Protein AF-0000000078112061 (afdb_homodimer)

Nearest PDB structures (foldseek):
  4d1q-assembly1_A-2  TM=7.341E-01  e=6.262E-17  Musca domestica
  4d1q-assembly1_B  TM=7.446E-01  e=2.184E-16  Musca domestica
  4d1q-assembly1_H-2  TM=7.407E-01  e=1.119E-16  Musca domestica
  3k9j-assembly3_B  TM=3.618E-01  e=2.801E-02  Homo sapiens
  3f2k-assembly1_A  TM=3.617E-01  e=7.148E-02  Homo sapiens

Sequence (1294 aa):
MRRKCTAKYQKDSIIRDTREELRSGLSQQLNSEDEDEGFVGQHDVDPRDYKAAMRASRQSEWEREQGISRGVSGPGGTSRSQPKFDRSKSVRQEHEDQPQASFPQSLYKSNAAKQKSIIDSMSMGSLKEKLGQVCGKFFIYTNVPAYKAESHEYKNMIIGAQECPNVPPPSSFQIMNKYLAMEHKEITEYINSQRKMWKTYGCTIMADGWSGPTRMQVINFMVYCKGKTVFLKSVNASSDIRDHKYIAKLFKDVIDEVGKENVVQICTDNGSAFVKAGKTLSERYNFYWTPCAAHCIDLMFEDIGKKKKVSDVITIARLVTVYIYNHGWVLALMRKICNGDLIRPGPTRFATNYISLQSLFQKKAGLKQLFTCDDWVTSKYSRSKEGRRIEELVLENMFWDNVQAVISIYEPLYGVLRIVDTEVNPTMPMLYDLFKKVRIKLEEVRNTVWVRKIINDRWFKQLCHPLHAAAYYLNPMFQYSEGIGDDPELLDALHSVFAKLDPNSIGIAQFGNEIISFRYSSYGFGRPAAIAARKAMTSYEWWNMYGGDAPTLRKLAMKILSQTTSSSACERNWSTFALIHTKQRNRLAHNKLEQIVYCYYNMKLQLRDAKAAADRVAETSYLDLFNIAADIGAEETADPIYHWIQIMRRKCTAKYQKDSIIRDTREELRSGLSQQLNSEDEDEGFVGQHDVDPRDYKAAMRASRQSEWEREQGISRGVSGPGGTSRSQPKFDRSKSVRQEHEDQPQASFPQSLYKSNAAKQKSIIDSMSMGSLKEKLGQVCGKFFIYTNVPAYKAESHEYKNMIIGAQECPNVPPPSSFQIMNKYLAMEHKEITEYINSQRKMWKTYGCTIMADGWSGPTRMQVINFMVYCKGKTVFLKSVNASSDIRDHKYIAKLFKDVIDEVGKENVVQICTDNGSAFVKAGKTLSERYNFYWTPCAAHCIDLMFEDIGKKKKVSDVITIARLVTVYIYNHGWVLALMRKICNGDLIRPGPTRFATNYISLQSLFQKKAGLKQLFTCDDWVTSKYSRSKEGRRIEELVLENMFWDNVQAVISIYEPLYGVLRIVDTEVNPTMPMLYDLFKKVRIKLEEVRNTVWVRKIINDRWFKQLCHPLHAAAYYLNPMFQYSEGIGDDPELLDALHSVFAKLDPNSIGIAQFGNEIISFRYSSYGFGRPAAIAARKAMTSYEWWNMYGGDAPTLRKLAMKILSQTTSSSACERNWSTFALIHTKQRNRLAHNKLEQIVYCYYNMKLQLRDAKAAADRVAETSYLDLFNIAADIGAEETADPIYHWIQI

Organism: Rosa chinensis (NCBI:txid74649)

Radius of gyration: 36.47 Å; Cα contacts (8 Å, |Δi|>4): 1645; chains: 2; bounding box: 99×115×109 Å

Foldseek 3Di:
DPDPPPDVPPPVPVVVVVVVVVPPVVPPPPDDPCPPPPPVPPPPPDPVCVVVQVVQVVPQPQVVQPPPDPDDDDDDDDDDDDDDPDDDDDDDDDPDDPPDPLPPPPQPDDDPDDRPDQLNSDDDDDPVVSVVVVVVCCCVVVVPHPSCCVDPVNVCVVVVCVVPPPDDDDDPVCVLPVVLVVLLVVLVVVVVVVLVCLLQQAKEKEWDWDQAPLRFIKIWIWIAFQLFIAGDFIDGCSPDDLALVVVLVVVVVVCVVSPLLSHAEYEYAPPPSPVSSRVVVLVVGLHHYFYFPLNLLQVLLVVVCPPPLNVVLLVLLCLLLCVCVVDPVSVVLLCVQQVDHQFFFFPPGSLSSLSNLVSCLVSLVSVLCSCVDPCNVPDPLCVDPSSVVSNVLSPDVVSSVSSVLSNQLSVLSSLLSLLLLHRRHACLLPNVVSVVVNLVSQVPRPPCVVSVVSSVCSCVPHGDALLSLQSPCLQLLRVQDPPSLPPPVSVVSVLVSCCRSPVPDPCPVVQVVLSVCCNVCHDQNVDPVLNVCSQQDQRLVSLVVRVPVPVSSSSSNSNSSGYHSRSSVNVLLNSVLNVQQDSPPDPVSVVSSRSVSSSVSSVVSVVVVVVCVVCVVDDSPPPPSSVVSVVVVPPCSPRSCCSRTSD/DPPPDPPVPPVVPVVPVVVVVVPPVVPDPPDDDDPCPPPVPPPPPDPVCVVQQVVQLVPQPQVVPPDPPPDDPDDDDDDDDDDDPDDDDDDDDDPDDDPDPLPVPPQPDDDPDDRPDQLVSDDDDDPVVSVVVVVVCCCVVVVPPPCCCVDPVNVCVVVVCVVPPPDDDDDPVCVLPVVLVVLLVVLVVVVVVVLVCLLQQAKEKEWDWDQAPLRFIKIWIWIAFQLFIAGDFIDGCSPDDLALVVVLVVVVVVCVVSPLLSHAEYEYAPDPSPVSSRVVVLVVGLHHYFYFPLNLLQVLLVVVCPPPLNVVLLVLLCLLLCVQVVDPVSVVLLCVQQVDHAFFFFPPGSLSSLSNLVSCLVSLVSVLCSCVDPCNVPDPLCVDPSSVVSNVLSPDVVSSVSSVLSNQLSVLSSLLSLLQLHRRHACLLPNVVSVVVNLVSQVPRPPCVVSSVSSVCSCVPHGDALLSLQSPCLQLLRVQDPPNLPPPSSVVSVVVSCCRSPVPDPCPVVQVVLSVCCNVCHDQNVDPVLNVCSQQDQRLVSLVVRVPVRVSSSSSNSNSSGYHSRSSVNVLLNSVLNVQQDSPPDPVSVVSSRSVSSSVSSVVSVVVVVVCVVCVVPDSRPPPSSVVSVVVVPPCSPRSCCSRTSD

Solvent-accessible surface area (backbone atoms only — not comparable to full-atom values): 71246 Å² total; per-residue (Å²): 144,76,76,84,77,64,74,87,65,62,76,65,57,64,68,53,54,66,58,52,64,70,59,57,79,72,60,70,90,64,74,73,92,72,79,65,80,71,71,75,72,74,74,58,45,61,42,76,58,50,64,37,48,66,25,23,69,48,8,63,69,43,53,74,51,74,69,80,74,88,81,81,82,80,81,81,83,78,87,76,86,77,85,78,79,76,82,79,81,86,80,83,79,78,82,76,81,79,79,76,79,80,64,83,67,78,73,81,73,71,83,93,70,84,80,78,54,70,63,70,72,43,76,93,71,54,67,64,54,50,42,29,42,36,47,27,46,28,32,55,69,69,67,42,69,50,52,57,44,66,36,67,43,42,46,48,27,43,54,31,25,27,74,35,63,92,52,78,73,58,44,33,66,45,32,67,43,60,32,41,51,52,49,40,54,54,50,48,53,55,49,53,61,52,52,64,49,27,70,63,28,16,26,28,42,26,47,41,79,44,69,44,27,84,56,45,29,34,37,40,34,32,38,33,37,67,31,41,67,41,60,71,52,67,43,81,45,30,71,44,72,79,40,32,65,50,50,35,50,54,47,52,55,49,39,62,71,72,32,66,88,19,37,53,30,38,27,26,53,84,48,67,37,52,44,52,19,35,52,54,47,30,74,72,42,52,33,42,51,45,48,13,44,42,57,52,52,30,48,44,39,43,58,52,43,65,37,61,80,47,33,51,51,52,50,52,53,47,52,48,52,49,54,34,70,70,32,48,42,55,35,39,51,39,34,68,64,50,67,51,83,71,48,42,54,23,94,87,37,49,56,29,47,51,54,21,50,49,42,47,57,74,36,42,68,33,52,43,44,49,69,66,33,68,70,36,70,73,32,75,55,50,72,34,72,67,38,42,53,47,41,51,52,65,67,35,62,67,54,55,53,51,48,51,52,51,45,63,68,44,46,53,59,49,55,51,42,56,50,41,56,45,61,68,56,46,28,24,39,45,52,51,57,51,55,53,49,37,53,55,56,44,67,73,41,82,92,35,65,70,58,50,50,53,49,48,50,46,37,67,72,59,54,62,46,49,65,34,40,26,20,32,54,65,21,60,65,48,29,78,43,90,69,49,66,75,30,61,70,38,51,51,20,35,51,52,44,45,51,45,62,45,65,80,54,84,48,62,74,52,38,58,55,36,51,51,34,58,62,66,35,40,74,57,47,50,34,68,70,43,56,62,36,30,74,66,47,55,58,28,58,44,36,69,72,44,24,74,86,25,57,68,54,27,52,52,43,23,26,50,29,17,19,63,45,37,38,54,67,51,59,60,47,43,58,51,50,57,69,62,50,36,51,48,80,49,69,72,40,49,58,52,46,44,48,48,50,42,38,40,53,39,47,53,47,50,52,48,53,51,46,46,68,62,43,63,74,71,76,73,82,75,68,60,56,72,54,54,60,59,63,42,64,71,56,72,82,70,30,71,64,49,77,50,38,49,100,134,82,81,68,73,69,72,73,60,67,69,59,57,64,64,51,55,65,56,50,61,69,56,56,80,71,58,71,89,63,73,74,85,72,83,61,77,70,68,75,71,73,72,56,44,59,49,75,57,50,66,37,50,66,26,27,72,56,11,64,68,44,56,71,57,75,67,81,76,84,80,78,77,82,82,82,85,89,86,85,79,84,85,78,84,80,79,79,85,85,81,82,79,74,82,76,80,79,77,76,78,76,64,83,67,79,74,82,68,77,84,91,69,83,79,77,55,70,61,72,72,42,77,93,70,54,68,62,52,48,41,29,41,37,46,27,46,27,32,56,67,66,66,43,68,51,58,58,42,66,36,67,43,42,48,45,27,44,55,31,25,26,73,36,62,94,53,79,72,58,44,32,64,43,32,68,43,60,33,41,51,51,50,40,53,54,50,47,52,54,48,54,60,54,54,63,48,27,70,62,28,15,27,28,40,26,50,42,79,45,68,42,20,82,55,45,28,34,38,38,35,32,38,32,39,68,30,41,67,40,60,72,52,66,41,84,44,29,71,42,74,78,39,32,66,49,50,35,51,55,46,51,54,48,38,61,70,71,33,66,88,21,37,52,30,38,27,27,53,83,46,66,37,54,44,53,19,34,53,54,47,29,72,73,43,53,33,44,52,43,47,13,44,43,58,52,51,32,48,45,39,42,59,54,42,65,37,63,80,47,34,51,53,52,50,51,52,47,52,50,52,48,54,34,72,71,31,49,41,53,34,39,49,39,34,68,64,50,65,52,81,73,49,43,55,23,95,88,35,48,56,28,47,52,54,21,50,50,40,48,57,73,35,41,69,33,51,43,43,49,67,65,34,67,72,36,70,72,32,74,56,49,73,34,72,66,39,42,51,47,41,50,53,64,66,35,63,67,54,54,53,51,50,51,51,51,46,63,66,43,46,54,58,49,55,50,42,55,51,40,59,45,62,67,54,44,30,24,40,45,51,52,57,51,54,53,49,35,54,54,57,44,68,73,41,82,89,35,66,70,56,50,50,54,49,49,51,45,37,67,74,60,56,64,45,48,65,34,40,24,20,32,55,67,21,58,64,48,29,80,43,89,68,50,68,76,29,61,70,37,52,50,20,35,51,51,45,44,52,45,62,44,66,79,52,85,49,61,74,53,40,58,56,35,49,50,34,57,63,67,35,40,72,56,47,50,34,68,69,44,56,62,37,32,72,66,48,56,58,28,57,43,36,71,71,43,24,74,88,25,58,69,55,27,51,51,42,23,26,50,28,17,19,63,45,38,38,55,68,51,60,61,46,44,57,53,50,55,68,63,45,34,46,44,80,50,69,74,40,49,57,51,45,45,48,49,50,42,37,40,52,40,44,52,47,49,51,49,53,52,46,46,66,60,42,62,72,71,72,74,82,77,66,59,57,71,56,53,58,58,63,41,63,70,55,71,80,71,29,70,64,49,77,50,38,47,99

Secondary structure (DSSP, 8-state):
--GGGSGGGTHHHHHHHHHHHHHHTTSSTT-S--------------TTHHHHHHHHHHHHHHHTT---------------------------------------------SSS----HHHHS-S--HHHHHHHHHHHHHHHTT--GGGGGSHHHHHHHHHHHTSTTPPPPPHHHIIIIIHHHHHHHHHHHHHHHHHHHHHH-EEEEEEEEE-TT--EEEEEEEEETTEEEEEEEEE-TTS---HHHHHHHHHHHHHHH-GGGEEEEEE-S-HHHHHHHHHHHHHSSSEEEE-HHHHHHHHHHHHHTSHHHHHHHHHHHHHHHHHHH-HHHHHHHHHHHSSPPPBPPTT-TTHHHHHHHHHHHTHHHHHHHTTSHHHHTSGGGGSHHHHHHHHHHH-HHHHHHHHHHHHHHHHHHHHHHHHT-SSS--HHHHHHHHHHHHHHHHTSTT-HHHHHHHHHHIIIII--HHHHHHHHH-HHHHTSTTTTT-HHHHHHHHHHHHHH-TT-TTHHHHHHHHHHHHTT-GGGGSHHHHHHTTTS-HHHHHHHHGGG-HHHHHHHHHHHT--S--HHHHHHHHHHHHH--S--SHHHHHHHHHHHHHHHHHHHHHHHHHHHHHTTT------HHHHHHHTTSSTTT-GGGGGSB-/---SSSGGGTHHHHHHHHHHHHHHTTSSTT-S--------------TTHHHHHHHHHHHHHHHTT---------------------------------------------SSS----HHHHS-S--HHHHHHHHHHHHHHHTT--GGGGGSHHHHHHHHHHHTSTTPPPPPHHHIIIIIHHHHHHHHHHHHHHHHHHHHHH-EEEEEEEEE-TT--EEEEEEEEETTEEEEEEEEE-TTS---HHHHHHHHHHHHHHH-GGGEEEEEE-S-HHHHHHHHHHHHHSSSEEEE-HHHHHHHHHHHHHTSHHHHHHHHHHHHHHHHHHH-HHHHHHHHHHHSSPPPBPPSS-TTHHHHHHHHHHHTHHHHHHHTTSHHHHTSGGGGSHHHHHHHHHHH-HHHHHHHHHHHHHHHHHHHHHHHHT-SSS--HHHHHHHHHHHHHHHHTSTT-HHHHHHHHHHIIIII--HHHHHHHHH-HHHHTSTTTTT-HHHHHHHHHHHHHH-TT-TTHHHHHHHHHHHHTT-GGGGSHHHHHHTTTS-HHHHHHHHGGG-HHHHHHHHHHHT--S--HHHHHHHHHHHHH--S--SHHHHHHHHHHHHHHHHHHHHHHHHHHHHHTTT------HHHHHHHTTTSTTT-GGGGGSB-

InterPro domains:
  IPR007021 Domain of unknown function DUF659 [PF04937] (170-319)
  IPR008906 HAT, C-terminal dimerisation domain [PF05699] (536-603)
  IPR012337 Ribonuclease H-like superfamily [SSF53098] (195-607)

pLDDT: mean 74.5, std 27.97, range [15.52, 98.0]

Structure (mmCIF, N/CA/C/O backbone):
data_AF-0000000078112061-model_v1
#
loop_
_entity.id
_entity.type
_entity.pdbx_description
1 polymer 'Putative HAT dimerization domain, ribonuclease H-like domain-containing protein'
#
loop_
_atom_site.group_PDB
_atom_site.id
_atom_site.type_symbol
_atom_site.label_atom_id
_atom_site.label_alt_id
_atom_site.label_comp_id
_atom_site.label_asym_id
_atom_site.label_entity_id
_atom_site.label_seq_id
_atom_site.pdbx_PDB_ins_code
_atom_site.Cartn_x
_atom_site.Cartn_y
_atom_site.Cartn_z
_atom_site.occupancy
_atom_site.B_iso_or_equiv
_atom_site.auth_seq_id
_atom_site.auth_comp_id
_atom_site.auth_asym_id
_atom_site.auth_atom_id
_atom_site.pdbx_PDB_model_num
ATOM 1 N N . MET A 1 1 ? 28.547 21.438 -64.75 1 19.3 1 MET A N 1
ATOM 2 C CA . MET A 1 1 ? 27.469 21.203 -63.781 1 19.3 1 MET A CA 1
ATOM 3 C C . MET A 1 1 ? 27.766 20.016 -62.906 1 19.3 1 MET A C 1
ATOM 5 O O . MET A 1 1 ? 26.922 19.594 -62.094 1 19.3 1 MET A O 1
ATOM 9 N N . ARG A 1 2 ? 28.719 19.125 -63.125 1 18.88 2 ARG A N 1
ATOM 10 C CA . ARG A 1 2 ? 29.312 17.859 -62.719 1 18.88 2 ARG A CA 1
ATOM 11 C C . ARG A 1 2 ? 29.781 17.922 -61.281 1 18.88 2 ARG A C 1
ATOM 13 O O . ARG A 1 2 ? 29.578 16.969 -60.531 1 18.88 2 ARG A O 1
ATOM 20 N N . ARG A 1 3 ? 30.844 18.734 -60.938 1 19.19 3 ARG A N 1
ATOM 21 C CA . ARG A 1 3 ? 31.984 18.453 -60.062 1 19.19 3 ARG A CA 1
ATOM 22 C C . ARG A 1 3 ? 31.609 18.656 -58.594 1 19.19 3 ARG A C 1
ATOM 24 O O . ARG A 1 3 ? 32.469 18.578 -57.719 1 19.19 3 ARG A O 1
ATOM 31 N N . LYS A 1 4 ? 30.578 19.422 -58.344 1 21.86 4 LYS A N 1
ATOM 32 C CA . LYS A 1 4 ? 30.469 19.938 -56.969 1 21.86 4 LYS A CA 1
ATOM 33 C C . LYS A 1 4 ? 30.188 18.812 -56 1 21.86 4 LYS A C 1
ATOM 35 O O . LYS A 1 4 ? 29.828 19.047 -54.844 1 21.86 4 LYS A O 1
ATOM 40 N N . CYS A 1 5 ? 29.953 17.5 -56.5 1 20.44 5 CYS A N 1
ATOM 41 C CA . CYS A 1 5 ? 29.438 16.328 -55.812 1 20.44 5 CYS A CA 1
ATOM 42 C C . CYS A 1 5 ? 30.438 15.828 -54.781 1 20.44 5 CYS A C 1
ATOM 44 O O . CYS A 1 5 ? 30.234 14.773 -54.156 1 20.44 5 CYS A O 1
ATOM 46 N N . THR A 1 6 ? 31.75 16.234 -54.812 1 22.03 6 THR A N 1
ATOM 47 C CA . THR A 1 6 ? 32.875 15.5 -54.281 1 22.03 6 THR A CA 1
ATOM 48 C C . THR A 1 6 ? 32.938 15.578 -52.75 1 22.03 6 THR A C 1
ATOM 50 O O . THR A 1 6 ? 33.344 14.633 -52.094 1 22.03 6 THR A O 1
ATOM 53 N N . ALA A 1 7 ? 32.812 16.797 -52.125 1 21.73 7 ALA A N 1
ATOM 54 C CA . ALA A 1 7 ? 33.5 17.172 -50.875 1 21.73 7 ALA A CA 1
ATOM 55 C C . ALA A 1 7 ? 32.781 16.578 -49.688 1 21.73 7 ALA A C 1
ATOM 57 O O . ALA A 1 7 ? 33.25 16.703 -48.531 1 21.73 7 ALA A O 1
ATOM 58 N N . LYS A 1 8 ? 31.438 16.281 -49.688 1 23.22 8 LYS A N 1
ATOM 59 C CA . LYS A 1 8 ? 30.625 15.969 -48.531 1 23.22 8 LYS A CA 1
ATOM 60 C C . LYS A 1 8 ? 31.062 14.641 -47.906 1 23.22 8 LYS A C 1
ATOM 62 O O . LYS A 1 8 ? 30.375 14.117 -47.031 1 23.22 8 LYS A O 1
ATOM 67 N N . TYR A 1 9 ? 32.125 13.859 -48.406 1 22.59 9 TYR A N 1
ATOM 68 C CA . TYR A 1 9 ? 32.688 12.547 -48.094 1 22.59 9 TYR A CA 1
ATOM 69 C C . TYR A 1 9 ? 33.312 12.547 -46.719 1 22.59 9 TYR A C 1
ATOM 71 O O . TYR A 1 9 ? 33.438 11.492 -46.062 1 22.59 9 TYR A O 1
ATOM 79 N N . GLN A 1 10 ? 34.031 13.68 -46.312 1 24.45 10 GLN A N 1
ATOM 80 C CA . GLN A 1 10 ? 35.094 13.602 -45.312 1 24.45 10 GLN A CA 1
ATOM 81 C C . GLN A 1 10 ? 34.5 13.414 -43.906 1 24.45 10 GLN A C 1
ATOM 83 O O . GLN A 1 10 ? 35.188 12.945 -43 1 24.45 10 GLN A O 1
ATOM 88 N N . LYS A 1 11 ? 33.312 14.062 -43.688 1 25.55 11 LYS A N 1
ATOM 89 C CA . LYS A 1 11 ? 32.906 14.219 -42.281 1 25.55 11 LYS A CA 1
ATOM 90 C C . LYS A 1 11 ? 32.469 12.883 -41.688 1 25.55 11 LYS A C 1
ATOM 92 O O . LYS A 1 11 ? 32.125 12.805 -40.5 1 25.55 11 LYS A O 1
ATOM 97 N N . ASP A 1 12 ? 32.188 11.836 -42.562 1 25.25 12 ASP A N 1
ATOM 98 C CA . ASP A 1 12 ? 31.703 10.547 -42.094 1 25.25 12 ASP A CA 1
ATOM 99 C C . ASP A 1 12 ? 32.781 9.797 -41.312 1 25.25 12 ASP A C 1
ATOM 101 O O . ASP A 1 12 ? 32.5 8.805 -40.625 1 25.25 12 ASP A O 1
ATOM 105 N N . SER A 1 13 ? 34.094 10.094 -41.625 1 27.28 13 SER A N 1
ATOM 106 C CA . SER A 1 13 ? 35.219 9.273 -41.156 1 27.28 13 SER A CA 1
ATOM 107 C C . SER A 1 13 ? 35.406 9.406 -39.656 1 27.28 13 SER A C 1
ATOM 109 O O . SER A 1 13 ? 35.812 8.461 -39 1 27.28 13 SER A O 1
ATOM 111 N N . ILE A 1 14 ? 35.312 10.727 -39.188 1 26.75 14 ILE A N 1
ATOM 112 C CA . ILE A 1 14 ? 35.781 11 -37.812 1 26.75 14 ILE A CA 1
ATOM 113 C C . ILE A 1 14 ? 34.875 10.32 -36.812 1 26.75 14 ILE A C 1
ATOM 115 O O . ILE A 1 14 ? 35.312 9.945 -35.719 1 26.75 14 ILE A O 1
ATOM 119 N N . ILE A 1 15 ? 33.531 10.156 -37.188 1 26.62 15 ILE A N 1
ATOM 120 C CA . ILE A 1 15 ? 32.625 9.641 -36.188 1 26.62 15 ILE A CA 1
ATOM 121 C C . ILE A 1 15 ? 32.938 8.164 -35.906 1 26.62 15 ILE A C 1
ATOM 123 O O . ILE A 1 15 ? 32.531 7.613 -34.906 1 26.62 15 ILE A O 1
ATOM 127 N N . ARG A 1 16 ? 33.594 7.449 -36.969 1 28.41 16 ARG A N 1
ATOM 128 C CA . ARG A 1 16 ? 33.875 6.023 -36.844 1 28.41 16 ARG A CA 1
ATOM 129 C C . ARG A 1 16 ? 34.938 5.766 -35.781 1 28.41 16 ARG A C 1
ATOM 131 O O . ARG A 1 16 ? 34.844 4.793 -35.031 1 28.41 16 ARG A O 1
ATOM 138 N N . ASP A 1 17 ? 36.031 6.59 -35.844 1 29.11 17 ASP A N 1
ATOM 139 C CA . ASP A 1 17 ? 37.219 6.262 -35.062 1 29.11 17 ASP A CA 1
ATOM 140 C C . ASP A 1 17 ? 36.938 6.336 -33.562 1 29.11 17 ASP A C 1
ATOM 142 O O . ASP A 1 17 ? 37.469 5.531 -32.812 1 29.11 17 ASP A O 1
ATOM 146 N N . THR A 1 18 ? 36.094 7.414 -33.219 1 27.16 18 THR A N 1
ATOM 147 C CA . THR A 1 18 ? 35.969 7.531 -31.75 1 27.16 18 THR A CA 1
ATOM 148 C C . THR A 1 18 ? 35.25 6.324 -31.188 1 27.16 18 THR A C 1
ATOM 150 O O . THR A 1 18 ? 35.375 6.02 -30 1 27.16 18 THR A O 1
ATOM 153 N N . ARG A 1 19 ? 34.469 5.555 -32.062 1 25.89 19 ARG A N 1
ATOM 154 C CA . ARG A 1 19 ? 33.719 4.398 -31.562 1 25.89 19 ARG A CA 1
ATOM 155 C C . ARG A 1 19 ? 34.656 3.242 -31.25 1 25.89 19 ARG A C 1
ATOM 157 O O . ARG A 1 19 ? 34.375 2.438 -30.359 1 25.89 19 ARG A O 1
ATOM 164 N N . GLU A 1 20 ? 35.75 3.135 -32.094 1 28.53 20 GLU A N 1
ATOM 165 C CA . GLU A 1 20 ? 36.625 1.987 -31.969 1 28.53 20 GLU A CA 1
ATOM 166 C C . GLU A 1 20 ? 37.375 2.004 -30.625 1 28.53 20 GLU A C 1
ATOM 168 O O . GLU A 1 20 ? 37.594 0.954 -30.016 1 28.53 20 GLU A O 1
ATOM 173 N N . GLU A 1 21 ? 37.906 3.242 -30.312 1 28.38 21 GLU A N 1
ATOM 174 C CA . GLU A 1 21 ? 38.812 3.297 -29.172 1 28.38 21 GLU A CA 1
ATOM 175 C C . GLU A 1 21 ? 38.125 2.838 -27.891 1 28.38 21 GLU A C 1
ATOM 177 O O . GLU A 1 21 ? 38.75 2.219 -27.016 1 28.38 21 GLU A O 1
ATOM 182 N N . LEU A 1 22 ? 36.781 3.182 -27.797 1 25.44 22 LEU A N 1
ATOM 183 C CA . LEU A 1 22 ? 36.156 2.822 -26.531 1 25.44 22 LEU A CA 1
ATOM 184 C C . LEU A 1 22 ? 36.031 1.308 -26.391 1 25.44 22 LEU A C 1
ATOM 186 O O . LEU A 1 22 ? 35.906 0.788 -25.281 1 25.44 22 LEU A O 1
ATOM 190 N N . ARG A 1 23 ? 36.062 0.535 -27.562 1 25.36 23 ARG A N 1
ATOM 191 C CA . ARG A 1 23 ? 35.844 -0.908 -27.516 1 25.36 23 ARG A CA 1
ATOM 192 C C . ARG A 1 23 ? 37.062 -1.618 -26.906 1 25.36 23 ARG A C 1
ATOM 194 O O . ARG A 1 23 ? 36.906 -2.682 -26.297 1 25.36 23 ARG A O 1
ATOM 201 N N . SER A 1 24 ? 38.25 -1.133 -27.391 1 26.58 24 SER A N 1
ATOM 202 C CA . SER A 1 24 ? 39.438 -1.977 -27.219 1 26.58 24 SER A CA 1
ATOM 203 C C . SER A 1 24 ? 39.75 -2.193 -25.734 1 26.58 24 SER A C 1
ATOM 205 O O . SER A 1 24 ? 40.281 -3.24 -25.359 1 26.58 24 SER A O 1
ATOM 207 N N . GLY A 1 25 ? 39.875 -1.054 -25.031 1 24.02 25 GLY A N 1
ATOM 208 C CA . GLY A 1 25 ? 40.531 -1.155 -23.75 1 24.02 25 GLY A CA 1
ATOM 209 C C . GLY A 1 25 ? 39.906 -2.186 -22.828 1 24.02 25 GLY A C 1
ATOM 210 O O . GLY A 1 25 ? 40.312 -2.303 -21.656 1 24.02 25 GLY A O 1
ATOM 211 N N . LEU A 1 26 ? 38.688 -2.654 -23.25 1 22.42 26 LEU A N 1
ATOM 212 C CA . LEU A 1 26 ? 38 -3.459 -22.25 1 22.42 26 LEU A CA 1
ATOM 213 C C . LEU A 1 26 ? 38.594 -4.859 -22.156 1 22.42 26 LEU A C 1
ATOM 215 O O . LEU A 1 26 ? 38.094 -5.711 -21.422 1 22.42 26 LEU A O 1
ATOM 219 N N . SER A 1 27 ? 39.594 -5.199 -23.109 1 21.39 27 SER A N 1
ATOM 220 C CA . SER A 1 27 ? 39.875 -6.621 -23.312 1 21.39 27 SER A CA 1
ATOM 221 C C . SER A 1 27 ? 40.531 -7.223 -22.078 1 21.39 27 SER A C 1
ATOM 223 O O . SER A 1 27 ? 40.25 -8.367 -21.703 1 21.39 27 SER A O 1
ATOM 225 N N . GLN A 1 28 ? 41.781 -6.641 -21.797 1 21.38 28 GLN A N 1
ATOM 226 C CA . GLN A 1 28 ? 42.875 -7.508 -21.328 1 21.38 28 GLN A CA 1
ATOM 227 C C . GLN A 1 28 ? 42.5 -8.188 -20.016 1 21.38 28 GLN A C 1
ATOM 229 O O . GLN A 1 28 ? 42.844 -9.352 -19.797 1 21.38 28 GLN A O 1
ATOM 234 N N . GLN A 1 29 ? 42.344 -7.277 -19 1 21.3 29 GLN A N 1
ATOM 235 C CA . GLN A 1 29 ? 42.812 -7.668 -17.688 1 21.3 29 GLN A CA 1
ATOM 236 C C . GLN A 1 29 ? 42 -8.836 -17.125 1 21.3 29 GLN A C 1
ATOM 238 O O . GLN A 1 29 ? 41.188 -8.664 -16.219 1 21.3 29 GLN A O 1
ATOM 243 N N . LEU A 1 30 ? 41.469 -9.703 -17.984 1 21.2 30 LEU A N 1
ATOM 244 C CA . LEU A 1 30 ? 40.438 -10.641 -17.516 1 21.2 30 LEU A CA 1
ATOM 245 C C . LEU A 1 30 ? 41.094 -11.75 -16.688 1 21.2 30 LEU A C 1
ATOM 247 O O . LEU A 1 30 ? 40.406 -12.734 -16.344 1 21.2 30 LEU A O 1
ATOM 251 N N . ASN A 1 31 ? 42.438 -11.906 -16.781 1 20.2 31 ASN A N 1
ATOM 252 C CA . ASN A 1 31 ? 42.875 -13.281 -16.516 1 20.2 31 ASN A CA 1
ATOM 253 C C . ASN A 1 31 ? 42.5 -13.742 -15.117 1 20.2 31 ASN A C 1
ATOM 255 O O . ASN A 1 31 ? 42.281 -14.93 -14.891 1 20.2 31 ASN A O 1
ATOM 259 N N . SER A 1 32 ? 43.125 -13.062 -14.094 1 20.94 32 SER A N 1
ATOM 260 C CA . SER A 1 32 ? 43.656 -13.719 -12.906 1 20.94 32 SER A CA 1
ATOM 261 C C . SER A 1 32 ? 42.531 -14.352 -12.078 1 20.94 32 SER A C 1
ATOM 263 O O . SER A 1 32 ? 41.375 -14 -12.234 1 20.94 32 SER A O 1
ATOM 265 N N . GLU A 1 33 ? 42.875 -15.359 -10.945 1 22.12 33 GLU A N 1
ATOM 266 C CA . GLU A 1 33 ? 42.344 -16.438 -10.109 1 22.12 33 GLU A CA 1
ATOM 267 C C . GLU A 1 33 ? 41.219 -15.922 -9.203 1 22.12 33 GLU A C 1
ATOM 269 O O . GLU A 1 33 ? 41.375 -15.883 -7.984 1 22.12 33 GLU A O 1
ATOM 274 N N . ASP A 1 34 ? 40.375 -15.117 -9.641 1 20.23 34 ASP A N 1
ATOM 275 C CA . ASP A 1 34 ? 39.594 -14.094 -8.93 1 20.23 34 ASP A CA 1
ATOM 276 C C . ASP A 1 34 ? 38.531 -14.734 -8.055 1 20.23 34 ASP A C 1
ATOM 278 O O . ASP A 1 34 ? 37.562 -15.305 -8.562 1 20.23 34 ASP A O 1
ATOM 282 N N . GLU A 1 35 ? 38.875 -15.492 -6.918 1 22.2 35 GLU A N 1
ATOM 283 C CA . GLU A 1 35 ? 38.094 -16.141 -5.879 1 22.2 35 GLU A CA 1
ATOM 284 C C . GLU A 1 35 ? 36.938 -15.266 -5.434 1 22.2 35 GLU A C 1
ATOM 286 O O . GLU A 1 35 ? 36.312 -15.531 -4.402 1 22.2 35 GLU A O 1
ATOM 291 N N . ASP A 1 36 ? 36.625 -14.273 -6.238 1 19.64 36 ASP A N 1
ATOM 292 C CA . ASP A 1 36 ? 35.938 -13.078 -5.797 1 19.64 36 ASP A CA 1
ATOM 293 C C . ASP A 1 36 ? 34.5 -13.414 -5.387 1 19.64 36 ASP A C 1
ATOM 295 O O . ASP A 1 36 ? 33.719 -13.977 -6.176 1 19.64 36 ASP A O 1
ATOM 299 N N . GLU A 1 37 ? 34.25 -13.75 -4.059 1 22.97 37 GLU A N 1
ATOM 300 C CA . GLU A 1 37 ? 32.969 -13.859 -3.35 1 22.97 37 GLU A CA 1
ATOM 301 C C . GLU A 1 37 ? 32 -12.797 -3.822 1 22.97 37 GLU A C 1
ATOM 303 O O . GLU A 1 37 ? 32.219 -11.602 -3.59 1 22.97 37 GLU A O 1
ATOM 308 N N . GLY A 1 38 ? 31.672 -12.875 -5.039 1 20.16 38 GLY A N 1
ATOM 309 C CA . GLY A 1 38 ? 30.938 -11.906 -5.84 1 20.16 38 GLY A CA 1
ATOM 310 C C . GLY A 1 38 ? 29.672 -11.406 -5.16 1 20.16 38 GLY A C 1
ATOM 311 O O . GLY A 1 38 ? 28.766 -12.188 -4.887 1 20.16 38 GLY A O 1
ATOM 312 N N . PHE A 1 39 ? 29.969 -10.516 -4.176 1 21.38 39 PHE A N 1
ATOM 313 C CA . PHE A 1 39 ? 28.891 -9.781 -3.527 1 21.38 39 PHE A CA 1
ATOM 314 C C . PHE A 1 39 ? 27.953 -9.172 -4.562 1 21.38 39 PHE A C 1
ATOM 316 O O . PHE A 1 39 ? 28.359 -8.359 -5.387 1 21.38 39 PHE A O 1
ATOM 323 N N . VAL A 1 40 ? 27.047 -9.992 -5.133 1 21.56 40 VAL A N 1
ATOM 324 C CA . VAL A 1 40 ? 25.953 -9.57 -6.008 1 21.56 40 VAL A CA 1
ATOM 325 C C . VAL A 1 40 ? 25.469 -8.18 -5.598 1 21.56 40 VAL A C 1
ATOM 327 O O . VAL A 1 40 ? 25.109 -7.965 -4.441 1 21.56 40 VAL A O 1
ATOM 330 N N . GLY A 1 41 ? 26.203 -7.207 -6.176 1 21 41 GLY A N 1
ATOM 331 C CA . GLY A 1 41 ? 25.938 -5.777 -6.059 1 21 41 GLY A CA 1
ATOM 332 C C . GLY A 1 41 ? 24.469 -5.43 -6.137 1 21 41 GLY A C 1
ATOM 333 O O . GLY A 1 41 ? 23.766 -5.855 -7.059 1 21 41 GLY A O 1
ATOM 334 N N . GLN A 1 42 ? 23.859 -5.398 -4.996 1 21.67 42 GLN A N 1
ATOM 335 C CA . GLN A 1 42 ? 22.484 -4.98 -4.734 1 21.67 42 GLN A CA 1
ATOM 336 C C . GLN A 1 42 ? 22.172 -3.648 -5.414 1 21.67 42 GLN A C 1
ATOM 338 O O . GLN A 1 42 ? 22.766 -2.623 -5.082 1 21.67 42 GLN A O 1
ATOM 343 N N . HIS A 1 43 ? 22.172 -3.73 -6.836 1 21.5 43 HIS A N 1
ATOM 344 C CA . HIS A 1 43 ? 21.734 -2.566 -7.598 1 21.5 43 HIS A CA 1
ATOM 345 C C . HIS A 1 43 ? 20.625 -1.818 -6.875 1 21.5 43 HIS A C 1
ATOM 347 O O . HIS A 1 43 ? 19.625 -2.424 -6.465 1 21.5 43 HIS A O 1
ATOM 353 N N . ASP A 1 44 ? 21 -0.75 -6.281 1 24.03 44 ASP A N 1
ATOM 354 C CA . ASP A 1 44 ? 20.219 0.227 -5.523 1 24.03 44 ASP A CA 1
ATOM 355 C C . ASP A 1 44 ? 19.094 0.802 -6.367 1 24.03 44 ASP A C 1
ATOM 357 O O . ASP A 1 44 ? 19.344 1.465 -7.379 1 24.03 44 ASP A O 1
ATOM 361 N N . VAL A 1 45 ? 18.094 0.012 -6.762 1 23.58 45 VAL A N 1
ATOM 362 C CA . VAL A 1 45 ? 16.953 0.584 -7.469 1 23.58 45 VAL A CA 1
ATOM 363 C C . VAL A 1 45 ? 16.578 1.92 -6.836 1 23.58 45 VAL A C 1
ATOM 365 O O . VAL A 1 45 ? 16.688 2.094 -5.621 1 23.58 45 VAL A O 1
ATOM 368 N N . ASP A 1 46 ? 16.516 2.92 -7.645 1 23.25 46 ASP A N 1
ATOM 369 C CA . ASP A 1 46 ? 16.219 4.344 -7.496 1 23.25 46 ASP A CA 1
ATOM 370 C C . ASP A 1 46 ? 15.008 4.566 -6.598 1 23.25 46 ASP A C 1
ATOM 372 O O . ASP A 1 46 ? 13.961 3.949 -6.797 1 23.25 46 ASP A O 1
ATOM 376 N N . PRO A 1 47 ? 15.203 5.164 -5.41 1 24.78 47 PRO A N 1
ATOM 377 C CA . PRO A 1 47 ? 14.219 5.441 -4.363 1 24.78 47 PRO A CA 1
ATOM 378 C C . PRO A 1 47 ? 12.992 6.18 -4.887 1 24.78 47 PRO A C 1
ATOM 380 O O . PRO A 1 47 ? 12 6.332 -4.168 1 24.78 47 PRO A O 1
ATOM 383 N N . ARG A 1 48 ? 13.062 7.066 -5.938 1 27.58 48 ARG A N 1
ATOM 384 C CA . ARG A 1 48 ? 11.969 7.883 -6.457 1 27.58 48 ARG A CA 1
ATOM 385 C C . ARG A 1 48 ? 10.773 7.02 -6.836 1 27.58 48 ARG A C 1
ATOM 387 O O . ARG A 1 48 ? 9.672 7.535 -7.051 1 27.58 48 ARG A O 1
ATOM 394 N N . ASP A 1 49 ? 11.102 5.812 -7.359 1 24.83 49 ASP A N 1
ATOM 395 C CA . ASP A 1 49 ? 9.992 5.055 -7.93 1 24.83 49 ASP A CA 1
ATOM 396 C C . ASP A 1 49 ? 9.07 4.523 -6.84 1 24.83 49 ASP A C 1
ATOM 398 O O . ASP A 1 49 ? 8.055 3.885 -7.133 1 24.83 49 ASP A O 1
ATOM 402 N N . TYR A 1 50 ? 9.555 4.605 -5.617 1 24.11 50 TYR A N 1
ATOM 403 C CA . TYR A 1 50 ? 8.734 4.012 -4.566 1 24.11 50 TYR A CA 1
ATOM 404 C C . TYR A 1 50 ? 7.52 4.883 -4.266 1 24.11 50 TYR A C 1
ATOM 406 O O . TYR A 1 50 ? 6.469 4.375 -3.865 1 24.11 50 TYR A O 1
ATOM 414 N N . LYS A 1 51 ? 7.648 6.195 -4.34 1 26.62 51 LYS A N 1
ATOM 415 C CA . LYS A 1 51 ? 6.473 7.039 -4.148 1 26.62 51 LYS A CA 1
ATOM 416 C C . LYS A 1 51 ? 5.34 6.625 -5.078 1 26.62 51 LYS A C 1
ATOM 418 O O . LYS A 1 51 ? 4.168 6.633 -4.688 1 26.62 51 LYS A O 1
ATOM 423 N N . ALA A 1 52 ? 5.719 6.277 -6.285 1 24.27 52 ALA A N 1
ATOM 424 C CA . ALA A 1 52 ? 4.711 5.902 -7.273 1 24.27 52 ALA A CA 1
ATOM 425 C C . ALA A 1 52 ? 4.105 4.539 -6.953 1 24.27 52 ALA A C 1
ATOM 427 O O . ALA A 1 52 ? 2.908 4.32 -7.141 1 24.27 52 ALA A O 1
ATOM 428 N N . ALA A 1 53 ? 4.848 3.594 -6.426 1 25.39 53 ALA A N 1
ATOM 429 C CA . ALA A 1 53 ? 4.348 2.234 -6.234 1 25.39 53 ALA A CA 1
ATOM 430 C C . ALA A 1 53 ? 3.369 2.172 -5.062 1 25.39 53 ALA A C 1
ATOM 432 O O . ALA A 1 53 ? 2.387 1.431 -5.105 1 25.39 53 ALA A O 1
ATOM 433 N N . MET A 1 54 ? 3.578 2.816 -3.961 1 27.66 54 MET A N 1
ATOM 434 C CA . MET A 1 54 ? 2.598 2.855 -2.879 1 27.66 54 MET A CA 1
ATOM 435 C C . MET A 1 54 ? 1.249 3.354 -3.387 1 27.66 54 MET A C 1
ATOM 437 O O . MET A 1 54 ? 0.201 2.912 -2.912 1 27.66 54 MET A O 1
ATOM 441 N N . ARG A 1 55 ? 1.176 4.227 -4.348 1 26.16 55 ARG A N 1
ATOM 442 C CA . ARG A 1 55 ? -0.022 4.738 -5.004 1 26.16 55 ARG A CA 1
ATOM 443 C C . ARG A 1 55 ? -0.672 3.668 -5.875 1 26.16 55 ARG A C 1
ATOM 445 O O . ARG A 1 55 ? -1.899 3.582 -5.949 1 26.16 55 ARG A O 1
ATOM 452 N N . ALA A 1 56 ? 0.04 2.795 -6.457 1 25.94 56 ALA A N 1
ATOM 453 C CA . ALA A 1 56 ? -0.487 1.846 -7.434 1 25.94 56 ALA A CA 1
ATOM 454 C C . ALA A 1 56 ? -1.275 0.732 -6.75 1 25.94 56 ALA A C 1
ATOM 456 O O . ALA A 1 56 ? -2.299 0.279 -7.266 1 25.94 56 ALA A O 1
ATOM 457 N N . SER A 1 57 ? -0.923 0.133 -5.68 1 25.83 57 SER A N 1
ATOM 458 C CA . SER A 1 57 ? -1.656 -1.005 -5.133 1 25.83 57 SER A CA 1
ATOM 459 C C . SER A 1 57 ? -3.078 -0.612 -4.75 1 25.83 57 SER A C 1
ATOM 461 O O . SER A 1 57 ? -4.008 -1.408 -4.895 1 25.83 57 SER A O 1
ATOM 463 N N . ARG A 1 58 ? -3.385 0.488 -4.258 1 27.33 58 ARG A N 1
ATOM 464 C CA . ARG A 1 58 ? -4.75 0.882 -3.92 1 27.33 58 ARG A CA 1
ATOM 465 C C . ARG A 1 58 ? -5.594 1.067 -5.176 1 27.33 58 ARG A C 1
ATOM 467 O O . ARG A 1 58 ? -6.82 1.013 -5.117 1 27.33 58 ARG A O 1
ATOM 474 N N . GLN A 1 59 ? -5.051 1.221 -6.375 1 25.42 59 GLN A N 1
ATOM 475 C CA . GLN A 1 59 ? -5.746 1.553 -7.613 1 25.42 59 GLN A CA 1
ATOM 476 C C . GLN A 1 59 ? -6.426 0.323 -8.211 1 25.42 59 GLN A C 1
ATOM 478 O O . GLN A 1 59 ? -7.504 0.426 -8.797 1 25.42 59 GLN A O 1
ATOM 483 N N . SER A 1 60 ? -6.113 -0.848 -8.031 1 25.55 60 SER A N 1
ATOM 484 C CA . SER A 1 60 ? -6.656 -1.974 -8.781 1 25.55 60 SER A CA 1
ATOM 485 C C . SER A 1 60 ? -8.102 -2.26 -8.383 1 25.55 60 SER A C 1
ATOM 487 O O . SER A 1 60 ? -8.914 -2.67 -9.211 1 25.55 60 SER A O 1
ATOM 489 N N . GLU A 1 61 ? -8.523 -2.029 -7.25 1 23.62 61 GLU A N 1
ATOM 490 C CA . GLU A 1 61 ? -9.859 -2.51 -6.902 1 23.62 61 GLU A CA 1
ATOM 491 C C . GLU A 1 61 ? -10.938 -1.663 -7.566 1 23.62 61 GLU A C 1
ATOM 493 O O . GLU A 1 61 ? -11.977 -2.188 -7.988 1 23.62 61 GLU A O 1
ATOM 498 N N . TRP A 1 62 ? -10.75 -0.397 -7.832 1 24.48 62 TRP A N 1
ATOM 499 C CA . TRP A 1 62 ? -11.828 0.49 -8.258 1 24.48 62 TRP A CA 1
ATOM 500 C C . TRP A 1 62 ? -12.219 0.226 -9.703 1 24.48 62 TRP A C 1
ATOM 502 O O . TRP A 1 62 ? -13.398 0.242 -10.055 1 24.48 62 TRP A O 1
ATOM 512 N N . GLU A 1 63 ? -11.344 -0.23 -10.523 1 25.42 63 GLU A N 1
ATOM 513 C CA . GLU A 1 63 ? -11.648 -0.379 -11.945 1 25.42 63 GLU A CA 1
ATOM 514 C C . GLU A 1 63 ? -12.734 -1.426 -12.164 1 25.42 63 GLU A C 1
ATOM 516 O O . GLU A 1 63 ? -13.477 -1.363 -13.148 1 25.42 63 GLU A O 1
ATOM 521 N N . ARG A 1 64 ? -12.844 -2.27 -11.273 1 25.97 64 ARG A N 1
ATOM 522 C CA . ARG A 1 64 ? -13.82 -3.312 -11.586 1 25.97 64 ARG A CA 1
ATOM 523 C C . ARG A 1 64 ? -15.234 -2.74 -11.656 1 25.97 64 ARG A C 1
ATOM 525 O O . ARG A 1 64 ? -16.125 -3.34 -12.258 1 25.97 64 ARG A O 1
ATOM 532 N N . GLU A 1 65 ? -15.492 -1.563 -10.969 1 22.39 65 GLU A N 1
ATOM 533 C CA . GLU A 1 65 ? -16.906 -1.226 -10.812 1 22.39 65 GLU A CA 1
ATOM 534 C C . GLU A 1 65 ? -17.453 -0.58 -12.078 1 22.39 65 GLU A C 1
ATOM 536 O O . GLU A 1 65 ? -18.672 -0.477 -12.25 1 22.39 65 GLU A O 1
ATOM 541 N N . GLN A 1 66 ? -16.703 0.209 -12.922 1 24.89 66 GLN A N 1
ATOM 542 C CA . GLN A 1 66 ? -17.422 1.01 -13.906 1 24.89 66 GLN A CA 1
ATOM 543 C C . GLN A 1 66 ? -17.984 0.136 -15.023 1 24.89 66 GLN A C 1
ATOM 545 O O . GLN A 1 66 ? -17.234 -0.549 -15.719 1 24.89 66 GLN A O 1
ATOM 550 N N . GLY A 1 67 ? -19.094 -0.513 -14.766 1 20.88 67 GLY A N 1
ATOM 551 C CA . GLY A 1 67 ? -19.984 -1.176 -15.711 1 20.88 67 GLY A CA 1
ATOM 552 C C . GLY A 1 67 ? -20.391 -0.291 -16.875 1 20.88 67 GLY A C 1
ATOM 553 O O . GLY A 1 67 ? -21.094 0.701 -16.703 1 20.88 67 GLY A O 1
ATOM 554 N N . ILE A 1 68 ? -19.609 0.037 -17.797 1 23.2 68 ILE A N 1
ATOM 555 C CA . ILE A 1 68 ? -19.891 0.842 -18.969 1 23.2 68 ILE A CA 1
ATOM 556 C C . ILE A 1 68 ? -21.188 0.371 -19.625 1 23.2 68 ILE A C 1
ATOM 558 O O . ILE A 1 68 ? -21.266 -0.757 -20.109 1 23.2 68 ILE A O 1
ATOM 562 N N . SER A 1 69 ? -22.422 0.789 -19.031 1 19.16 69 SER A N 1
ATOM 563 C CA . SER A 1 69 ? -23.672 0.563 -19.75 1 19.16 69 SER A CA 1
ATOM 564 C C . SER A 1 69 ? -23.672 1.278 -21.094 1 19.16 69 SER A C 1
ATOM 566 O O . SER A 1 69 ? -23.203 2.412 -21.203 1 19.16 69 SER A O 1
ATOM 568 N N . ARG A 1 70 ? -23.828 0.666 -22.188 1 21.22 70 ARG A N 1
ATOM 569 C CA . ARG A 1 70 ? -23.922 0.985 -23.609 1 21.22 70 ARG A CA 1
ATOM 570 C C . ARG A 1 70 ? -25.188 1.806 -23.906 1 21.22 70 ARG A C 1
ATOM 572 O O . ARG A 1 70 ? -26.297 1.282 -23.859 1 21.22 70 ARG A O 1
ATOM 579 N N . GLY A 1 71 ? -25.484 3.148 -23.266 1 17.55 71 GLY A N 1
ATOM 580 C CA . GLY A 1 71 ? -26.641 3.99 -23.5 1 17.55 71 GLY A CA 1
ATOM 581 C C . GLY A 1 71 ? -26.859 4.316 -24.953 1 17.55 71 GLY A C 1
ATOM 582 O O . GLY A 1 71 ? -25.906 4.426 -25.734 1 17.55 71 GLY A O 1
ATOM 583 N N . VAL A 1 72 ? -28.109 4.18 -25.422 1 18.59 72 VAL A N 1
ATOM 584 C CA . VAL A 1 72 ? -28.906 4.34 -26.625 1 18.59 72 VAL A CA 1
ATOM 585 C C . VAL A 1 72 ? -29.047 5.824 -26.969 1 18.59 72 VAL A C 1
ATOM 587 O O . VAL A 1 72 ? -29.141 6.664 -26.062 1 18.59 72 VAL A O 1
ATOM 590 N N . SER A 1 73 ? -29.031 6.34 -28.219 1 17.53 73 SER A N 1
ATOM 591 C CA . SER A 1 73 ? -28.75 7.527 -29.016 1 17.53 73 SER A CA 1
ATOM 592 C C . SER A 1 73 ? -29.938 8.484 -29.016 1 17.53 73 SER A C 1
ATOM 594 O O . SER A 1 73 ? -29.906 9.531 -29.672 1 17.53 73 SER A O 1
ATOM 596 N N . GLY A 1 74 ? -31.078 8.43 -28.156 1 17.11 74 GLY A N 1
ATOM 597 C CA . GLY A 1 74 ? -32.156 9.078 -28.906 1 17.11 74 GLY A CA 1
ATOM 598 C C . GLY A 1 74 ? -32 10.586 -28.953 1 17.11 74 GLY A C 1
ATOM 599 O O . GLY A 1 74 ? -31.281 11.172 -28.156 1 17.11 74 GLY A O 1
ATOM 600 N N . PRO A 1 75 ? -32.656 11.438 -29.844 1 17.56 75 PRO A N 1
ATOM 601 C CA . PRO A 1 75 ? -32.406 12.688 -30.578 1 17.56 75 PRO A CA 1
ATOM 602 C C . PRO A 1 75 ? -32.906 13.914 -29.812 1 17.56 75 PRO A C 1
ATOM 604 O O . PRO A 1 75 ? -32.781 15.039 -30.297 1 17.56 75 PRO A O 1
ATOM 607 N N . GLY A 1 76 ? -33.312 13.836 -28.453 1 16.69 76 GLY A N 1
ATOM 608 C CA . GLY A 1 76 ? -34.406 14.773 -28.203 1 16.69 76 GLY A CA 1
ATOM 609 C C . GLY A 1 76 ? -33.969 16.219 -28.25 1 16.69 76 GLY A C 1
ATOM 610 O O . GLY A 1 76 ? -32.781 16.531 -28.141 1 16.69 76 GLY A O 1
ATOM 611 N N . GLY A 1 77 ? -34.938 17.203 -28.469 1 17.48 77 GLY A N 1
ATOM 612 C CA . GLY A 1 77 ? -35.125 18.547 -29 1 17.48 77 GLY A CA 1
ATOM 613 C C . GLY A 1 77 ? -34.688 19.641 -28.016 1 17.48 77 GLY A C 1
ATOM 614 O O . GLY A 1 77 ? -34.531 19.375 -26.828 1 17.48 77 GLY A O 1
ATOM 615 N N . THR A 1 78 ? -34.5 20.953 -28.391 1 17.28 78 THR A N 1
ATOM 616 C CA . THR A 1 78 ? -33.688 22.156 -28.266 1 17.28 78 THR A CA 1
ATOM 617 C C . THR A 1 78 ? -34.312 23.125 -27.266 1 17.28 78 THR A C 1
ATOM 619 O O . THR A 1 78 ? -33.906 24.281 -27.172 1 17.28 78 THR A O 1
ATOM 622 N N . SER A 1 79 ? -34.719 22.703 -26 1 16.5 79 SER A N 1
ATOM 623 C CA . SER A 1 79 ? -35.594 23.656 -25.328 1 16.5 79 SER A CA 1
ATOM 624 C C . SER A 1 79 ? -34.844 24.922 -24.906 1 16.5 79 SER A C 1
ATOM 626 O O . SER A 1 79 ? -33.844 24.828 -24.203 1 16.5 79 SER A O 1
ATOM 628 N N . ARG A 1 80 ? -35.156 26.047 -25.5 1 16.31 80 ARG A N 1
ATOM 629 C CA . ARG A 1 80 ? -34.344 27.266 -25.469 1 16.31 80 ARG A CA 1
ATOM 630 C C . ARG A 1 80 ? -34.375 27.922 -24.094 1 16.31 80 ARG A C 1
ATOM 632 O O . ARG A 1 80 ? -33.344 28.078 -23.453 1 16.31 80 ARG A O 1
ATOM 639 N N . SER A 1 81 ? -35.312 28.922 -23.797 1 16.25 81 SER A N 1
ATOM 640 C CA . SER A 1 81 ? -34.812 30.297 -23.688 1 16.25 81 SER A CA 1
ATOM 641 C C . SER A 1 81 ? -34.625 30.688 -22.234 1 16.25 81 SER A C 1
ATOM 643 O O . SER A 1 81 ? -35.062 29.984 -21.328 1 16.25 81 SER A O 1
ATOM 645 N N . GLN A 1 82 ? -35.094 32.031 -21.766 1 17.19 82 GLN A N 1
ATOM 646 C CA . GLN A 1 82 ? -34.469 33.281 -21.344 1 17.19 82 GLN A CA 1
ATOM 647 C C . GLN A 1 82 ? -34.812 33.594 -19.891 1 17.19 82 GLN A C 1
ATOM 649 O O . GLN A 1 82 ? -34.531 34.688 -19.422 1 17.19 82 GLN A O 1
ATOM 654 N N . PRO A 1 83 ? -34.812 32.656 -18.875 1 16.98 83 PRO A N 1
ATOM 655 C CA . PRO A 1 83 ? -35.688 33.094 -17.797 1 16.98 83 PRO A CA 1
ATOM 656 C C . PRO A 1 83 ? -35.188 34.312 -17.062 1 16.98 83 PRO A C 1
ATOM 658 O O . PRO A 1 83 ? -33.969 34.469 -16.875 1 16.98 83 PRO A O 1
ATOM 661 N N . LYS A 1 84 ? -35.969 35.406 -16.938 1 18.8 84 LYS A N 1
ATOM 662 C CA . LYS A 1 84 ? -35.812 36.781 -16.469 1 18.8 84 LYS A CA 1
ATOM 663 C C . LYS A 1 84 ? -35.656 36.844 -14.953 1 18.8 84 LYS A C 1
ATOM 665 O O . LYS A 1 84 ? -36.531 36.344 -14.227 1 18.8 84 LYS A O 1
ATOM 670 N N . PHE A 1 85 ? -34.531 36.844 -14.391 1 17.02 85 PHE A N 1
ATOM 671 C CA . PHE A 1 85 ? -34.125 36.75 -12.992 1 17.02 85 PHE A CA 1
ATOM 672 C C . PHE A 1 85 ? -34.625 37.938 -12.188 1 17.02 85 PHE A C 1
ATOM 674 O O . PHE A 1 85 ? -34.062 39.031 -12.273 1 17.02 85 PHE A O 1
ATOM 681 N N . ASP A 1 86 ? -35.906 38.062 -12.18 1 17.08 86 ASP A N 1
ATOM 682 C CA . ASP A 1 86 ? -36.25 39.344 -11.57 1 17.08 86 ASP A CA 1
ATOM 683 C C . ASP A 1 86 ? -35.781 39.406 -10.125 1 17.08 86 ASP A C 1
ATOM 685 O O . ASP A 1 86 ? -35.719 38.375 -9.438 1 17.08 86 ASP A O 1
ATOM 689 N N . ARG A 1 87 ? -35.406 40.594 -9.695 1 16.95 87 ARG A N 1
ATOM 690 C CA . ARG A 1 87 ? -34.594 41.25 -8.648 1 16.95 87 ARG A CA 1
ATOM 691 C C . ARG A 1 87 ? -35.25 41.062 -7.285 1 16.95 87 ARG A C 1
ATOM 693 O O . ARG A 1 87 ? -36.438 40.781 -7.195 1 16.95 87 ARG A O 1
ATOM 700 N N . SER A 1 88 ? -34.781 41.844 -6.293 1 15.55 88 SER A N 1
ATOM 701 C CA . SER A 1 88 ? -34.062 41.844 -5.016 1 15.55 88 SER A CA 1
ATOM 702 C C . SER A 1 88 ? -35 42.219 -3.871 1 15.55 88 SER A C 1
ATOM 704 O O . SER A 1 88 ? -34.531 42.438 -2.746 1 15.55 88 SER A O 1
ATOM 706 N N . LYS A 1 89 ? -36.344 41.969 -3.893 1 16.73 89 LYS A N 1
ATOM 707 C CA . LYS A 1 89 ? -36.969 42.906 -2.959 1 16.73 89 LYS A CA 1
ATOM 708 C C . LYS A 1 89 ? -36.438 42.719 -1.541 1 16.73 89 LYS A C 1
ATOM 710 O O . LYS A 1 89 ? -35.844 41.656 -1.235 1 16.73 89 LYS A O 1
ATOM 715 N N . SER A 1 90 ? -37.25 43.188 -0.515 1 18.56 90 SER A N 1
ATOM 716 C CA . SER A 1 90 ? -37.188 43.969 0.718 1 18.56 90 SER A CA 1
ATOM 717 C C . SER A 1 90 ? -36.969 43.094 1.929 1 18.56 90 SER A C 1
ATOM 719 O O . SER A 1 90 ? -37.375 41.906 1.924 1 18.56 90 SER A O 1
ATOM 721 N N . VAL A 1 91 ? -36.219 43.469 3.047 1 17.73 91 VAL A N 1
ATOM 722 C CA . VAL A 1 91 ? -35.344 43.219 4.176 1 17.73 91 VAL A CA 1
ATOM 723 C C . VAL A 1 91 ? -36.188 42.75 5.379 1 17.73 91 VAL A C 1
ATOM 725 O O . VAL A 1 91 ? -35.625 42.375 6.41 1 17.73 91 VAL A O 1
ATOM 728 N N . ARG A 1 92 ? -37.5 42.594 5.488 1 19.64 92 ARG A N 1
ATOM 729 C CA . ARG A 1 92 ? -37.906 42.781 6.867 1 19.64 92 ARG A CA 1
ATOM 730 C C . ARG A 1 92 ? -37.406 41.688 7.777 1 19.64 92 ARG A C 1
ATOM 732 O O . ARG A 1 92 ? -37.156 40.562 7.32 1 19.64 92 ARG A O 1
ATOM 739 N N . GLN A 1 93 ? -37.25 41.875 9.148 1 18.72 93 GLN A N 1
ATOM 740 C CA . GLN A 1 93 ? -36.469 41.594 10.352 1 18.72 93 GLN A CA 1
ATOM 741 C C . GLN A 1 93 ? -36.906 40.281 11.016 1 18.72 93 GLN A C 1
ATOM 743 O O . GLN A 1 93 ? -36.25 39.812 11.945 1 18.72 93 GLN A O 1
ATOM 748 N N . GLU A 1 94 ? -37.875 39.531 10.5 1 18.88 94 GLU A N 1
ATOM 749 C CA . GLU A 1 94 ? -38.562 38.844 11.586 1 18.88 94 GLU A CA 1
ATOM 750 C C . GLU A 1 94 ? -37.656 37.781 12.219 1 18.88 94 GLU A C 1
ATOM 752 O O . GLU A 1 94 ? -36.781 37.219 11.547 1 18.88 94 GLU A O 1
ATOM 757 N N . HIS A 1 95 ? -37.719 37.469 13.5 1 20.88 95 HIS A N 1
ATOM 758 C CA . HIS A 1 95 ? -37.062 36.812 14.617 1 20.88 95 HIS A CA 1
ATOM 759 C C . HIS A 1 95 ? -37.062 35.281 14.445 1 20.88 95 HIS A C 1
ATOM 761 O O . HIS A 1 95 ? -36.688 34.562 15.359 1 20.88 95 HIS A O 1
ATOM 767 N N . GLU A 1 96 ? -37 34.719 13.188 1 19.33 96 GLU A N 1
ATOM 768 C CA . GLU A 1 96 ? -37.531 33.375 13.188 1 19.33 96 GLU A CA 1
ATOM 769 C C . GLU A 1 96 ? -36.625 32.438 14.008 1 19.33 96 GLU A C 1
ATOM 771 O O . GLU A 1 96 ? -35.406 32.625 14.062 1 19.33 96 GLU A O 1
ATOM 776 N N . ASP A 1 97 ? -37.188 31.422 14.703 1 21.59 97 ASP A N 1
ATOM 777 C CA . ASP A 1 97 ? -36.938 30.328 15.633 1 21.59 97 ASP A CA 1
ATOM 778 C C . ASP A 1 97 ? -36 29.297 15.031 1 21.59 97 ASP A C 1
ATOM 780 O O . ASP A 1 97 ? -36.188 28.828 13.906 1 21.59 97 ASP A O 1
ATOM 784 N N . GLN A 1 98 ? -34.719 29.281 15.383 1 22.48 98 GLN A N 1
ATOM 785 C CA . GLN A 1 98 ? -33.594 28.5 14.883 1 22.48 98 GLN A CA 1
ATOM 786 C C . GLN A 1 98 ? -33.906 27 14.945 1 22.48 98 GLN A C 1
ATOM 788 O O . GLN A 1 98 ? -34.219 26.469 16.016 1 22.48 98 GLN A O 1
ATOM 793 N N . PRO A 1 99 ? -34.344 26.344 13.844 1 24.3 99 PRO A N 1
ATOM 794 C CA . PRO A 1 99 ? -34.656 24.922 13.914 1 24.3 99 PRO A CA 1
ATOM 795 C C . PRO A 1 99 ? -33.438 24.094 14.383 1 24.3 99 PRO A C 1
ATOM 797 O O . PRO A 1 99 ? -32.312 24.406 14.031 1 24.3 99 PRO A O 1
ATOM 800 N N . GLN A 1 100 ? -33.469 23.344 15.508 1 24.22 100 GLN A N 1
ATOM 801 C CA . GLN A 1 100 ? -32.594 22.438 16.219 1 24.22 100 GLN A CA 1
ATOM 802 C C . GLN A 1 100 ? -32.062 21.344 15.281 1 24.22 100 GLN A C 1
ATOM 804 O O . GLN A 1 100 ? -32.844 20.641 14.633 1 24.22 100 GLN A O 1
ATOM 809 N N . ALA A 1 101 ? -30.938 21.562 14.703 1 27.53 101 ALA A N 1
ATOM 810 C CA . ALA A 1 101 ? -30.234 20.594 13.867 1 27.53 101 ALA A CA 1
ATOM 811 C C . ALA A 1 101 ? -30.203 19.219 14.539 1 27.53 101 ALA A C 1
ATOM 813 O O . ALA A 1 101 ? -29.812 19.109 15.703 1 27.53 101 ALA A O 1
ATOM 814 N N . SER A 1 102 ? -31.109 18.25 14.211 1 26.19 102 SER A N 1
ATOM 815 C CA . SER A 1 102 ? -31.297 16.875 14.672 1 26.19 102 SER A CA 1
ATOM 816 C C . SER A 1 102 ? -30 16.078 14.57 1 26.19 102 SER A C 1
ATOM 818 O O . SER A 1 102 ? -29.516 15.812 13.477 1 26.19 102 SER A O 1
ATOM 820 N N . PHE A 1 103 ? -29.078 16.375 15.398 1 26.78 103 PHE A N 1
ATOM 821 C CA . PHE A 1 103 ? -27.906 15.5 15.469 1 26.78 103 PHE A CA 1
ATOM 822 C C . PHE A 1 103 ? -28.312 14.039 15.562 1 26.78 103 PHE A C 1
ATOM 824 O O . PHE A 1 103 ? -29.219 13.688 16.328 1 26.78 103 PHE A O 1
ATOM 831 N N . PRO A 1 104 ? -28.141 13.258 14.617 1 28.97 104 PRO A N 1
ATOM 832 C CA . PRO A 1 104 ? -28.484 11.867 14.914 1 28.97 104 PRO A CA 1
ATOM 833 C C . PRO A 1 104 ? -27.844 11.359 16.203 1 28.97 104 PRO A C 1
ATOM 835 O O . PRO A 1 104 ? -26.641 11.547 16.406 1 28.97 104 PRO A O 1
ATOM 838 N N . GLN A 1 105 ? -28.5 11.43 17.359 1 28.95 105 GLN A N 1
ATOM 839 C CA . GLN A 1 105 ? -28.234 10.906 18.703 1 28.95 105 GLN A CA 1
ATOM 840 C C . GLN A 1 105 ? -27.516 9.562 18.641 1 28.95 105 GLN A C 1
ATOM 842 O O . GLN A 1 105 ? -27.891 8.688 17.844 1 28.95 105 GLN A O 1
ATOM 847 N N . SER A 1 106 ? -26.281 9.57 18.812 1 30.42 106 SER A N 1
ATOM 848 C CA . SER A 1 106 ? -25.719 8.266 19.156 1 30.42 106 SER A CA 1
ATOM 849 C C . SER A 1 106 ? -26.672 7.473 20.047 1 30.42 106 SER A C 1
ATOM 851 O O . SER A 1 106 ? -27.125 7.973 21.078 1 30.42 106 SER A O 1
ATOM 853 N N . LEU A 1 107 ? -27.422 6.449 19.531 1 32.38 107 LEU A N 1
ATOM 854 C CA . LEU A 1 107 ? -28.453 5.633 20.156 1 32.38 107 LEU A CA 1
ATOM 855 C C . LEU A 1 107 ? -27.953 4.973 21.422 1 32.38 107 LEU A C 1
ATOM 857 O O . LEU A 1 107 ? -28.547 4 21.906 1 32.38 107 LEU A O 1
ATOM 861 N N . TYR A 1 108 ? -26.75 5.047 21.812 1 28.97 108 TYR A N 1
ATOM 862 C CA . TYR A 1 108 ? -26.609 4.082 22.891 1 28.97 108 TYR A CA 1
ATOM 863 C C . TYR A 1 108 ? -27.469 4.473 24.078 1 28.97 108 TYR A C 1
ATOM 865 O O . TYR A 1 108 ? -27.453 5.625 24.516 1 28.97 108 TYR A O 1
ATOM 873 N N . LYS A 1 109 ? -28.547 3.518 24.516 1 30.59 109 LYS A N 1
ATOM 874 C CA . LYS A 1 109 ? -29.594 3.404 25.531 1 30.59 109 LYS A CA 1
ATOM 875 C C . LYS A 1 109 ? -29.031 3.609 26.938 1 30.59 109 LYS A C 1
ATOM 877 O O . LYS A 1 109 ? -28.172 2.846 27.375 1 30.59 109 LYS A O 1
ATOM 882 N N . SER A 1 110 ? -28.969 4.629 27.422 1 28.41 110 SER A N 1
ATOM 883 C CA . SER A 1 110 ? -29.25 4.363 28.844 1 28.41 110 SER A CA 1
ATOM 884 C C . SER A 1 110 ? -30.484 3.486 29 1 28.41 110 SER A C 1
ATOM 886 O O . SER A 1 110 ? -31.203 3.234 28.031 1 28.41 110 SER A O 1
ATOM 888 N N . ASN A 1 111 ? -31.547 3.686 30.156 1 30.36 111 ASN A N 1
ATOM 889 C CA . ASN A 1 111 ? -32.688 2.947 30.688 1 30.36 111 ASN A CA 1
ATOM 890 C C . ASN A 1 111 ? -33.75 2.703 29.609 1 30.36 111 ASN A C 1
ATOM 892 O O . ASN A 1 111 ? -33.656 3.26 28.516 1 30.36 111 ASN A O 1
ATOM 896 N N . ALA A 1 112 ? -35.438 2.658 30.047 1 30.84 112 ALA A N 1
ATOM 897 C CA . ALA A 1 112 ? -36.75 2.27 29.578 1 30.84 112 ALA A CA 1
ATOM 898 C C . ALA A 1 112 ? -37.188 3.115 28.375 1 30.84 112 ALA A C 1
ATOM 900 O O . ALA A 1 112 ? -38.344 3.057 27.953 1 30.84 112 ALA A O 1
ATOM 901 N N . ALA A 1 113 ? -36.656 4.184 28 1 34.41 113 ALA A N 1
ATOM 902 C CA . ALA A 1 113 ? -37.344 5.008 27 1 34.41 113 ALA A CA 1
ATOM 903 C C . ALA A 1 113 ? -37.156 4.453 25.594 1 34.41 113 ALA A C 1
ATOM 905 O O . ALA A 1 113 ? -36.062 3.967 25.266 1 34.41 113 ALA A O 1
ATOM 906 N N . LYS A 1 114 ? -38.125 4.199 24.625 1 37.94 114 LYS A N 1
ATOM 907 C CA . LYS A 1 114 ? -38.344 3.678 23.281 1 37.94 114 LYS A CA 1
ATOM 908 C C . LYS A 1 114 ? -37.312 4.246 22.312 1 37.94 114 LYS A C 1
ATOM 910 O O . LYS A 1 114 ? -37.219 5.465 22.125 1 37.94 114 LYS A O 1
ATOM 915 N N . GLN A 1 115 ? -36.156 3.729 22.062 1 45.97 115 GLN A N 1
ATOM 916 C CA . GLN A 1 115 ? -35.125 4.039 21.094 1 45.97 115 GLN A CA 1
ATOM 917 C C . GLN A 1 115 ? -35.719 4.457 19.75 1 45.97 115 GLN A C 1
ATOM 919 O O . GLN A 1 115 ? -36.5 3.715 19.156 1 45.97 115 GLN A O 1
ATOM 924 N N . LYS A 1 116 ? -35.906 5.707 19.406 1 50.94 116 LYS A N 1
ATOM 925 C CA . LYS A 1 116 ? -36.406 6.246 18.141 1 50.94 116 LYS A CA 1
ATOM 926 C C . LYS A 1 116 ? -35.719 5.57 16.953 1 50.94 116 LYS A C 1
ATOM 928 O O . LYS A 1 116 ? -34.531 5.273 17 1 50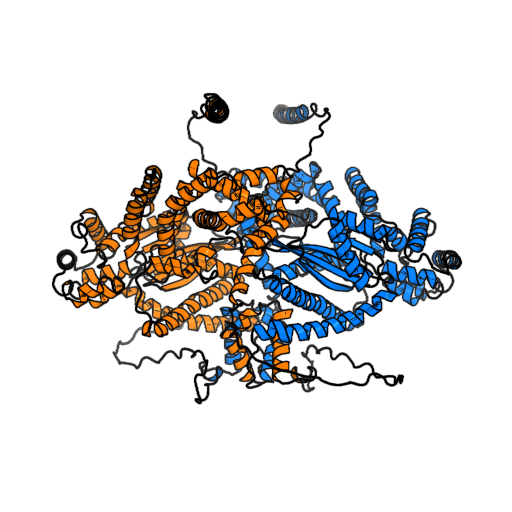.94 116 LYS A O 1
ATOM 933 N N . SER A 1 117 ? -36.469 5.008 15.945 1 64.69 117 SER A N 1
ATOM 934 C CA . SER A 1 117 ? -36.094 4.379 14.688 1 64.69 117 SER A CA 1
ATOM 935 C C . SER A 1 117 ? -35.094 5.234 13.914 1 64.69 117 SER A C 1
ATOM 937 O O . SER A 1 117 ? -35.188 6.461 13.891 1 64.69 117 SER A O 1
ATOM 939 N N . ILE A 1 118 ? -33.812 4.723 13.602 1 68.44 118 ILE A N 1
ATOM 940 C CA . ILE A 1 118 ? -32.812 5.398 12.797 1 68.44 118 ILE A CA 1
ATOM 941 C C . ILE A 1 118 ? -33.469 5.984 11.547 1 68.44 118 ILE A C 1
ATOM 943 O O . ILE A 1 118 ? -33.156 7.109 11.148 1 68.44 118 ILE A O 1
ATOM 947 N N . ILE A 1 119 ? -34.438 5.312 11.039 1 73.75 119 ILE A N 1
ATOM 948 C CA . ILE A 1 119 ? -35.094 5.703 9.781 1 73.75 119 ILE A CA 1
ATOM 949 C C . ILE A 1 119 ? -36 6.887 10.023 1 73.75 119 ILE A C 1
ATOM 951 O O . ILE A 1 119 ? -36.094 7.793 9.188 1 73.75 119 ILE A O 1
ATOM 955 N N . ASP A 1 120 ? -36.531 6.82 11.258 1 66.12 120 ASP A N 1
ATOM 956 C CA . ASP A 1 120 ? -37.469 7.898 11.57 1 66.12 120 ASP A CA 1
ATOM 957 C C . ASP A 1 120 ? -36.75 9.203 11.867 1 66.12 120 ASP A C 1
ATOM 959 O O . ASP A 1 120 ? -37.281 10.289 11.688 1 66.12 120 ASP A O 1
ATOM 963 N N . SER A 1 121 ? -35.469 9.07 12.359 1 64.44 121 SER A N 1
ATOM 964 C CA . SER A 1 121 ? -34.688 10.25 12.688 1 64.44 121 SER A CA 1
ATOM 965 C C . SER A 1 121 ? -34.156 10.93 11.422 1 64.44 121 SER A C 1
ATOM 967 O O . SER A 1 121 ? -33.719 12.078 11.469 1 64.44 121 SER A O 1
ATOM 969 N N . MET A 1 122 ? -34.219 10.156 10.375 1 66.5 122 MET A N 1
ATOM 970 C CA . MET A 1 122 ? -33.688 10.703 9.125 1 66.5 122 MET A CA 1
ATOM 971 C C . MET A 1 122 ? -34.75 11.555 8.414 1 66.5 122 MET A C 1
ATOM 973 O O . MET A 1 122 ? -35.938 11.383 8.633 1 66.5 122 MET A O 1
ATOM 977 N N . SER A 1 123 ? -34.344 12.648 7.934 1 60.47 123 SER A N 1
ATOM 978 C CA . SER A 1 123 ? -35.219 13.609 7.27 1 60.47 123 SER A CA 1
ATOM 979 C C . SER A 1 123 ? -36.25 12.906 6.418 1 60.47 123 SER A C 1
ATOM 981 O O . SER A 1 123 ? -36.188 11.695 6.191 1 60.47 123 SER A O 1
ATOM 983 N N . MET A 1 124 ? -37.094 13.656 5.68 1 63.88 124 MET A N 1
ATOM 984 C CA . MET A 1 124 ? -38.25 13.359 4.812 1 63.88 124 MET A CA 1
ATOM 985 C C . MET A 1 124 ? -37.781 12.617 3.561 1 63.88 124 MET A C 1
ATOM 987 O O . MET A 1 124 ? -36.719 12.891 3.023 1 63.88 124 MET A O 1
ATOM 991 N N . GLY A 1 125 ? -38.156 11.391 3.238 1 72.12 125 GLY A N 1
ATOM 992 C CA . GLY A 1 125 ? -37.938 10.648 2.004 1 72.12 125 GLY A CA 1
ATOM 993 C C . GLY A 1 125 ? -38.531 9.258 2.025 1 72.12 125 GLY A C 1
ATOM 994 O O . GLY A 1 125 ? -39.062 8.82 3.043 1 72.12 125 GLY A O 1
ATOM 995 N N . SER A 1 126 ? -38.531 8.586 0.838 1 83.44 126 SER A N 1
ATOM 996 C CA . SER A 1 126 ? -39 7.219 0.669 1 83.44 126 SER A CA 1
ATOM 997 C C . SER A 1 126 ? -38.125 6.227 1.431 1 83.44 126 SER A C 1
ATOM 999 O O . SER A 1 126 ? -37 6.547 1.819 1 83.44 126 SER A O 1
ATOM 1001 N N . LEU A 1 127 ? -38.688 5.129 1.855 1 88.25 127 LEU A N 1
ATOM 1002 C CA . LEU A 1 127 ? -37.938 4.07 2.539 1 88.25 127 LEU A CA 1
ATOM 1003 C C . LEU A 1 127 ? -36.688 3.686 1.754 1 88.25 127 LEU A C 1
ATOM 1005 O O . LEU A 1 127 ? -35.656 3.402 2.342 1 88.25 127 LEU A O 1
ATOM 1009 N N . LYS A 1 128 ? -36.844 3.756 0.469 1 90.75 128 LYS A N 1
ATOM 1010 C CA . LYS A 1 128 ? -35.719 3.436 -0.406 1 90.75 128 LYS A CA 1
ATOM 1011 C C . LYS A 1 128 ? -34.594 4.449 -0.242 1 90.75 128 LYS A C 1
ATOM 1013 O O . LYS A 1 128 ? -33.406 4.074 -0.196 1 90.75 128 LYS A O 1
ATOM 1018 N N . GLU A 1 129 ? -34.969 5.637 -0.152 1 91.19 129 GLU A N 1
ATOM 1019 C CA . GLU A 1 129 ? -34 6.703 -0.01 1 91.19 129 GLU A CA 1
ATOM 1020 C C . GLU A 1 129 ? -33.344 6.672 1.371 1 91.19 129 GLU A C 1
ATOM 1022 O O . GLU A 1 129 ? -32.125 6.91 1.502 1 91.19 129 GLU A O 1
ATOM 1027 N N . LYS A 1 130 ? -34.156 6.332 2.336 1 90.75 130 LYS A N 1
ATOM 1028 C CA . LYS A 1 130 ? -33.625 6.27 3.697 1 90.75 130 LYS A CA 1
ATOM 1029 C C . LYS A 1 130 ? -32.625 5.125 3.854 1 90.75 130 LYS A C 1
ATOM 1031 O O . LYS A 1 130 ? -31.562 5.293 4.453 1 90.75 130 LYS A O 1
ATOM 1036 N N . LEU A 1 131 ? -33.031 3.977 3.305 1 93.44 131 LEU A N 1
ATOM 1037 C CA . LEU A 1 131 ? -32.094 2.844 3.332 1 93.44 131 LEU A CA 1
ATOM 1038 C C . LEU A 1 131 ? -30.828 3.158 2.555 1 93.44 131 LEU A C 1
ATOM 1040 O O . LEU A 1 131 ? -29.719 2.83 3 1 93.44 131 LEU A O 1
ATOM 1044 N N . GLY A 1 132 ? -30.984 3.818 1.425 1 94.19 132 GLY A N 1
ATOM 1045 C CA . GLY A 1 132 ? -29.844 4.207 0.608 1 94.19 132 GLY A CA 1
ATOM 1046 C C . GLY A 1 132 ? -28.891 5.148 1.319 1 94.19 132 GLY A C 1
ATOM 1047 O O . GLY A 1 132 ? -27.672 5.02 1.197 1 94.19 132 GLY A O 1
ATOM 1048 N N . GLN A 1 133 ? -29.422 6.016 2.062 1 92.5 133 GLN A N 1
ATOM 1049 C CA . GLN A 1 133 ? -28.609 6.988 2.783 1 92.5 133 GLN A CA 1
ATOM 1050 C C . GLN A 1 133 ? -27.812 6.324 3.898 1 92.5 133 GLN A C 1
ATOM 1052 O O . GLN A 1 133 ? -26.625 6.609 4.074 1 92.5 133 GLN A O 1
ATOM 1057 N N . VAL A 1 134 ? -28.484 5.449 4.59 1 92.94 134 VAL A N 1
ATOM 1058 C CA . VAL A 1 134 ? -27.812 4.785 5.703 1 92.94 134 VAL A CA 1
ATOM 1059 C C . VAL A 1 134 ? -26.703 3.875 5.172 1 92.94 134 VAL A C 1
ATOM 1061 O O . VAL A 1 134 ? -25.609 3.82 5.738 1 92.94 134 VAL A O 1
ATOM 1064 N N . CYS A 1 135 ? -26.984 3.195 4.113 1 95.06 135 CYS A N 1
ATOM 1065 C CA . CYS A 1 135 ? -25.969 2.35 3.488 1 95.06 135 CYS A CA 1
ATOM 1066 C C . CYS A 1 135 ? -24.828 3.191 2.91 1 95.06 135 CYS A C 1
ATOM 1068 O O . CYS A 1 135 ? -23.656 2.848 3.061 1 95.06 135 CYS A O 1
ATOM 1070 N N . GLY A 1 136 ? -25.188 4.293 2.281 1 93.62 136 GLY A N 1
ATOM 1071 C CA . GLY A 1 136 ? -24.203 5.191 1.719 1 93.62 136 GLY A CA 1
ATOM 1072 C C . GLY A 1 136 ? -23.234 5.746 2.756 1 93.62 136 GLY A C 1
ATOM 1073 O O . GLY A 1 136 ? -22.031 5.824 2.514 1 93.62 136 GLY A O 1
ATOM 1074 N N . LYS A 1 137 ? -23.719 6.02 3.916 1 92.88 137 LYS A N 1
ATOM 1075 C CA . LYS A 1 137 ? -22.906 6.562 4.996 1 92.88 137 LYS A CA 1
ATOM 1076 C C . LYS A 1 137 ? -21.859 5.547 5.465 1 92.88 137 LYS A C 1
ATOM 1078 O O . LYS A 1 137 ? -20.75 5.91 5.82 1 92.88 137 LYS A O 1
ATOM 1083 N N . PHE A 1 138 ? -22.25 4.277 5.445 1 92.94 138 PHE A N 1
ATOM 1084 C CA . PHE A 1 138 ? -21.297 3.232 5.816 1 92.94 138 PHE A CA 1
ATOM 1085 C C . PHE A 1 138 ? -20.125 3.195 4.844 1 92.94 138 PHE A C 1
ATOM 1087 O O . PHE A 1 138 ? -18.969 3.17 5.262 1 92.94 138 PHE A O 1
ATOM 1094 N N . PHE A 1 139 ? -20.406 3.256 3.561 1 90.19 139 PHE A N 1
ATOM 1095 C CA . PHE A 1 139 ? -19.375 3.15 2.541 1 90.19 139 PHE A CA 1
ATOM 1096 C C . PHE A 1 139 ? -18.5 4.402 2.516 1 90.19 139 PHE A C 1
ATOM 1098 O O . PHE A 1 139 ? -17.281 4.316 2.4 1 90.19 139 PHE A O 1
ATOM 1105 N N . ILE A 1 140 ? -19.094 5.531 2.719 1 86.25 140 ILE A N 1
ATOM 1106 C CA . ILE A 1 140 ? -18.391 6.805 2.59 1 86.25 140 ILE A CA 1
ATOM 1107 C C . ILE A 1 140 ? -17.531 7.047 3.826 1 86.25 140 ILE A C 1
ATOM 1109 O O . ILE A 1 140 ? -16.328 7.332 3.715 1 86.25 140 ILE A O 1
ATOM 1113 N N . TYR A 1 141 ? -18.047 6.824 5.008 1 86.75 141 TYR A N 1
ATOM 1114 C CA . TYR A 1 141 ? -17.391 7.293 6.223 1 86.75 141 TYR A CA 1
ATOM 1115 C C . TYR A 1 141 ? -16.484 6.215 6.809 1 86.75 141 TYR A C 1
ATOM 1117 O O . TYR A 1 141 ? -15.617 6.504 7.633 1 86.75 141 TYR A O 1
ATOM 1125 N N . THR A 1 142 ? -16.703 4.906 6.457 1 84.62 142 THR A N 1
ATOM 1126 C CA . THR A 1 142 ? -15.797 3.859 6.914 1 84.62 142 THR A CA 1
ATOM 1127 C C . THR A 1 142 ? -14.781 3.518 5.828 1 84.62 142 THR A C 1
ATOM 1129 O O . THR A 1 142 ? -13.945 2.629 6.012 1 84.62 142 THR A O 1
ATOM 1132 N N . ASN A 1 143 ? -14.852 4.25 4.754 1 79.44 143 ASN A N 1
ATOM 1133 C CA . ASN A 1 143 ? -13.906 4.113 3.652 1 79.44 143 ASN A CA 1
ATOM 1134 C C . ASN A 1 143 ? -13.922 2.705 3.068 1 79.44 143 ASN A C 1
ATOM 1136 O O . ASN A 1 143 ? -12.875 2.084 2.898 1 79.44 143 ASN A O 1
ATOM 1140 N N . VAL A 1 144 ? -15.039 2.123 2.945 1 84.25 144 VAL A N 1
ATOM 1141 C CA . VAL A 1 144 ? -15.211 0.878 2.203 1 84.25 144 VAL A CA 1
ATOM 1142 C C . VAL A 1 144 ? -15.477 1.188 0.732 1 84.25 144 VAL A C 1
ATOM 1144 O O . VAL A 1 144 ? -16.344 2.008 0.411 1 84.25 144 VAL A O 1
ATOM 1147 N N . PRO A 1 145 ? -14.727 0.614 -0.169 1 80.19 145 PRO A N 1
ATOM 1148 C CA . PRO A 1 145 ? -14.961 0.886 -1.588 1 80.19 145 PRO A CA 1
ATOM 1149 C C . PRO A 1 145 ? -16.391 0.556 -2.02 1 80.19 145 PRO A C 1
ATOM 1151 O O . PRO A 1 145 ? -16.906 -0.509 -1.679 1 80.19 145 PRO A O 1
ATOM 1154 N N . ALA A 1 146 ? -16.984 1.417 -2.826 1 85.44 146 ALA A N 1
ATOM 1155 C CA . ALA A 1 146 ? -18.406 1.321 -3.188 1 85.44 146 ALA A CA 1
ATOM 1156 C C . ALA A 1 146 ? -18.656 0.091 -4.051 1 85.44 146 ALA A C 1
ATOM 1158 O O . ALA A 1 146 ? -19.766 -0.457 -4.043 1 85.44 146 ALA A O 1
ATOM 1159 N N . TYR A 1 147 ? -17.703 -0.382 -4.766 1 83.31 147 TYR A N 1
ATOM 1160 C CA . TYR A 1 147 ? -17.922 -1.503 -5.672 1 83.31 147 TYR A CA 1
ATOM 1161 C C . TYR A 1 147 ? -18.234 -2.777 -4.895 1 83.31 147 TYR A C 1
ATOM 1163 O O . TYR A 1 147 ? -18.797 -3.727 -5.449 1 83.31 147 TYR A O 1
ATOM 1171 N N . LYS A 1 148 ? -17.797 -2.846 -3.656 1 87.06 148 LYS A N 1
ATOM 1172 C CA . LYS A 1 148 ? -18.094 -4 -2.816 1 87.06 148 LYS A CA 1
ATOM 1173 C C . LYS A 1 148 ? -19.594 -4.133 -2.592 1 87.06 148 LYS A C 1
ATOM 1175 O O . LYS A 1 148 ? -20.078 -5.188 -2.164 1 87.06 148 LYS A O 1
ATOM 1180 N N . ALA A 1 149 ? -20.359 -3.035 -2.904 1 92.56 149 ALA A N 1
ATOM 1181 C CA . ALA A 1 149 ? -21.828 -3.086 -2.807 1 92.56 149 ALA A CA 1
ATOM 1182 C C . ALA A 1 149 ? -22.422 -3.945 -3.918 1 92.56 1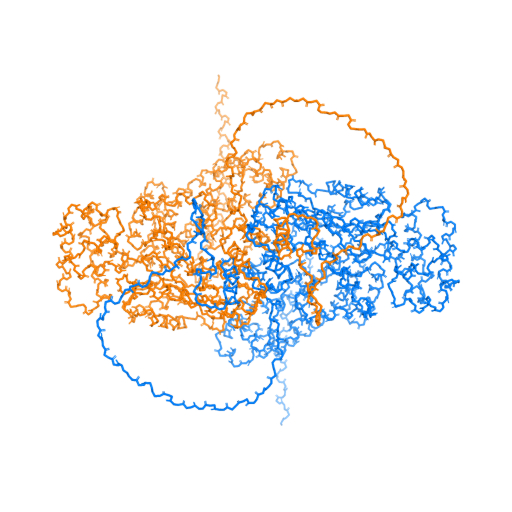49 ALA A C 1
ATOM 1184 O O . ALA A 1 149 ? -23.594 -4.328 -3.857 1 92.56 149 ALA A O 1
ATOM 1185 N N . GLU A 1 150 ? -21.625 -4.324 -4.883 1 89.69 150 GLU A N 1
ATOM 1186 C CA . GLU A 1 150 ? -22.094 -5.172 -5.977 1 89.69 150 GLU A CA 1
ATOM 1187 C C . GLU A 1 150 ? -21.953 -6.652 -5.629 1 89.69 150 GLU A C 1
ATOM 1189 O O . GLU A 1 150 ? -22.531 -7.508 -6.297 1 89.69 150 GLU A O 1
ATOM 1194 N N . SER A 1 151 ? -21.234 -6.941 -4.594 1 87 151 SER A N 1
ATOM 1195 C CA . SER A 1 151 ? -21 -8.328 -4.207 1 87 151 SER A CA 1
ATOM 1196 C C . SER A 1 151 ? -22.297 -8.992 -3.736 1 87 151 SER A C 1
ATOM 1198 O O . SER A 1 151 ? -23.188 -8.336 -3.195 1 87 151 SER A O 1
ATOM 1200 N N . HIS A 1 152 ? -22.406 -10.25 -3.936 1 87.06 152 HIS A N 1
ATOM 1201 C CA . HIS A 1 152 ? -23.547 -11.023 -3.459 1 87.06 152 HIS A CA 1
ATOM 1202 C C . HIS A 1 152 ? -23.594 -11.055 -1.935 1 87.06 152 HIS A C 1
ATOM 1204 O O . HIS A 1 152 ? -24.672 -11.062 -1.345 1 87.06 152 HIS A O 1
ATOM 1210 N N . GLU A 1 153 ? -22.406 -11.031 -1.335 1 91 153 GLU A N 1
ATOM 1211 C CA . GLU A 1 153 ? -22.328 -11.062 0.122 1 91 153 GLU A CA 1
ATOM 1212 C C . GLU A 1 153 ? -22.969 -9.82 0.74 1 91 153 GLU A C 1
ATOM 1214 O O . GLU A 1 153 ? -23.641 -9.914 1.769 1 91 153 GLU A O 1
ATOM 1219 N N . TYR A 1 154 ? -22.766 -8.617 0.108 1 93.44 154 TYR A N 1
ATOM 1220 C CA . TYR A 1 154 ? -23.359 -7.379 0.592 1 93.44 154 TYR A CA 1
ATOM 1221 C C . TYR A 1 154 ? -24.875 -7.418 0.469 1 93.44 154 TYR A C 1
ATOM 1223 O O . TYR A 1 154 ? -25.594 -7.062 1.408 1 93.44 154 TYR A O 1
ATOM 1231 N N . LYS A 1 155 ? -25.344 -7.832 -0.681 1 92.19 155 LYS A N 1
ATOM 1232 C CA . LYS A 1 155 ? -26.781 -7.914 -0.917 1 92.19 155 LYS A CA 1
ATOM 1233 C C . LYS A 1 155 ? -27.453 -8.883 0.061 1 92.19 155 LYS A C 1
ATOM 1235 O O . LYS A 1 155 ? -28.484 -8.562 0.65 1 92.19 155 LYS A O 1
ATOM 1240 N N . ASN A 1 156 ? -26.781 -10.055 0.294 1 91.81 156 ASN A N 1
ATOM 1241 C CA . ASN A 1 156 ? -27.297 -11.039 1.236 1 91.81 156 ASN A CA 1
ATOM 1242 C C . ASN A 1 156 ? -27.312 -10.5 2.664 1 91.81 156 ASN A C 1
ATOM 1244 O O . ASN A 1 156 ? -28.188 -10.844 3.455 1 91.81 156 ASN A O 1
ATOM 1248 N N . MET A 1 157 ? -26.312 -9.688 2.996 1 94.69 157 MET A N 1
ATOM 1249 C CA . MET A 1 157 ? -26.234 -9.094 4.328 1 94.69 157 MET A CA 1
ATOM 1250 C C . MET A 1 157 ? -27.422 -8.172 4.582 1 94.69 157 MET A C 1
ATOM 1252 O O . MET A 1 157 ? -28.078 -8.266 5.625 1 94.69 157 MET A O 1
ATOM 1256 N N . ILE A 1 158 ? -27.781 -7.273 3.557 1 94.94 158 ILE A N 1
ATOM 1257 C CA . ILE A 1 158 ? -28.859 -6.316 3.715 1 94.94 158 ILE A CA 1
ATOM 1258 C C . ILE A 1 158 ? -30.203 -7.055 3.75 1 94.94 158 ILE A C 1
ATOM 1260 O O . ILE A 1 158 ? -31.031 -6.812 4.629 1 94.94 158 ILE A O 1
ATOM 1264 N N . ILE A 1 159 ? -30.375 -8.016 2.838 1 91.69 159 ILE A N 1
ATOM 1265 C CA . ILE A 1 159 ? -31.609 -8.789 2.781 1 91.69 159 ILE A CA 1
ATOM 1266 C C . ILE A 1 159 ? -31.75 -9.625 4.055 1 91.69 159 ILE A C 1
ATOM 1268 O O . ILE A 1 159 ? -32.844 -9.711 4.625 1 91.69 159 ILE A O 1
ATOM 1272 N N . GLY A 1 160 ? -30.625 -10.258 4.492 1 92.12 160 GLY A N 1
ATOM 1273 C CA . GLY A 1 160 ? -30.625 -11.008 5.734 1 92.12 160 GLY A CA 1
ATOM 1274 C C . GLY A 1 160 ? -31 -10.172 6.941 1 92.12 160 GLY A C 1
ATOM 1275 O O . GLY A 1 160 ? -31.719 -10.633 7.828 1 92.12 160 GLY A O 1
ATOM 1276 N N . ALA A 1 161 ? -30.5 -8.961 6.988 1 93.5 161 ALA A N 1
ATOM 1277 C CA . ALA A 1 161 ? -30.844 -8.047 8.086 1 93.5 161 ALA A CA 1
ATOM 1278 C C . ALA A 1 161 ? -32.312 -7.695 8.062 1 93.5 161 ALA A C 1
ATOM 1280 O O . ALA A 1 161 ? -32.969 -7.594 9.117 1 93.5 161 ALA A O 1
ATOM 1281 N N . GLN A 1 162 ? -32.875 -7.512 6.875 1 92.31 162 GLN A N 1
ATOM 1282 C CA . GLN A 1 162 ? -34.312 -7.191 6.723 1 92.31 162 GLN A CA 1
ATOM 1283 C C . GLN A 1 162 ? -35.188 -8.32 7.266 1 92.31 162 GLN A C 1
ATOM 1285 O O . GLN A 1 162 ? -36.281 -8.07 7.742 1 92.31 162 GLN A O 1
ATOM 1290 N N . GLU A 1 163 ? -34.656 -9.531 7.211 1 91 163 GLU A N 1
ATOM 1291 C CA . GLU A 1 163 ? -35.406 -10.711 7.629 1 91 163 GLU A CA 1
ATOM 1292 C C . GLU A 1 163 ? -35.219 -10.992 9.117 1 91 163 GLU A C 1
ATOM 1294 O O . GLU A 1 163 ? -35.844 -11.883 9.672 1 91 163 GLU A O 1
ATOM 1299 N N . CYS A 1 164 ? -34.344 -10.195 9.758 1 91.06 164 CYS A N 1
ATOM 1300 C CA . CYS A 1 164 ? -34.094 -10.367 11.188 1 91.06 164 CYS A CA 1
ATOM 1301 C C . CYS A 1 164 ? -34.312 -9.07 11.945 1 91.06 164 CYS A C 1
ATOM 1303 O O . CYS A 1 164 ? -33.375 -8.477 12.484 1 91.06 164 CYS A O 1
ATOM 1305 N N . PRO A 1 165 ? -35.594 -8.711 12.133 1 89.75 165 PRO A N 1
ATOM 1306 C CA . PRO A 1 165 ? -35.875 -7.441 12.82 1 89.75 165 PRO A CA 1
ATOM 1307 C C . PRO A 1 165 ? -35.5 -7.477 14.297 1 89.75 165 PRO A C 1
ATOM 1309 O O . PRO A 1 165 ? -35.656 -8.508 14.953 1 89.75 165 PRO A O 1
ATOM 1312 N N . ASN A 1 166 ? -34.906 -6.473 14.836 1 88.62 166 ASN A N 1
ATOM 1313 C CA . ASN A 1 166 ? -34.594 -6.227 16.25 1 88.62 166 ASN A CA 1
ATOM 1314 C C . ASN A 1 166 ? -33.469 -7.113 16.75 1 88.62 166 ASN A C 1
ATOM 1316 O O . ASN A 1 166 ? -33.375 -7.391 17.938 1 88.62 166 ASN A O 1
ATOM 1320 N N . VAL A 1 167 ? -32.75 -7.746 15.836 1 92.75 167 VAL A N 1
ATOM 1321 C CA . VAL A 1 167 ? -31.562 -8.492 16.219 1 92.75 167 VAL A CA 1
ATOM 1322 C C . VAL A 1 167 ? -30.344 -7.582 16.156 1 92.75 167 VAL A C 1
ATOM 1324 O O . VAL A 1 167 ? -30.094 -6.934 15.133 1 92.75 167 VAL A O 1
ATOM 1327 N N . PRO A 1 168 ? -29.672 -7.496 17.203 1 92.56 168 PRO A N 1
ATOM 1328 C CA . PRO A 1 168 ? -28.484 -6.629 17.172 1 92.56 168 PRO A CA 1
ATOM 1329 C C . PRO A 1 168 ? -27.438 -7.109 16.188 1 92.56 168 PRO A C 1
ATOM 1331 O O . PRO A 1 168 ? -27.234 -8.32 16.031 1 92.56 168 PRO A O 1
ATOM 1334 N N . PRO A 1 169 ? -26.797 -6.176 15.523 1 93.75 169 PRO A N 1
ATOM 1335 C CA . PRO A 1 169 ? -25.719 -6.566 14.609 1 93.75 169 PRO A CA 1
ATOM 1336 C C . PRO A 1 169 ? -24.547 -7.234 15.32 1 93.75 169 PRO A C 1
ATOM 1338 O O . PRO A 1 169 ? -24.281 -6.941 16.484 1 93.75 169 PRO A O 1
ATOM 1341 N N . PRO A 1 170 ? -23.906 -8.156 14.648 1 94.75 170 PRO A N 1
ATOM 1342 C CA . PRO A 1 170 ? -22.75 -8.812 15.273 1 94.75 170 PRO A CA 1
ATOM 1343 C C . PRO A 1 170 ? -21.594 -7.855 15.5 1 94.75 170 PRO A C 1
ATOM 1345 O O . PRO A 1 170 ? -21.359 -6.957 14.688 1 94.75 170 PRO A O 1
ATOM 1348 N N . SER A 1 171 ? -20.875 -8.047 16.547 1 92.81 171 SER A N 1
ATOM 1349 C CA . SER A 1 171 ? -19.672 -7.277 16.859 1 92.81 171 SER A CA 1
ATOM 1350 C C . SER A 1 171 ? -18.469 -7.793 16.094 1 92.81 171 SER A C 1
ATOM 1352 O O . SER A 1 171 ? -18.516 -8.875 15.5 1 92.81 171 SER A O 1
ATOM 1354 N N . SER A 1 172 ? -17.438 -6.918 16.094 1 90.44 172 SER A N 1
ATOM 1355 C CA . SER A 1 172 ? -16.188 -7.328 15.461 1 90.44 172 SER A CA 1
ATOM 1356 C C . SER A 1 172 ? -15.648 -8.609 16.094 1 90.44 172 SER A C 1
ATOM 1358 O O . SER A 1 172 ? -15.148 -9.492 15.383 1 90.44 172 SER A O 1
ATOM 1360 N N . PHE A 1 173 ? -15.859 -8.734 17.344 1 90.19 173 PHE A N 1
ATOM 1361 C CA . PHE A 1 173 ? -15.391 -9.898 18.094 1 90.19 173 PHE A CA 1
ATOM 1362 C C . PHE A 1 173 ? -16.156 -11.148 17.656 1 90.19 173 PHE A C 1
ATOM 1364 O O . PHE A 1 173 ? -15.555 -12.203 17.438 1 90.19 173 PHE A O 1
ATOM 1371 N N . GLN A 1 174 ? -17.422 -11.047 17.547 1 93.81 174 GLN A N 1
ATOM 1372 C CA . GLN A 1 174 ? -18.234 -12.18 17.141 1 93.81 174 GLN A CA 1
ATOM 1373 C C . GLN A 1 174 ? -17.906 -12.617 15.719 1 93.81 174 GLN A C 1
ATOM 1375 O O . GLN A 1 174 ? -17.844 -13.82 15.438 1 93.81 174 GLN A O 1
ATOM 1380 N N . ILE A 1 175 ? -17.719 -11.672 14.844 1 92.31 175 ILE A N 1
ATOM 1381 C CA . ILE A 1 175 ? -17.406 -11.953 13.445 1 92.31 175 ILE A CA 1
ATOM 1382 C C . ILE A 1 175 ? -16.094 -12.711 13.344 1 92.31 175 ILE A C 1
ATOM 1384 O O . ILE A 1 175 ? -15.984 -13.719 12.641 1 92.31 175 ILE A O 1
ATOM 1388 N N . MET A 1 176 ? -15.062 -12.328 14.156 1 89.12 176 MET A N 1
ATOM 1389 C CA . MET A 1 176 ? -13.703 -12.844 14.047 1 89.12 176 MET A CA 1
ATOM 1390 C C . MET A 1 176 ? -13.555 -14.156 14.82 1 89.12 176 MET A C 1
ATOM 1392 O O . MET A 1 176 ? -12.578 -14.883 14.633 1 89.12 176 MET A O 1
ATOM 1396 N N . ASN A 1 177 ? -14.477 -14.445 15.633 1 91.38 177 ASN A N 1
ATOM 1397 C CA . ASN A 1 177 ? -14.359 -15.656 16.438 1 91.38 177 ASN A CA 1
ATOM 1398 C C . ASN A 1 177 ? -15.461 -16.656 16.094 1 91.38 177 ASN A C 1
ATOM 1400 O O . ASN A 1 177 ? -15.258 -17.562 15.281 1 91.38 177 ASN A O 1
ATOM 1404 N N . LYS A 1 178 ? -16.656 -16.344 16.484 1 93.56 178 LYS A N 1
ATOM 1405 C CA . LYS A 1 178 ? -17.75 -17.297 16.344 1 93.56 178 LYS A CA 1
ATOM 1406 C C . LYS A 1 178 ? -18.094 -17.531 14.867 1 93.56 178 LYS A C 1
ATOM 1408 O O . LYS A 1 178 ? -18.094 -18.672 14.398 1 93.56 178 LYS A O 1
ATOM 1413 N N . TYR A 1 179 ? -18.359 -16.547 14.195 1 93.88 179 TYR A N 1
ATOM 1414 C CA . TYR A 1 179 ? -18.875 -16.688 12.828 1 93.88 179 TYR A CA 1
ATOM 1415 C C . TYR A 1 179 ? -17.75 -17.078 11.867 1 93.88 179 TYR A C 1
ATOM 1417 O O . TYR A 1 179 ? -17.984 -17.766 10.883 1 93.88 179 TYR A O 1
ATOM 1425 N N . LEU A 1 180 ? -16.5 -16.625 12.086 1 92.75 180 LEU A N 1
ATOM 1426 C CA . LEU A 1 180 ? -15.359 -17.078 11.305 1 92.75 180 LEU A CA 1
ATOM 1427 C C . LEU A 1 180 ? -15.148 -18.578 11.492 1 92.75 180 LEU A C 1
ATOM 1429 O O . LEU A 1 180 ? -14.891 -19.297 10.523 1 92.75 180 LEU A O 1
ATOM 1433 N N . ALA A 1 181 ? -15.234 -19 12.766 1 94.12 181 ALA A N 1
ATOM 1434 C CA . ALA A 1 181 ? -15.094 -20.422 13.062 1 94.12 181 ALA A CA 1
ATOM 1435 C C . ALA A 1 181 ? -16.172 -21.25 12.359 1 94.12 181 ALA A C 1
ATOM 1437 O O . ALA A 1 181 ? -15.891 -22.344 11.867 1 94.12 181 ALA A O 1
ATOM 1438 N N . MET A 1 182 ? -17.375 -20.719 12.312 1 93 182 MET A N 1
ATOM 1439 C CA . MET A 1 182 ? -18.469 -21.406 11.633 1 93 182 MET A CA 1
ATOM 1440 C C . MET A 1 182 ? -18.188 -21.516 10.133 1 93 182 MET A C 1
ATOM 1442 O O . MET A 1 182 ? -18.406 -22.578 9.539 1 93 182 MET A O 1
ATOM 1446 N N . GLU A 1 183 ? -17.75 -20.422 9.555 1 92.44 183 GLU A N 1
ATOM 1447 C CA . GLU A 1 183 ? -17.406 -20.438 8.133 1 92.44 183 GLU A CA 1
ATOM 1448 C C . GLU A 1 183 ? -16.25 -21.406 7.855 1 92.44 183 GLU A C 1
ATOM 1450 O O . GLU A 1 183 ? -16.25 -22.109 6.844 1 92.44 183 GLU A O 1
ATOM 1455 N N . HIS A 1 184 ? -15.242 -21.438 8.719 1 94.75 184 HIS A N 1
ATOM 1456 C CA . HIS A 1 184 ? -14.102 -22.328 8.594 1 94.75 184 HIS A CA 1
ATOM 1457 C C . HIS A 1 184 ? -14.547 -23.781 8.578 1 94.75 184 HIS A C 1
ATOM 1459 O O . HIS A 1 184 ? -14.047 -24.578 7.781 1 94.75 184 HIS A O 1
ATOM 1465 N N . LYS A 1 185 ? -15.445 -24.078 9.422 1 94.56 185 LYS A N 1
ATOM 1466 C CA . LYS A 1 185 ? -15.961 -25.453 9.492 1 94.56 185 LYS A CA 1
ATOM 1467 C C . LYS A 1 185 ? -16.688 -25.828 8.203 1 94.56 185 LYS A C 1
ATOM 1469 O O . LYS A 1 185 ? -16.516 -26.922 7.688 1 94.56 185 LYS A O 1
ATOM 1474 N N . GLU A 1 186 ? -17.469 -24.906 7.699 1 91.81 186 GLU A N 1
ATOM 1475 C CA . GLU A 1 186 ? -18.219 -25.156 6.461 1 91.81 186 GLU A CA 1
ATOM 1476 C C . GLU A 1 186 ? -17.266 -25.375 5.289 1 91.81 186 GLU A C 1
ATOM 1478 O O . GLU A 1 186 ? -17.453 -26.297 4.5 1 91.81 186 GLU A O 1
ATOM 1483 N N . ILE A 1 187 ? -16.312 -24.562 5.172 1 93.88 187 ILE A N 1
ATOM 1484 C CA . ILE A 1 187 ? -15.367 -24.672 4.066 1 93.88 187 ILE A CA 1
ATOM 1485 C C . ILE A 1 187 ? -14.547 -25.953 4.207 1 93.88 187 ILE A C 1
ATOM 1487 O O . ILE A 1 187 ? -14.211 -26.594 3.209 1 93.88 187 ILE A O 1
ATOM 1491 N N . THR A 1 188 ? -14.234 -26.328 5.465 1 95.75 188 THR A N 1
ATOM 1492 C CA . THR A 1 188 ? -13.469 -27.547 5.711 1 95.75 188 THR A CA 1
ATOM 1493 C C . THR A 1 188 ? -14.234 -28.781 5.219 1 95.75 188 THR A C 1
ATOM 1495 O O . THR A 1 188 ? -13.633 -29.734 4.715 1 95.75 188 THR A O 1
ATOM 1498 N N . GLU A 1 189 ? -15.508 -28.734 5.32 1 93.56 189 GLU A N 1
ATOM 1499 C CA . GLU A 1 189 ? -16.328 -29.828 4.801 1 93.56 189 GLU A CA 1
ATOM 1500 C C . GLU A 1 189 ? -16.203 -29.938 3.285 1 93.56 189 GLU A C 1
ATOM 1502 O O . GLU A 1 189 ? -16.109 -31.031 2.74 1 93.56 189 GLU A O 1
ATOM 1507 N N . TYR A 1 190 ? -16.234 -28.844 2.713 1 92.38 190 TYR A N 1
ATOM 1508 C CA . TYR A 1 190 ? -16.031 -28.812 1.269 1 92.38 190 TYR A CA 1
ATOM 1509 C C . TYR A 1 190 ? -14.656 -29.359 0.897 1 92.38 190 TYR A C 1
ATOM 1511 O O . TYR A 1 190 ? -14.531 -30.172 -0.022 1 92.38 190 TYR A O 1
ATOM 1519 N N . ILE A 1 191 ? -13.617 -29 1.609 1 94.75 191 ILE A N 1
ATOM 1520 C CA . ILE A 1 191 ? -12.25 -29.422 1.313 1 94.75 191 ILE A CA 1
ATOM 1521 C C . ILE A 1 191 ? -12.125 -30.922 1.538 1 94.75 191 ILE A C 1
ATOM 1523 O O . ILE A 1 191 ? -11.422 -31.609 0.794 1 94.75 191 ILE A O 1
ATOM 1527 N N . ASN A 1 192 ? -12.828 -31.406 2.52 1 94.06 192 ASN A N 1
ATOM 1528 C CA . ASN A 1 192 ? -12.805 -32.844 2.783 1 94.06 192 ASN A CA 1
ATOM 1529 C C . ASN A 1 192 ? -13.383 -33.625 1.616 1 94.06 192 ASN A C 1
ATOM 1531 O O . ASN A 1 192 ? -12.914 -34.75 1.321 1 94.06 192 ASN A O 1
ATOM 1535 N N . SER A 1 193 ? -14.312 -33.031 0.992 1 91.44 193 SER A N 1
ATOM 1536 C CA . SER A 1 193 ? -14.867 -33.688 -0.192 1 91.44 193 SER A CA 1
ATOM 1537 C C . SER A 1 193 ? -13.852 -33.719 -1.334 1 91.44 193 SER A C 1
ATOM 1539 O O . SER A 1 193 ? -13.828 -34.656 -2.125 1 91.44 193 SER A O 1
ATOM 1541 N N . GLN A 1 194 ? -13.07 -32.719 -1.425 1 91.56 194 GLN A N 1
ATOM 1542 C CA . GLN A 1 194 ? -12.031 -32.656 -2.451 1 91.56 194 GLN A CA 1
ATOM 1543 C C . GLN A 1 194 ? -10.906 -33.625 -2.152 1 91.56 194 GLN A C 1
ATOM 1545 O O . GLN A 1 194 ? -10.305 -34.188 -3.07 1 91.56 194 GLN A O 1
ATOM 1550 N N . ARG A 1 195 ? -10.641 -33.875 -0.932 1 94.12 195 ARG A N 1
ATOM 1551 C CA . ARG A 1 195 ? -9.547 -34.75 -0.497 1 94.12 195 ARG A CA 1
ATOM 1552 C C . ARG A 1 195 ? -9.758 -36.156 -0.985 1 94.12 195 ARG A C 1
ATOM 1554 O O . ARG A 1 195 ? -8.797 -36.906 -1.206 1 94.12 195 ARG A O 1
ATOM 1561 N N . LYS A 1 196 ? -10.953 -36.5 -1.183 1 93.12 196 LYS A N 1
ATOM 1562 C CA . LYS A 1 196 ? -11.266 -37.844 -1.647 1 93.12 196 LYS A CA 1
ATOM 1563 C C . LYS A 1 196 ? -10.688 -38.094 -3.037 1 93.12 196 LYS A C 1
ATOM 1565 O O . LYS A 1 196 ? -10.336 -39.25 -3.377 1 93.12 196 LYS A O 1
ATOM 1570 N N . MET A 1 197 ? -10.523 -37.125 -3.775 1 94.44 197 MET A N 1
ATOM 1571 C CA . MET A 1 197 ? -10.039 -37.219 -5.148 1 94.44 197 MET A CA 1
ATOM 1572 C C . MET A 1 197 ? -8.523 -37.375 -5.184 1 94.44 197 MET A C 1
ATOM 1574 O O . MET A 1 197 ? -7.961 -37.812 -6.188 1 94.44 197 MET A O 1
ATOM 1578 N N . TRP A 1 198 ? -7.867 -37.062 -4.039 1 96.38 198 TRP A N 1
ATOM 1579 C CA . TRP A 1 198 ? -6.406 -37.062 -4.016 1 96.38 198 TRP A CA 1
ATOM 1580 C C . TRP A 1 198 ? -5.867 -38.5 -4.156 1 96.38 198 TRP A C 1
ATOM 1582 O O . TRP A 1 198 ? -4.77 -38.688 -4.688 1 96.38 198 TRP A O 1
ATOM 1592 N N . LYS A 1 199 ? -6.66 -39.438 -3.732 1 94.06 199 LYS A N 1
ATOM 1593 C CA . LYS A 1 199 ? -6.234 -40.812 -3.811 1 94.06 199 LYS A CA 1
ATOM 1594 C C . LYS A 1 199 ? -6.211 -41.312 -5.258 1 94.06 199 LYS A C 1
ATOM 1596 O O . LYS A 1 199 ? -5.289 -42 -5.664 1 94.06 199 LYS A O 1
ATOM 1601 N N . THR A 1 200 ? -7.16 -40.844 -5.996 1 94.94 200 THR A N 1
ATOM 1602 C CA . THR A 1 200 ? -7.324 -41.312 -7.371 1 94.94 200 THR A CA 1
ATOM 1603 C C . THR A 1 200 ? -6.406 -40.531 -8.312 1 94.94 200 THR A C 1
ATOM 1605 O O . THR A 1 200 ? -5.738 -41.125 -9.164 1 94.94 200 THR A O 1
ATOM 1608 N N . TYR A 1 201 ? -6.328 -39.281 -8.188 1 97 201 TYR A N 1
ATOM 1609 C CA . TYR A 1 201 ? -5.68 -38.438 -9.18 1 97 201 TYR A CA 1
ATOM 1610 C C . TYR A 1 201 ? -4.316 -37.969 -8.688 1 97 201 TYR A C 1
ATOM 1612 O O . TYR A 1 201 ? -3.547 -37.344 -9.445 1 97 201 TYR A O 1
ATOM 1620 N N . GLY A 1 202 ? -3.963 -38.25 -7.43 1 96.69 202 GLY A N 1
ATOM 1621 C CA . GLY A 1 202 ? -2.721 -37.75 -6.871 1 96.69 202 GLY A CA 1
ATOM 1622 C C . GLY A 1 202 ? -2.746 -36.25 -6.629 1 96.69 202 GLY A C 1
ATOM 1623 O O . GLY A 1 202 ? -3.703 -35.562 -7.004 1 96.69 202 GLY A O 1
ATOM 1624 N N . CYS A 1 203 ? -1.735 -35.75 -5.941 1 97.12 203 CYS A N 1
ATOM 1625 C CA . CYS A 1 203 ? -1.723 -34.312 -5.684 1 97.12 203 CYS A CA 1
ATOM 1626 C C . CYS A 1 203 ? -0.296 -33.781 -5.656 1 97.12 203 CYS A C 1
ATOM 1628 O O . CYS A 1 203 ? 0.658 -34.562 -5.527 1 97.12 203 CYS A O 1
ATOM 1630 N N . THR A 1 204 ? -0.145 -32.5 -5.941 1 97.62 204 THR A N 1
ATOM 1631 C CA . THR A 1 204 ? 1.099 -31.75 -5.824 1 97.62 204 THR A CA 1
ATOM 1632 C C . THR A 1 204 ? 1.067 -30.844 -4.598 1 97.62 204 THR A C 1
ATOM 1634 O O . THR A 1 204 ? 0.134 -30.047 -4.426 1 97.62 204 THR A O 1
ATOM 1637 N N . ILE A 1 205 ? 2.041 -31 -3.73 1 97.38 205 ILE A N 1
ATOM 1638 C CA . ILE A 1 205 ? 2.182 -30.094 -2.602 1 97.38 205 ILE A CA 1
ATOM 1639 C C . ILE A 1 205 ? 3.062 -28.906 -3.002 1 97.38 205 ILE A C 1
ATOM 1641 O O . ILE A 1 205 ? 4.141 -29.094 -3.57 1 97.38 205 ILE A O 1
ATOM 1645 N N . MET A 1 206 ? 2.574 -27.766 -2.744 1 95.31 206 MET A N 1
ATOM 1646 C CA . MET A 1 206 ? 3.309 -26.547 -3.057 1 95.31 206 MET A CA 1
ATOM 1647 C C . MET A 1 206 ? 3.523 -25.703 -1.802 1 95.31 206 MET A C 1
ATOM 1649 O O . MET A 1 206 ? 2.723 -25.766 -0.867 1 95.31 206 MET A O 1
ATOM 1653 N N . ALA A 1 207 ? 4.602 -25.016 -1.789 1 91.38 207 ALA A N 1
ATOM 1654 C CA . ALA A 1 207 ? 4.898 -24.125 -0.673 1 91.38 207 ALA A CA 1
ATOM 1655 C C . ALA A 1 207 ? 5.621 -22.859 -1.151 1 91.38 207 ALA A C 1
ATOM 1657 O O . ALA A 1 207 ? 6.355 -22.906 -2.141 1 91.38 207 ALA A O 1
ATOM 1658 N N . ASP A 1 208 ? 5.309 -21.781 -0.538 1 82.5 208 ASP A N 1
ATOM 1659 C CA . ASP A 1 208 ? 6.004 -20.531 -0.809 1 82.5 208 ASP A CA 1
ATOM 1660 C C . ASP A 1 208 ? 6.09 -19.656 0.448 1 82.5 208 ASP A C 1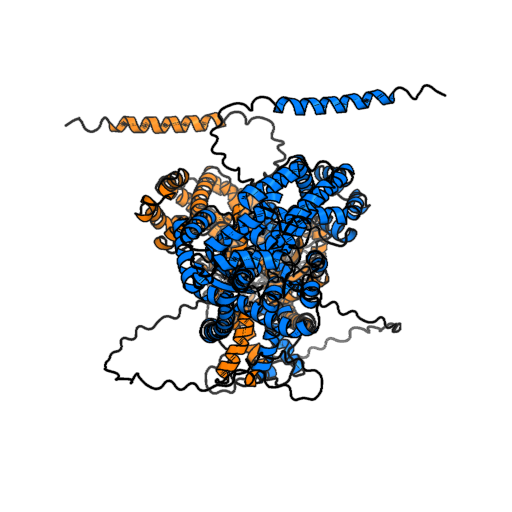
ATOM 1662 O O . ASP A 1 208 ? 5.242 -19.766 1.339 1 82.5 208 ASP A O 1
ATOM 1666 N N . GLY A 1 209 ? 7.172 -18.969 0.531 1 78.31 209 GLY A N 1
ATOM 1667 C CA . GLY A 1 209 ? 7.348 -18.047 1.648 1 78.31 209 GLY A CA 1
ATOM 1668 C C . GLY A 1 209 ? 6.875 -16.641 1.347 1 78.31 209 GLY A C 1
ATOM 1669 O O . GLY A 1 209 ? 7.039 -16.156 0.228 1 78.31 209 GLY A O 1
ATOM 1670 N N . TRP A 1 210 ? 6.227 -16.031 2.354 1 71.94 210 TRP A N 1
ATOM 1671 C CA . TRP A 1 210 ? 5.766 -14.656 2.232 1 71.94 210 TRP A CA 1
ATOM 1672 C C . TRP A 1 210 ? 6.215 -13.82 3.43 1 71.94 210 TRP A C 1
ATOM 1674 O O . TRP A 1 210 ? 6.188 -14.297 4.566 1 71.94 210 TRP A O 1
ATOM 1684 N N . SER A 1 211 ? 6.711 -12.695 3.105 1 70.62 211 SER A N 1
ATOM 1685 C CA . SER A 1 211 ? 7.023 -11.734 4.156 1 70.62 211 SER A CA 1
ATOM 1686 C C . SER A 1 211 ? 6.113 -10.516 4.082 1 70.62 211 SER A C 1
ATOM 1688 O O . SER A 1 211 ? 5.984 -9.898 3.023 1 70.62 211 SER A O 1
ATOM 1690 N N . GLY A 1 212 ? 5.402 -10.242 5.098 1 63.28 212 GLY A N 1
ATOM 1691 C CA . GLY A 1 212 ? 4.484 -9.117 5.156 1 63.28 212 GLY A CA 1
ATOM 1692 C C . GLY A 1 212 ? 5.164 -7.812 5.516 1 63.28 212 GLY A C 1
ATOM 1693 O O . GLY A 1 212 ? 6.371 -7.781 5.758 1 63.28 212 GLY A O 1
ATOM 1694 N N . PRO A 1 213 ? 4.355 -6.738 5.492 1 59.47 213 PRO A N 1
ATOM 1695 C CA . PRO A 1 213 ? 4.879 -5.422 5.863 1 59.47 213 PRO A CA 1
ATOM 1696 C C . PRO A 1 213 ? 5.41 -5.379 7.297 1 59.47 213 PRO A C 1
ATOM 1698 O O . PRO A 1 213 ? 6.324 -4.609 7.598 1 59.47 213 PRO A O 1
ATOM 1701 N N . THR A 1 214 ? 4.84 -6.23 8.164 1 62.31 214 THR A N 1
ATOM 1702 C CA . THR A 1 214 ? 5.293 -6.309 9.547 1 62.31 214 THR A CA 1
ATOM 1703 C C . THR A 1 214 ? 6.504 -7.227 9.672 1 62.31 214 THR A C 1
ATOM 1705 O O . THR A 1 214 ? 6.98 -7.496 10.781 1 62.31 214 THR A O 1
ATOM 1708 N N . ARG A 1 215 ? 6.973 -7.742 8.531 1 70.5 215 ARG A N 1
ATOM 1709 C CA . ARG A 1 215 ? 8.125 -8.633 8.438 1 70.5 215 ARG A CA 1
ATOM 1710 C C . ARG A 1 215 ? 7.809 -10.008 9.008 1 70.5 215 ARG A C 1
ATOM 1712 O O . ARG A 1 215 ? 8.711 -10.727 9.438 1 70.5 215 ARG A O 1
ATOM 1719 N N . MET A 1 216 ? 6.523 -10.148 9.188 1 75.88 216 MET A N 1
ATOM 1720 C CA . MET A 1 216 ? 6.109 -11.516 9.492 1 75.88 216 MET A CA 1
ATOM 1721 C C . MET A 1 216 ? 6.434 -12.453 8.328 1 75.88 216 MET A C 1
ATOM 1723 O O . MET A 1 216 ? 6.211 -12.109 7.168 1 75.88 216 MET A O 1
ATOM 1727 N N . GLN A 1 217 ? 7.105 -13.508 8.719 1 80.94 217 GLN A N 1
ATOM 1728 C CA . GLN A 1 217 ? 7.445 -14.492 7.691 1 80.94 217 GLN A CA 1
ATOM 1729 C C . GLN A 1 217 ? 6.52 -15.703 7.758 1 80.94 217 GLN A C 1
ATOM 1731 O O . GLN A 1 217 ? 6.496 -16.406 8.766 1 80.94 217 GLN A O 1
ATOM 1736 N N . VAL A 1 218 ? 5.77 -15.852 6.711 1 83.69 218 VAL A N 1
ATOM 1737 C CA . VAL A 1 218 ? 4.801 -16.938 6.68 1 83.69 218 VAL A CA 1
ATOM 1738 C C . VAL A 1 218 ? 5.121 -17.891 5.527 1 83.69 218 VAL A C 1
ATOM 1740 O O . VAL A 1 218 ? 5.574 -17.453 4.465 1 83.69 218 VAL A O 1
ATOM 1743 N N . ILE A 1 219 ? 4.996 -19.172 5.777 1 88.38 219 ILE A N 1
ATOM 1744 C CA . ILE A 1 219 ? 5.113 -20.188 4.734 1 88.38 219 ILE A CA 1
ATOM 1745 C C . ILE A 1 219 ? 3.744 -20.812 4.461 1 88.38 219 ILE A C 1
ATOM 1747 O O . ILE A 1 219 ? 3.107 -21.359 5.371 1 88.38 219 ILE A O 1
ATOM 1751 N N . ASN A 1 220 ? 3.309 -20.656 3.254 1 88.25 220 ASN A N 1
ATOM 1752 C CA . ASN A 1 220 ? 2.018 -21.203 2.846 1 88.25 220 ASN A CA 1
ATOM 1753 C C . ASN A 1 220 ? 2.168 -22.578 2.207 1 88.25 220 ASN A C 1
ATOM 1755 O O . ASN A 1 220 ? 3.127 -22.828 1.472 1 88.25 220 ASN A O 1
ATOM 1759 N N . PHE A 1 221 ? 1.259 -23.422 2.533 1 93.56 221 PHE A N 1
ATOM 1760 C CA . PHE A 1 221 ? 1.2 -24.75 1.923 1 93.56 221 PHE A CA 1
ATOM 1761 C C . PHE A 1 221 ? -0.107 -24.938 1.163 1 93.56 221 PHE A C 1
ATOM 1763 O O . PHE A 1 221 ? -1.188 -24.688 1.706 1 93.56 221 PHE A O 1
ATOM 1770 N N . MET A 1 222 ? 0.015 -25.328 -0.046 1 94.12 222 MET A N 1
ATOM 1771 C CA . MET A 1 222 ? -1.134 -25.578 -0.914 1 94.12 222 MET A CA 1
ATOM 1772 C C . MET A 1 222 ? -1.053 -26.953 -1.551 1 94.12 222 MET A C 1
ATOM 1774 O O . MET A 1 222 ? 0.029 -27.531 -1.646 1 94.12 222 MET A O 1
ATOM 1778 N N . VAL A 1 223 ? -2.182 -27.438 -1.918 1 96.06 223 VAL A N 1
ATOM 1779 C CA . VAL A 1 223 ? -2.258 -28.75 -2.572 1 96.06 223 VAL A CA 1
ATOM 1780 C C . VAL A 1 223 ? -3.02 -28.625 -3.889 1 96.06 223 VAL A C 1
ATOM 1782 O O . VAL A 1 223 ? -4.125 -28.078 -3.924 1 96.06 223 VAL A O 1
ATOM 1785 N N . TYR A 1 224 ? -2.414 -29.062 -4.957 1 95.94 224 TYR A N 1
ATOM 1786 C CA . TYR A 1 224 ? -3.025 -29.016 -6.281 1 95.94 224 TYR A CA 1
ATOM 1787 C C . TYR A 1 224 ? -3.451 -30.406 -6.734 1 95.94 224 TYR A C 1
ATOM 1789 O O . TYR A 1 224 ? -2.707 -31.375 -6.566 1 95.94 224 TYR A O 1
ATOM 1797 N N . CYS A 1 225 ? -4.668 -30.516 -7.254 1 95.94 225 CYS A N 1
ATOM 1798 C CA . CYS A 1 225 ? -5.188 -31.75 -7.809 1 95.94 225 CYS A CA 1
ATOM 1799 C C . CYS A 1 225 ? -6.199 -31.484 -8.914 1 95.94 225 CYS A C 1
ATOM 1801 O O . CYS A 1 225 ? -7.27 -30.922 -8.656 1 95.94 225 CYS A O 1
ATOM 1803 N N . LYS A 1 226 ? -5.918 -31.906 -10.125 1 93 226 LYS A N 1
ATOM 1804 C CA . LYS A 1 226 ? -6.828 -31.906 -11.266 1 93 226 LYS A CA 1
ATOM 1805 C C . LYS A 1 226 ? -7.457 -30.531 -11.477 1 93 226 LYS A C 1
ATOM 1807 O O . LYS A 1 226 ? -8.68 -30.406 -11.539 1 93 226 LYS A O 1
ATOM 1812 N N . GLY A 1 227 ? -6.664 -29.516 -11.422 1 89.5 227 GLY A N 1
ATOM 1813 C CA . GLY A 1 227 ? -7.121 -28.188 -11.758 1 89.5 227 GLY A CA 1
ATOM 1814 C C . GLY A 1 227 ? -7.645 -27.422 -10.555 1 89.5 227 GLY A C 1
ATOM 1815 O O . GLY A 1 227 ? -8.172 -26.312 -10.695 1 89.5 227 GLY A O 1
ATOM 1816 N N . LYS A 1 228 ? -7.516 -27.969 -9.383 1 91.62 228 LYS A N 1
ATOM 1817 C CA . LYS A 1 228 ? -7.992 -27.328 -8.156 1 91.62 228 LYS A CA 1
ATOM 1818 C C . LYS A 1 228 ? -6.859 -27.172 -7.148 1 91.62 228 LYS A C 1
ATOM 1820 O O . LYS A 1 228 ? -6.152 -28.125 -6.844 1 91.62 228 LYS A O 1
ATOM 1825 N N . THR A 1 229 ? -6.684 -25.953 -6.734 1 92.31 229 THR A N 1
ATOM 1826 C CA . THR A 1 229 ? -5.684 -25.672 -5.711 1 92.31 229 THR A CA 1
ATOM 1827 C C . THR A 1 229 ? -6.344 -25.359 -4.371 1 92.31 229 THR A C 1
ATOM 1829 O O . THR A 1 229 ? -7.168 -24.453 -4.273 1 92.31 229 THR A O 1
ATOM 1832 N N . VAL A 1 230 ? -6.023 -26.109 -3.383 1 93.44 230 VAL A N 1
ATOM 1833 C CA . VAL A 1 230 ? -6.559 -25.953 -2.035 1 93.44 230 VAL A CA 1
ATOM 1834 C C . VAL A 1 230 ? -5.512 -25.297 -1.14 1 93.44 230 VAL A C 1
ATOM 1836 O O . VAL A 1 230 ? -4.348 -25.703 -1.125 1 93.44 230 VAL A O 1
ATOM 1839 N N . PHE A 1 231 ? -5.914 -24.234 -0.561 1 92.62 231 PHE A N 1
ATOM 1840 C CA . PHE A 1 231 ? -5.086 -23.703 0.518 1 92.62 231 PHE A CA 1
ATOM 1841 C C . PHE A 1 231 ? -5.188 -24.594 1.758 1 92.62 231 PHE A C 1
ATOM 1843 O O . PHE A 1 231 ? -6.258 -24.703 2.357 1 92.62 231 PHE A O 1
ATOM 1850 N N . LEU A 1 232 ? -4.121 -25.172 2.129 1 94.12 232 LEU A N 1
ATOM 1851 C CA . LEU A 1 232 ? -4.141 -26.141 3.227 1 94.12 232 LEU A CA 1
ATOM 1852 C C . LEU A 1 232 ? -3.898 -25.438 4.562 1 94.12 232 LEU A C 1
ATOM 1854 O O . LEU A 1 232 ? -4.746 -25.5 5.457 1 94.12 232 LEU A O 1
ATOM 1858 N N . LYS A 1 233 ? -2.797 -24.781 4.695 1 92.19 233 LYS A N 1
ATOM 1859 C CA . LYS A 1 233 ? -2.471 -24.062 5.93 1 92.19 233 LYS A CA 1
ATOM 1860 C C . LYS A 1 233 ? -1.258 -23.156 5.738 1 92.19 233 LYS A C 1
ATOM 1862 O O . LYS A 1 233 ? -0.601 -23.203 4.695 1 92.19 233 LYS A O 1
ATOM 1867 N N . SER A 1 234 ? -1.053 -22.281 6.672 1 89.56 234 SER A N 1
ATOM 1868 C CA . SER A 1 234 ? 0.131 -21.438 6.723 1 89.56 234 SER A CA 1
ATOM 1869 C C . SER A 1 234 ? 0.839 -21.547 8.07 1 89.56 234 SER A C 1
ATOM 1871 O O . SER A 1 234 ? 0.206 -21.844 9.086 1 89.56 234 SER A O 1
ATOM 1873 N N . VAL A 1 235 ? 2.133 -21.422 8.031 1 90.19 235 VAL A N 1
ATOM 1874 C CA . VAL A 1 235 ? 2.932 -21.516 9.25 1 90.19 235 VAL A CA 1
ATOM 1875 C C . VAL A 1 235 ? 3.691 -20.203 9.469 1 90.19 235 VAL A C 1
ATOM 1877 O O . VAL A 1 235 ? 4.281 -19.656 8.531 1 90.19 235 VAL A O 1
ATOM 1880 N N . ASN A 1 236 ? 3.561 -19.688 10.664 1 86.38 236 ASN A N 1
ATOM 1881 C CA . ASN A 1 236 ? 4.355 -18.516 11.039 1 86.38 236 ASN A CA 1
ATOM 1882 C C . ASN A 1 236 ? 5.805 -18.906 11.328 1 86.38 236 ASN A C 1
ATOM 1884 O O . ASN A 1 236 ? 6.098 -19.531 12.344 1 86.38 236 ASN A O 1
ATOM 1888 N N . ALA A 1 237 ? 6.656 -18.562 10.422 1 86.69 237 ALA A N 1
ATOM 1889 C CA . ALA A 1 237 ? 8.062 -18.938 10.539 1 86.69 237 ALA A CA 1
ATOM 1890 C C . ALA A 1 237 ? 8.906 -17.734 10.961 1 86.69 237 ALA A C 1
ATOM 1892 O O . ALA A 1 237 ? 10.117 -17.703 10.703 1 86.69 237 ALA A O 1
ATOM 1893 N N . SER A 1 238 ? 8.336 -16.75 11.555 1 80.69 238 SER A N 1
ATOM 1894 C CA . SER A 1 238 ? 9.031 -15.5 11.883 1 80.69 238 SER A CA 1
ATOM 1895 C C . SER A 1 238 ? 10.148 -15.742 12.891 1 80.69 238 SER A C 1
ATOM 1897 O O . SER A 1 238 ? 11.18 -15.078 12.852 1 80.69 238 SER A O 1
ATOM 1899 N N . SER A 1 239 ? 10 -16.672 13.781 1 81.25 239 SER A N 1
ATOM 1900 C CA . SER A 1 239 ? 10.953 -16.875 14.875 1 81.25 239 SER A CA 1
ATOM 1901 C C . SER A 1 239 ? 11.938 -18 14.547 1 81.25 239 SER A C 1
ATOM 1903 O O . SER A 1 239 ? 12.836 -18.297 15.336 1 81.25 239 SER A O 1
ATOM 1905 N N . ASP A 1 240 ? 11.773 -18.547 13.398 1 81.44 240 ASP A N 1
ATOM 1906 C CA . ASP A 1 240 ? 12.594 -19.719 13.094 1 81.44 240 ASP A CA 1
ATOM 1907 C C . ASP A 1 240 ? 13.617 -19.422 12 1 81.44 240 ASP A C 1
ATOM 1909 O O . ASP A 1 240 ? 13.406 -18.516 11.188 1 81.44 240 ASP A O 1
ATOM 1913 N N . ILE A 1 241 ? 14.727 -20.156 12.195 1 77.12 241 ILE A N 1
ATOM 1914 C CA . ILE A 1 241 ? 15.695 -20.109 11.102 1 77.12 241 ILE A CA 1
ATOM 1915 C C . ILE A 1 241 ? 15.219 -21 9.953 1 77.12 241 ILE A C 1
ATOM 1917 O O . ILE A 1 241 ? 15.086 -22.203 10.117 1 77.12 241 ILE A O 1
ATOM 1921 N N . ARG A 1 242 ? 15.031 -20.5 8.859 1 80.81 242 ARG A N 1
ATOM 1922 C CA . ARG A 1 242 ? 14.414 -21.172 7.723 1 80.81 242 ARG A CA 1
ATOM 1923 C C . ARG A 1 242 ? 15.453 -21.906 6.887 1 80.81 242 ARG A C 1
ATOM 1925 O O . ARG A 1 242 ? 15.562 -21.672 5.68 1 80.81 242 ARG A O 1
ATOM 1932 N N . ASP A 1 243 ? 16.078 -22.797 7.562 1 86.19 243 ASP A N 1
ATOM 1933 C CA . ASP A 1 243 ? 17.031 -23.609 6.828 1 86.19 243 ASP A CA 1
ATOM 1934 C C . ASP A 1 243 ? 16.359 -24.844 6.23 1 86.19 243 ASP A C 1
ATOM 1936 O O . ASP A 1 243 ? 15.148 -25.031 6.383 1 86.19 243 ASP A O 1
ATOM 1940 N N . HIS A 1 244 ? 17.172 -25.609 5.48 1 91.62 244 HIS A N 1
ATOM 1941 C CA . HIS A 1 244 ? 16.609 -26.734 4.758 1 91.62 244 HIS A CA 1
ATOM 1942 C C . HIS A 1 244 ? 16.031 -27.781 5.719 1 91.62 244 HIS A C 1
ATOM 1944 O O . HIS A 1 244 ? 15.039 -28.438 5.398 1 91.62 244 HIS A O 1
ATOM 1950 N N . LYS A 1 245 ? 16.547 -27.859 6.895 1 92.44 245 LYS A N 1
ATOM 1951 C CA . LYS A 1 245 ? 16.047 -28.828 7.867 1 92.44 245 LYS A CA 1
ATOM 1952 C C . LYS A 1 245 ? 14.68 -28.422 8.398 1 92.44 245 LYS A C 1
ATOM 1954 O O . LYS A 1 245 ? 13.781 -29.25 8.531 1 92.44 245 LYS A O 1
ATOM 1959 N N . TYR A 1 246 ? 14.617 -27.188 8.641 1 92.25 246 TYR A N 1
ATOM 1960 C CA . TYR A 1 246 ? 13.344 -26.656 9.133 1 92.25 246 TYR A CA 1
ATOM 1961 C C . TYR A 1 246 ? 12.25 -26.812 8.078 1 92.25 246 TYR A C 1
ATOM 1963 O O . TYR A 1 246 ? 11.148 -27.266 8.391 1 92.25 246 TYR A O 1
ATOM 1971 N N . ILE A 1 247 ? 12.547 -26.5 6.898 1 93.81 247 ILE A N 1
ATOM 1972 C CA . ILE A 1 247 ? 11.586 -26.578 5.809 1 93.81 247 ILE A CA 1
ATOM 1973 C C . ILE A 1 247 ? 11.195 -28.047 5.578 1 93.81 247 ILE A C 1
ATOM 1975 O O . ILE A 1 247 ? 10.023 -28.359 5.355 1 93.81 247 ILE A O 1
ATOM 1979 N N . ALA A 1 248 ? 12.195 -28.938 5.629 1 96 248 ALA A N 1
ATOM 1980 C CA . ALA A 1 248 ? 11.93 -30.359 5.457 1 96 248 ALA A CA 1
ATOM 1981 C C . ALA A 1 248 ? 10.984 -30.875 6.535 1 96 248 ALA A C 1
ATOM 1983 O O . ALA A 1 248 ? 10.094 -31.688 6.258 1 96 248 ALA A O 1
ATOM 1984 N N . LYS A 1 249 ? 11.164 -30.344 7.734 1 95.81 249 LYS A N 1
ATOM 1985 C CA . LYS A 1 249 ? 10.281 -30.734 8.828 1 95.81 249 LYS A CA 1
ATOM 1986 C C . LYS A 1 249 ? 8.844 -30.297 8.57 1 95.81 249 LYS A C 1
ATOM 1988 O O . LYS A 1 249 ? 7.906 -31.062 8.805 1 95.81 249 LYS A O 1
ATOM 1993 N N . LEU A 1 250 ? 8.695 -29.109 8.133 1 95.38 250 LEU A N 1
ATOM 1994 C CA . LEU A 1 250 ? 7.367 -28.609 7.836 1 95.38 250 LEU A CA 1
ATOM 1995 C C . LEU A 1 250 ? 6.703 -29.422 6.734 1 95.38 250 LEU A C 1
ATOM 1997 O O . LEU A 1 250 ? 5.52 -29.766 6.828 1 95.38 250 LEU A O 1
ATOM 2001 N N . PHE A 1 251 ? 7.492 -29.812 5.707 1 96.62 251 PHE A N 1
ATOM 2002 C CA . PHE A 1 251 ? 6.961 -30.609 4.609 1 96.62 251 PHE A CA 1
ATOM 2003 C C . PHE A 1 251 ? 6.543 -31.984 5.109 1 96.62 251 PHE A C 1
ATOM 2005 O O . PHE A 1 251 ? 5.527 -32.531 4.664 1 96.62 251 PHE A O 1
ATOM 2012 N N . LYS A 1 252 ? 7.332 -32.531 5.977 1 97.06 252 LYS A N 1
ATOM 2013 C CA . LYS A 1 252 ? 7 -33.844 6.512 1 97.06 252 LYS A CA 1
ATOM 2014 C C . LYS A 1 252 ? 5.633 -33.844 7.184 1 97.06 252 LYS A C 1
ATOM 2016 O O . LYS A 1 252 ? 4.832 -34.75 6.988 1 97.06 252 LYS A O 1
ATOM 2021 N N . ASP A 1 253 ? 5.41 -32.75 7.91 1 96.5 253 ASP A N 1
ATOM 2022 C CA . ASP A 1 253 ? 4.113 -32.625 8.57 1 96.5 253 ASP A CA 1
ATOM 2023 C C . ASP A 1 253 ? 2.984 -32.531 7.543 1 96.5 253 ASP A C 1
ATOM 2025 O O . ASP A 1 253 ? 1.933 -33.156 7.719 1 96.5 253 ASP A O 1
ATOM 2029 N N . VAL A 1 254 ? 3.178 -31.828 6.508 1 97.19 254 VAL A N 1
ATOM 2030 C CA . VAL A 1 254 ? 2.164 -31.625 5.477 1 97.19 254 VAL A CA 1
ATOM 2031 C C . VAL A 1 254 ? 1.951 -32.938 4.699 1 97.19 254 VAL A C 1
ATOM 2033 O O . VAL A 1 254 ? 0.818 -33.281 4.363 1 97.19 254 VAL A O 1
ATOM 2036 N N . ILE A 1 255 ? 3.037 -33.656 4.379 1 97.62 255 ILE A N 1
ATOM 2037 C CA . ILE A 1 255 ? 2.967 -34.938 3.672 1 97.62 255 ILE A CA 1
ATOM 2038 C C . ILE A 1 255 ? 2.125 -35.938 4.473 1 97.62 255 ILE A C 1
ATOM 2040 O O . ILE A 1 255 ? 1.299 -36.656 3.906 1 97.62 255 ILE A O 1
ATOM 2044 N N . ASP A 1 256 ? 2.307 -35.875 5.758 1 96.75 256 ASP A N 1
ATOM 2045 C CA . ASP A 1 256 ? 1.535 -36.75 6.633 1 96.75 256 ASP A CA 1
ATOM 2046 C C . ASP A 1 256 ? 0.058 -36.375 6.633 1 96.75 256 ASP A C 1
ATOM 2048 O O . ASP A 1 256 ? -0.816 -37.25 6.656 1 96.75 256 ASP A O 1
ATOM 2052 N N . GLU A 1 257 ? -0.151 -35.125 6.609 1 95.56 257 GLU A N 1
ATOM 2053 C CA . GLU A 1 257 ? -1.523 -34.625 6.605 1 95.56 257 GLU A CA 1
ATOM 2054 C C . GLU A 1 257 ? -2.232 -34.969 5.301 1 95.56 257 GLU A C 1
ATOM 2056 O O . GLU A 1 257 ? -3.406 -35.344 5.309 1 95.56 257 GLU A O 1
ATOM 2061 N N . VAL A 1 258 ? -1.61 -34.875 4.168 1 96.94 258 VAL A N 1
ATOM 2062 C CA . VAL A 1 258 ? -2.174 -35.094 2.844 1 96.94 258 VAL A CA 1
ATOM 2063 C C . VAL A 1 258 ? -2.24 -36.594 2.574 1 96.94 258 VAL A C 1
ATOM 2065 O O . VAL A 1 258 ? -3.166 -37.094 1.914 1 96.94 258 VAL A O 1
ATOM 2068 N N . GLY A 1 259 ? -1.394 -37.375 3.129 1 96 259 GLY A N 1
ATOM 2069 C CA . GLY A 1 259 ? -1.195 -38.781 2.824 1 96 259 GLY A CA 1
ATOM 2070 C C . GLY A 1 259 ? -0.04 -39.031 1.872 1 96 259 GLY A C 1
ATOM 2071 O O . GLY A 1 259 ? -0.097 -38.625 0.704 1 96 259 GLY A O 1
ATOM 2072 N N . LYS A 1 260 ? 0.957 -39.688 2.311 1 94.75 260 LYS A N 1
ATOM 2073 C CA . LYS A 1 260 ? 2.182 -39.906 1.546 1 94.75 260 LYS A CA 1
ATOM 2074 C C . LYS A 1 260 ? 1.885 -40.625 0.225 1 94.75 260 LYS A C 1
ATOM 2076 O O . LYS A 1 260 ? 2.566 -40.375 -0.775 1 94.75 260 LYS A O 1
ATOM 2081 N N . GLU A 1 261 ? 0.864 -41.438 0.227 1 93 261 GLU A N 1
ATOM 2082 C CA . GLU A 1 261 ? 0.535 -42.219 -0.958 1 93 261 GLU A CA 1
ATOM 2083 C C . GLU A 1 261 ? -0.134 -41.344 -2.025 1 93 261 GLU A C 1
ATOM 2085 O O . GLU A 1 261 ? -0.167 -41.719 -3.199 1 93 261 GLU A O 1
ATOM 2090 N N . ASN A 1 262 ? -0.643 -40.219 -1.597 1 96.44 262 ASN A N 1
ATOM 2091 C CA . ASN A 1 262 ? -1.368 -39.375 -2.52 1 96.44 262 ASN A CA 1
ATOM 2092 C C . ASN A 1 262 ? -0.432 -38.375 -3.221 1 96.44 262 ASN A C 1
ATOM 2094 O O . ASN A 1 262 ? -0.812 -37.75 -4.215 1 96.44 262 ASN A O 1
ATOM 2098 N N . VAL A 1 263 ? 0.792 -38.25 -2.734 1 97.75 263 VAL A N 1
ATOM 2099 C CA . VAL A 1 263 ? 1.684 -37.188 -3.203 1 97.75 263 VAL A CA 1
ATOM 2100 C C . VAL A 1 263 ? 2.459 -37.656 -4.426 1 97.75 263 VAL A C 1
ATOM 2102 O O . VAL A 1 263 ? 3.131 -38.688 -4.375 1 97.75 263 VAL A O 1
ATOM 2105 N N . VAL A 1 264 ? 2.318 -36.938 -5.508 1 97.75 264 VAL A N 1
ATOM 2106 C CA . VAL A 1 264 ? 3.047 -37.25 -6.738 1 97.75 264 VAL A CA 1
ATOM 2107 C C . VAL A 1 264 ? 4.332 -36.406 -6.789 1 97.75 264 VAL A C 1
ATOM 2109 O O . VAL A 1 264 ? 5.379 -36.906 -7.207 1 97.75 264 VAL A O 1
ATOM 2112 N N . GLN A 1 265 ? 4.164 -35.188 -6.336 1 97.5 265 GLN A N 1
ATOM 2113 C CA . GLN A 1 265 ? 5.34 -34.312 -6.359 1 97.5 265 GLN A CA 1
ATOM 2114 C C . GLN A 1 265 ? 5.207 -33.188 -5.355 1 97.5 265 GLN A C 1
ATOM 2116 O O . GLN A 1 265 ? 4.098 -32.844 -4.93 1 97.5 265 GLN A O 1
ATOM 2121 N N . ILE A 1 266 ? 6.34 -32.656 -4.988 1 97.06 266 ILE A N 1
ATOM 2122 C CA . ILE A 1 266 ? 6.473 -31.359 -4.301 1 97.06 266 ILE A CA 1
ATOM 2123 C C . ILE A 1 266 ? 7.059 -30.328 -5.254 1 97.06 266 ILE A C 1
ATOM 2125 O O . ILE A 1 266 ? 8.07 -30.578 -5.914 1 97.06 266 ILE A O 1
ATOM 2129 N N . CYS A 1 267 ? 6.312 -29.25 -5.391 1 95.69 267 CYS A N 1
ATOM 2130 C CA . CYS A 1 267 ? 6.742 -28.203 -6.309 1 95.69 267 CYS A CA 1
ATOM 2131 C C . CYS A 1 267 ? 7.012 -26.906 -5.559 1 95.69 267 CYS A C 1
ATOM 2133 O O . CYS A 1 267 ? 6.125 -26.375 -4.887 1 95.69 267 CYS A O 1
ATOM 2135 N N . THR A 1 268 ? 8.211 -26.391 -5.578 1 92.5 268 THR A N 1
ATOM 2136 C CA . THR A 1 268 ? 8.562 -25.156 -4.883 1 92.5 268 THR A CA 1
ATOM 2137 C C . THR A 1 268 ? 9.391 -24.25 -5.789 1 92.5 268 THR A C 1
ATOM 2139 O O . THR A 1 268 ? 9.766 -24.641 -6.898 1 92.5 268 THR A O 1
ATOM 2142 N N . ASP A 1 269 ? 9.594 -23.062 -5.324 1 86.12 269 ASP A N 1
ATOM 2143 C CA . ASP A 1 269 ? 10.492 -22.156 -6.051 1 86.12 269 ASP A CA 1
ATOM 2144 C C . ASP A 1 269 ? 11.945 -22.609 -5.918 1 86.12 269 ASP A C 1
ATOM 2146 O O . ASP A 1 269 ? 12.227 -23.656 -5.332 1 86.12 269 ASP A O 1
ATOM 2150 N N . ASN A 1 270 ? 12.867 -21.906 -6.516 1 83.06 270 ASN A N 1
ATOM 2151 C CA . ASN A 1 270 ? 14.266 -22.312 -6.598 1 83.06 270 ASN A CA 1
ATOM 2152 C C . ASN A 1 270 ? 15.078 -21.766 -5.434 1 83.06 270 ASN A C 1
ATOM 2154 O O . ASN A 1 270 ? 16.297 -21.641 -5.535 1 83.06 270 ASN A O 1
ATOM 2158 N N . GLY A 1 271 ? 14.367 -21.422 -4.363 1 85.06 271 GLY A N 1
ATOM 2159 C CA . GLY A 1 271 ? 15.148 -21.062 -3.191 1 85.06 271 GLY A CA 1
ATOM 2160 C C . GLY A 1 271 ? 16.016 -22.203 -2.672 1 85.06 271 GLY A C 1
ATOM 2161 O O . GLY A 1 271 ? 15.578 -23.344 -2.65 1 85.06 271 GLY A O 1
ATOM 2162 N N . SER A 1 272 ? 17.188 -21.891 -2.26 1 87.44 272 SER A N 1
ATOM 2163 C CA . SER A 1 272 ? 18.188 -22.906 -1.896 1 87.44 272 SER A CA 1
ATOM 2164 C C . SER A 1 272 ? 17.656 -23.812 -0.799 1 87.44 272 SER A C 1
ATOM 2166 O O . SER A 1 272 ? 17.797 -25.047 -0.879 1 87.44 272 SER A O 1
ATOM 2168 N N . ALA A 1 273 ? 17 -23.219 0.209 1 89 273 ALA A N 1
ATOM 2169 C CA . ALA A 1 273 ? 16.469 -24.016 1.316 1 89 273 ALA A CA 1
ATOM 2170 C C . ALA A 1 273 ? 15.352 -24.953 0.849 1 89 273 ALA A C 1
ATOM 2172 O O . ALA A 1 273 ? 15.281 -26.109 1.262 1 89 273 ALA A O 1
ATOM 2173 N N . PHE A 1 274 ? 14.516 -24.5 -0.027 1 90.81 274 PHE A N 1
ATOM 2174 C CA . PHE A 1 274 ? 13.406 -25.297 -0.54 1 90.81 274 PHE A CA 1
ATOM 2175 C C . PHE A 1 274 ? 13.906 -26.406 -1.457 1 90.81 274 PHE A C 1
ATOM 2177 O O . PHE A 1 274 ? 13.414 -27.531 -1.404 1 90.81 274 PHE A O 1
ATOM 2184 N N . VAL A 1 275 ? 14.93 -26.062 -2.268 1 91.94 275 VAL A N 1
ATOM 2185 C CA . VAL A 1 275 ? 15.5 -27.031 -3.195 1 91.94 275 VAL A CA 1
ATOM 2186 C C . VAL A 1 275 ? 16.156 -28.172 -2.414 1 91.94 275 VAL A C 1
ATOM 2188 O O . VAL A 1 275 ? 15.875 -29.344 -2.68 1 91.94 275 VAL A O 1
ATOM 2191 N N . LYS A 1 276 ? 16.938 -27.812 -1.45 1 94.69 276 LYS A N 1
ATOM 2192 C CA . LYS A 1 276 ? 17.625 -28.828 -0.663 1 94.69 276 LYS A CA 1
ATOM 2193 C C . LYS A 1 276 ? 16.625 -29.672 0.121 1 94.69 276 LYS A C 1
ATOM 2195 O O . LYS A 1 276 ? 16.781 -30.906 0.205 1 94.69 276 LYS A O 1
ATOM 2200 N N . ALA A 1 277 ? 15.648 -29.047 0.676 1 95.31 277 ALA A N 1
ATOM 2201 C CA . ALA A 1 277 ? 14.609 -29.766 1.396 1 95.31 277 ALA A CA 1
ATOM 2202 C C . ALA A 1 277 ? 13.844 -30.703 0.461 1 95.31 277 ALA A C 1
ATOM 2204 O O . ALA A 1 277 ? 13.594 -31.859 0.797 1 95.31 277 ALA A O 1
ATOM 2205 N N . GLY A 1 278 ? 13.484 -30.219 -0.697 1 94.06 278 GLY A N 1
ATOM 2206 C CA . GLY A 1 278 ? 12.766 -31.016 -1.679 1 94.06 278 GLY A CA 1
ATOM 2207 C C . GLY A 1 278 ? 13.539 -32.25 -2.145 1 94.06 278 GLY A C 1
ATOM 2208 O O . GLY A 1 278 ? 12.992 -33.344 -2.223 1 94.06 278 GLY A O 1
ATOM 2209 N N . LYS A 1 279 ? 14.773 -32.062 -2.418 1 93.94 279 LYS A N 1
ATOM 2210 C CA . LYS A 1 279 ? 15.625 -33.156 -2.873 1 93.94 279 LYS A CA 1
ATOM 2211 C C . LYS A 1 279 ? 15.781 -34.219 -1.786 1 93.94 279 LYS A C 1
ATOM 2213 O O . LYS A 1 279 ? 15.695 -35.406 -2.064 1 93.94 279 LYS A O 1
ATOM 2218 N N . THR A 1 280 ? 15.953 -33.75 -0.576 1 95.75 280 THR A N 1
ATOM 2219 C CA . THR A 1 280 ? 16.094 -34.656 0.55 1 95.75 280 THR A CA 1
ATOM 2220 C C . THR A 1 280 ? 14.828 -35.5 0.732 1 95.75 280 THR A C 1
ATOM 2222 O O . THR A 1 280 ? 14.898 -36.688 0.951 1 95.75 280 THR A O 1
ATOM 2225 N N . LEU A 1 281 ? 13.75 -34.875 0.627 1 96.44 281 LEU A N 1
ATOM 2226 C CA . LEU A 1 281 ? 12.477 -35.562 0.818 1 96.44 281 LEU A CA 1
ATOM 2227 C C . LEU A 1 281 ? 12.188 -36.5 -0.345 1 96.44 281 LEU A C 1
ATOM 2229 O O . LEU A 1 281 ? 11.617 -37.594 -0.15 1 96.44 281 LEU A O 1
ATOM 2233 N N . SER A 1 282 ? 12.555 -36.094 -1.534 1 95.19 282 SER A N 1
ATOM 2234 C CA . SER A 1 282 ? 12.344 -36.938 -2.715 1 95.19 282 SER A CA 1
ATOM 2235 C C . SER A 1 282 ? 13.164 -38.219 -2.631 1 95.19 282 SER A C 1
ATOM 2237 O O . SER A 1 282 ? 12.781 -39.25 -3.213 1 95.19 282 SER A O 1
ATOM 2239 N N . GLU A 1 283 ? 14.266 -38.156 -1.969 1 94.06 283 GLU A N 1
ATOM 2240 C CA . GLU A 1 283 ? 15.094 -39.344 -1.786 1 94.06 283 GLU A CA 1
ATOM 2241 C C . GLU A 1 283 ? 14.492 -40.281 -0.742 1 94.06 283 GLU A C 1
ATOM 2243 O O . GLU A 1 283 ? 14.672 -41.5 -0.814 1 94.06 283 GLU A O 1
ATOM 2248 N N . ARG A 1 284 ? 13.773 -39.719 0.093 1 93.69 284 ARG A N 1
ATOM 2249 C CA . ARG A 1 284 ? 13.25 -40.469 1.219 1 93.69 284 ARG A CA 1
ATOM 2250 C C . ARG A 1 284 ? 11.867 -41.031 0.908 1 93.69 284 ARG A C 1
ATOM 2252 O O . ARG A 1 284 ? 11.477 -42.094 1.431 1 93.69 284 ARG A O 1
ATOM 2259 N N . TYR A 1 285 ? 11.117 -40.312 0.142 1 95.19 285 TYR A N 1
ATOM 2260 C CA . TYR A 1 285 ? 9.734 -40.719 -0.146 1 95.19 285 TYR A CA 1
ATOM 2261 C C . TYR A 1 285 ? 9.562 -41.062 -1.616 1 95.19 285 TYR A C 1
ATOM 2263 O O . TYR A 1 285 ? 10.469 -40.844 -2.426 1 95.19 285 TYR A O 1
ATOM 2271 N N . ASN A 1 286 ? 8.375 -41.625 -1.934 1 94.25 286 ASN A N 1
ATOM 2272 C CA . ASN A 1 286 ? 8.109 -42.094 -3.291 1 94.25 286 ASN A CA 1
ATOM 2273 C C . ASN A 1 286 ? 7.418 -41.031 -4.125 1 94.25 286 ASN A C 1
ATOM 2275 O O . ASN A 1 286 ? 6.363 -41.25 -4.711 1 94.25 286 ASN A O 1
ATOM 2279 N N . PHE A 1 287 ? 7.926 -39.906 -4.09 1 96.38 287 PHE A N 1
ATOM 2280 C CA . PHE A 1 287 ? 7.445 -38.812 -4.941 1 96.38 287 PHE A CA 1
ATOM 2281 C C . PHE A 1 287 ? 8.609 -38 -5.477 1 96.38 287 PHE A C 1
ATOM 2283 O O . PHE A 1 287 ? 9.766 -38.219 -5.121 1 96.38 287 PHE A O 1
ATOM 2290 N N . TYR A 1 288 ? 8.352 -37.094 -6.371 1 96.69 288 TYR A N 1
ATOM 2291 C CA . TYR A 1 288 ? 9.383 -36.25 -6.977 1 96.69 288 TYR A CA 1
ATOM 2292 C C . TYR A 1 288 ? 9.352 -34.844 -6.406 1 96.69 288 TYR A C 1
ATOM 2294 O O . TYR A 1 288 ? 8.305 -34.375 -5.941 1 96.69 288 TYR A O 1
ATOM 2302 N N . TRP A 1 289 ? 10.453 -34.25 -6.305 1 96.5 289 TRP A N 1
ATOM 2303 C CA . TRP A 1 289 ? 10.516 -32.812 -6.195 1 96.5 289 TRP A CA 1
ATOM 2304 C C . TRP A 1 289 ? 10.797 -32.156 -7.551 1 96.5 289 TRP A C 1
ATOM 2306 O O . TRP A 1 289 ? 11.688 -32.625 -8.281 1 96.5 289 TRP A O 1
ATOM 2316 N N . THR A 1 290 ? 10.047 -31.219 -7.965 1 95.69 290 THR A N 1
ATOM 2317 C CA . THR A 1 290 ? 10.289 -30.484 -9.195 1 95.69 290 THR A CA 1
ATOM 2318 C C . THR A 1 290 ? 10.281 -28.984 -8.93 1 95.69 290 THR A C 1
ATOM 2320 O O . THR A 1 290 ? 9.539 -28.5 -8.062 1 95.69 290 THR A O 1
ATOM 2323 N N . PRO A 1 291 ? 11.148 -28.234 -9.602 1 94.62 291 PRO A N 1
ATOM 2324 C CA . PRO A 1 291 ? 11.117 -26.781 -9.469 1 94.62 291 PRO A CA 1
ATOM 2325 C C . PRO A 1 291 ? 9.914 -26.156 -10.18 1 94.62 291 PRO A C 1
ATOM 2327 O O . PRO A 1 291 ? 9.43 -26.703 -11.172 1 94.62 291 PRO A O 1
ATOM 2330 N N . CYS A 1 292 ? 9.422 -25.047 -9.641 1 93.62 292 CYS A N 1
ATOM 2331 C CA . CYS A 1 292 ? 8.32 -24.312 -10.258 1 93.62 292 CYS A CA 1
ATOM 2332 C C . CYS A 1 292 ? 8.688 -23.875 -11.672 1 93.62 292 CYS A C 1
ATOM 2334 O O . CYS A 1 292 ? 9.672 -23.156 -11.867 1 93.62 292 CYS A O 1
ATOM 2336 N N . ALA A 1 293 ? 7.883 -24.281 -12.602 1 94.81 293 ALA A N 1
ATOM 2337 C CA . ALA A 1 293 ? 8.148 -23.953 -14.008 1 94.81 293 ALA A CA 1
ATOM 2338 C C . ALA A 1 293 ? 8.086 -22.453 -14.242 1 94.81 293 ALA A C 1
ATOM 2340 O O . ALA A 1 293 ? 8.914 -21.906 -14.969 1 94.81 293 ALA A O 1
ATOM 2341 N N . ALA A 1 294 ? 7.113 -21.812 -13.664 1 91.06 294 ALA A N 1
ATOM 2342 C CA . ALA A 1 294 ? 6.973 -20.375 -13.844 1 91.06 294 ALA A CA 1
ATOM 2343 C C . ALA A 1 294 ? 8.227 -19.641 -13.375 1 91.06 294 ALA A C 1
ATOM 2345 O O . ALA A 1 294 ? 8.703 -18.734 -14.055 1 91.06 294 ALA A O 1
ATOM 2346 N N . HIS A 1 295 ? 8.797 -20.016 -12.266 1 89.81 295 HIS A N 1
ATOM 2347 C CA . HIS A 1 295 ? 10.008 -19.391 -11.734 1 89.81 295 HIS A CA 1
ATOM 2348 C C . HIS A 1 295 ? 11.211 -19.688 -12.617 1 89.81 295 HIS A C 1
ATOM 2350 O O . HIS A 1 295 ? 12.055 -18.812 -12.844 1 89.81 295 HIS A O 1
ATOM 2356 N N . CYS A 1 296 ? 11.305 -20.906 -13.062 1 93.62 296 CYS A N 1
ATOM 2357 C CA . CYS A 1 296 ? 12.406 -21.266 -13.938 1 93.62 296 CYS A CA 1
ATOM 2358 C C . CYS A 1 296 ? 12.383 -20.453 -15.227 1 93.62 296 CYS A C 1
ATOM 2360 O O . CYS A 1 296 ? 13.422 -19.969 -15.688 1 93.62 296 CYS A O 1
ATOM 2362 N N . ILE A 1 297 ? 11.203 -20.312 -15.781 1 93.56 297 ILE A N 1
ATOM 2363 C CA . ILE A 1 297 ? 11.062 -19.547 -17.016 1 93.56 297 ILE A CA 1
ATOM 2364 C C . ILE A 1 297 ? 11.414 -18.078 -16.75 1 93.56 297 ILE A C 1
ATOM 2366 O O . ILE A 1 297 ? 12.039 -17.422 -17.578 1 93.56 297 ILE A O 1
ATOM 2370 N N . ASP A 1 298 ? 11.008 -17.594 -15.641 1 90.69 298 ASP A N 1
ATOM 2371 C CA . ASP A 1 298 ? 11.383 -16.234 -15.273 1 90.69 298 ASP A CA 1
ATOM 2372 C C . ASP A 1 298 ? 12.898 -16.078 -15.195 1 90.69 298 ASP A C 1
ATOM 2374 O O . ASP A 1 298 ? 13.445 -15.039 -15.57 1 90.69 298 ASP A O 1
ATOM 2378 N N . LEU A 1 299 ? 13.562 -17.062 -14.688 1 92 299 LEU A N 1
ATOM 2379 C CA . LEU A 1 299 ? 15.016 -17.047 -14.625 1 92 299 LEU A CA 1
ATOM 2380 C C . LEU A 1 299 ? 15.625 -17.078 -16.016 1 92 299 LEU A C 1
ATOM 2382 O O . LEU A 1 299 ? 16.688 -16.484 -16.266 1 92 299 LEU A O 1
ATOM 2386 N N . MET A 1 300 ? 14.969 -17.766 -16.938 1 94.56 300 MET A N 1
ATOM 2387 C CA . MET A 1 300 ? 15.414 -17.719 -18.328 1 94.56 300 MET A CA 1
ATOM 2388 C C . MET A 1 300 ? 15.375 -16.297 -18.875 1 94.56 300 MET A C 1
ATOM 2390 O O . MET A 1 300 ? 16.312 -15.859 -19.531 1 94.56 300 MET A O 1
ATOM 2394 N N . PHE A 1 301 ? 14.273 -15.656 -18.547 1 93.75 301 PHE A N 1
ATOM 2395 C CA . PHE A 1 301 ? 14.156 -14.258 -18.953 1 93.75 301 PHE A CA 1
ATOM 2396 C C . PHE A 1 301 ? 15.281 -13.422 -18.359 1 93.75 301 PHE A C 1
ATOM 2398 O O . PHE A 1 301 ? 15.828 -12.547 -19.031 1 93.75 301 PHE A O 1
ATOM 2405 N N . GLU A 1 302 ? 15.578 -13.648 -17.109 1 92.81 302 GLU A N 1
ATOM 2406 C CA . GLU A 1 302 ? 16.656 -12.922 -16.438 1 92.81 302 GLU A CA 1
ATOM 2407 C C . GLU A 1 302 ? 17.984 -13.133 -17.156 1 92.81 302 GLU A C 1
ATOM 2409 O O . GLU A 1 302 ? 18.734 -12.172 -17.391 1 92.81 302 GLU A O 1
ATOM 2414 N N . ASP A 1 303 ? 18.297 -14.383 -17.5 1 94.56 303 ASP A N 1
ATOM 2415 C CA . ASP A 1 303 ? 19.547 -14.711 -18.172 1 94.56 303 ASP A CA 1
ATOM 2416 C C . ASP A 1 303 ? 19.609 -14.047 -19.562 1 94.56 303 ASP A C 1
ATOM 2418 O O . ASP A 1 303 ? 20.656 -13.539 -19.953 1 94.56 303 ASP A O 1
ATOM 2422 N N . ILE A 1 304 ? 18.547 -14.055 -20.234 1 94.25 304 ILE A N 1
ATOM 2423 C CA . ILE A 1 304 ? 18.484 -13.406 -21.547 1 94.25 304 ILE A CA 1
ATOM 2424 C C . ILE A 1 304 ? 18.656 -11.898 -21.375 1 94.25 304 ILE A C 1
ATOM 2426 O O . ILE A 1 304 ? 19.375 -11.266 -22.156 1 94.25 304 ILE A O 1
ATOM 2430 N N . GLY A 1 305 ? 18.016 -11.375 -20.391 1 92.12 305 GLY A N 1
ATOM 2431 C CA . GLY A 1 305 ? 18.062 -9.945 -20.125 1 92.12 305 GLY A CA 1
ATOM 2432 C C . GLY A 1 305 ? 19.438 -9.453 -19.734 1 92.12 305 GLY A C 1
ATOM 2433 O O . GLY A 1 305 ? 19.75 -8.266 -19.859 1 92.12 305 GLY A O 1
ATOM 2434 N N . LYS A 1 306 ? 20.297 -10.312 -19.281 1 92.62 306 LYS A N 1
ATOM 2435 C CA . LYS A 1 306 ? 21.641 -9.953 -18.844 1 92.62 306 LYS A CA 1
ATOM 2436 C C . LYS A 1 306 ? 22.578 -9.781 -20.047 1 92.62 306 LYS A C 1
ATOM 2438 O O . LYS A 1 306 ? 23.641 -9.172 -19.922 1 92.62 306 LYS A O 1
ATOM 2443 N N . LYS A 1 307 ? 22.156 -10.32 -21.141 1 92.38 307 LYS A N 1
ATOM 2444 C CA . LYS A 1 307 ? 22.953 -10.109 -22.344 1 92.38 307 LYS A CA 1
ATOM 2445 C C . LYS A 1 307 ? 22.953 -8.641 -22.766 1 92.38 307 LYS A C 1
ATOM 2447 O O . LYS A 1 307 ? 21.891 -8 -22.766 1 92.38 307 LYS A O 1
ATOM 2452 N N . LYS A 1 308 ? 24.047 -8.117 -23.094 1 90.56 308 LYS A N 1
ATOM 2453 C CA . LYS A 1 308 ? 24.234 -6.688 -23.312 1 90.56 308 LYS A CA 1
ATOM 2454 C C . LYS A 1 308 ? 23.25 -6.156 -24.359 1 90.56 308 LYS A C 1
ATOM 2456 O O . LYS A 1 308 ? 22.641 -5.113 -24.156 1 90.56 308 LYS A O 1
ATOM 2461 N N . LYS A 1 309 ? 23.109 -6.875 -25.453 1 88.94 309 LYS A N 1
ATOM 2462 C CA . LYS A 1 309 ? 22.234 -6.426 -26.531 1 88.94 309 LYS A CA 1
ATOM 2463 C C . LYS A 1 309 ? 20.797 -6.238 -26.031 1 88.94 309 LYS A C 1
ATOM 2465 O O . LYS A 1 309 ? 20.094 -5.336 -26.484 1 88.94 309 LYS A O 1
ATOM 2470 N N . VAL A 1 310 ? 20.406 -7.117 -25.188 1 93.81 310 VAL A N 1
ATOM 2471 C CA . VAL A 1 310 ? 19.047 -7.062 -24.688 1 93.81 310 VAL A CA 1
ATOM 2472 C C . VAL A 1 310 ? 18.969 -6.07 -23.516 1 93.81 310 VAL A C 1
ATOM 2474 O O . VAL A 1 310 ? 18.047 -5.258 -23.453 1 93.81 310 VAL A O 1
ATOM 2477 N N . SER A 1 311 ? 19.953 -6.082 -22.641 1 93.5 311 SER A N 1
ATOM 2478 C CA . SER A 1 311 ? 20 -5.211 -21.469 1 93.5 311 SER A CA 1
ATOM 2479 C C . SER A 1 311 ? 20 -3.742 -21.875 1 93.5 311 SER A C 1
ATOM 2481 O O . SER A 1 311 ? 19.375 -2.908 -21.219 1 93.5 311 SER A O 1
ATOM 2483 N N . ASP A 1 312 ? 20.641 -3.418 -22.922 1 93.12 312 ASP A N 1
ATOM 2484 C CA . ASP A 1 312 ? 20.703 -2.043 -23.422 1 93.12 312 ASP A CA 1
ATOM 2485 C C . ASP A 1 312 ? 19.328 -1.555 -23.859 1 93.12 312 ASP A C 1
ATOM 2487 O O . ASP A 1 312 ? 18.938 -0.428 -23.547 1 93.12 312 ASP A O 1
ATOM 2491 N N . VAL A 1 313 ? 18.688 -2.395 -24.578 1 94.56 313 VAL A N 1
ATOM 2492 C CA . VAL A 1 313 ? 17.344 -2.043 -25.047 1 94.56 313 VAL A CA 1
ATOM 2493 C C . VAL A 1 313 ? 16.422 -1.812 -23.875 1 94.56 313 VAL A C 1
ATOM 2495 O O . VAL A 1 313 ? 15.656 -0.838 -23.844 1 94.56 313 VAL A O 1
ATOM 2498 N N . ILE A 1 314 ? 16.5 -2.695 -22.875 1 92.62 314 ILE A N 1
ATOM 2499 C CA . ILE A 1 314 ? 15.648 -2.602 -21.703 1 92.62 314 ILE A CA 1
ATOM 2500 C C . ILE A 1 314 ? 15.977 -1.33 -20.922 1 92.62 314 ILE A C 1
ATOM 2502 O O . ILE A 1 314 ? 15.078 -0.635 -20.453 1 92.62 314 ILE A O 1
ATOM 2506 N N . THR A 1 315 ? 17.188 -1.027 -20.812 1 93.19 315 THR A N 1
ATOM 2507 C CA . THR A 1 315 ? 17.625 0.156 -20.078 1 93.19 315 THR A CA 1
ATOM 2508 C C . THR A 1 315 ? 17.109 1.428 -20.75 1 93.19 315 THR A C 1
ATOM 2510 O O . THR A 1 315 ? 16.625 2.336 -20.078 1 93.19 315 THR A O 1
ATOM 2513 N N . ILE A 1 316 ? 17.234 1.498 -22.047 1 94 316 ILE A N 1
ATOM 2514 C CA . ILE A 1 316 ? 16.766 2.666 -22.781 1 94 316 ILE A CA 1
ATOM 2515 C C . ILE A 1 316 ? 15.25 2.781 -22.656 1 94 316 ILE A C 1
ATOM 2517 O O . ILE A 1 316 ? 14.719 3.877 -22.438 1 94 316 ILE A O 1
ATOM 2521 N N . ALA A 1 317 ? 14.57 1.648 -22.828 1 94.69 317 ALA A N 1
ATOM 2522 C CA . ALA A 1 317 ? 13.117 1.646 -22.672 1 94.69 317 ALA A CA 1
ATOM 2523 C C . ALA A 1 317 ? 12.703 2.158 -21.297 1 94.69 317 ALA A C 1
ATOM 2525 O O . ALA A 1 317 ? 11.75 2.93 -21.172 1 94.69 317 ALA A O 1
ATOM 2526 N N . ARG A 1 318 ? 13.414 1.708 -20.328 1 92.06 318 ARG A N 1
ATOM 2527 C CA . ARG A 1 318 ? 13.148 2.146 -18.953 1 92.06 318 ARG A CA 1
ATOM 2528 C C . ARG A 1 318 ? 13.398 3.643 -18.797 1 92.06 318 ARG A C 1
ATOM 2530 O O . ARG A 1 318 ? 12.656 4.336 -18.109 1 92.06 318 ARG A O 1
ATOM 2537 N N . LEU A 1 319 ? 14.461 4.152 -19.406 1 93.62 319 LEU A N 1
ATOM 2538 C CA . LEU A 1 319 ? 14.781 5.574 -19.359 1 93.62 319 LEU A CA 1
ATOM 2539 C C . LEU A 1 319 ? 13.648 6.414 -19.922 1 93.62 319 LEU A C 1
ATOM 2541 O O . LEU A 1 319 ? 13.281 7.441 -19.344 1 93.62 319 LEU A O 1
ATOM 2545 N N . VAL A 1 320 ? 13.094 5.961 -20.969 1 94.88 320 VAL A N 1
ATOM 2546 C CA . VAL A 1 320 ? 12 6.672 -21.625 1 94.88 320 VAL A CA 1
ATOM 2547 C C . VAL A 1 320 ? 10.766 6.664 -20.734 1 94.88 320 VAL A C 1
ATOM 2549 O O . VAL A 1 320 ? 10.164 7.711 -20.484 1 94.88 320 VAL A O 1
ATOM 2552 N N . THR A 1 321 ? 10.438 5.508 -20.234 1 92.38 321 THR A N 1
ATOM 2553 C CA . THR A 1 321 ? 9.242 5.355 -19.422 1 92.38 321 THR A CA 1
ATOM 2554 C C . THR A 1 321 ? 9.375 6.148 -18.125 1 92.38 321 THR A C 1
ATOM 2556 O O . THR A 1 321 ? 8.438 6.828 -17.703 1 92.38 321 THR A O 1
ATOM 2559 N N . VAL A 1 322 ? 10.523 6.051 -17.531 1 90.88 322 VAL A N 1
ATOM 2560 C CA . VAL A 1 322 ? 10.766 6.738 -16.266 1 90.88 322 VAL A CA 1
ATOM 2561 C C . VAL A 1 322 ? 10.672 8.25 -16.469 1 90.88 322 VAL A C 1
ATOM 2563 O O . VAL A 1 322 ? 10.086 8.961 -15.648 1 90.88 322 VAL A O 1
ATOM 2566 N N . TYR A 1 323 ? 11.258 8.789 -17.547 1 93.69 323 TYR A N 1
ATOM 2567 C CA . TYR A 1 323 ? 11.195 10.219 -17.828 1 93.69 323 TYR A CA 1
ATOM 2568 C C . TYR A 1 323 ? 9.75 10.688 -17.953 1 93.69 323 TYR A C 1
ATOM 2570 O O . TYR A 1 323 ? 9.375 11.711 -17.375 1 93.69 323 TYR A O 1
ATOM 2578 N N . ILE A 1 324 ? 8.984 9.945 -18.672 1 93 324 ILE A N 1
ATOM 2579 C CA . ILE A 1 324 ? 7.598 10.32 -18.922 1 93 324 ILE A CA 1
ATOM 2580 C C . ILE A 1 324 ? 6.812 10.305 -17.625 1 93 324 ILE A C 1
ATOM 2582 O O . ILE A 1 324 ? 6.074 11.25 -17.328 1 93 324 ILE A O 1
ATOM 2586 N N . TYR A 1 325 ? 7.039 9.305 -16.844 1 88.06 325 TYR A N 1
ATOM 2587 C CA . TYR A 1 325 ? 6.227 9.133 -15.641 1 88.06 325 TYR A CA 1
ATOM 2588 C C . TYR A 1 325 ? 6.73 10.023 -14.508 1 88.06 325 TYR A C 1
ATOM 2590 O O . TYR A 1 325 ? 6.023 10.234 -13.516 1 88.06 325 TYR A O 1
ATOM 2598 N N . ASN A 1 326 ? 7.902 10.555 -14.656 1 87.25 326 ASN A N 1
ATOM 2599 C CA . ASN A 1 326 ? 8.438 11.461 -13.648 1 87.25 326 ASN A CA 1
ATOM 2600 C C . ASN A 1 326 ? 8 12.898 -13.891 1 87.25 326 ASN A C 1
ATOM 2602 O O . ASN A 1 326 ? 8.172 13.758 -13.023 1 87.25 326 ASN A O 1
ATOM 2606 N N . HIS A 1 327 ? 7.551 13.133 -15.039 1 88.56 327 HIS A N 1
ATOM 2607 C CA . HIS A 1 327 ? 7.078 14.469 -15.383 1 88.56 327 HIS A CA 1
ATOM 2608 C C . HIS A 1 327 ? 5.578 14.477 -15.641 1 88.56 327 HIS A C 1
ATOM 2610 O O . HIS A 1 327 ? 5.121 14.023 -16.688 1 88.56 327 HIS A O 1
ATOM 2616 N N . GLY A 1 328 ? 4.852 15.031 -14.727 1 84.19 328 GLY A N 1
ATOM 2617 C CA . GLY A 1 328 ? 3.398 14.977 -14.727 1 84.19 328 GLY A CA 1
ATOM 2618 C C . GLY A 1 328 ? 2.787 15.516 -16 1 84.19 328 GLY A C 1
ATOM 2619 O O . GLY A 1 328 ? 1.87 14.914 -16.562 1 84.19 328 GLY A O 1
ATOM 2620 N N . TRP A 1 329 ? 3.293 16.656 -16.469 1 87.94 329 TRP A N 1
ATOM 2621 C CA . TRP A 1 329 ? 2.758 17.266 -17.672 1 87.94 329 TRP A CA 1
ATOM 2622 C C . TRP A 1 329 ? 3.008 16.375 -18.891 1 87.94 329 TRP A C 1
ATOM 2624 O O . TRP A 1 329 ? 2.127 16.219 -19.734 1 87.94 329 TRP A O 1
ATOM 2634 N N . VAL A 1 330 ? 4.199 15.812 -18.953 1 92.88 330 VAL A N 1
ATOM 2635 C CA . VAL A 1 330 ? 4.539 14.93 -20.062 1 92.88 330 VAL A CA 1
ATOM 2636 C C . VAL A 1 330 ? 3.637 13.695 -20.047 1 92.88 330 VAL A C 1
ATOM 2638 O O . VAL A 1 330 ? 3.162 13.242 -21.094 1 92.88 330 VAL A O 1
ATOM 2641 N N . LEU A 1 331 ? 3.439 13.18 -18.859 1 90.56 331 LEU A N 1
ATOM 2642 C CA . LEU A 1 331 ? 2.58 12.008 -18.688 1 90.56 331 LEU A CA 1
ATOM 2643 C C . LEU A 1 331 ? 1.159 12.312 -19.156 1 90.56 331 LEU A C 1
ATOM 2645 O O . LEU A 1 331 ? 0.532 11.492 -19.828 1 90.56 331 LEU A O 1
ATOM 2649 N N . ALA A 1 332 ? 0.663 13.445 -18.766 1 88.25 332 ALA A N 1
ATOM 2650 C CA . ALA A 1 332 ? -0.678 13.836 -19.188 1 88.25 332 ALA A CA 1
ATOM 2651 C C . ALA A 1 332 ? -0.765 13.945 -20.719 1 88.25 332 ALA A C 1
ATOM 2653 O O . ALA A 1 332 ? -1.767 13.547 -21.312 1 88.25 332 ALA A O 1
ATOM 2654 N N . LEU A 1 333 ? 0.254 14.531 -21.297 1 92.56 333 LEU A N 1
ATOM 2655 C CA . LEU A 1 333 ? 0.309 14.641 -22.75 1 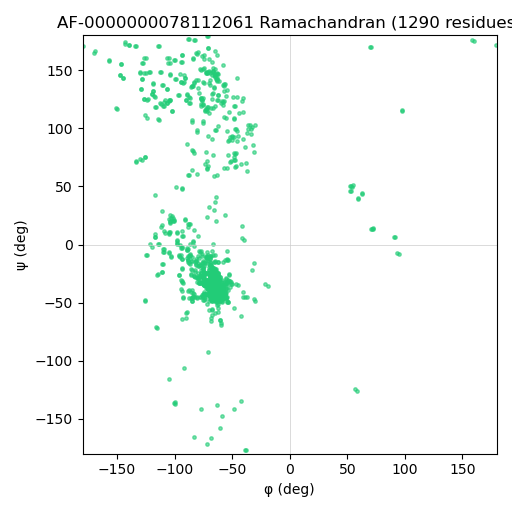92.56 333 LEU A CA 1
ATOM 2656 C C . LEU A 1 333 ? 0.329 13.266 -23.391 1 92.56 333 LEU A C 1
ATOM 2658 O O . LEU A 1 333 ? -0.344 13.039 -24.406 1 92.56 333 LEU A O 1
ATOM 2662 N N . MET A 1 334 ? 1.114 12.383 -22.828 1 94.12 334 MET A N 1
ATOM 2663 C CA . MET A 1 334 ? 1.174 11.023 -23.359 1 94.12 334 MET A CA 1
ATOM 2664 C C . MET A 1 334 ? -0.195 10.352 -23.297 1 94.12 334 MET A C 1
ATOM 2666 O O . MET A 1 334 ? -0.618 9.703 -24.25 1 94.12 334 MET A O 1
ATOM 2670 N N . ARG A 1 335 ? -0.887 10.461 -22.188 1 89.25 335 ARG A N 1
ATOM 2671 C CA . ARG A 1 335 ? -2.205 9.859 -22 1 89.25 335 ARG A CA 1
ATOM 2672 C C . ARG A 1 335 ? -3.201 10.406 -23.016 1 89.25 335 ARG A C 1
ATOM 2674 O O . ARG A 1 335 ? -4.078 9.688 -23.484 1 89.25 335 ARG A O 1
ATOM 2681 N N . LYS A 1 336 ? -3.078 11.641 -23.297 1 89.69 336 LYS A N 1
ATOM 2682 C CA . LYS A 1 336 ? -3.947 12.289 -24.281 1 89.69 336 LYS A CA 1
ATOM 2683 C C . LYS A 1 336 ? -3.691 11.742 -25.688 1 89.69 336 LYS A C 1
ATOM 2685 O O . LYS A 1 336 ? -4.633 11.445 -26.422 1 89.69 336 LYS A O 1
ATOM 2690 N N . ILE A 1 337 ? -2.441 11.562 -26 1 94.12 337 ILE A N 1
ATOM 2691 C CA . ILE A 1 337 ? -2.064 11.203 -27.359 1 94.12 337 ILE A CA 1
ATOM 2692 C C . ILE A 1 337 ? -2.162 9.688 -27.531 1 94.12 337 ILE A C 1
ATOM 2694 O O . ILE A 1 337 ? -2.697 9.211 -28.547 1 94.12 337 ILE A O 1
ATOM 2698 N N . CYS A 1 338 ? -1.584 8.93 -26.594 1 92.81 338 CYS A N 1
ATOM 2699 C CA . CYS A 1 338 ? -1.506 7.477 -26.734 1 92.81 338 CYS A CA 1
ATOM 2700 C C . CYS A 1 338 ? -2.766 6.812 -26.188 1 92.81 338 CYS A C 1
ATOM 2702 O O . CYS A 1 338 ? -2.977 5.613 -26.391 1 92.81 338 CYS A O 1
ATOM 2704 N N . ASN A 1 339 ? -3.635 7.543 -25.547 1 84.5 339 ASN A N 1
ATOM 2705 C CA . ASN A 1 339 ? -4.875 7.027 -24.969 1 84.5 339 ASN A CA 1
ATOM 2706 C C . ASN A 1 339 ? -4.617 5.852 -24.031 1 84.5 339 ASN A C 1
ATOM 2708 O O . ASN A 1 339 ? -5.23 4.793 -24.188 1 84.5 339 ASN A O 1
ATOM 2712 N N . GLY A 1 340 ? -3.762 6.008 -23.188 1 81.62 340 GLY A N 1
ATOM 2713 C CA . GLY A 1 340 ? -3.492 4.945 -22.234 1 81.62 340 GLY A CA 1
ATOM 2714 C C . GLY A 1 340 ? -2.135 5.07 -21.578 1 81.62 340 GLY A C 1
ATOM 2715 O O . GLY A 1 340 ? -1.353 5.961 -21.906 1 81.62 340 GLY A O 1
ATOM 2716 N N . ASP A 1 341 ? -1.913 4.176 -20.641 1 84.62 341 ASP A N 1
ATOM 2717 C CA . ASP A 1 341 ? -0.666 4.195 -19.891 1 84.62 341 ASP A CA 1
ATOM 2718 C C . ASP A 1 341 ? 0.318 3.156 -20.422 1 84.62 341 ASP A C 1
ATOM 2720 O O . ASP A 1 341 ? -0.066 2.262 -21.172 1 84.62 341 ASP A O 1
ATOM 2724 N N . LEU A 1 342 ? 1.522 3.33 -20.156 1 87.38 342 LEU A N 1
ATOM 2725 C CA . LEU A 1 342 ? 2.551 2.328 -20.406 1 87.38 342 LEU A CA 1
ATOM 2726 C C . LEU A 1 342 ? 2.645 1.335 -19.25 1 87.38 342 LEU A C 1
ATOM 2728 O O . LEU A 1 342 ? 2.514 1.717 -18.094 1 87.38 342 LEU A O 1
ATOM 2732 N N . ILE A 1 343 ? 2.762 0.093 -19.609 1 81.44 343 ILE A N 1
ATOM 2733 C CA . ILE A 1 343 ? 2.928 -0.919 -18.578 1 81.44 343 ILE A CA 1
ATOM 2734 C C . ILE A 1 343 ? 4.363 -0.895 -18.062 1 81.44 343 ILE A C 1
ATOM 2736 O O . ILE A 1 343 ? 5.316 -0.936 -18.844 1 81.44 343 ILE A O 1
ATOM 2740 N N . ARG A 1 344 ? 4.531 -0.762 -16.781 1 80.25 344 ARG A N 1
ATOM 2741 C CA . ARG A 1 344 ? 5.855 -0.731 -16.172 1 80.25 344 ARG A CA 1
ATOM 2742 C C . ARG A 1 344 ? 6.227 -2.094 -15.602 1 80.25 344 ARG A C 1
ATOM 2744 O O . ARG A 1 344 ? 5.375 -2.795 -15.047 1 80.25 344 ARG A O 1
ATOM 2751 N N . PRO A 1 345 ? 7.488 -2.422 -15.742 1 75.44 345 PRO A N 1
ATOM 2752 C CA . PRO A 1 345 ? 7.914 -3.738 -15.258 1 75.44 345 PRO A CA 1
ATOM 2753 C C . PRO A 1 345 ? 7.938 -3.83 -13.734 1 75.44 345 PRO A C 1
ATOM 2755 O O . PRO A 1 345 ? 8.164 -2.824 -13.055 1 75.44 345 PRO A O 1
ATOM 2758 N N . GLY A 1 346 ? 7.648 -5.051 -13.258 1 69.44 346 GLY A N 1
ATOM 2759 C CA . GLY A 1 346 ? 7.785 -5.324 -11.836 1 69.44 346 GLY A CA 1
ATOM 2760 C C . GLY A 1 346 ? 9.227 -5.535 -11.406 1 69.44 346 GLY A C 1
ATOM 2761 O O . GLY A 1 346 ? 10.055 -6 -12.195 1 69.44 346 GLY A O 1
ATOM 2762 N N . PRO A 1 347 ? 9.609 -5.23 -10.203 1 59.06 347 PRO A N 1
ATOM 2763 C CA . PRO A 1 347 ? 11.008 -5.262 -9.766 1 59.06 347 PRO A CA 1
ATOM 2764 C C . PRO A 1 347 ? 11.57 -6.68 -9.688 1 59.06 347 PRO A C 1
ATOM 2766 O O . PRO A 1 347 ? 12.773 -6.883 -9.875 1 59.06 347 PRO A O 1
ATOM 2769 N N . THR A 1 348 ? 10.781 -7.75 -9.445 1 59.56 348 THR A N 1
ATOM 2770 C CA . THR A 1 348 ? 11.352 -9.062 -9.188 1 59.56 348 THR A CA 1
ATOM 2771 C C . THR A 1 348 ? 10.93 -10.062 -10.266 1 59.56 348 THR A C 1
ATOM 2773 O O . THR A 1 348 ? 11.234 -11.25 -10.172 1 59.56 348 THR A O 1
ATOM 2776 N N . ARG A 1 349 ? 10.305 -9.562 -11.211 1 71.44 349 ARG A N 1
ATOM 2777 C CA . ARG A 1 349 ? 9.836 -10.445 -12.273 1 71.44 349 ARG A CA 1
ATOM 2778 C C . ARG A 1 349 ? 10.328 -9.969 -13.633 1 71.44 349 ARG A C 1
ATOM 2780 O O . ARG A 1 349 ? 9.758 -9.039 -14.211 1 71.44 349 ARG A O 1
ATOM 2787 N N . PHE A 1 350 ? 11.211 -10.758 -14.195 1 75.88 350 PHE A N 1
ATOM 2788 C CA . PHE A 1 350 ? 11.93 -10.352 -15.406 1 75.88 350 PHE A CA 1
ATOM 2789 C C . PHE A 1 350 ? 11.039 -10.492 -16.641 1 75.88 350 PHE A C 1
ATOM 2791 O O . PHE A 1 350 ? 11.25 -9.805 -17.641 1 75.88 350 PHE A O 1
ATOM 2798 N N . ALA A 1 351 ? 10.047 -11.32 -16.484 1 83.69 351 ALA A N 1
ATOM 2799 C CA . ALA A 1 351 ? 9.125 -11.516 -17.594 1 83.69 351 ALA A CA 1
ATOM 2800 C C . ALA A 1 351 ? 8.312 -10.258 -17.875 1 83.69 351 ALA A C 1
ATOM 2802 O O . ALA A 1 351 ? 7.812 -10.062 -18.984 1 83.69 351 ALA A O 1
ATOM 2803 N N . THR A 1 352 ? 8.289 -9.438 -16.891 1 82.94 352 THR A N 1
ATOM 2804 C CA . THR A 1 352 ? 7.469 -8.242 -17.047 1 82.94 352 THR A CA 1
ATOM 2805 C C . THR A 1 352 ? 8.133 -7.25 -17.984 1 82.94 352 THR A C 1
ATOM 2807 O O . THR A 1 352 ? 7.477 -6.344 -18.516 1 82.94 352 THR A O 1
ATOM 2810 N N . ASN A 1 353 ? 9.406 -7.453 -18.25 1 86.06 353 ASN A N 1
ATOM 2811 C CA . ASN A 1 353 ? 10.078 -6.625 -19.234 1 86.06 353 ASN A CA 1
ATOM 2812 C C . ASN A 1 353 ? 9.477 -6.816 -20.625 1 86.06 353 ASN A C 1
ATOM 2814 O O . ASN A 1 353 ? 9.391 -5.867 -21.406 1 86.06 353 ASN A O 1
ATOM 2818 N N . TYR A 1 354 ? 9.117 -8.023 -20.906 1 87.62 354 TYR A N 1
ATOM 2819 C CA . TYR A 1 354 ? 8.484 -8.312 -22.188 1 87.62 354 TYR A CA 1
ATOM 2820 C C . TYR A 1 354 ? 7.211 -7.492 -22.359 1 87.62 354 TYR A C 1
ATOM 2822 O O . TYR A 1 354 ? 7.023 -6.836 -23.391 1 87.62 354 TYR A O 1
ATOM 2830 N N . ILE A 1 355 ? 6.359 -7.523 -21.328 1 85.88 355 ILE A N 1
ATOM 2831 C CA . ILE A 1 355 ? 5.074 -6.836 -21.391 1 85.88 355 ILE A CA 1
ATOM 2832 C C . ILE A 1 355 ? 5.305 -5.328 -21.484 1 85.88 355 ILE A C 1
ATOM 2834 O O . ILE A 1 355 ? 4.578 -4.625 -22.188 1 85.88 355 ILE A O 1
ATOM 2838 N N . SER A 1 356 ? 6.246 -4.875 -20.719 1 89.19 356 SER A N 1
ATOM 2839 C CA . SER A 1 356 ? 6.582 -3.453 -20.75 1 89.19 356 SER A CA 1
ATOM 2840 C C . SER A 1 356 ? 7.062 -3.029 -22.141 1 89.19 356 SER A C 1
ATOM 2842 O O . SER A 1 356 ? 6.637 -1.996 -22.656 1 89.19 356 SER A O 1
ATOM 2844 N N . LEU A 1 357 ? 7.93 -3.848 -22.766 1 93 357 LEU A N 1
ATOM 2845 C CA . LEU A 1 357 ? 8.445 -3.539 -24.094 1 93 357 LEU A CA 1
ATOM 2846 C C . LEU A 1 357 ? 7.34 -3.611 -25.141 1 93 357 LEU A C 1
ATOM 2848 O O . LEU A 1 357 ? 7.285 -2.783 -26.047 1 93 357 LEU A O 1
ATOM 2852 N N . GLN A 1 358 ? 6.531 -4.59 -24.969 1 91.25 358 GLN A N 1
ATOM 2853 C CA . GLN A 1 358 ? 5.406 -4.73 -25.891 1 91.25 358 GLN A CA 1
ATOM 2854 C C . GLN A 1 358 ? 4.473 -3.529 -25.797 1 91.25 358 GLN A C 1
ATOM 2856 O O . GLN A 1 358 ? 4.02 -3.016 -26.828 1 91.25 358 GLN A O 1
ATOM 2861 N N . SER A 1 359 ? 4.172 -3.135 -24.578 1 90.69 359 SER A N 1
ATOM 2862 C CA . SER A 1 359 ? 3.32 -1.966 -24.375 1 90.69 359 SER A CA 1
ATOM 2863 C C . SER A 1 359 ? 3.939 -0.714 -24.984 1 90.69 359 SER A C 1
ATOM 2865 O O . SER A 1 359 ? 3.246 0.079 -25.625 1 90.69 359 SER A O 1
ATOM 2867 N N . LEU A 1 360 ? 5.207 -0.56 -24.812 1 94.25 360 LEU A N 1
ATOM 2868 C CA . LEU A 1 360 ? 5.945 0.57 -25.359 1 94.25 360 LEU A CA 1
ATOM 2869 C C . LEU A 1 360 ? 5.906 0.551 -26.891 1 94.25 360 LEU A C 1
ATOM 2871 O O . LEU A 1 360 ? 5.664 1.582 -27.516 1 94.25 360 LEU A O 1
ATOM 2875 N N . PHE A 1 361 ? 6.117 -0.586 -27.453 1 95.5 361 PHE A N 1
ATOM 2876 C CA . PHE A 1 361 ? 6.164 -0.737 -28.891 1 95.5 361 PHE A CA 1
ATOM 2877 C C . PHE A 1 361 ? 4.797 -0.474 -29.516 1 95.5 361 PHE A C 1
ATOM 2879 O O . PHE A 1 361 ? 4.699 0.106 -30.594 1 95.5 361 PHE A O 1
ATOM 2886 N N . GLN A 1 362 ? 3.758 -0.932 -28.844 1 94.06 362 GLN A N 1
ATOM 2887 C CA . GLN A 1 362 ? 2.4 -0.722 -29.328 1 94.06 362 GLN A CA 1
ATOM 2888 C C . GLN A 1 362 ? 2.061 0.765 -29.391 1 94.06 362 GLN A C 1
ATOM 2890 O O . GLN A 1 362 ? 1.25 1.19 -30.219 1 94.06 362 GLN A O 1
ATOM 2895 N N . LYS A 1 363 ? 2.691 1.519 -28.594 1 95.44 363 LYS A N 1
ATOM 2896 C CA . LYS A 1 363 ? 2.41 2.949 -28.531 1 95.44 363 LYS A CA 1
ATOM 2897 C C . LYS A 1 363 ? 3.5 3.752 -29.234 1 95.44 363 LYS A C 1
ATOM 2899 O O . LYS A 1 363 ? 3.658 4.949 -28.984 1 95.44 363 LYS A O 1
ATOM 2904 N N . LYS A 1 364 ? 4.266 3.094 -30.078 1 96.44 364 LYS A N 1
ATOM 2905 C CA . LYS A 1 364 ? 5.387 3.701 -30.797 1 96.44 364 LYS A CA 1
ATOM 2906 C C . LYS A 1 364 ? 4.938 4.945 -31.547 1 96.44 364 LYS A C 1
ATOM 2908 O O . LYS A 1 364 ? 5.551 6.008 -31.438 1 96.44 364 LYS A O 1
ATOM 2913 N N . ALA A 1 365 ? 3.889 4.828 -32.281 1 95.56 365 ALA A N 1
ATOM 2914 C CA . ALA A 1 365 ? 3.4 5.934 -33.094 1 95.56 365 ALA A CA 1
ATOM 2915 C C . ALA A 1 365 ? 2.982 7.117 -32.219 1 95.56 365 ALA A C 1
ATOM 2917 O O . ALA A 1 365 ? 3.303 8.266 -32.531 1 95.56 365 ALA A O 1
ATOM 2918 N N . GLY A 1 366 ? 2.246 6.777 -31.188 1 96.31 366 GLY A N 1
ATOM 2919 C CA . GLY A 1 366 ? 1.821 7.824 -30.266 1 96.31 366 GLY A CA 1
ATOM 2920 C C . GLY A 1 366 ? 2.979 8.508 -29.578 1 96.31 366 GLY A C 1
ATOM 2921 O O . GLY A 1 366 ? 2.963 9.727 -29.375 1 96.31 366 GLY A O 1
ATOM 2922 N N . LEU A 1 367 ? 3.998 7.797 -29.234 1 97 367 LEU A N 1
ATOM 2923 C CA . LEU A 1 367 ? 5.164 8.352 -28.547 1 97 367 LEU A CA 1
ATOM 2924 C C . LEU A 1 367 ? 5.969 9.242 -29.484 1 97 367 LEU A C 1
ATOM 2926 O O . LEU A 1 367 ? 6.465 10.297 -29.078 1 97 367 LEU A O 1
ATOM 2930 N N . LYS A 1 368 ? 6.125 8.789 -30.703 1 96.31 368 LYS A N 1
ATOM 2931 C CA . LYS A 1 368 ? 6.797 9.641 -31.688 1 96.31 368 LYS A CA 1
ATOM 2932 C C . LYS A 1 368 ? 6.035 10.945 -31.891 1 96.31 368 LYS A C 1
ATOM 2934 O O . LYS A 1 368 ? 6.645 12.016 -32 1 96.31 368 LYS A O 1
ATOM 2939 N N . GLN A 1 369 ? 4.711 10.852 -31.875 1 96.5 369 GLN A N 1
ATOM 2940 C CA . GLN A 1 369 ? 3.875 12.039 -32 1 96.5 369 GLN A CA 1
ATOM 2941 C C . GLN A 1 369 ? 4.02 12.953 -30.797 1 96.5 369 GLN A C 1
ATOM 2943 O O . GLN A 1 369 ? 4.043 14.18 -30.922 1 96.5 369 GLN A O 1
ATOM 2948 N N . LEU A 1 370 ? 4.098 12.375 -29.641 1 96.5 370 LEU A N 1
ATOM 2949 C CA . LEU A 1 370 ? 4.234 13.117 -28.406 1 96.5 370 LEU A CA 1
ATOM 2950 C C . LEU A 1 370 ? 5.449 14.039 -28.453 1 96.5 370 LEU A C 1
ATOM 2952 O O . LEU A 1 370 ? 5.355 15.211 -28.078 1 96.5 370 LEU A O 1
ATOM 2956 N N . PHE A 1 371 ? 6.562 13.555 -28.984 1 96.31 371 PHE A N 1
ATOM 2957 C CA . PHE A 1 371 ? 7.812 14.305 -28.922 1 96.31 371 PHE A CA 1
ATOM 2958 C C . PHE A 1 371 ? 8 15.156 -30.172 1 96.31 371 PHE A C 1
ATOM 2960 O O . PHE A 1 371 ? 9.062 15.734 -30.375 1 96.31 371 PHE A O 1
ATOM 2967 N N . THR A 1 372 ? 6.941 15.195 -31.031 1 95.06 372 THR A N 1
ATOM 2968 C CA . THR A 1 372 ? 7.012 16.031 -32.219 1 95.06 372 THR A CA 1
ATOM 2969 C C . THR A 1 372 ? 5.836 17.016 -32.25 1 95.06 372 THR A C 1
ATOM 2971 O O . THR A 1 372 ? 5.801 17.906 -33.094 1 95.06 372 THR A O 1
ATOM 2974 N N . CYS A 1 373 ? 4.898 16.875 -31.391 1 95.12 373 CYS A N 1
ATOM 2975 C CA . CYS A 1 373 ? 3.701 17.703 -31.406 1 95.12 373 CYS A CA 1
ATOM 2976 C C . CYS A 1 373 ? 4.02 19.125 -30.969 1 95.12 373 CYS A C 1
ATOM 2978 O O . CYS A 1 373 ? 5.078 19.375 -30.391 1 95.12 373 CYS A O 1
ATOM 2980 N N . ASP A 1 374 ? 3.117 20.016 -31.141 1 94.44 374 ASP A N 1
ATOM 2981 C CA . ASP A 1 374 ? 3.312 21.438 -30.859 1 94.44 374 ASP A CA 1
ATOM 2982 C C . ASP A 1 374 ? 3.439 21.688 -29.359 1 94.44 374 ASP A C 1
ATOM 2984 O O . ASP A 1 374 ? 4.266 22.5 -28.938 1 94.44 374 ASP A O 1
ATOM 2988 N N . ASP A 1 375 ? 2.672 21.031 -28.625 1 92.19 375 ASP A N 1
ATOM 2989 C CA . ASP A 1 375 ? 2.701 21.219 -27.188 1 92.19 375 ASP A CA 1
ATOM 2990 C C . ASP A 1 375 ? 4.086 20.906 -26.625 1 92.19 375 ASP A C 1
ATOM 2992 O O . ASP A 1 375 ? 4.586 21.625 -25.75 1 92.19 375 ASP A O 1
ATOM 2996 N N . TRP A 1 376 ? 4.676 19.828 -27.156 1 94.19 376 TRP A N 1
ATOM 2997 C CA . TRP A 1 376 ? 6.004 19.438 -26.703 1 94.19 376 TRP A CA 1
ATOM 2998 C C . TRP A 1 376 ? 7.059 20.453 -27.125 1 94.19 376 TRP A C 1
ATOM 3000 O O . TRP A 1 376 ? 7.855 20.906 -26.312 1 94.19 376 TRP A O 1
ATOM 3010 N N . VAL A 1 377 ? 6.992 20.906 -28.344 1 93.44 377 VAL A N 1
ATOM 3011 C CA . VAL A 1 377 ? 8.008 21.781 -28.906 1 93.44 377 VAL A CA 1
ATOM 3012 C C . VAL A 1 377 ? 8.023 23.125 -28.172 1 93.44 377 VAL A C 1
ATOM 3014 O O . VAL A 1 377 ? 9.086 23.703 -27.953 1 93.44 377 VAL A O 1
ATOM 3017 N N . THR A 1 378 ? 6.859 23.5 -27.703 1 91.81 378 THR A N 1
ATOM 3018 C CA . THR A 1 378 ? 6.746 24.797 -27.047 1 91.81 378 THR A CA 1
ATOM 3019 C C . THR A 1 378 ? 6.926 24.656 -25.531 1 91.81 378 THR A C 1
ATOM 3021 O O . THR A 1 378 ? 6.992 25.656 -24.812 1 91.81 378 THR A O 1
ATOM 3024 N N . SER A 1 379 ? 7.074 23.484 -25.109 1 88.75 379 SER A N 1
ATOM 3025 C CA . SER A 1 379 ? 7.145 23.25 -23.672 1 88.75 379 SER A CA 1
ATOM 3026 C C . SER A 1 379 ? 8.562 23.469 -23.156 1 88.75 379 SER A C 1
ATOM 3028 O O . SER A 1 379 ? 9.531 23.375 -23.906 1 88.75 379 SER A O 1
ATOM 3030 N N . LYS A 1 380 ? 8.68 23.688 -21.844 1 87.56 380 LYS A N 1
ATOM 3031 C CA . LYS A 1 380 ? 9.977 23.844 -21.188 1 87.56 380 LYS A CA 1
ATOM 3032 C C . LYS A 1 380 ? 10.742 22.516 -21.156 1 87.56 380 LYS A C 1
ATOM 3034 O O . LYS A 1 380 ? 11.969 22.516 -21.062 1 87.56 380 LYS A O 1
ATOM 3039 N N . TYR A 1 381 ? 10.062 21.453 -21.266 1 91.12 381 TYR A N 1
ATOM 3040 C CA . TYR A 1 381 ? 10.672 20.125 -21.172 1 91.12 381 TYR A CA 1
ATOM 3041 C C . TYR A 1 381 ? 11.492 19.812 -22.406 1 91.12 381 TYR A C 1
ATOM 3043 O O . TYR A 1 381 ? 12.516 19.125 -22.328 1 91.12 381 TYR A O 1
ATOM 3051 N N . SER A 1 382 ? 11.039 20.344 -23.578 1 92.44 382 SER A N 1
ATOM 3052 C CA . SER A 1 382 ? 11.742 20.094 -24.828 1 92.44 382 SER A CA 1
ATOM 3053 C C . SER A 1 382 ? 13.094 20.781 -24.859 1 92.44 382 SER A C 1
ATOM 3055 O O . SER A 1 382 ? 13.992 20.391 -25.594 1 92.44 382 SER A O 1
ATOM 3057 N N . ARG A 1 383 ? 13.266 21.781 -24.016 1 91.31 383 ARG A N 1
ATOM 3058 C CA . ARG A 1 383 ? 14.492 22.578 -24.016 1 91.31 383 ARG A CA 1
ATOM 3059 C C . ARG A 1 383 ? 15.5 22.031 -23.016 1 91.31 383 ARG A C 1
ATOM 3061 O O . ARG A 1 383 ? 16.688 22.359 -23.078 1 91.31 383 ARG A O 1
ATOM 3068 N N . SER A 1 384 ? 15.055 21.172 -22.188 1 92.88 384 SER A N 1
ATOM 3069 C CA . SER A 1 384 ? 15.938 20.578 -21.188 1 92.88 384 SER A CA 1
ATOM 3070 C C . SER A 1 384 ? 16.859 19.547 -21.812 1 92.88 384 SER A C 1
ATOM 3072 O O . SER A 1 384 ? 16.531 18.938 -22.828 1 92.88 384 SER A O 1
ATOM 3074 N N . LYS A 1 385 ? 18.031 19.375 -21.219 1 93.81 385 LYS A N 1
ATOM 3075 C CA . LYS A 1 385 ? 18.984 18.391 -21.703 1 93.81 385 LYS A CA 1
ATOM 3076 C C . LYS A 1 385 ? 18.391 16.984 -21.688 1 93.81 385 LYS A C 1
ATOM 3078 O O . LYS A 1 385 ? 18.531 16.25 -22.672 1 93.81 385 LYS A O 1
ATOM 3083 N N . GLU A 1 386 ? 17.734 16.688 -20.641 1 93.94 386 GLU A N 1
ATOM 3084 C CA . GLU A 1 386 ? 17.125 15.359 -20.516 1 93.94 386 GLU A CA 1
ATOM 3085 C C . GLU A 1 386 ? 16 15.18 -21.531 1 93.94 386 GLU A C 1
ATOM 3087 O O . GLU A 1 386 ? 15.867 14.117 -22.125 1 93.94 386 GLU A O 1
ATOM 3092 N N . GLY A 1 387 ? 15.211 16.172 -21.688 1 95 387 GLY A N 1
ATOM 3093 C CA . GLY A 1 387 ? 14.117 16.109 -22.641 1 95 387 GLY A CA 1
ATOM 3094 C C . GLY A 1 387 ? 14.578 15.906 -24.078 1 95 387 GLY A C 1
ATOM 3095 O O . GLY A 1 387 ? 13.992 15.109 -24.812 1 95 387 GLY A O 1
ATOM 3096 N N . ARG A 1 388 ? 15.656 16.531 -24.453 1 94.38 388 ARG A N 1
ATOM 3097 C CA . ARG A 1 388 ? 16.219 16.391 -25.781 1 94.38 388 ARG A CA 1
ATOM 3098 C C . ARG A 1 388 ? 16.766 14.992 -26 1 94.38 388 ARG A C 1
ATOM 3100 O O . ARG A 1 388 ? 16.625 14.422 -27.094 1 94.38 388 ARG A O 1
ATOM 3107 N N . ARG A 1 389 ? 17.422 14.562 -24.953 1 95.31 389 ARG A N 1
ATOM 3108 C CA . ARG A 1 389 ? 17.969 13.211 -25.031 1 95.31 389 ARG A CA 1
ATOM 3109 C C . ARG A 1 389 ? 16.875 12.188 -25.266 1 95.31 389 ARG A C 1
ATOM 3111 O O . ARG A 1 389 ? 17 11.305 -26.125 1 95.31 389 ARG A O 1
ATOM 3118 N N . ILE A 1 390 ? 15.789 12.273 -24.547 1 96.62 390 ILE A N 1
ATOM 3119 C CA . ILE A 1 390 ? 14.68 11.336 -24.656 1 96.62 390 ILE A CA 1
ATOM 3120 C C . ILE A 1 390 ? 14.016 11.484 -26.031 1 96.62 390 ILE A C 1
ATOM 3122 O O . ILE A 1 390 ? 13.633 10.492 -26.641 1 96.62 390 ILE A O 1
ATOM 3126 N N . GLU A 1 391 ? 13.898 12.727 -26.469 1 96.44 391 GLU A N 1
ATOM 3127 C CA . GLU A 1 391 ? 13.352 13 -27.797 1 96.44 391 GLU A CA 1
ATOM 3128 C C . GLU A 1 391 ? 14.164 12.305 -28.891 1 96.44 391 GLU A C 1
ATOM 3130 O O . GLU A 1 391 ? 13.602 11.664 -29.766 1 96.44 391 GLU A O 1
ATOM 3135 N N . GLU A 1 392 ? 15.406 12.336 -28.75 1 95.75 392 GLU A N 1
ATOM 3136 C CA . GLU A 1 392 ? 16.297 11.703 -29.734 1 95.75 392 GLU A CA 1
ATOM 3137 C C . GLU A 1 392 ? 16.141 10.188 -29.719 1 95.75 392 GLU A C 1
ATOM 3139 O O . GLU A 1 392 ? 16.109 9.547 -30.766 1 95.75 392 GLU A O 1
ATOM 3144 N N . LEU A 1 393 ? 16.062 9.648 -28.609 1 95.94 393 LEU A N 1
ATOM 3145 C CA . LEU A 1 393 ? 15.961 8.203 -28.453 1 95.94 393 LEU A CA 1
ATOM 3146 C C . LEU A 1 393 ? 14.656 7.688 -29.047 1 95.94 393 LEU A C 1
ATOM 3148 O O . LEU A 1 393 ? 14.648 6.684 -29.766 1 95.94 393 LEU A O 1
ATOM 3152 N N . VAL A 1 394 ? 13.555 8.367 -28.812 1 96.94 394 VAL A N 1
ATOM 3153 C CA . VAL A 1 394 ? 12.227 7.934 -29.234 1 96.94 394 VAL A CA 1
ATOM 3154 C C . VAL A 1 394 ? 12.094 8.078 -30.75 1 96.94 394 VAL A C 1
ATOM 3156 O O . VAL A 1 394 ? 11.406 7.289 -31.406 1 96.94 394 VAL A O 1
ATOM 3159 N N . LEU A 1 395 ? 12.805 9.055 -31.297 1 96.12 395 LEU A N 1
ATOM 3160 C CA . LEU A 1 395 ? 12.664 9.32 -32.719 1 96.12 395 LEU A CA 1
ATOM 3161 C C . LEU A 1 395 ? 13.633 8.461 -33.531 1 96.12 395 LEU A C 1
ATOM 3163 O O . LEU A 1 395 ? 13.492 8.336 -34.75 1 96.12 395 LEU A O 1
ATOM 3167 N N . GLU A 1 396 ? 14.523 7.812 -32.844 1 94.81 396 GLU A N 1
ATOM 3168 C CA . GLU A 1 396 ? 15.477 6.93 -33.5 1 94.81 396 GLU A CA 1
ATOM 3169 C C . GLU A 1 396 ? 14.82 5.609 -33.906 1 94.81 396 GLU A C 1
ATOM 3171 O O . GLU A 1 396 ? 14.352 4.859 -33.062 1 94.81 396 GLU A O 1
ATOM 3176 N N . ASN A 1 397 ? 14.875 5.242 -35.125 1 93.94 397 ASN A N 1
ATOM 3177 C CA . ASN A 1 397 ? 14.234 4.031 -35.625 1 93.94 397 ASN A CA 1
ATOM 3178 C C . ASN A 1 397 ? 14.969 2.777 -35.156 1 93.94 397 ASN A C 1
ATOM 3180 O O . ASN A 1 397 ? 14.352 1.729 -34.969 1 93.94 397 ASN A O 1
ATOM 3184 N N . MET A 1 398 ? 16.219 2.916 -35 1 92.81 398 MET A N 1
ATOM 3185 C CA . MET A 1 398 ? 17.016 1.769 -34.594 1 92.81 398 MET A CA 1
ATOM 3186 C C . MET A 1 398 ? 16.578 1.274 -33.219 1 92.81 398 MET A C 1
ATOM 3188 O O . MET A 1 398 ? 16.594 0.072 -32.938 1 92.81 398 MET A O 1
ATOM 3192 N N . PHE A 1 399 ? 16.219 2.182 -32.438 1 95 399 PHE A N 1
ATOM 3193 C CA . PHE A 1 399 ? 15.727 1.818 -31.094 1 95 399 PHE A CA 1
ATOM 3194 C C . PHE A 1 399 ? 14.492 0.928 -31.203 1 95 399 PHE A C 1
ATOM 3196 O O . PHE A 1 399 ? 14.414 -0.11 -30.547 1 95 399 PHE A O 1
ATOM 3203 N N . TRP A 1 400 ? 13.609 1.216 -32.062 1 96.88 400 TRP A N 1
ATOM 3204 C CA . TRP A 1 400 ? 12.352 0.479 -32.188 1 96.88 400 TRP A CA 1
ATOM 3205 C C . TRP A 1 400 ? 12.586 -0.866 -32.875 1 96.88 400 TRP A C 1
ATOM 3207 O O . TRP A 1 400 ? 11.922 -1.854 -32.531 1 96.88 400 TRP A O 1
ATOM 3217 N N . ASP A 1 401 ? 13.516 -0.927 -33.75 1 94 401 ASP A N 1
ATOM 3218 C CA . ASP A 1 401 ? 13.875 -2.197 -34.375 1 94 401 ASP A CA 1
ATOM 3219 C C . ASP A 1 401 ? 14.453 -3.168 -33.344 1 94 401 ASP A C 1
ATOM 3221 O O . ASP A 1 401 ? 14.148 -4.363 -33.375 1 94 401 ASP A O 1
ATOM 3225 N N . ASN A 1 402 ? 15.258 -2.574 -32.531 1 94.44 402 ASN A N 1
ATOM 3226 C CA . ASN A 1 402 ? 15.828 -3.391 -31.453 1 94.44 402 ASN A CA 1
ATOM 3227 C C . ASN A 1 402 ? 14.758 -3.867 -30.484 1 94.44 402 ASN A C 1
ATOM 3229 O O . ASN A 1 402 ? 14.812 -5.004 -30 1 94.44 402 ASN A O 1
ATOM 3233 N N . VAL A 1 403 ? 13.805 -2.998 -30.188 1 96.06 403 VAL A N 1
ATOM 3234 C CA . VAL A 1 403 ? 12.703 -3.367 -29.297 1 96.06 403 VAL A CA 1
ATOM 3235 C C . VAL A 1 403 ? 11.906 -4.512 -29.922 1 96.06 403 VAL A C 1
ATOM 3237 O O . VAL A 1 403 ? 11.594 -5.496 -29.234 1 96.06 403 VAL A O 1
ATOM 3240 N N . GLN A 1 404 ? 11.672 -4.406 -31.141 1 93.75 404 GLN A N 1
ATOM 3241 C CA . GLN A 1 404 ? 10.922 -5.441 -31.844 1 93.75 404 GLN A CA 1
ATOM 3242 C C . GLN A 1 404 ? 11.688 -6.762 -31.859 1 93.75 404 GLN A C 1
ATOM 3244 O O . GLN A 1 404 ? 11.094 -7.832 -31.719 1 93.75 404 GLN A O 1
ATOM 3249 N N . ALA A 1 405 ? 12.953 -6.688 -32 1 92.38 405 ALA A N 1
ATOM 3250 C CA . ALA A 1 405 ? 13.789 -7.883 -32.031 1 92.38 405 ALA A CA 1
ATOM 3251 C C . ALA A 1 405 ? 13.734 -8.594 -30.672 1 92.38 405 ALA A C 1
ATOM 3253 O O . ALA A 1 405 ? 13.617 -9.82 -30.609 1 92.38 405 ALA A O 1
ATOM 3254 N N . VAL A 1 406 ? 13.805 -7.82 -29.641 1 93.62 406 VAL A N 1
ATOM 3255 C CA . VAL A 1 406 ? 13.773 -8.398 -28.297 1 93.62 406 VAL A CA 1
ATOM 3256 C C . VAL A 1 406 ? 12.406 -9.016 -28.031 1 93.62 406 VAL A C 1
ATOM 3258 O O . VAL A 1 406 ? 12.305 -10.094 -27.438 1 93.62 406 VAL A O 1
ATOM 3261 N N . ILE A 1 407 ? 11.359 -8.367 -28.5 1 93.5 407 ILE A N 1
ATOM 3262 C CA . ILE A 1 407 ? 10.008 -8.875 -28.328 1 93.5 407 ILE A CA 1
ATOM 3263 C C . ILE A 1 407 ? 9.867 -10.219 -29.031 1 93.5 407 ILE A C 1
ATOM 3265 O O . ILE A 1 407 ? 9.266 -11.148 -28.5 1 93.5 407 ILE A O 1
ATOM 3269 N N . SER A 1 408 ? 10.477 -10.336 -30.156 1 91.06 408 SER A N 1
ATOM 3270 C CA . SER A 1 408 ? 10.375 -11.57 -30.938 1 91.06 408 SER A CA 1
ATOM 3271 C C . SER A 1 408 ? 11.086 -12.727 -30.234 1 91.06 408 SER A C 1
ATOM 3273 O O . SER A 1 408 ? 10.656 -13.875 -30.344 1 91.06 408 SER A O 1
ATOM 3275 N N . ILE A 1 409 ? 12.102 -12.391 -29.562 1 91.5 409 ILE A N 1
ATOM 3276 C CA . ILE A 1 409 ? 12.875 -13.398 -28.844 1 91.5 409 ILE A CA 1
ATOM 3277 C C . ILE A 1 409 ? 12.117 -13.82 -27.578 1 91.5 409 ILE A C 1
ATOM 3279 O O . ILE A 1 409 ? 12.133 -14.992 -27.203 1 91.5 409 ILE A O 1
ATOM 3283 N N . TYR A 1 410 ? 11.414 -12.898 -26.969 1 91.44 410 TYR A N 1
ATOM 3284 C CA . TYR A 1 410 ? 10.75 -13.133 -25.688 1 91.44 410 TYR A CA 1
ATOM 3285 C C . TYR A 1 410 ? 9.398 -13.812 -25.891 1 91.44 410 TYR A C 1
ATOM 3287 O O . TYR A 1 410 ? 8.938 -14.562 -25.031 1 91.44 410 TYR A O 1
ATOM 3295 N N . GLU A 1 411 ? 8.781 -13.641 -26.938 1 91.62 411 GLU A N 1
ATOM 3296 C CA . GLU A 1 411 ? 7.371 -13.953 -27.156 1 91.62 411 GLU A CA 1
ATOM 3297 C C . GLU A 1 411 ? 7.098 -15.438 -26.984 1 91.62 411 GLU A C 1
ATOM 3299 O O . GLU A 1 411 ? 6.16 -15.82 -26.281 1 91.62 411 GLU A O 1
ATOM 3304 N N . PRO A 1 412 ? 7.918 -16.312 -27.562 1 92.38 412 PRO A N 1
ATOM 3305 C CA . PRO A 1 412 ? 7.625 -17.734 -27.391 1 92.38 412 PRO A CA 1
ATOM 3306 C C . PRO A 1 412 ? 7.688 -18.172 -25.938 1 92.38 412 PRO A C 1
ATOM 3308 O O . PRO A 1 412 ? 6.84 -18.953 -25.484 1 92.38 412 PRO A O 1
ATOM 3311 N N . LEU A 1 413 ? 8.641 -17.703 -25.25 1 92.56 413 LEU A N 1
ATOM 3312 C CA . LEU A 1 413 ? 8.797 -18.047 -23.844 1 92.56 413 LEU A CA 1
ATOM 3313 C C . LEU A 1 413 ? 7.664 -17.469 -23 1 92.56 413 LEU A C 1
ATOM 3315 O O . LEU A 1 413 ? 7.191 -18.109 -22.062 1 92.56 413 LEU A O 1
ATOM 3319 N N . TYR A 1 414 ? 7.289 -16.281 -23.359 1 90.88 414 TYR A N 1
ATOM 3320 C CA . TYR A 1 414 ? 6.195 -15.641 -22.641 1 90.88 414 TYR A CA 1
ATOM 3321 C C . TYR A 1 414 ? 4.898 -16.422 -22.812 1 90.88 414 TYR A C 1
ATOM 3323 O O . TYR A 1 414 ? 4.094 -16.516 -21.891 1 90.88 414 TYR A O 1
ATOM 3331 N N . GLY A 1 415 ? 4.723 -16.922 -23.984 1 89.62 415 GLY A N 1
ATOM 3332 C CA . GLY A 1 415 ? 3.557 -17.75 -24.219 1 89.62 415 GLY A CA 1
ATOM 3333 C C . GLY A 1 415 ? 3.49 -18.953 -23.297 1 89.62 415 GLY A C 1
ATOM 3334 O O . GLY A 1 415 ? 2.424 -19.281 -22.781 1 89.62 415 GLY A O 1
ATOM 3335 N N . VAL A 1 416 ? 4.578 -19.578 -23.078 1 92.62 416 VAL A N 1
ATOM 3336 C CA . VAL A 1 416 ? 4.641 -20.75 -22.203 1 92.62 416 VAL A CA 1
ATOM 3337 C C . VAL A 1 416 ? 4.398 -20.312 -20.75 1 92.62 416 VAL A C 1
ATOM 3339 O O . VAL A 1 416 ? 3.678 -20.984 -20.016 1 92.62 416 VAL A O 1
ATOM 3342 N N . LEU A 1 417 ? 5.008 -19.203 -20.375 1 90.62 417 LEU A N 1
ATOM 3343 C CA . LEU A 1 417 ? 4.84 -18.688 -19.016 1 90.62 417 LEU A CA 1
ATOM 3344 C C . LEU A 1 417 ? 3.369 -18.453 -18.703 1 90.62 417 LEU A C 1
ATOM 3346 O O . LEU A 1 417 ? 2.904 -18.766 -17.609 1 90.62 417 LEU A O 1
ATOM 3350 N N . ARG A 1 418 ? 2.645 -17.953 -19.609 1 86.38 418 ARG A N 1
ATOM 3351 C CA . ARG A 1 418 ? 1.222 -17.688 -19.422 1 86.38 418 ARG A CA 1
ATOM 3352 C C . ARG A 1 418 ? 0.447 -18.969 -19.188 1 86.38 418 ARG A C 1
ATOM 3354 O O . ARG A 1 418 ? -0.509 -19 -18.406 1 86.38 418 ARG A O 1
ATOM 3361 N N . ILE A 1 419 ? 0.882 -19.984 -19.812 1 87.62 419 ILE A N 1
ATOM 3362 C CA . ILE A 1 419 ? 0.19 -21.266 -19.719 1 87.62 419 ILE A CA 1
ATOM 3363 C C . ILE A 1 419 ? 0.486 -21.906 -18.359 1 87.62 419 ILE A C 1
ATOM 3365 O O . ILE A 1 419 ? -0.427 -22.375 -17.688 1 87.62 419 ILE A O 1
ATOM 3369 N N . VAL A 1 420 ? 1.707 -21.859 -18.016 1 90.62 420 VAL A N 1
ATOM 3370 C CA . VAL A 1 420 ? 2.104 -22.594 -16.812 1 90.62 420 VAL A CA 1
ATOM 3371 C C . VAL A 1 420 ? 1.689 -21.812 -15.57 1 90.62 420 VAL A C 1
ATOM 3373 O O . VAL A 1 420 ? 1.659 -22.359 -14.461 1 90.62 420 VAL A O 1
ATOM 3376 N N . ASP A 1 421 ? 1.405 -20.516 -15.75 1 83 421 ASP A N 1
ATOM 3377 C CA . ASP A 1 421 ? 1.004 -19.688 -14.617 1 83 421 ASP A CA 1
ATOM 3378 C C . ASP A 1 421 ? -0.503 -19.766 -14.391 1 83 421 ASP A C 1
ATOM 3380 O O . ASP A 1 421 ? -1.063 -18.969 -13.633 1 83 421 ASP A O 1
ATOM 3384 N N . THR A 1 422 ? -1.138 -20.719 -14.906 1 79.19 422 THR A N 1
ATOM 3385 C CA . THR A 1 422 ? -2.57 -20.906 -14.711 1 79.19 422 THR A CA 1
ATOM 3386 C C . THR A 1 422 ? -2.832 -22.062 -13.742 1 79.19 422 THR A C 1
ATOM 3388 O O . THR A 1 422 ? -1.988 -22.953 -13.57 1 79.19 422 THR A O 1
ATOM 3391 N N . GLU A 1 423 ? -4.02 -22.047 -13.078 1 77.06 423 GLU A N 1
ATOM 3392 C CA . GLU A 1 423 ? -4.359 -23.062 -12.094 1 77.06 423 GLU A CA 1
ATOM 3393 C C . GLU A 1 423 ? -5.473 -23.984 -12.609 1 77.06 423 GLU A C 1
ATOM 3395 O O . GLU A 1 423 ? -5.641 -25.094 -12.117 1 77.06 423 GLU A O 1
ATOM 3400 N N . VAL A 1 424 ? -6.137 -23.609 -13.562 1 80.69 424 VAL A N 1
ATOM 3401 C CA . VAL A 1 424 ? -7.383 -24.281 -13.945 1 80.69 424 VAL A CA 1
ATOM 3402 C C . VAL A 1 424 ? -7.07 -25.562 -14.688 1 80.69 424 VAL A C 1
ATOM 3404 O O . VAL A 1 424 ? -7.766 -26.578 -14.516 1 80.69 424 VAL A O 1
ATOM 3407 N N . ASN A 1 425 ? -5.969 -25.562 -15.438 1 85.12 425 ASN A N 1
ATOM 3408 C CA . ASN A 1 425 ? -5.613 -26.75 -16.203 1 85.12 425 ASN A CA 1
ATOM 3409 C C . ASN A 1 425 ? -4.262 -27.312 -15.766 1 85.12 425 ASN A C 1
ATOM 3411 O O . ASN A 1 425 ? -3.297 -26.562 -15.609 1 85.12 425 ASN A O 1
ATOM 3415 N N . PRO A 1 426 ? -4.328 -28.656 -15.562 1 94 426 PRO A N 1
ATOM 3416 C CA . PRO A 1 426 ? -3.02 -29.25 -15.281 1 94 426 PRO A CA 1
ATOM 3417 C C . PRO A 1 426 ? -2.004 -28.984 -16.391 1 94 426 PRO A C 1
ATOM 3419 O O . PRO A 1 426 ? -2.33 -29.125 -17.578 1 94 426 PRO A O 1
ATOM 3422 N N . THR A 1 427 ? -0.848 -28.656 -16.016 1 95.12 427 THR A N 1
ATOM 3423 C CA . THR A 1 427 ? 0.138 -28.266 -17.016 1 95.12 427 THR A CA 1
ATOM 3424 C C . THR A 1 427 ? 1.225 -29.328 -17.156 1 95.12 427 THR A C 1
ATOM 3426 O O . THR A 1 427 ? 2.02 -29.297 -18.094 1 95.12 427 THR A O 1
ATOM 3429 N N . MET A 1 428 ? 1.232 -30.328 -16.344 1 96.56 428 MET A N 1
ATOM 3430 C CA . MET A 1 428 ? 2.227 -31.391 -16.391 1 96.56 428 MET A CA 1
ATOM 3431 C C . MET A 1 428 ? 2.215 -32.094 -17.75 1 96.56 428 MET A C 1
ATOM 3433 O O . MET A 1 428 ? 3.268 -32.312 -18.359 1 96.56 428 MET A O 1
ATOM 3437 N N . PRO A 1 429 ? 1.061 -32.344 -18.297 1 96 429 PRO A N 1
ATOM 3438 C CA . PRO A 1 429 ? 1.048 -33.062 -19.578 1 96 429 PRO A CA 1
ATOM 3439 C C . PRO A 1 429 ? 1.519 -32.188 -20.75 1 96 429 PRO A C 1
ATOM 3441 O O . PRO A 1 429 ? 1.82 -32.719 -21.828 1 96 429 PRO A O 1
ATOM 3444 N N . MET A 1 430 ? 1.673 -30.922 -20.531 1 94.75 430 MET A N 1
ATOM 3445 C CA . MET A 1 430 ? 1.863 -30.016 -21.656 1 94.75 430 MET A CA 1
ATOM 3446 C C . MET A 1 430 ? 3.283 -29.469 -21.672 1 94.75 430 MET A C 1
ATOM 3448 O O . MET A 1 430 ? 3.781 -29.062 -22.734 1 94.75 430 MET A O 1
ATOM 3452 N N . LEU A 1 431 ? 3.943 -29.438 -20.594 1 96.12 431 LEU A N 1
ATOM 3453 C CA . LEU A 1 431 ? 5.168 -28.656 -20.422 1 96.12 431 LEU A CA 1
ATOM 3454 C C . LEU A 1 431 ? 6.234 -29.109 -21.406 1 96.12 431 LEU A C 1
ATOM 3456 O O . LEU A 1 431 ? 6.863 -28.266 -22.062 1 96.12 431 LEU A O 1
ATOM 3460 N N . TYR A 1 432 ? 6.422 -30.391 -21.547 1 95.75 432 TYR A N 1
ATOM 3461 C CA . TYR A 1 432 ? 7.461 -30.938 -22.406 1 95.75 432 TYR A CA 1
ATOM 3462 C C . TYR A 1 432 ? 7.238 -30.516 -23.859 1 95.75 432 TYR A C 1
ATOM 3464 O O . TYR A 1 432 ? 8.18 -30.078 -24.531 1 95.75 432 TYR A O 1
ATOM 3472 N N . ASP A 1 433 ? 6.082 -30.578 -24.328 1 94 433 ASP A N 1
ATOM 3473 C CA . ASP A 1 433 ? 5.75 -30.203 -25.703 1 94 433 ASP A CA 1
ATOM 3474 C C . ASP A 1 433 ? 5.902 -28.703 -25.906 1 94 433 ASP A C 1
ATOM 3476 O O . ASP A 1 433 ? 6.324 -28.266 -26.984 1 94 433 ASP A O 1
ATOM 3480 N N . LEU A 1 434 ? 5.469 -27.984 -24.953 1 94.69 434 LEU A N 1
ATOM 3481 C CA . LEU A 1 434 ? 5.559 -26.531 -25.047 1 94.69 434 LEU A CA 1
ATOM 3482 C C . LEU A 1 434 ? 7 -26.094 -25.281 1 94.69 434 LEU A C 1
ATOM 3484 O O . LEU A 1 434 ? 7.258 -25.203 -26.109 1 94.69 434 LEU A O 1
ATOM 3488 N N . PHE A 1 435 ? 7.938 -26.688 -24.609 1 95.06 435 PHE A N 1
ATOM 3489 C CA . PHE A 1 435 ? 9.328 -26.281 -24.766 1 95.06 435 PHE A CA 1
ATOM 3490 C C . PHE A 1 435 ? 9.898 -26.781 -26.094 1 95.06 435 PHE A C 1
ATOM 3492 O O . PHE A 1 435 ? 10.789 -26.156 -26.656 1 95.06 435 PHE A O 1
ATOM 3499 N N . LYS A 1 436 ? 9.398 -27.844 -26.625 1 92 436 LYS A N 1
ATOM 3500 C CA . LYS A 1 436 ? 9.742 -28.266 -27.969 1 92 436 LYS A CA 1
ATOM 3501 C C . LYS A 1 436 ? 9.297 -27.219 -29 1 92 436 LYS A C 1
ATOM 3503 O O . LYS A 1 436 ? 10.055 -26.859 -29.906 1 92 436 LYS A O 1
ATOM 3508 N N . LYS A 1 437 ? 8.148 -26.75 -28.797 1 92.88 437 LYS A N 1
ATOM 3509 C CA . LYS A 1 437 ? 7.598 -25.734 -29.703 1 92.88 437 LYS A CA 1
ATOM 3510 C C . LYS A 1 437 ? 8.367 -24.422 -29.594 1 92.88 437 LYS A C 1
ATOM 3512 O O . LYS A 1 437 ? 8.562 -23.734 -30.594 1 92.88 437 LYS A O 1
ATOM 3517 N N . VAL A 1 438 ? 8.727 -24.094 -28.344 1 94.69 438 VAL A N 1
ATOM 3518 C CA . VAL A 1 438 ? 9.516 -22.891 -28.141 1 94.69 438 VAL A CA 1
ATOM 3519 C C . VAL A 1 438 ? 10.812 -22.984 -28.938 1 94.69 438 VAL A C 1
ATOM 3521 O O . VAL A 1 438 ? 11.211 -22.016 -29.594 1 94.69 438 VAL A O 1
ATOM 3524 N N . ARG A 1 439 ? 11.453 -24.094 -28.922 1 90.81 439 ARG A N 1
ATOM 3525 C CA . ARG A 1 439 ? 12.703 -24.297 -29.656 1 90.81 439 ARG A CA 1
ATOM 3526 C C . ARG A 1 439 ? 12.5 -24.156 -31.156 1 90.81 439 ARG A C 1
ATOM 3528 O O . ARG A 1 439 ? 13.289 -23.5 -31.828 1 90.81 439 ARG A O 1
ATOM 3535 N N . ILE A 1 440 ? 11.422 -24.641 -31.641 1 91.38 440 ILE A N 1
ATOM 3536 C CA . ILE A 1 440 ? 11.117 -24.578 -33.062 1 91.38 440 ILE A CA 1
ATOM 3537 C C . ILE A 1 440 ? 10.867 -23.125 -33.469 1 91.38 440 ILE A C 1
ATOM 3539 O O . ILE A 1 440 ? 11.391 -22.656 -34.469 1 91.38 440 ILE A O 1
ATOM 3543 N N . LYS A 1 441 ? 10.117 -22.453 -32.688 1 92.38 441 LYS A N 1
ATOM 3544 C CA . LYS A 1 441 ? 9.789 -21.062 -32.969 1 92.38 441 LYS A CA 1
ATOM 3545 C C . LYS A 1 441 ? 11.031 -20.188 -32.969 1 92.38 441 LYS A C 1
ATOM 3547 O O . LYS A 1 441 ? 11.164 -19.266 -33.781 1 92.38 441 LYS A O 1
ATOM 3552 N N . LEU A 1 442 ? 11.922 -20.484 -32.062 1 92.44 442 LEU A N 1
ATOM 3553 C CA . LEU A 1 442 ? 13.133 -19.672 -31.938 1 92.44 442 LEU A CA 1
ATOM 3554 C C . LEU A 1 442 ? 14.102 -19.969 -33.062 1 92.44 442 LEU A C 1
ATOM 3556 O O . LEU A 1 442 ? 14.938 -19.141 -33.406 1 92.44 442 LEU A O 1
ATOM 3560 N N . GLU A 1 443 ? 14.031 -21.094 -33.656 1 90.44 443 GLU A N 1
ATOM 3561 C CA . GLU A 1 443 ? 14.859 -21.422 -34.812 1 90.44 443 GLU A CA 1
ATOM 3562 C C . GLU A 1 443 ? 14.469 -20.594 -36.031 1 90.44 443 GLU A C 1
ATOM 3564 O O . GLU A 1 443 ? 15.289 -20.344 -36.938 1 90.44 443 GLU A O 1
ATOM 3569 N N . GLU A 1 444 ? 13.234 -20.141 -36 1 89.56 444 GLU A N 1
ATOM 3570 C CA . GLU A 1 444 ? 12.742 -19.312 -37.125 1 89.56 444 GLU A CA 1
ATOM 3571 C C . GLU A 1 444 ? 13.203 -17.859 -36.969 1 89.56 444 GLU A C 1
ATOM 3573 O O . GLU A 1 444 ? 13.172 -17.109 -37.938 1 89.56 444 GLU A O 1
ATOM 3578 N N . VAL A 1 445 ? 13.594 -17.547 -35.844 1 86 445 VAL A N 1
ATOM 3579 C CA . VAL A 1 445 ? 14.047 -16.188 -35.594 1 86 445 VAL A CA 1
ATOM 3580 C C . VAL A 1 445 ? 15.547 -16.094 -35.844 1 86 445 VAL A C 1
ATOM 3582 O O . VAL A 1 445 ? 16.297 -17.016 -35.5 1 86 445 VAL A O 1
ATOM 3585 N N . ARG A 1 446 ? 15.961 -15 -36.375 1 81.12 446 ARG A N 1
ATOM 3586 C CA . ARG A 1 446 ? 17.359 -14.812 -36.75 1 81.12 446 ARG A CA 1
ATOM 3587 C C . ARG A 1 446 ? 18.234 -14.578 -35.531 1 81.12 446 ARG A C 1
ATOM 3589 O O . ARG A 1 446 ? 17.812 -13.898 -34.594 1 81.12 446 ARG A O 1
ATOM 3596 N N . ASN A 1 447 ? 19.438 -15.172 -35.469 1 82.75 447 ASN A N 1
ATOM 3597 C CA . ASN A 1 447 ? 20.469 -14.906 -34.5 1 82.75 447 ASN A CA 1
ATOM 3598 C C . ASN A 1 447 ? 20.016 -15.258 -33.094 1 82.75 447 ASN A C 1
ATOM 3600 O O . ASN A 1 447 ? 20.156 -14.453 -32.156 1 82.75 447 ASN A O 1
ATOM 3604 N N . THR A 1 448 ? 19.359 -16.422 -32.969 1 89.38 448 THR A N 1
ATOM 3605 C CA . THR A 1 448 ? 18.828 -16.797 -31.641 1 89.38 448 THR A CA 1
ATOM 3606 C C . THR A 1 448 ? 19.594 -17.984 -31.062 1 89.38 448 THR A C 1
ATOM 3608 O O . THR A 1 448 ? 19.094 -18.656 -30.156 1 89.38 448 THR A O 1
ATOM 3611 N N . VAL A 1 449 ? 20.797 -18.312 -31.578 1 90.75 449 VAL A N 1
ATOM 3612 C CA . VAL A 1 449 ? 21.578 -19.453 -31.109 1 90.75 449 VAL A CA 1
ATOM 3613 C C . VAL A 1 449 ? 21.906 -19.281 -29.641 1 90.75 449 VAL A C 1
ATOM 3615 O O . VAL A 1 449 ? 21.797 -20.219 -28.844 1 90.75 449 VAL A O 1
ATOM 3618 N N . TRP A 1 450 ? 22.281 -18.078 -29.344 1 92 450 TRP A N 1
ATOM 3619 C CA . TRP A 1 450 ? 22.656 -17.812 -27.953 1 92 450 TRP A CA 1
ATOM 3620 C C . TRP A 1 450 ? 21.453 -17.906 -27.031 1 92 450 TRP A C 1
ATOM 3622 O O . TRP A 1 450 ? 21.562 -18.359 -25.891 1 92 450 TRP A O 1
ATOM 3632 N N . VAL A 1 451 ? 20.297 -17.562 -27.469 1 94.5 451 VAL A N 1
ATOM 3633 C CA . VAL A 1 451 ? 19.062 -17.641 -26.688 1 94.5 451 VAL A CA 1
ATOM 3634 C C . VAL A 1 451 ? 18.703 -19.109 -26.453 1 94.5 451 VAL A C 1
ATOM 3636 O O . VAL A 1 451 ? 18.328 -19.484 -25.344 1 94.5 451 VAL A O 1
ATOM 3639 N N . ARG A 1 452 ? 18.844 -19.891 -27.469 1 93.94 452 ARG A N 1
ATOM 3640 C CA . ARG A 1 452 ? 18.531 -21.312 -27.375 1 93.94 452 ARG A CA 1
ATOM 3641 C C . ARG A 1 452 ? 19.469 -22.016 -26.406 1 93.94 452 ARG A C 1
ATOM 3643 O O . ARG A 1 452 ? 19.047 -22.922 -25.688 1 93.94 452 ARG A O 1
ATOM 3650 N N . LYS A 1 453 ? 20.609 -21.594 -26.359 1 94.38 453 LYS A N 1
ATOM 3651 C CA . LYS A 1 453 ? 21.562 -22.172 -25.422 1 94.38 453 LYS A CA 1
ATOM 3652 C C . LYS A 1 453 ? 21.156 -21.906 -23.984 1 94.38 453 LYS A C 1
ATOM 3654 O O . LYS A 1 453 ? 21.219 -22.797 -23.125 1 94.38 453 LYS A O 1
ATOM 3659 N N . ILE A 1 454 ? 20.75 -20.703 -23.719 1 94.88 454 ILE A N 1
ATOM 3660 C CA . ILE A 1 454 ? 20.297 -20.328 -22.375 1 94.88 454 ILE A CA 1
ATOM 3661 C C . ILE A 1 454 ? 19.094 -21.172 -21.984 1 94.88 454 ILE A C 1
ATOM 3663 O O . ILE A 1 454 ? 19.062 -21.734 -20.875 1 94.88 454 ILE A O 1
ATOM 3667 N N . ILE A 1 455 ? 18.172 -21.312 -22.859 1 95.38 455 ILE A N 1
ATOM 3668 C CA . ILE A 1 455 ? 16.938 -22.047 -22.594 1 95.38 455 ILE A CA 1
ATOM 3669 C C . ILE A 1 455 ? 17.25 -23.516 -22.375 1 95.38 455 ILE A C 1
ATOM 3671 O O . ILE A 1 455 ? 16.734 -24.141 -21.438 1 95.38 455 ILE A O 1
ATOM 3675 N N . ASN A 1 456 ? 18.141 -24.031 -23.188 1 94.12 456 ASN A N 1
ATOM 3676 C CA . ASN A 1 456 ? 18.516 -25.438 -23.078 1 94.12 456 ASN A CA 1
ATOM 3677 C C . ASN A 1 456 ? 19.25 -25.719 -21.766 1 94.12 456 ASN A C 1
ATOM 3679 O O . ASN A 1 456 ? 19.031 -26.75 -21.141 1 94.12 456 ASN A O 1
ATOM 3683 N N . ASP A 1 457 ? 20.031 -24.828 -21.438 1 94.62 457 ASP A N 1
ATOM 3684 C CA . ASP A 1 457 ? 20.781 -25 -20.188 1 94.62 457 ASP A CA 1
ATOM 3685 C C . ASP A 1 457 ? 19.828 -25.047 -18.984 1 94.62 457 ASP A C 1
ATOM 3687 O O . ASP A 1 457 ? 19.953 -25.906 -18.125 1 94.62 457 ASP A O 1
ATOM 3691 N N . ARG A 1 458 ? 18.922 -24.203 -18.953 1 94.69 458 ARG A N 1
ATOM 3692 C CA . ARG A 1 458 ? 17.969 -24.172 -17.844 1 94.69 458 ARG A CA 1
ATOM 3693 C C . ARG A 1 458 ? 17.016 -25.359 -17.906 1 94.69 458 ARG A C 1
ATOM 3695 O O . ARG A 1 458 ? 16.609 -25.906 -16.875 1 94.69 458 ARG A O 1
ATOM 3702 N N . TRP A 1 459 ? 16.641 -25.75 -19.094 1 94.94 459 TRP A N 1
ATOM 3703 C CA . TRP A 1 459 ? 15.727 -26.859 -19.281 1 94.94 459 TRP A CA 1
ATOM 3704 C C . TRP A 1 459 ? 16.344 -28.156 -18.781 1 94.94 459 TRP A C 1
ATOM 3706 O O . TRP A 1 459 ? 15.727 -28.891 -17.984 1 94.94 459 TRP A O 1
ATOM 3716 N N . PHE A 1 460 ? 17.547 -28.422 -19.141 1 92.56 460 PHE A N 1
ATOM 3717 C CA . PHE A 1 460 ? 18.156 -29.719 -18.875 1 92.56 460 PHE A CA 1
ATOM 3718 C C . PHE A 1 460 ? 18.781 -29.75 -17.484 1 92.56 460 PHE A C 1
ATOM 3720 O O . PHE A 1 460 ? 18.797 -30.797 -16.828 1 92.56 460 PHE A O 1
ATOM 3727 N N . LYS A 1 461 ? 19.156 -28.641 -16.969 1 91.19 461 LYS A N 1
ATOM 3728 C CA . LYS A 1 461 ? 19.875 -28.641 -15.711 1 91.19 461 LYS A CA 1
ATOM 3729 C C . LYS A 1 461 ? 18.938 -28.391 -14.539 1 91.19 461 LYS A C 1
ATOM 3731 O O . LYS A 1 461 ? 19.203 -28.828 -13.414 1 91.19 461 LYS A O 1
ATOM 3736 N N . GLN A 1 462 ? 17.906 -27.734 -14.859 1 91.44 462 GLN A N 1
ATOM 3737 C CA . GLN A 1 462 ? 17.109 -27.281 -13.727 1 91.44 462 GLN A CA 1
ATOM 3738 C C . GLN A 1 462 ? 15.656 -27.734 -13.852 1 91.44 462 GLN A C 1
ATOM 3740 O O . GLN A 1 462 ? 15.109 -28.359 -12.938 1 91.44 462 GLN A O 1
ATOM 3745 N N . LEU A 1 463 ? 14.977 -27.578 -14.969 1 93.75 463 LEU A N 1
ATOM 3746 C CA . LEU A 1 463 ? 13.516 -27.656 -15.062 1 93.75 463 LEU A CA 1
ATOM 3747 C C . LEU A 1 463 ? 13.062 -29.062 -15.414 1 93.75 463 LEU A C 1
ATOM 3749 O O . LEU A 1 463 ? 12.195 -29.625 -14.75 1 93.75 463 LEU A O 1
ATOM 3753 N N . CYS A 1 464 ? 13.68 -29.688 -16.375 1 92.56 464 CYS A N 1
ATOM 3754 C CA . CYS A 1 464 ? 13.18 -30.953 -16.906 1 92.56 464 CYS A CA 1
ATOM 3755 C C . CYS A 1 464 ? 13.461 -32.094 -15.953 1 92.56 464 CYS A C 1
ATOM 3757 O O . CYS A 1 464 ? 14.602 -32.281 -15.516 1 92.56 464 CYS A O 1
ATOM 3759 N N . HIS A 1 465 ? 12.477 -32.812 -15.602 1 93.5 465 HIS A N 1
ATOM 3760 C CA . HIS A 1 465 ? 12.523 -34.031 -14.766 1 93.5 465 HIS A CA 1
ATOM 3761 C C . HIS A 1 465 ? 11.828 -35.188 -15.445 1 93.5 465 HIS A C 1
ATOM 3763 O O . HIS A 1 465 ? 11.016 -35 -16.359 1 93.5 465 HIS A O 1
ATOM 3769 N N . PRO A 1 466 ? 12.164 -36.406 -14.984 1 96 466 PRO A N 1
ATOM 3770 C CA . PRO A 1 466 ? 11.531 -37.562 -15.586 1 96 466 PRO A CA 1
ATOM 3771 C C . PRO A 1 466 ? 10 -37.5 -15.539 1 96 466 PRO A C 1
ATOM 3773 O O . PRO A 1 466 ? 9.328 -38.031 -16.438 1 96 466 PRO A O 1
ATOM 3776 N N . LEU A 1 467 ? 9.539 -36.875 -14.594 1 96.88 467 LEU A N 1
ATOM 3777 C CA . LEU A 1 467 ? 8.086 -36.75 -14.453 1 96.88 467 LEU A CA 1
ATOM 3778 C C . LEU A 1 467 ? 7.492 -36.031 -15.648 1 96.88 467 LEU A C 1
ATOM 3780 O O . LEU A 1 467 ? 6.422 -36.406 -16.141 1 96.88 467 LEU A O 1
ATOM 3784 N N . HIS A 1 468 ? 8.125 -35 -16.172 1 97.25 468 HIS A N 1
ATOM 3785 C CA . HIS A 1 468 ? 7.66 -34.219 -17.328 1 97.25 468 HIS A CA 1
ATOM 3786 C C . HIS A 1 468 ? 7.684 -35.062 -18.594 1 97.25 468 HIS A C 1
ATOM 3788 O O . HIS A 1 468 ? 6.738 -35.031 -19.391 1 97.25 468 HIS A O 1
ATOM 3794 N N . ALA A 1 469 ? 8.734 -35.812 -18.75 1 96.75 469 ALA A N 1
ATOM 3795 C CA . ALA A 1 469 ? 8.883 -36.688 -19.922 1 96.75 469 ALA A CA 1
ATOM 3796 C C . ALA A 1 469 ? 7.836 -37.781 -19.922 1 96.75 469 ALA A C 1
ATOM 3798 O O . ALA A 1 469 ? 7.246 -38.094 -20.953 1 96.75 469 ALA A O 1
ATOM 3799 N N . ALA A 1 470 ? 7.652 -38.344 -18.75 1 97.62 470 ALA A N 1
ATOM 3800 C CA . ALA A 1 470 ? 6.656 -39.406 -18.609 1 97.62 470 ALA A CA 1
ATOM 3801 C C . ALA A 1 470 ? 5.258 -38.875 -18.922 1 97.62 470 ALA A C 1
ATOM 3803 O O . ALA A 1 470 ? 4.465 -39.562 -19.578 1 97.62 470 ALA A O 1
ATOM 3804 N N . ALA A 1 471 ? 4.961 -37.688 -18.469 1 98 471 ALA A N 1
ATOM 3805 C CA . ALA A 1 471 ? 3.662 -37.062 -18.734 1 98 471 ALA A CA 1
ATOM 3806 C C . ALA A 1 471 ? 3.457 -36.844 -20.234 1 98 471 ALA A C 1
ATOM 3808 O O . ALA A 1 471 ? 2.363 -37.062 -20.766 1 98 471 ALA A O 1
ATOM 3809 N N . TYR A 1 472 ? 4.504 -36.406 -20.844 1 97.19 472 TYR A N 1
ATOM 3810 C CA . TYR A 1 472 ? 4.465 -36.188 -22.297 1 97.19 472 TYR A CA 1
ATOM 3811 C C . TYR A 1 472 ? 4.184 -37.5 -23.031 1 97.19 472 TYR A C 1
ATOM 3813 O O . TYR A 1 472 ? 3.354 -37.531 -23.938 1 97.19 472 TYR A O 1
ATOM 3821 N N . TYR A 1 473 ? 4.781 -38.562 -22.625 1 97.38 473 TYR A N 1
ATOM 3822 C CA . TYR A 1 473 ? 4.621 -39.875 -23.234 1 97.38 473 TYR A CA 1
ATOM 3823 C C . TYR A 1 473 ? 3.201 -40.406 -23.047 1 97.38 473 TYR A C 1
ATOM 3825 O O . TYR A 1 473 ? 2.627 -41 -23.953 1 97.38 473 TYR A O 1
ATOM 3833 N N . LEU A 1 474 ? 2.658 -40.156 -21.906 1 97.38 474 LEU A N 1
ATOM 3834 C CA . LEU A 1 474 ? 1.366 -40.719 -21.531 1 97.38 474 LEU A CA 1
ATOM 3835 C C . LEU A 1 474 ? 0.223 -39.875 -22.062 1 97.38 474 LEU A C 1
ATOM 3837 O O . LEU A 1 474 ? -0.945 -40.25 -21.953 1 97.38 474 LEU A O 1
ATOM 3841 N N . ASN A 1 475 ? 0.532 -38.656 -22.578 1 96.81 475 ASN A N 1
ATOM 3842 C CA . ASN A 1 475 ? -0.499 -37.781 -23.125 1 96.81 475 ASN A CA 1
ATOM 3843 C C . ASN A 1 475 ? -1.006 -38.25 -24.469 1 96.81 475 ASN A C 1
ATOM 3845 O O . ASN A 1 475 ? -0.271 -38.25 -25.469 1 96.81 475 ASN A O 1
ATOM 3849 N N . PRO A 1 476 ? -2.26 -38.625 -24.562 1 95.69 476 PRO A N 1
ATOM 3850 C CA . PRO A 1 476 ? -2.779 -39.188 -25.812 1 95.69 476 PRO A CA 1
ATOM 3851 C C . PRO A 1 476 ? -2.773 -38.156 -26.953 1 95.69 476 PRO A C 1
ATOM 3853 O O . PRO A 1 476 ? -2.777 -38.531 -28.125 1 95.69 476 PRO A O 1
ATOM 3856 N N . MET A 1 477 ? -2.746 -36.969 -26.625 1 93.94 477 MET A N 1
ATOM 3857 C CA . MET A 1 477 ? -2.719 -35.938 -27.641 1 93.94 477 MET A CA 1
ATOM 3858 C C . MET A 1 477 ? -1.422 -35.969 -28.438 1 93.94 477 MET A C 1
ATOM 3860 O O . MET A 1 477 ? -1.409 -35.656 -29.625 1 93.94 477 MET A O 1
ATOM 3864 N N . PHE A 1 478 ? -0.352 -36.469 -27.781 1 94.5 478 PHE A N 1
ATOM 3865 C CA . PHE A 1 478 ? 0.962 -36.375 -28.406 1 94.5 478 PHE A CA 1
ATOM 3866 C C . PHE A 1 478 ? 1.501 -37.75 -28.734 1 94.5 478 PHE A C 1
ATOM 3868 O O . PHE A 1 478 ? 2.324 -37.938 -29.641 1 94.5 478 PHE A O 1
ATOM 3875 N N . GLN A 1 479 ? 1.089 -38.75 -28.047 1 93.62 479 GLN A N 1
ATOM 3876 C CA . GLN A 1 479 ? 1.669 -40.094 -28.062 1 93.62 479 GLN A CA 1
ATOM 3877 C C . GLN A 1 479 ? 1.736 -40.625 -29.5 1 93.62 479 GLN A C 1
ATOM 3879 O O . GLN A 1 479 ? 2.674 -41.344 -29.844 1 93.62 479 GLN A O 1
ATOM 3884 N N . TYR A 1 480 ? 0.901 -40.281 -30.328 1 91.38 480 TYR A N 1
ATOM 3885 C CA . TYR A 1 480 ? 0.773 -40.969 -31.625 1 91.38 480 TYR A CA 1
ATOM 3886 C C . TYR A 1 480 ? 1.367 -40.125 -32.75 1 91.38 480 TYR A C 1
ATOM 3888 O O . TYR A 1 480 ? 1.207 -40.469 -33.906 1 91.38 480 TYR A O 1
ATOM 3896 N N . SER A 1 481 ? 2.016 -39.125 -32.312 1 89.12 481 SER A N 1
ATOM 3897 C CA . SER A 1 481 ? 2.848 -38.406 -33.281 1 89.12 481 SER A CA 1
ATOM 3898 C C . SER A 1 481 ? 4.133 -39.156 -33.594 1 89.12 481 SER A C 1
ATOM 3900 O O . SER A 1 481 ? 4.555 -40 -32.812 1 89.12 481 SER A O 1
ATOM 3902 N N . GLU A 1 482 ? 4.723 -38.781 -34.688 1 86.5 482 GLU A N 1
ATOM 3903 C CA . GLU A 1 482 ? 5.895 -39.5 -35.156 1 86.5 482 GLU A CA 1
ATOM 3904 C C . GLU A 1 482 ? 7.059 -39.406 -34.188 1 86.5 482 GLU A C 1
ATOM 3906 O O . GLU A 1 482 ? 7.398 -38.312 -33.719 1 86.5 482 GLU A O 1
ATOM 3911 N N . GLY A 1 483 ? 7.562 -40.562 -33.781 1 86.12 483 GLY A N 1
ATOM 3912 C CA . GLY A 1 483 ? 8.812 -40.625 -33.031 1 86.12 483 GLY A CA 1
ATOM 3913 C C . GLY A 1 483 ? 8.617 -40.625 -31.531 1 86.12 483 GLY A C 1
ATOM 3914 O O . GLY A 1 483 ? 9.57 -40.844 -30.781 1 86.12 483 GLY A O 1
ATOM 3915 N N . ILE A 1 484 ? 7.477 -40.438 -30.922 1 89.69 484 ILE A N 1
ATOM 3916 C CA . ILE A 1 484 ? 7.262 -40.312 -29.484 1 89.69 484 ILE A CA 1
ATOM 3917 C C . ILE A 1 484 ? 7.152 -41.688 -28.844 1 89.69 484 ILE A C 1
ATOM 3919 O O . ILE A 1 484 ? 7.816 -41.969 -27.844 1 89.69 484 ILE A O 1
ATOM 3923 N N . GLY A 1 485 ? 6.398 -42.594 -29.438 1 88.62 485 GLY A N 1
ATOM 3924 C CA . GLY A 1 485 ? 6.152 -43.938 -28.875 1 88.62 485 GLY A CA 1
ATOM 3925 C C . GLY A 1 485 ? 7.414 -44.75 -28.734 1 88.62 485 GLY A C 1
ATOM 3926 O O . GLY A 1 485 ? 7.52 -45.562 -27.812 1 88.62 485 GLY A O 1
ATOM 3927 N N . ASP A 1 486 ? 8.367 -44.5 -29.609 1 89.81 486 ASP A N 1
ATOM 3928 C CA . ASP A 1 486 ? 9.57 -45.344 -29.609 1 89.81 486 ASP A CA 1
ATOM 3929 C C . ASP A 1 486 ? 10.781 -44.562 -29.094 1 89.81 486 ASP A C 1
ATOM 3931 O O . ASP A 1 486 ? 11.914 -45.062 -29.172 1 89.81 486 ASP A O 1
ATOM 3935 N N . ASP A 1 487 ? 10.578 -43.5 -28.578 1 93.88 487 ASP A N 1
ATOM 3936 C CA . ASP A 1 487 ? 11.68 -42.688 -28.062 1 93.88 487 ASP A CA 1
ATOM 3937 C C . ASP A 1 487 ? 12.258 -43.312 -26.797 1 93.88 487 ASP A C 1
ATOM 3939 O O . ASP A 1 487 ? 11.57 -43.406 -25.766 1 93.88 487 ASP A O 1
ATOM 3943 N N . PRO A 1 488 ? 13.461 -43.688 -26.797 1 94.56 488 PRO A N 1
ATOM 3944 C CA . PRO A 1 488 ? 14.039 -44.375 -25.656 1 94.56 488 PRO A CA 1
ATOM 3945 C C . PRO A 1 488 ? 14.133 -43.531 -24.406 1 94.56 488 PRO A C 1
ATOM 3947 O O . PRO A 1 488 ? 13.977 -44.031 -23.281 1 94.56 488 PRO A O 1
ATOM 3950 N N . GLU A 1 489 ? 14.438 -42.281 -24.625 1 94.06 489 GLU A N 1
ATOM 3951 C CA . GLU A 1 489 ? 14.547 -41.406 -23.469 1 94.06 489 GLU A CA 1
ATOM 3952 C C . GLU A 1 489 ? 13.211 -41.25 -22.75 1 94.06 489 GLU A C 1
ATOM 3954 O O . GLU A 1 489 ? 13.156 -41.25 -21.516 1 94.06 489 GLU A O 1
ATOM 3959 N N . LEU A 1 490 ? 12.148 -41.156 -23.484 1 95.88 490 LEU A N 1
ATOM 3960 C CA . LEU A 1 490 ? 10.812 -41.031 -22.906 1 95.88 490 LEU A CA 1
ATOM 3961 C C . LEU A 1 490 ? 10.391 -42.312 -22.219 1 95.88 490 LEU A C 1
ATOM 3963 O O . LEU A 1 490 ? 9.789 -42.281 -21.141 1 95.88 490 LEU A O 1
ATOM 3967 N N . LEU A 1 491 ? 10.688 -43.406 -22.828 1 95 491 LEU A N 1
ATOM 3968 C CA . LEU A 1 491 ? 10.352 -44.719 -22.234 1 95 491 LEU A CA 1
ATOM 3969 C C . LEU A 1 491 ? 11.125 -44.938 -20.938 1 95 491 LEU A C 1
ATOM 3971 O O . LEU A 1 491 ? 10.578 -45.469 -19.984 1 95 491 LEU A O 1
ATOM 3975 N N . ASP A 1 492 ? 12.375 -44.562 -21.016 1 95.88 492 ASP A N 1
ATOM 3976 C CA . ASP A 1 492 ? 13.195 -44.688 -19.812 1 95.88 492 ASP A CA 1
ATOM 3977 C C . ASP A 1 492 ? 12.625 -43.844 -18.672 1 95.88 492 ASP A C 1
ATOM 3979 O O . ASP A 1 492 ? 12.602 -44.281 -17.516 1 95.88 492 ASP A O 1
ATOM 3983 N N . ALA A 1 493 ? 12.25 -42.656 -18.984 1 96.56 493 ALA A N 1
ATOM 3984 C CA . ALA A 1 493 ? 11.641 -41.781 -18 1 96.56 493 ALA A CA 1
ATOM 3985 C C . ALA A 1 493 ? 10.367 -42.375 -17.422 1 96.56 493 ALA A C 1
ATOM 3987 O O . ALA A 1 493 ? 10.133 -42.312 -16.219 1 96.56 493 ALA A O 1
ATOM 3988 N N . LEU A 1 494 ? 9.531 -42.969 -18.234 1 95.94 494 LEU A N 1
ATOM 3989 C CA . LEU A 1 494 ? 8.281 -43.594 -17.812 1 95.94 494 LEU A CA 1
ATOM 3990 C C . LEU A 1 494 ? 8.555 -44.75 -16.844 1 95.94 494 LEU A C 1
ATOM 3992 O O . LEU A 1 494 ? 7.906 -44.875 -15.805 1 95.94 494 LEU A O 1
ATOM 3996 N N . HIS A 1 495 ? 9.477 -45.562 -17.188 1 93.62 495 HIS A N 1
ATOM 3997 C CA . HIS A 1 495 ? 9.844 -46.688 -16.328 1 93.62 495 HIS A CA 1
ATOM 3998 C C . HIS A 1 495 ? 10.375 -46.188 -14.992 1 93.62 495 HIS A C 1
ATOM 4000 O O . HIS A 1 495 ? 10.047 -46.75 -13.945 1 93.62 495 HIS A O 1
ATOM 4006 N N . SER A 1 496 ? 11.188 -45.188 -15.078 1 94.44 496 SER A N 1
ATOM 4007 C CA . SER A 1 496 ? 11.758 -44.625 -13.859 1 94.44 496 SER A CA 1
ATOM 4008 C C . SER A 1 496 ? 10.672 -44.062 -12.945 1 94.44 496 SER A C 1
ATOM 4010 O O . SER A 1 496 ? 10.734 -44.219 -11.727 1 94.44 496 SER A O 1
ATOM 4012 N N . VAL A 1 497 ? 9.719 -43.375 -13.531 1 96.44 497 VAL A N 1
ATOM 4013 C CA . VAL A 1 497 ? 8.633 -42.781 -12.766 1 96.44 497 VAL A CA 1
ATOM 4014 C C . VAL A 1 497 ? 7.77 -43.875 -12.141 1 96.44 497 VAL A C 1
ATOM 4016 O O . VAL A 1 497 ? 7.359 -43.75 -10.977 1 96.44 497 VAL A O 1
ATOM 4019 N N . PHE A 1 498 ? 7.512 -44.875 -12.891 1 94.38 498 PHE A N 1
ATOM 4020 C CA . PHE A 1 498 ? 6.723 -46 -12.367 1 94.38 498 PHE A CA 1
ATOM 4021 C C . PHE A 1 498 ? 7.43 -46.656 -11.188 1 94.38 498 PHE A C 1
ATOM 4023 O O . PHE A 1 498 ? 6.805 -46.938 -10.164 1 94.38 498 PHE A O 1
ATOM 4030 N N . ALA A 1 499 ? 8.672 -46.906 -11.352 1 92.19 499 ALA A N 1
ATOM 4031 C CA . ALA A 1 499 ? 9.461 -47.531 -10.297 1 92.19 499 ALA A CA 1
ATOM 4032 C C . ALA A 1 499 ? 9.484 -46.688 -9.031 1 92.19 499 ALA A C 1
ATOM 4034 O O . ALA A 1 499 ? 9.508 -47.219 -7.922 1 92.19 499 ALA A O 1
ATOM 4035 N N . LYS A 1 500 ? 9.406 -45.438 -9.211 1 93.75 500 LYS A N 1
ATOM 4036 C CA . LYS A 1 500 ? 9.508 -44.531 -8.078 1 93.75 500 LYS A CA 1
ATOM 4037 C C . LYS A 1 500 ? 8.148 -44.344 -7.406 1 93.75 500 LYS A C 1
ATOM 4039 O O . LYS A 1 500 ? 8.039 -44.406 -6.18 1 93.75 500 LYS A O 1
ATOM 4044 N N . LEU A 1 501 ? 7.094 -44.125 -8.125 1 93.62 501 LEU A N 1
ATOM 4045 C CA . LEU A 1 501 ? 5.785 -43.781 -7.578 1 93.62 501 LEU A CA 1
ATOM 4046 C C . LEU A 1 501 ? 5.074 -45.031 -7.059 1 93.62 501 LEU A C 1
ATOM 4048 O O . LEU A 1 501 ? 4.266 -44.938 -6.133 1 93.62 501 LEU A O 1
ATOM 4052 N N . ASP A 1 502 ? 5.316 -46.094 -7.703 1 87.06 502 ASP A N 1
ATOM 4053 C CA . ASP A 1 502 ? 4.668 -47.344 -7.293 1 87.06 502 ASP A CA 1
ATOM 4054 C C . ASP A 1 502 ? 5.672 -48.469 -7.238 1 87.06 502 ASP A C 1
ATOM 4056 O O . ASP A 1 502 ? 5.547 -49.469 -7.984 1 87.06 502 ASP A O 1
ATOM 4060 N N . PRO A 1 503 ? 6.508 -48.469 -6.305 1 81.69 503 PRO A N 1
ATOM 4061 C CA . PRO A 1 503 ? 7.562 -49.5 -6.25 1 81.69 503 PRO A CA 1
ATOM 4062 C C . PRO A 1 503 ? 7.023 -50.875 -5.973 1 81.69 503 PRO A C 1
ATOM 4064 O O . PRO A 1 503 ? 7.621 -51.875 -6.395 1 81.69 503 PRO A O 1
ATOM 4067 N N . ASN A 1 504 ? 5.996 -50.969 -5.316 1 76 504 ASN A N 1
ATOM 4068 C CA . ASN A 1 504 ? 5.508 -52.25 -4.895 1 76 504 ASN A CA 1
ATOM 4069 C C . ASN A 1 504 ? 4.375 -52.75 -5.793 1 76 504 ASN A C 1
ATOM 4071 O O . ASN A 1 504 ? 3.615 -53.656 -5.41 1 76 504 ASN A O 1
ATOM 4075 N N . SER A 1 505 ? 4.438 -52.156 -6.91 1 73.69 505 SER A N 1
ATOM 4076 C CA . SER A 1 505 ? 3.324 -52.562 -7.766 1 73.69 505 SER A CA 1
ATOM 4077 C C . SER A 1 505 ? 3.439 -54.031 -8.18 1 73.69 505 SER A C 1
ATOM 4079 O O . SER A 1 505 ? 4.527 -54.5 -8.516 1 73.69 505 SER A O 1
ATOM 4081 N N . ILE A 1 506 ? 2.447 -54.812 -8.039 1 67.69 506 ILE A N 1
ATOM 4082 C CA . ILE A 1 506 ? 2.354 -56.219 -8.453 1 67.69 506 ILE A CA 1
ATOM 4083 C C . ILE A 1 506 ? 2.33 -56.312 -9.977 1 67.69 506 ILE A C 1
ATOM 4085 O O . ILE A 1 506 ? 2.758 -57.312 -10.555 1 67.69 506 ILE A O 1
ATOM 4089 N N . GLY A 1 507 ? 2.117 -55.344 -10.578 1 65.75 507 GLY A N 1
ATOM 4090 C CA . GLY A 1 507 ? 1.809 -55.344 -12 1 65.75 507 GLY A CA 1
ATOM 4091 C C . GLY A 1 507 ? 2.988 -54.938 -12.867 1 65.75 507 GLY A C 1
ATOM 4092 O O . GLY A 1 507 ? 2.807 -54.406 -13.961 1 65.75 507 GLY A O 1
ATOM 4093 N N . ILE A 1 508 ? 4.203 -55.094 -12.422 1 71.38 508 ILE A N 1
ATOM 4094 C CA . ILE A 1 508 ? 5.379 -54.688 -13.195 1 71.38 508 ILE A CA 1
ATOM 4095 C C . ILE A 1 508 ? 5.391 -55.438 -14.531 1 71.38 508 ILE A C 1
ATOM 4097 O O . ILE A 1 508 ? 5.711 -54.844 -15.57 1 71.38 508 ILE A O 1
ATOM 4101 N N . ALA A 1 509 ? 5.043 -56.656 -14.453 1 76.19 509 ALA A N 1
ATOM 4102 C CA . ALA A 1 509 ? 5.035 -57.438 -15.695 1 76.19 509 ALA A CA 1
ATOM 4103 C C . ALA A 1 509 ? 3.959 -56.938 -16.641 1 76.19 509 ALA A C 1
ATOM 4105 O O . ALA A 1 509 ? 4.188 -56.844 -17.859 1 76.19 509 ALA A O 1
ATOM 4106 N N . GLN A 1 510 ? 2.887 -56.594 -15.992 1 86.75 510 GLN A N 1
ATOM 4107 C CA . GLN A 1 510 ? 1.767 -56.156 -16.812 1 86.75 510 GLN A CA 1
ATOM 4108 C C . GLN A 1 510 ? 2.023 -54.75 -17.359 1 86.75 510 GLN A C 1
ATOM 4110 O O . GLN A 1 510 ? 1.48 -54.375 -18.406 1 86.75 510 GLN A O 1
ATOM 4115 N N . PHE A 1 511 ? 2.828 -54.031 -16.672 1 90.62 511 PHE A N 1
ATOM 4116 C CA . PHE A 1 511 ? 3.121 -52.656 -17.031 1 90.62 511 PHE A CA 1
ATOM 4117 C C . PHE A 1 511 ? 3.707 -52.594 -18.438 1 90.62 511 PHE A C 1
ATOM 4119 O O . PHE A 1 511 ? 3.252 -51.781 -19.25 1 90.62 511 PHE A O 1
ATOM 4126 N N . GLY A 1 512 ? 4.582 -53.406 -18.781 1 88.88 512 GLY A N 1
ATOM 4127 C CA . GLY A 1 512 ? 5.203 -53.406 -20.094 1 88.88 512 GLY A CA 1
ATOM 4128 C C . GLY A 1 512 ? 4.219 -53.688 -21.219 1 88.88 512 GLY A C 1
ATOM 4129 O O . GLY A 1 512 ? 4.246 -53.031 -22.25 1 88.88 512 GLY A O 1
ATOM 4130 N N . ASN A 1 513 ? 3.373 -54.688 -20.984 1 91.44 513 ASN A N 1
ATOM 4131 C CA . ASN A 1 513 ? 2.369 -55.031 -21.984 1 91.44 513 ASN A CA 1
ATOM 4132 C C . ASN A 1 513 ? 1.37 -53.906 -22.188 1 91.44 513 ASN A C 1
ATOM 4134 O O . ASN A 1 513 ? 0.928 -53.656 -23.312 1 91.44 513 ASN A O 1
ATOM 4138 N N . GLU A 1 514 ? 1.09 -53.312 -21.109 1 94 514 GLU A N 1
ATOM 4139 C CA . GLU A 1 514 ? 0.123 -52.219 -21.188 1 94 514 GLU A CA 1
ATOM 4140 C C . GLU A 1 514 ? 0.692 -51.031 -21.953 1 94 514 GLU A C 1
ATOM 4142 O O . GLU A 1 514 ? -0.029 -50.344 -22.703 1 94 514 GLU A O 1
ATOM 4147 N N . ILE A 1 515 ? 1.995 -50.781 -21.812 1 94.56 515 ILE A N 1
ATOM 4148 C CA . ILE A 1 515 ? 2.658 -49.719 -22.547 1 94.56 515 ILE A CA 1
ATOM 4149 C C . ILE A 1 515 ? 2.572 -50 -24.047 1 94.56 515 ILE A C 1
ATOM 4151 O O . ILE A 1 515 ? 2.287 -49.094 -24.844 1 94.56 515 ILE A O 1
ATOM 4155 N N . ILE A 1 516 ? 2.773 -51.219 -24.375 1 92.5 516 ILE A N 1
ATOM 4156 C CA . ILE A 1 516 ? 2.752 -51.625 -25.766 1 92.5 516 ILE A CA 1
ATOM 4157 C C . ILE A 1 516 ? 1.352 -51.438 -26.344 1 92.5 516 ILE A C 1
ATOM 4159 O O . ILE A 1 516 ? 1.198 -50.906 -27.453 1 92.5 516 ILE A O 1
ATOM 4163 N N . SER A 1 517 ? 0.361 -51.844 -25.562 1 93.94 517 SER A N 1
ATOM 4164 C CA . SER A 1 517 ? -1.02 -51.656 -26 1 93.94 517 SER A CA 1
ATOM 4165 C C . SER A 1 517 ? -1.345 -50.188 -26.219 1 93.94 517 SER A C 1
ATOM 4167 O O . SER A 1 517 ? -2.037 -49.844 -27.172 1 93.94 517 SER A O 1
ATOM 4169 N N . PHE A 1 518 ? -0.862 -49.406 -25.344 1 95.94 518 PHE A N 1
ATOM 4170 C CA . PHE A 1 518 ? -1.095 -47.969 -25.453 1 95.94 518 PHE A CA 1
ATOM 4171 C C . PHE A 1 518 ? -0.362 -47.375 -26.656 1 95.94 518 PHE A C 1
ATOM 4173 O O . PHE A 1 518 ? -0.941 -46.625 -27.438 1 95.94 518 PHE A O 1
ATOM 4180 N N . ARG A 1 519 ? 0.839 -47.781 -26.859 1 94 519 ARG A N 1
ATOM 4181 C CA . ARG A 1 519 ? 1.707 -47.281 -27.922 1 94 519 ARG A CA 1
ATOM 4182 C C . ARG A 1 519 ? 1.108 -47.594 -29.297 1 94 519 ARG A C 1
ATOM 4184 O O . ARG A 1 519 ? 1.188 -46.75 -30.203 1 94 519 ARG A O 1
ATOM 4191 N N . TYR A 1 520 ? 0.459 -48.719 -29.406 1 92.62 520 TYR A N 1
ATOM 4192 C CA . TYR A 1 520 ? -0.011 -49.156 -30.719 1 92.62 520 TYR A CA 1
ATOM 4193 C C . TYR A 1 520 ? -1.515 -48.938 -30.859 1 92.62 520 TYR A C 1
ATOM 4195 O O . TYR A 1 520 ? -2.125 -49.406 -31.828 1 92.62 520 TYR A O 1
ATOM 4203 N N . SER A 1 521 ? -2.055 -48.219 -29.906 1 93.62 521 SER A N 1
ATOM 4204 C CA . SER A 1 521 ? -3.486 -47.938 -29.938 1 93.62 521 SER A CA 1
ATOM 4205 C C . SER A 1 521 ? -4.305 -49.219 -30.094 1 93.62 521 SER A C 1
ATOM 4207 O O . SER A 1 521 ? -5.164 -49.281 -30.984 1 93.62 521 SER A O 1
ATOM 4209 N N . SER A 1 522 ? -3.986 -50.125 -29.266 1 92.06 522 SER A N 1
ATOM 4210 C CA . SER A 1 522 ? -4.672 -51.438 -29.359 1 92.06 522 SER A CA 1
ATOM 4211 C C . SER A 1 522 ? -5.871 -51.469 -28.406 1 92.06 522 SER A C 1
ATOM 4213 O O . SER A 1 522 ? -5.926 -50.75 -27.422 1 92.06 522 SER A O 1
ATOM 4215 N N . TYR A 1 523 ? -6.812 -52.344 -28.734 1 91.06 523 TYR A N 1
ATOM 4216 C CA . TYR A 1 523 ? -7.984 -52.594 -27.891 1 91.06 523 TYR A CA 1
ATOM 4217 C C . TYR A 1 523 ? -8.781 -51.312 -27.672 1 91.06 523 TYR A C 1
ATOM 4219 O O . TYR A 1 523 ? -9.148 -50.625 -28.641 1 91.06 523 TYR A O 1
ATOM 4227 N N . GLY A 1 524 ? -9 -51 -26.5 1 90.56 524 GLY A N 1
ATOM 4228 C CA . GLY A 1 524 ? -9.812 -49.844 -26.172 1 90.56 524 GLY A CA 1
ATOM 4229 C C . GLY A 1 524 ? -9.211 -48.531 -26.641 1 90.56 524 GLY A C 1
ATOM 4230 O O . GLY A 1 524 ? -9.93 -47.594 -26.922 1 90.56 524 GLY A O 1
ATOM 4231 N N . PHE A 1 525 ? -7.941 -48.406 -26.828 1 94.88 525 PHE A N 1
ATOM 4232 C CA . PHE A 1 525 ? -7.242 -47.188 -27.234 1 94.88 525 PHE A CA 1
ATOM 4233 C C . PHE A 1 525 ? -7.465 -46.938 -28.719 1 94.88 525 PHE A C 1
ATOM 4235 O O . PHE A 1 525 ? -7.27 -45.812 -29.172 1 94.88 525 PHE A O 1
ATOM 4242 N N . GLY A 1 526 ? -7.828 -48.031 -29.422 1 93.19 526 GLY A N 1
ATOM 4243 C CA . GLY A 1 526 ? -8 -47.906 -30.859 1 93.19 526 GLY A CA 1
ATOM 4244 C C . GLY A 1 526 ? -9.438 -47.656 -31.266 1 93.19 526 GLY A C 1
ATOM 4245 O O . GLY A 1 526 ? -9.734 -47.5 -32.438 1 93.19 526 GLY A O 1
ATOM 4246 N N . ARG A 1 527 ? -10.328 -47.594 -30.328 1 94.75 527 ARG A N 1
ATOM 4247 C CA . ARG A 1 527 ? -11.727 -47.312 -30.641 1 94.75 527 ARG A CA 1
ATOM 4248 C C . ARG A 1 527 ? -11.875 -45.906 -31.219 1 94.75 527 ARG A C 1
ATOM 4250 O O . ARG A 1 527 ? -11.188 -44.969 -30.781 1 94.75 527 ARG A O 1
ATOM 4257 N N . PRO A 1 528 ? -12.75 -45.781 -32.125 1 94.31 528 PRO A N 1
ATOM 4258 C CA . PRO A 1 528 ? -12.93 -44.469 -32.75 1 94.31 528 PRO A CA 1
ATOM 4259 C C . PRO A 1 528 ? -13.227 -43.344 -31.734 1 94.31 528 PRO A C 1
ATOM 4261 O O . PRO A 1 528 ? -12.719 -42.25 -31.859 1 94.31 528 PRO A O 1
ATOM 4264 N N . ALA A 1 529 ? -13.977 -43.75 -30.781 1 94 529 ALA A N 1
ATOM 4265 C CA . ALA A 1 529 ? -14.312 -42.75 -29.75 1 94 529 ALA A CA 1
ATOM 4266 C C . ALA A 1 529 ? -13.062 -42.312 -28.984 1 94 529 ALA A C 1
ATOM 4268 O O . ALA A 1 529 ? -12.914 -41.125 -28.656 1 94 529 ALA A O 1
ATOM 4269 N N . ALA A 1 530 ? -12.25 -43.125 -28.703 1 95.56 530 ALA A N 1
ATOM 4270 C CA . ALA A 1 530 ? -11.008 -42.844 -27.984 1 95.56 530 ALA A CA 1
ATOM 4271 C C . ALA A 1 530 ? -10.078 -42 -28.828 1 95.56 530 ALA A C 1
ATOM 4273 O O . ALA A 1 530 ? -9.438 -41.062 -28.328 1 95.56 530 ALA A O 1
ATOM 4274 N N . ILE A 1 531 ? -10.047 -42.281 -30.078 1 95.12 531 ILE A N 1
ATOM 4275 C CA . ILE A 1 531 ? -9.18 -41.531 -31 1 95.12 531 ILE A CA 1
ATOM 4276 C C . ILE A 1 531 ? -9.68 -40.094 -31.156 1 95.12 531 ILE A C 1
ATOM 4278 O O . ILE A 1 531 ? -8.891 -39.156 -31.109 1 95.12 531 ILE A O 1
ATOM 4282 N N . ALA A 1 532 ? -10.898 -39.969 -31.234 1 93.69 532 ALA A N 1
ATOM 4283 C CA . ALA A 1 532 ? -11.492 -38.656 -31.406 1 93.69 532 ALA A CA 1
ATOM 4284 C C . ALA A 1 532 ? -11.32 -37.812 -30.141 1 93.69 532 ALA A C 1
ATOM 4286 O O . ALA A 1 532 ? -11.18 -36.594 -30.219 1 93.69 532 ALA A O 1
ATOM 4287 N N . ALA A 1 533 ? -11.203 -38.469 -29 1 93.88 533 ALA A N 1
ATOM 4288 C CA . ALA A 1 533 ? -11.195 -37.781 -27.703 1 93.88 533 ALA A CA 1
ATOM 4289 C C . ALA A 1 533 ? -9.773 -37.375 -27.312 1 93.88 533 ALA A C 1
ATOM 4291 O O . ALA A 1 533 ? -9.578 -36.656 -26.328 1 93.88 533 ALA A O 1
ATOM 4292 N N . ARG A 1 534 ? -8.789 -37.75 -28.094 1 93.69 534 ARG A N 1
ATOM 4293 C CA . ARG A 1 534 ? -7.398 -37.5 -27.734 1 93.69 534 ARG A CA 1
ATOM 4294 C C . ARG A 1 534 ? -7.113 -36.031 -27.609 1 93.69 534 ARG A C 1
ATOM 4296 O O . ARG A 1 534 ? -6.336 -35.594 -26.766 1 93.69 534 ARG A O 1
ATOM 4303 N N . LYS A 1 535 ? -7.836 -35.25 -28.406 1 89.38 535 LYS A N 1
ATOM 4304 C CA . LYS A 1 535 ? -7.594 -33.812 -28.422 1 89.38 535 LYS A CA 1
ATOM 4305 C C . LYS A 1 535 ? -8.805 -33.031 -27.875 1 89.38 535 LYS A C 1
ATOM 4307 O O . LYS A 1 535 ? -8.758 -31.812 -27.734 1 89.38 535 LYS A O 1
ATOM 4312 N N . ALA A 1 536 ? -9.805 -33.75 -27.5 1 87.81 536 ALA A N 1
ATOM 4313 C CA . ALA A 1 536 ? -11.078 -33.125 -27.188 1 87.81 536 ALA A CA 1
ATOM 4314 C C . ALA A 1 536 ? -11.289 -33.031 -25.688 1 87.81 536 ALA A C 1
ATOM 4316 O O . ALA A 1 536 ? -12.195 -32.312 -25.219 1 87.81 536 ALA A O 1
ATOM 4317 N N . MET A 1 537 ? -10.484 -33.656 -24.969 1 88.12 537 MET A N 1
ATOM 4318 C CA . MET A 1 537 ? -10.648 -33.625 -23.516 1 88.12 537 MET A CA 1
ATOM 4319 C C . MET A 1 537 ? -9.289 -33.594 -22.812 1 88.12 537 MET A C 1
ATOM 4321 O O . MET A 1 537 ? -8.258 -33.75 -23.469 1 88.12 537 MET A O 1
ATOM 4325 N N . THR A 1 538 ? -9.398 -33.438 -21.516 1 90.38 538 THR A N 1
ATOM 4326 C CA . THR A 1 538 ? -8.148 -33.438 -20.766 1 90.38 538 THR A CA 1
ATOM 4327 C C . THR A 1 538 ? -7.551 -34.844 -20.719 1 90.38 538 THR A C 1
ATOM 4329 O O . THR A 1 538 ? -8.281 -35.812 -20.766 1 90.38 538 THR A O 1
ATOM 4332 N N . SER A 1 539 ? -6.223 -34.875 -20.672 1 94.62 539 SER A N 1
ATOM 4333 C CA . SER A 1 539 ? -5.52 -36.156 -20.766 1 94.62 539 SER A CA 1
ATOM 4334 C C . SER A 1 539 ? -5.887 -37.094 -19.594 1 94.62 539 SER A C 1
ATOM 4336 O O . SER A 1 539 ? -6.027 -38.281 -19.781 1 94.62 539 SER A O 1
ATOM 4338 N N . TYR A 1 540 ? -6.027 -36.531 -18.359 1 94.94 540 TYR A N 1
ATOM 4339 C CA . TYR A 1 540 ? -6.363 -37.375 -17.234 1 94.94 540 TYR A CA 1
ATOM 4340 C C . TYR A 1 540 ? -7.785 -37.906 -17.359 1 94.94 540 TYR A C 1
ATOM 4342 O O . TYR A 1 540 ? -8.062 -39.062 -16.984 1 94.94 540 TYR A O 1
ATOM 4350 N N . GLU A 1 541 ? -8.727 -37.125 -17.906 1 93.5 541 GLU A N 1
ATOM 4351 C CA . GLU A 1 541 ? -10.094 -37.594 -18.125 1 93.5 541 GLU A CA 1
ATOM 4352 C C . GLU A 1 541 ? -10.141 -38.656 -19.219 1 93.5 541 GLU A C 1
ATOM 4354 O O . GLU A 1 541 ? -10.93 -39.594 -19.141 1 93.5 541 GLU A O 1
ATOM 4359 N N . TRP A 1 542 ? -9.344 -38.438 -20.281 1 95.94 542 TRP A N 1
ATOM 4360 C CA . TRP A 1 542 ? -9.242 -39.406 -21.344 1 95.94 542 TRP A CA 1
ATOM 4361 C C . TRP A 1 542 ? -8.859 -40.781 -20.797 1 95.94 542 TRP A C 1
ATOM 4363 O O . TRP A 1 542 ? -9.5 -41.781 -21.109 1 95.94 542 TRP A O 1
ATOM 4373 N N . TRP A 1 543 ? -7.848 -40.844 -19.984 1 96.94 543 TRP A N 1
ATOM 4374 C CA . TRP A 1 543 ? -7.387 -42.094 -19.375 1 96.94 543 TRP A CA 1
ATOM 4375 C C . TRP A 1 543 ? -8.461 -42.688 -18.469 1 96.94 543 TRP A C 1
ATOM 4377 O O . TRP A 1 543 ? -8.602 -43.906 -18.391 1 96.94 543 TRP A O 1
ATOM 4387 N N . ASN A 1 544 ? -9.133 -41.844 -17.75 1 94.62 544 ASN A N 1
ATOM 4388 C CA . ASN A 1 544 ? -10.219 -42.312 -16.906 1 94.62 544 ASN A CA 1
ATOM 4389 C C . ASN A 1 544 ? -11.312 -43 -17.703 1 94.62 544 ASN A C 1
ATOM 4391 O O . ASN A 1 544 ? -11.867 -44 -17.266 1 94.62 544 ASN A O 1
ATOM 4395 N N . MET A 1 545 ? -11.547 -42.562 -18.875 1 95.06 545 MET A N 1
ATOM 4396 C CA . MET A 1 545 ? -12.648 -43.062 -19.703 1 95.06 545 MET A CA 1
ATOM 4397 C C . MET A 1 545 ? -12.203 -44.281 -20.531 1 95.06 545 MET A C 1
ATOM 4399 O O . MET A 1 545 ? -12.953 -45.219 -20.703 1 95.06 545 MET A O 1
ATOM 4403 N N . TYR A 1 546 ? -11 -44.25 -21.047 1 95.19 546 TYR A N 1
ATOM 4404 C CA . TYR A 1 546 ? -10.641 -45.188 -22.078 1 95.19 546 TYR A CA 1
ATOM 4405 C C . TYR A 1 546 ? -9.461 -46.062 -21.656 1 95.19 546 TYR A C 1
ATOM 4407 O O . TYR A 1 546 ? -9.031 -46.938 -22.391 1 95.19 546 TYR A O 1
ATOM 4415 N N . GLY A 1 547 ? -8.93 -45.812 -20.453 1 94.56 547 GLY A N 1
ATOM 4416 C CA . GLY A 1 547 ? -7.754 -46.562 -20.016 1 94.56 547 GLY A CA 1
ATOM 4417 C C . GLY A 1 547 ? -8.086 -47.844 -19.312 1 94.56 547 GLY A C 1
ATOM 4418 O O . GLY A 1 547 ? -7.238 -48.438 -18.656 1 94.56 547 GLY A O 1
ATOM 4419 N N . GLY A 1 548 ? -9.242 -48.344 -19.438 1 93.31 548 GLY A N 1
ATOM 4420 C CA . GLY A 1 548 ? -9.719 -49.5 -18.703 1 93.31 548 GLY A CA 1
ATOM 4421 C C . GLY A 1 548 ? -8.93 -50.781 -19.016 1 93.31 548 GLY A C 1
ATOM 4422 O O . GLY A 1 548 ? -8.805 -51.656 -18.172 1 93.31 548 GLY A O 1
ATOM 4423 N N . ASP A 1 549 ? -8.383 -50.938 -20.234 1 92.25 549 ASP A N 1
ATOM 4424 C CA . ASP A 1 549 ? -7.656 -52.125 -20.672 1 92.25 549 ASP A CA 1
ATOM 4425 C C . ASP A 1 549 ? -6.227 -52.125 -20.125 1 92.25 549 ASP A C 1
ATOM 4427 O O . ASP A 1 549 ? -5.512 -53.125 -20.25 1 92.25 549 ASP A O 1
ATOM 4431 N N . ALA A 1 550 ? -5.828 -51.062 -19.609 1 94.12 550 ALA A N 1
ATOM 4432 C CA . ALA A 1 550 ? -4.5 -50.906 -19.016 1 94.12 550 ALA A CA 1
ATOM 4433 C C . ALA A 1 550 ? -4.574 -50.344 -17.609 1 94.12 550 ALA A C 1
ATOM 4435 O O . ALA A 1 550 ? -4.102 -49.219 -17.359 1 94.12 550 ALA A O 1
ATOM 4436 N N . PRO A 1 551 ? -5.016 -51.125 -16.625 1 92.56 551 PRO A N 1
ATOM 4437 C CA . PRO A 1 551 ? -5.324 -50.594 -15.289 1 92.56 551 PRO A CA 1
ATOM 4438 C C . PRO A 1 551 ? -4.098 -50.031 -14.578 1 92.56 551 PRO A C 1
ATOM 4440 O O . PRO A 1 551 ? -4.199 -49 -13.883 1 92.56 551 PRO A O 1
ATOM 4443 N N . THR A 1 552 ? -2.977 -50.688 -14.711 1 92.88 552 THR A N 1
ATOM 4444 C CA . THR A 1 552 ? -1.768 -50.219 -14.047 1 92.88 552 THR A CA 1
ATOM 4445 C C . THR A 1 552 ? -1.296 -48.906 -14.648 1 92.88 552 THR A C 1
ATOM 4447 O O . THR A 1 552 ? -0.982 -47.969 -13.922 1 92.88 552 THR A O 1
ATOM 4450 N N . LEU A 1 553 ? -1.272 -48.906 -15.945 1 94.5 553 LEU A N 1
ATOM 4451 C CA . LEU A 1 553 ? -0.853 -47.719 -16.656 1 94.5 553 LEU A CA 1
ATOM 4452 C C . LEU A 1 553 ? -1.86 -46.562 -16.453 1 94.5 553 LEU A C 1
ATOM 4454 O O . LEU A 1 553 ? -1.479 -45.406 -16.359 1 94.5 553 LEU A O 1
ATOM 4458 N N . ARG A 1 554 ? -3.107 -46.938 -16.391 1 95.19 554 ARG A N 1
ATOM 4459 C CA . ARG A 1 554 ? -4.184 -45.969 -16.172 1 95.19 554 ARG A CA 1
ATOM 4460 C C . ARG A 1 554 ? -4.02 -45.25 -14.836 1 95.19 554 ARG A C 1
ATOM 4462 O O . ARG A 1 554 ? -4.121 -44.031 -14.766 1 95.19 554 ARG A O 1
ATOM 4469 N N . LYS A 1 555 ? -3.801 -46 -13.812 1 93.94 555 LYS A N 1
ATOM 4470 C CA . LYS A 1 555 ? -3.613 -45.438 -12.477 1 93.94 555 LYS A CA 1
ATOM 4471 C C . LYS A 1 555 ? -2.445 -44.469 -12.453 1 93.94 555 LYS A C 1
ATOM 4473 O O . LYS A 1 555 ? -2.559 -43.375 -11.898 1 93.94 555 LYS A O 1
ATOM 4478 N N . LEU A 1 556 ? -1.374 -44.875 -13.07 1 95.19 556 LEU A N 1
ATOM 4479 C CA . LEU A 1 556 ? -0.187 -44.031 -13.125 1 95.19 556 LEU A CA 1
ATOM 4480 C C . LEU A 1 556 ? -0.454 -42.75 -13.93 1 95.19 556 LEU A C 1
ATOM 4482 O O . LEU A 1 556 ? -0.098 -41.656 -13.508 1 95.19 556 LEU A O 1
ATOM 4486 N N . ALA A 1 557 ? -1.069 -42.906 -15.109 1 97.31 557 ALA A N 1
ATOM 4487 C CA . ALA A 1 557 ? -1.343 -41.812 -16.016 1 97.31 557 ALA A CA 1
ATOM 4488 C C . ALA A 1 557 ? -2.254 -40.781 -15.359 1 97.31 557 ALA A C 1
ATOM 4490 O O . ALA A 1 557 ? -2.002 -39.562 -15.445 1 97.31 557 ALA A O 1
ATOM 4491 N N . MET A 1 558 ? -3.252 -41.219 -14.672 1 97.31 558 MET A N 1
ATOM 4492 C CA . MET A 1 558 ? -4.199 -40.312 -14.031 1 97.31 558 MET A CA 1
ATOM 4493 C C . MET A 1 558 ? -3.51 -39.5 -12.938 1 97.31 558 MET A C 1
ATOM 4495 O O . MET A 1 558 ? -3.754 -38.281 -12.812 1 97.31 558 MET A O 1
ATOM 4499 N N . LYS A 1 559 ? -2.648 -40.062 -12.219 1 97.19 559 LYS A N 1
ATOM 4500 C CA . LYS A 1 559 ? -1.933 -39.375 -11.156 1 97.19 559 LYS A CA 1
ATOM 4501 C C . LYS A 1 559 ? -0.988 -38.312 -11.734 1 97.19 559 LYS A C 1
ATOM 4503 O O . LYS A 1 559 ? -0.985 -37.156 -11.289 1 97.19 559 LYS A O 1
ATOM 4508 N N . ILE A 1 560 ? -0.273 -38.688 -12.742 1 97.62 560 ILE A N 1
ATOM 4509 C CA . ILE A 1 560 ? 0.77 -37.812 -13.289 1 97.62 560 ILE A CA 1
ATOM 4510 C C . ILE A 1 560 ? 0.136 -36.688 -14.086 1 97.62 560 ILE A C 1
ATOM 4512 O O . ILE A 1 560 ? 0.511 -35.531 -13.93 1 97.62 560 ILE A O 1
ATOM 4516 N N . LEU A 1 561 ? -0.879 -37 -14.898 1 97.88 561 LEU A N 1
ATOM 4517 C CA . LEU A 1 561 ? -1.434 -36.062 -15.867 1 97.88 561 LEU A CA 1
ATOM 4518 C C . LEU A 1 561 ? -2.361 -35.062 -15.195 1 97.88 561 LEU A C 1
ATOM 4520 O O . LEU A 1 561 ? -2.746 -34.062 -15.797 1 97.88 561 LEU A O 1
ATOM 4524 N N . SER A 1 562 ? -2.641 -35.219 -13.914 1 97.25 562 SER A N 1
ATOM 4525 C CA . SER A 1 562 ? -3.543 -34.344 -13.172 1 97.25 562 SER A CA 1
ATOM 4526 C C . SER A 1 562 ? -2.77 -33.281 -12.391 1 97.25 562 SER A C 1
ATOM 4528 O O . SER A 1 562 ? -3.352 -32.562 -11.602 1 97.25 562 SER A O 1
ATOM 4530 N N . GLN A 1 563 ? -1.467 -33.156 -12.625 1 97.38 563 GLN A N 1
ATOM 4531 C CA . GLN A 1 563 ? -0.636 -32.312 -11.773 1 97.38 563 GLN A CA 1
ATOM 4532 C C . GLN A 1 563 ? -0.273 -31 -12.484 1 97.38 563 GLN A C 1
ATOM 4534 O O . GLN A 1 563 ? -0.406 -30.891 -13.703 1 97.38 563 GLN A O 1
ATOM 4539 N N . THR A 1 564 ? 0.11 -30.016 -11.695 1 95.69 564 THR A N 1
ATOM 4540 C CA . THR A 1 564 ? 0.618 -28.734 -12.18 1 95.69 564 THR A CA 1
ATOM 4541 C C . THR A 1 564 ? 2.141 -28.75 -12.273 1 95.69 564 THR A C 1
ATOM 4543 O O . THR A 1 564 ? 2.783 -29.688 -11.781 1 95.69 564 THR A O 1
ATOM 4546 N N . THR A 1 565 ? 2.666 -27.844 -12.984 1 96 565 THR A N 1
ATOM 4547 C CA . THR A 1 565 ? 4.117 -27.734 -13.086 1 96 565 THR A CA 1
ATOM 4548 C C . THR A 1 565 ? 4.609 -26.484 -12.352 1 96 565 THR A C 1
ATOM 4550 O O . THR A 1 565 ? 5.816 -26.234 -12.289 1 96 565 THR A O 1
ATOM 4553 N N . SER A 1 566 ? 3.688 -25.703 -11.844 1 92.5 566 SER A N 1
ATOM 4554 C CA . SER A 1 566 ? 4.07 -24.438 -11.25 1 92.5 566 SER A CA 1
ATOM 4555 C C . SER A 1 566 ? 3.459 -24.266 -9.867 1 92.5 566 SER A C 1
ATOM 4557 O O . SER A 1 566 ? 2.365 -24.766 -9.602 1 92.5 566 SER A O 1
ATOM 4559 N N . SER A 1 567 ? 4.188 -23.562 -9 1 88.38 567 SER A N 1
ATOM 4560 C CA . SER A 1 567 ? 3.701 -23.203 -7.676 1 88.38 567 SER A CA 1
ATOM 4561 C C . SER A 1 567 ? 3.225 -21.766 -7.637 1 88.38 567 SER A C 1
ATOM 4563 O O . SER A 1 567 ? 3.201 -21.141 -6.574 1 88.38 567 SER A O 1
ATOM 4565 N N . SER A 1 568 ? 2.9 -21.125 -8.75 1 78.25 568 SER A N 1
ATOM 4566 C CA . SER A 1 568 ? 2.547 -19.719 -8.859 1 78.25 568 SER A CA 1
ATOM 4567 C C . SER A 1 568 ? 1.282 -19.406 -8.07 1 78.25 568 SER A C 1
ATOM 4569 O O . SER A 1 568 ? 1.055 -18.25 -7.688 1 78.25 568 SER A O 1
ATOM 4571 N N . ALA A 1 569 ? 0.44 -20.406 -7.852 1 73.81 569 ALA A N 1
ATOM 4572 C CA . ALA A 1 569 ? -0.762 -20.219 -7.047 1 73.81 569 ALA A CA 1
ATOM 4573 C C . ALA A 1 569 ? -0.411 -19.688 -5.656 1 73.81 569 ALA A C 1
ATOM 4575 O O . ALA A 1 569 ? -1.163 -18.906 -5.074 1 73.81 569 ALA A O 1
ATOM 4576 N N . CYS A 1 570 ? 0.725 -20.094 -5.207 1 73.94 570 CYS A N 1
ATOM 4577 C CA . CYS A 1 570 ? 1.163 -19.641 -3.895 1 73.94 570 CYS A CA 1
ATOM 4578 C C . CYS A 1 570 ? 1.407 -18.141 -3.898 1 73.94 570 CYS A C 1
ATOM 4580 O O . CYS A 1 570 ? 1.079 -17.453 -2.93 1 73.94 570 CYS A O 1
ATOM 4582 N N . GLU A 1 571 ? 1.95 -17.609 -4.98 1 67.75 571 GLU A N 1
ATOM 4583 C CA . GLU A 1 571 ? 2.26 -16.188 -5.074 1 67.75 571 GLU A CA 1
ATOM 4584 C C . GLU A 1 571 ? 0.985 -15.344 -5.129 1 67.75 571 GLU A C 1
ATOM 4586 O O . GLU A 1 571 ? 0.936 -14.242 -4.578 1 67.75 571 GLU A O 1
ATOM 4591 N N . ARG A 1 572 ? -0.014 -15.836 -5.816 1 61.16 572 ARG A N 1
ATOM 4592 C CA . ARG A 1 572 ? -1.286 -15.133 -5.902 1 61.16 572 ARG A CA 1
ATOM 4593 C C . ARG A 1 572 ? -1.957 -15.039 -4.539 1 61.16 572 ARG A C 1
ATOM 4595 O O . ARG A 1 572 ? -2.688 -14.086 -4.262 1 61.16 572 ARG A O 1
ATOM 4602 N N . ASN A 1 573 ? -1.692 -16 -3.723 1 56.41 573 ASN A N 1
ATOM 4603 C CA . ASN A 1 573 ? -2.225 -16.016 -2.363 1 56.41 573 ASN A CA 1
ATOM 4604 C C . ASN A 1 573 ? -1.652 -14.883 -1.52 1 56.41 573 ASN A C 1
ATOM 4606 O O . ASN A 1 573 ? -2.314 -14.391 -0.605 1 56.41 573 ASN A O 1
ATOM 4610 N N . TRP A 1 574 ? -0.548 -14.445 -1.934 1 58.38 574 TRP A N 1
ATOM 4611 C CA . TRP A 1 574 ? 0.118 -13.398 -1.164 1 58.38 574 TRP A CA 1
ATOM 4612 C C . TRP A 1 574 ? -0.672 -12.094 -1.22 1 58.38 574 TRP A C 1
ATOM 4614 O O . TRP A 1 574 ? -0.773 -11.383 -0.22 1 58.38 574 TRP A O 1
ATOM 4624 N N . SER A 1 575 ? -1.215 -11.945 -2.346 1 55.5 575 SER A N 1
ATOM 4625 C CA . SER A 1 575 ? -2.021 -10.734 -2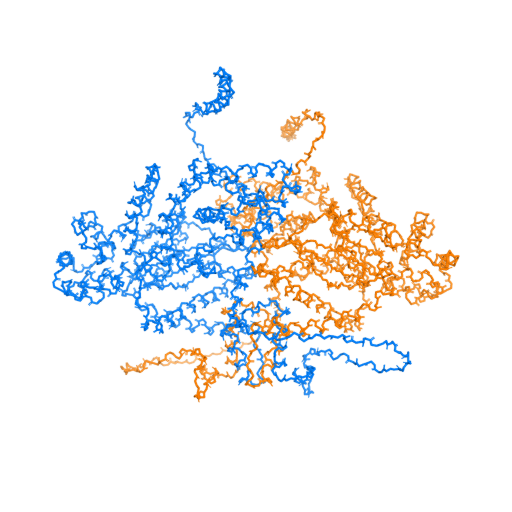.471 1 55.5 575 SER A CA 1
ATOM 4626 C C . SER A 1 575 ? -3.18 -10.742 -1.479 1 55.5 575 SER A C 1
ATOM 4628 O O . SER A 1 575 ? -3.492 -9.711 -0.878 1 55.5 575 SER A O 1
ATOM 4630 N N . THR A 1 576 ? -3.58 -11.969 -1.21 1 55.34 576 THR A N 1
ATOM 4631 C CA . THR A 1 576 ? -4.691 -12.109 -0.275 1 55.34 576 THR A CA 1
ATOM 4632 C C . THR A 1 576 ? -4.23 -11.844 1.155 1 55.34 576 THR A C 1
ATOM 4634 O O . THR A 1 576 ? -4.895 -11.125 1.906 1 55.34 576 THR A O 1
ATOM 4637 N N . PHE A 1 577 ? -3.074 -12.492 1.519 1 58.84 577 PHE A N 1
ATOM 4638 C CA . PHE A 1 577 ? -2.521 -12.289 2.852 1 58.84 577 PHE A CA 1
ATOM 4639 C C . PHE A 1 577 ? -2.244 -10.805 3.1 1 58.84 577 PHE A C 1
ATOM 4641 O O . PHE A 1 577 ? -2.541 -10.289 4.176 1 58.84 577 PHE A O 1
ATOM 4648 N N . ALA A 1 578 ? -1.749 -10.266 2.062 1 58.91 578 ALA A N 1
ATOM 4649 C CA . ALA A 1 578 ? -1.395 -8.852 2.17 1 58.91 578 ALA A CA 1
ATOM 4650 C C . ALA A 1 578 ? -2.637 -7.988 2.377 1 58.91 578 ALA A C 1
ATOM 4652 O O . ALA A 1 578 ? -2.6 -7.004 3.121 1 58.91 578 ALA A O 1
ATOM 4653 N N . LEU A 1 579 ? -3.604 -8.43 1.729 1 53.88 579 LEU A N 1
ATOM 4654 C CA . LEU A 1 579 ? -4.855 -7.684 1.79 1 53.88 579 LEU A CA 1
ATOM 4655 C C . LEU A 1 579 ? -5.461 -7.75 3.188 1 53.88 579 LEU A C 1
ATOM 4657 O O . LEU A 1 579 ? -6.047 -6.777 3.664 1 53.88 579 LEU A O 1
ATOM 4661 N N . ILE A 1 580 ? -5.191 -8.961 3.748 1 57.03 580 ILE A N 1
ATOM 4662 C CA . ILE A 1 580 ? -5.895 -9.219 5 1 57.03 580 ILE A CA 1
ATOM 4663 C C . ILE A 1 580 ? -5.02 -8.812 6.18 1 57.03 580 ILE A C 1
ATOM 4665 O O . ILE A 1 580 ? -5.527 -8.398 7.227 1 57.03 580 ILE A O 1
ATOM 4669 N N . HIS A 1 581 ? -3.705 -8.953 5.957 1 50.56 581 HIS A N 1
ATOM 4670 C CA . HIS A 1 581 ? -2.77 -8.742 7.055 1 50.56 581 HIS A CA 1
ATOM 4671 C C . HIS A 1 581 ? -2.805 -7.293 7.539 1 50.56 581 HIS A C 1
ATOM 4673 O O . HIS A 1 581 ? -2.502 -6.371 6.777 1 50.56 581 HIS A O 1
ATOM 4679 N N . THR A 1 582 ? -3.609 -7.195 8.656 1 48.69 582 THR A N 1
ATOM 4680 C CA . THR A 1 582 ? -3.648 -5.93 9.383 1 48.69 582 THR A CA 1
ATOM 4681 C C . THR A 1 582 ? -2.438 -5.797 10.297 1 48.69 582 THR A C 1
ATOM 4683 O O . THR A 1 582 ? -1.818 -6.797 10.672 1 48.69 582 THR A O 1
ATOM 4686 N N . LYS A 1 583 ? -1.77 -4.73 10.523 1 43.69 583 LYS A N 1
ATOM 4687 C CA . LYS A 1 583 ? -0.605 -4.383 11.328 1 43.69 583 LYS A CA 1
ATOM 4688 C C . LYS A 1 583 ? -0.657 -5.07 12.695 1 43.69 583 LYS A C 1
ATOM 4690 O O . LYS A 1 583 ? 0.202 -4.836 13.547 1 43.69 583 LYS A O 1
ATOM 4695 N N . GLN A 1 584 ? -1.632 -5.992 13.055 1 42.09 584 GLN A N 1
ATOM 4696 C CA . GLN A 1 584 ? -1.582 -6.547 14.406 1 42.09 584 GLN A CA 1
ATOM 4697 C C . GLN A 1 584 ? -0.627 -7.738 14.469 1 42.09 584 GLN A C 1
ATOM 4699 O O . GLN A 1 584 ? -0.749 -8.68 13.688 1 42.09 584 GLN A 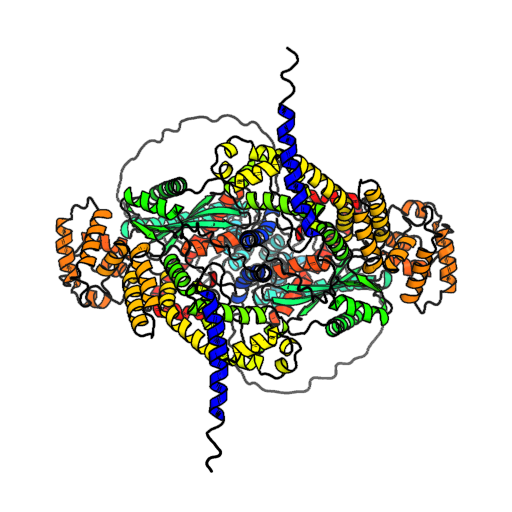O 1
ATOM 4704 N N . ARG A 1 585 ? 0.538 -7.637 15.055 1 43.75 585 ARG A N 1
ATOM 4705 C CA . ARG A 1 585 ? 1.702 -8.508 15.156 1 43.75 585 ARG A CA 1
ATOM 4706 C C . ARG A 1 585 ? 1.408 -9.711 16.047 1 43.75 585 ARG A C 1
ATOM 4708 O O . ARG A 1 585 ? 2.244 -10.609 16.172 1 43.75 585 ARG A O 1
ATOM 4715 N N . ASN A 1 586 ? 0.377 -9.867 16.766 1 45.69 586 ASN A N 1
ATOM 4716 C CA . ASN A 1 586 ? 0.369 -10.938 17.766 1 45.69 586 ASN A CA 1
ATOM 4717 C C . ASN A 1 586 ? -0.018 -12.273 17.141 1 45.69 586 ASN A C 1
ATOM 4719 O O . ASN A 1 586 ? -0.691 -12.312 16.109 1 45.69 586 ASN A O 1
ATOM 4723 N N . ARG A 1 587 ? 0.683 -13.312 17.594 1 46.19 587 ARG A N 1
ATOM 4724 C CA . ARG A 1 587 ? 0.424 -14.703 17.25 1 46.19 587 ARG A CA 1
ATOM 4725 C C . ARG A 1 587 ? -1.061 -14.938 16.984 1 46.19 587 ARG A C 1
ATOM 4727 O O . ARG A 1 587 ? -1.428 -15.68 16.078 1 46.19 587 ARG A O 1
ATOM 4734 N N . LEU A 1 588 ? -1.837 -14.406 17.891 1 49.97 588 LEU A N 1
ATOM 4735 C CA . LEU A 1 588 ? -3.287 -14.477 17.75 1 49.97 588 LEU A CA 1
ATOM 4736 C C . LEU A 1 588 ? -3.73 -13.836 16.438 1 49.97 588 LEU A C 1
ATOM 4738 O O . LEU A 1 588 ? -4.664 -14.32 15.789 1 49.97 588 LEU A O 1
ATOM 4742 N N . ALA A 1 589 ? -2.705 -13.117 15.992 1 67.5 589 ALA A N 1
ATOM 4743 C CA . ALA A 1 589 ? -2.996 -12.367 14.773 1 67.5 589 ALA A CA 1
ATOM 4744 C C . ALA A 1 589 ? -2.779 -13.234 13.531 1 67.5 589 ALA A C 1
ATOM 4746 O O . ALA A 1 589 ? -3.596 -13.219 12.609 1 67.5 589 ALA A O 1
ATOM 4747 N N . HIS A 1 590 ? -1.852 -14.375 13.859 1 77.44 590 HIS A N 1
ATOM 4748 C CA . HIS A 1 590 ? -1.609 -15.203 12.68 1 77.44 590 HIS A CA 1
ATOM 4749 C C . HIS A 1 590 ? -2.705 -16.25 12.508 1 77.44 590 HIS A C 1
ATOM 4751 O O . HIS A 1 590 ? -3.127 -16.531 11.383 1 77.44 590 HIS A O 1
ATOM 4757 N N . ASN A 1 591 ? -3.133 -16.797 13.609 1 82.56 591 ASN A N 1
ATOM 4758 C CA . ASN A 1 591 ? -4.16 -17.828 13.539 1 82.56 591 ASN A CA 1
ATOM 4759 C C . ASN A 1 591 ? -5.441 -17.312 12.898 1 82.56 591 ASN A C 1
ATOM 4761 O O . ASN A 1 591 ? -6.039 -17.984 12.055 1 82.56 591 ASN A O 1
ATOM 4765 N N . LYS A 1 592 ? -5.816 -16.203 13.336 1 83.56 592 LYS A N 1
ATOM 4766 C CA . LYS A 1 592 ? -7.016 -15.594 12.758 1 83.56 592 LYS A CA 1
ATOM 4767 C C . LYS A 1 592 ? -6.805 -15.258 11.289 1 83.56 592 LYS A C 1
ATOM 4769 O O . LYS A 1 592 ? -7.699 -15.453 10.461 1 83.56 592 LYS A O 1
ATOM 4774 N N . LEU A 1 593 ? -5.637 -14.828 11.055 1 81.19 593 LEU A N 1
ATOM 4775 C CA . LEU A 1 593 ? -5.297 -14.5 9.672 1 81.19 593 LEU A CA 1
ATOM 4776 C C . LEU A 1 593 ? -5.328 -15.742 8.797 1 81.19 593 LEU A C 1
ATOM 4778 O O . LEU A 1 593 ? -5.848 -15.703 7.676 1 81.19 593 LEU A O 1
ATOM 4782 N N . GLU A 1 594 ? -4.746 -16.766 9.312 1 86.88 594 GLU A N 1
ATOM 4783 C CA . GLU A 1 594 ? -4.734 -18.016 8.57 1 86.88 594 GLU A CA 1
ATOM 4784 C C . GLU A 1 594 ? -6.156 -18.5 8.289 1 86.88 594 GLU A C 1
ATOM 4786 O O . GLU A 1 594 ? -6.449 -18.984 7.191 1 86.88 594 GLU A O 1
ATOM 4791 N N . GLN A 1 595 ? -7.02 -18.406 9.273 1 88.88 595 GLN A N 1
ATOM 4792 C CA . GLN A 1 595 ? -8.406 -18.844 9.102 1 88.88 595 GLN A CA 1
ATOM 4793 C C . GLN A 1 595 ? -9.117 -18.016 8.039 1 88.88 595 GLN A C 1
ATOM 4795 O O . GLN A 1 595 ? -9.883 -18.547 7.238 1 88.88 595 GLN A O 1
ATOM 4800 N N . ILE A 1 596 ? -8.922 -16.766 8.047 1 87.06 596 ILE A N 1
ATOM 4801 C CA . ILE A 1 596 ? -9.547 -15.883 7.078 1 87.06 596 ILE A CA 1
ATOM 4802 C C . ILE A 1 596 ? -9.062 -16.234 5.672 1 87.06 596 ILE A C 1
ATOM 4804 O O . ILE A 1 596 ? -9.867 -16.359 4.742 1 87.06 596 ILE A O 1
ATOM 4808 N N . VAL A 1 597 ? -7.73 -16.438 5.539 1 84.62 597 VAL A N 1
ATOM 4809 C CA . VAL A 1 597 ? -7.152 -16.75 4.238 1 84.62 597 VAL A CA 1
ATOM 4810 C C . VAL A 1 597 ? -7.66 -18.109 3.768 1 84.62 597 VAL A C 1
ATOM 4812 O O . VAL A 1 597 ? -7.98 -18.297 2.592 1 84.62 597 VAL A O 1
ATOM 4815 N N . TYR A 1 598 ? -7.703 -19.078 4.746 1 90.88 598 TYR A N 1
ATOM 4816 C CA . TYR A 1 598 ? -8.227 -20.406 4.457 1 90.88 598 TYR A CA 1
ATOM 4817 C C . TYR A 1 598 ? -9.641 -20.328 3.9 1 90.88 598 TYR A C 1
ATOM 4819 O O . TYR A 1 598 ? -9.953 -20.938 2.877 1 90.88 598 TYR A O 1
ATOM 4827 N N . CYS A 1 599 ? -10.477 -19.516 4.547 1 89.81 599 CYS A N 1
ATOM 4828 C CA . CYS A 1 599 ? -11.859 -19.375 4.117 1 89.81 599 CYS A CA 1
ATOM 4829 C C . CYS A 1 599 ? -11.945 -18.641 2.779 1 89.81 599 CYS A C 1
ATOM 4831 O O . CYS A 1 599 ? -12.633 -19.109 1.863 1 89.81 599 CYS A O 1
ATOM 4833 N N . TYR A 1 600 ? -11.242 -17.625 2.654 1 85.44 600 TYR A N 1
ATOM 4834 C CA . TYR A 1 600 ? -11.297 -16.781 1.467 1 85.44 600 TYR A CA 1
ATOM 4835 C C . TYR A 1 600 ? -10.828 -17.547 0.234 1 85.44 600 TYR A C 1
ATOM 4837 O O . TYR A 1 600 ? -11.523 -17.594 -0.783 1 85.44 600 TYR A O 1
ATOM 4845 N N . TYR A 1 601 ? -9.734 -18.172 0.307 1 85.06 601 TYR A N 1
ATOM 4846 C CA . TYR A 1 601 ? -9.133 -18.859 -0.836 1 85.06 601 TYR A CA 1
ATOM 4847 C C . TYR A 1 601 ? -9.961 -20.062 -1.246 1 85.06 601 TYR A C 1
ATOM 4849 O O . TYR A 1 601 ? -10.227 -20.281 -2.434 1 85.06 601 TYR A O 1
ATOM 4857 N N . ASN A 1 602 ? -10.312 -20.797 -0.284 1 90.56 602 ASN A N 1
ATOM 4858 C CA . ASN A 1 602 ? -11.008 -22.047 -0.588 1 90.56 602 ASN A CA 1
ATOM 4859 C C . ASN A 1 602 ? -12.469 -21.797 -0.961 1 90.56 602 ASN A C 1
ATOM 4861 O O . ASN A 1 602 ? -13.086 -22.609 -1.659 1 90.56 602 ASN A O 1
ATOM 4865 N N . MET A 1 603 ? -13.023 -20.688 -0.491 1 87.69 603 MET A N 1
ATOM 4866 C CA . MET A 1 603 ? -14.359 -20.312 -0.944 1 87.69 603 MET A CA 1
ATOM 4867 C C . MET A 1 603 ? -14.359 -19.969 -2.428 1 87.69 603 MET A C 1
ATOM 4869 O O . MET A 1 603 ? -15.281 -20.312 -3.156 1 87.69 603 MET A O 1
ATOM 4873 N N . LYS A 1 604 ? -13.383 -19.266 -2.865 1 81.75 604 LYS A N 1
ATOM 4874 C CA . LYS A 1 604 ? -13.258 -18.938 -4.281 1 81.75 604 LYS A CA 1
ATOM 4875 C C . LYS A 1 604 ? -13.18 -20.203 -5.133 1 81.75 604 LYS A C 1
ATOM 4877 O O . LYS A 1 604 ? -13.742 -20.25 -6.227 1 81.75 604 LYS A O 1
ATOM 4882 N N . LEU A 1 605 ? -12.469 -21.109 -4.602 1 84.44 605 LEU A N 1
ATOM 4883 C CA . LEU A 1 605 ? -12.398 -22.406 -5.273 1 84.44 605 LEU A CA 1
ATOM 4884 C C . LEU A 1 605 ? -13.773 -23.062 -5.344 1 84.44 605 LEU A C 1
ATOM 4886 O O . LEU A 1 605 ? -14.164 -23.578 -6.391 1 84.44 605 LEU A O 1
ATOM 4890 N N . GLN A 1 606 ? -14.469 -22.938 -4.266 1 86.5 606 GLN A N 1
ATOM 4891 C CA . GLN A 1 606 ? -15.812 -23.516 -4.207 1 86.5 606 GLN A CA 1
ATOM 4892 C C . GLN A 1 606 ? -16.734 -22.844 -5.215 1 86.5 606 GLN A C 1
ATOM 4894 O O . GLN A 1 606 ? -17.516 -23.516 -5.902 1 86.5 606 GLN A O 1
ATOM 4899 N N . LEU A 1 607 ? -16.625 -21.578 -5.277 1 80.5 607 LEU A N 1
ATOM 4900 C CA . LEU A 1 607 ? -17.469 -20.828 -6.195 1 80.5 607 LEU A CA 1
ATOM 4901 C C . LEU A 1 607 ? -17.125 -21.156 -7.645 1 80.5 607 LEU A C 1
ATOM 4903 O O . LEU A 1 607 ? -18.016 -21.281 -8.484 1 80.5 607 LEU A O 1
ATOM 4907 N N . ARG A 1 608 ? -15.93 -21.297 -7.91 1 78.25 608 ARG A N 1
ATOM 4908 C CA . ARG A 1 608 ? -15.484 -21.656 -9.25 1 78.25 608 ARG A CA 1
ATOM 4909 C C . ARG A 1 608 ? -16 -23.047 -9.641 1 78.25 608 ARG A C 1
ATOM 4911 O O . ARG A 1 608 ? -16.422 -23.25 -10.773 1 78.25 608 ARG A O 1
ATOM 4918 N N . ASP A 1 609 ? -15.883 -23.906 -8.719 1 79.44 609 ASP A N 1
ATOM 4919 C CA . ASP A 1 609 ? -16.359 -25.266 -8.953 1 79.44 609 ASP A CA 1
ATOM 4920 C C . ASP A 1 609 ? -17.859 -25.281 -9.219 1 79.44 609 ASP A C 1
ATOM 4922 O O . ASP A 1 609 ? -18.344 -25.984 -10.109 1 79.44 609 ASP A O 1
ATOM 4926 N N . ALA A 1 610 ? -18.5 -24.406 -8.492 1 74.81 610 ALA A N 1
ATOM 4927 C CA . ALA A 1 610 ? -19.953 -24.297 -8.656 1 74.81 610 ALA A CA 1
ATOM 4928 C C . ALA A 1 610 ? -20.297 -23.703 -10.016 1 74.81 610 ALA A C 1
ATOM 4930 O O . ALA A 1 610 ? -21.234 -24.156 -10.672 1 74.81 610 ALA A O 1
ATOM 4931 N N . LYS A 1 611 ? -19.562 -22.766 -10.414 1 70.25 611 LYS A N 1
ATOM 4932 C CA . LYS A 1 611 ? -19.797 -22.141 -11.711 1 70.25 611 LYS A CA 1
ATOM 4933 C C . LYS A 1 611 ? -19.484 -23.094 -12.859 1 70.25 611 LYS A C 1
ATOM 4935 O O . LYS A 1 611 ? -20.203 -23.141 -13.852 1 70.25 611 LYS A O 1
ATOM 4940 N N . ALA A 1 612 ? -18.359 -23.812 -12.758 1 70.31 612 ALA A N 1
ATOM 4941 C CA . ALA A 1 612 ? -17.969 -24.797 -13.766 1 70.31 612 ALA A CA 1
ATOM 4942 C C . ALA A 1 612 ? -19.031 -25.875 -13.906 1 70.31 612 ALA A C 1
ATOM 4944 O O . ALA A 1 612 ? -19.312 -26.344 -15.016 1 70.31 612 ALA A O 1
ATOM 4945 N N . ALA A 1 613 ? -19.531 -26.234 -12.789 1 65.31 613 ALA A N 1
ATOM 4946 C CA . ALA A 1 613 ? -20.594 -27.234 -12.812 1 65.31 613 ALA A CA 1
ATOM 4947 C C . ALA A 1 613 ? -21.859 -26.688 -13.492 1 65.31 613 ALA A C 1
ATOM 4949 O O . ALA A 1 613 ? -22.547 -27.422 -14.211 1 65.31 613 ALA A O 1
ATOM 4950 N N . ALA A 1 614 ? -21.906 -25.281 -13.312 1 58.25 614 ALA A N 1
ATOM 4951 C CA . ALA A 1 614 ? -23.062 -24.641 -13.922 1 58.25 614 ALA A CA 1
ATOM 4952 C C . ALA A 1 614 ? -22.859 -24.422 -15.414 1 58.25 614 ALA A C 1
ATOM 4954 O O . ALA A 1 614 ? -23.797 -24.578 -16.203 1 58.25 614 ALA A O 1
ATOM 4955 N N . ASP A 1 615 ? -21.531 -23.875 -15.828 1 51.88 615 ASP A N 1
ATOM 4956 C CA . ASP A 1 615 ? -21.203 -23.609 -17.219 1 51.88 615 ASP A CA 1
ATOM 4957 C C . ASP A 1 615 ? -21 -24.906 -18 1 51.88 615 ASP A C 1
ATOM 4959 O O . ASP A 1 615 ? -21.203 -24.938 -19.219 1 51.88 615 ASP A O 1
ATOM 4963 N N . ARG A 1 616 ? -20.172 -25.906 -17.594 1 48.16 616 ARG A N 1
ATOM 4964 C CA . ARG A 1 616 ? -20 -27.141 -18.344 1 48.16 616 ARG A CA 1
ATOM 4965 C C . ARG A 1 616 ? -21.281 -27.516 -19.094 1 48.16 616 ARG A C 1
ATOM 4967 O O . ARG A 1 616 ? -21.297 -28.484 -19.859 1 48.16 616 ARG A O 1
ATOM 4974 N N . VAL A 1 617 ? -22.375 -27.016 -18.828 1 36.12 617 VAL A N 1
ATOM 4975 C CA . VAL A 1 617 ? -23.281 -27.297 -19.938 1 36.12 617 VAL A CA 1
ATOM 4976 C C . VAL A 1 617 ? -22.734 -26.656 -21.219 1 36.12 617 VAL A C 1
ATOM 4978 O O . VAL A 1 617 ? -22.875 -27.219 -22.312 1 36.12 617 VAL A O 1
ATOM 4981 N N . ALA A 1 618 ? -22.219 -25.359 -21.328 1 33.75 618 ALA A N 1
ATOM 4982 C CA . ALA A 1 618 ? -21.969 -24.781 -22.656 1 33.75 618 ALA A CA 1
ATOM 4983 C C . ALA A 1 618 ? -20.547 -25.078 -23.125 1 33.75 618 ALA A C 1
ATOM 4985 O O . ALA A 1 618 ? -20.328 -25.25 -24.328 1 33.75 618 ALA A O 1
ATOM 4986 N N . GLU A 1 619 ? -19.344 -24.625 -22.484 1 35.34 619 GLU A N 1
ATOM 4987 C CA . GLU A 1 619 ? -18.094 -24.297 -23.156 1 35.34 619 GLU A CA 1
ATOM 4988 C C . GLU A 1 619 ? -17.25 -25.562 -23.375 1 35.34 619 GLU A C 1
ATOM 4990 O O . GLU A 1 619 ? -16.734 -26.141 -22.422 1 35.34 619 GLU A O 1
ATOM 4995 N N . THR A 1 620 ? -17.484 -26.312 -24.328 1 30.52 620 THR A N 1
ATOM 4996 C CA . THR A 1 620 ? -16.672 -27.328 -24.984 1 30.52 620 THR A CA 1
ATOM 4997 C C . THR A 1 620 ? -15.227 -26.859 -25.125 1 30.52 620 THR A C 1
ATOM 4999 O O . THR A 1 620 ? -14.367 -27.609 -25.594 1 30.52 620 THR A O 1
ATOM 5002 N N . SER A 1 621 ? -14.828 -25.609 -25.547 1 31.3 621 SER A N 1
ATOM 5003 C CA . SER A 1 621 ? -13.578 -25.375 -26.25 1 31.3 621 SER A CA 1
ATOM 5004 C C . SER A 1 621 ? -12.398 -25.297 -25.281 1 31.3 621 SER A C 1
ATOM 5006 O O . SER A 1 621 ? -12.211 -24.281 -24.609 1 31.3 621 SER A O 1
ATOM 5008 N N . TYR A 1 622 ? -12.039 -26.188 -24.547 1 30.42 622 TYR A N 1
ATOM 5009 C CA . TYR A 1 622 ? -10.961 -26.359 -23.594 1 30.42 622 TYR A CA 1
ATOM 5010 C C . TYR A 1 622 ? -9.648 -25.797 -24.141 1 30.42 622 TYR A C 1
ATOM 5012 O O . TYR A 1 622 ? -8.82 -25.281 -23.391 1 30.42 622 TYR A O 1
ATOM 5020 N N . LEU A 1 623 ? -9.117 -26.375 -25.344 1 33.16 623 LEU A N 1
ATOM 5021 C CA . LEU A 1 623 ? -7.727 -26.641 -25.688 1 33.16 623 LEU A CA 1
ATOM 5022 C C . LEU A 1 623 ? -7.012 -25.359 -26.094 1 33.16 623 LEU A C 1
ATOM 5024 O O . LEU A 1 623 ? -5.812 -25.375 -26.391 1 33.16 623 LEU A O 1
ATOM 5028 N N . ASP A 1 624 ? -7.668 -24.406 -26.656 1 30.31 624 ASP A N 1
ATOM 5029 C CA . ASP A 1 624 ? -6.688 -23.516 -27.25 1 30.31 624 ASP A CA 1
ATOM 5030 C C . ASP A 1 624 ? -5.941 -22.719 -26.172 1 30.31 624 ASP A C 1
ATOM 5032 O O . ASP A 1 624 ? -6.41 -21.672 -25.734 1 30.31 624 ASP A O 1
ATOM 5036 N N . LEU A 1 625 ? -5.203 -23.375 -25.359 1 32.25 625 LEU A N 1
ATOM 5037 C CA . LEU A 1 625 ? -4.367 -22.891 -24.266 1 32.25 625 LEU A CA 1
ATOM 5038 C C . LEU A 1 625 ? -3.697 -21.578 -24.625 1 32.25 625 LEU A C 1
ATOM 5040 O O . LEU A 1 625 ? -3.516 -20.703 -23.766 1 32.25 625 LEU A O 1
ATOM 5044 N N . PHE A 1 626 ? -3.158 -21.578 -25.906 1 29.95 626 PHE A N 1
ATOM 5045 C CA . PHE A 1 626 ? -2.424 -20.375 -26.297 1 29.95 626 PHE A CA 1
ATOM 5046 C C . PHE A 1 626 ? -3.365 -19.188 -26.453 1 29.95 626 PHE A C 1
ATOM 5048 O O . PHE A 1 626 ? -2.973 -18.047 -26.203 1 29.95 626 PHE A O 1
ATOM 5055 N N . ASN A 1 627 ? -4.598 -19.516 -26.906 1 31.22 627 ASN A N 1
ATOM 5056 C CA . ASN A 1 627 ? -5.543 -18.422 -27.078 1 31.22 627 ASN A CA 1
ATOM 5057 C C . ASN A 1 627 ? -6.074 -17.938 -25.719 1 31.22 627 ASN A C 1
ATOM 5059 O O . ASN A 1 627 ? -6.77 -16.922 -25.656 1 31.22 627 ASN A O 1
ATOM 5063 N N . ILE A 1 628 ? -6.012 -18.75 -24.844 1 31.55 628 ILE A N 1
ATOM 5064 C CA . ILE A 1 628 ? -6.438 -18.328 -23.516 1 31.55 628 ILE A CA 1
ATOM 5065 C C . ILE A 1 628 ? -5.582 -17.156 -23.047 1 31.55 628 ILE A C 1
ATOM 5067 O O . ILE A 1 628 ? -6.062 -16.281 -22.328 1 31.55 628 ILE A O 1
ATOM 5071 N N . ALA A 1 629 ? -4.332 -17.203 -23.5 1 31.81 629 ALA A N 1
ATOM 5072 C CA . ALA A 1 629 ? -3.455 -16.109 -23.109 1 31.81 629 ALA A CA 1
ATOM 5073 C C . ALA A 1 629 ? -3.93 -14.789 -23.703 1 31.81 629 ALA A C 1
ATOM 5075 O O . ALA A 1 629 ? -3.727 -13.727 -23.109 1 31.81 629 ALA A O 1
ATOM 5076 N N . ALA A 1 630 ? -4.488 -14.844 -24.969 1 29.45 630 ALA A N 1
ATOM 5077 C CA . ALA A 1 630 ? -4.863 -13.633 -25.672 1 29.45 630 ALA A CA 1
ATOM 5078 C C . ALA A 1 630 ? -6.059 -12.953 -25.016 1 29.45 630 ALA A C 1
ATOM 5080 O O . ALA A 1 630 ? -6.164 -11.727 -25.016 1 29.45 630 ALA A O 1
ATOM 5081 N N . ASP A 1 631 ? -7.062 -13.734 -24.672 1 28.95 631 ASP A N 1
ATOM 5082 C CA . ASP A 1 631 ? -8.312 -13.117 -24.234 1 28.95 631 ASP A CA 1
ATOM 5083 C C . ASP A 1 631 ? -8.141 -12.461 -22.859 1 28.95 631 ASP A C 1
ATOM 5085 O O . ASP A 1 631 ? -9.078 -11.852 -22.344 1 28.95 631 ASP A O 1
ATOM 5089 N N . ILE A 1 632 ? -7.184 -12.852 -22.219 1 31.19 632 ILE A N 1
ATOM 5090 C CA . ILE A 1 632 ? -7.004 -12.266 -20.891 1 31.19 632 ILE A CA 1
ATOM 5091 C C . ILE A 1 632 ? -6.629 -10.789 -21.031 1 31.19 632 ILE A C 1
ATOM 5093 O O . ILE A 1 632 ? -6.418 -10.109 -20.031 1 31.19 632 ILE A O 1
ATOM 5097 N N . GLY A 1 633 ? -6.355 -10.375 -22.156 1 29.41 633 GLY A N 1
ATOM 5098 C CA . GLY A 1 633 ? -6.066 -8.961 -22.344 1 29.41 633 GLY A CA 1
ATOM 5099 C C . GLY A 1 633 ? -7.199 -8.055 -21.906 1 29.41 633 GLY A C 1
ATOM 5100 O O . GLY A 1 633 ? -7.055 -6.828 -21.891 1 29.41 633 GLY A O 1
ATOM 5101 N N . ALA A 1 634 ? -8.398 -8.5 -22.156 1 29.02 634 ALA A N 1
ATOM 5102 C CA . ALA A 1 634 ? -9.492 -7.535 -22.031 1 29.02 634 ALA A CA 1
ATOM 5103 C C . ALA A 1 634 ? -9.695 -7.121 -20.578 1 29.02 634 ALA A C 1
ATOM 5105 O O . ALA A 1 634 ? -9.984 -5.957 -20.297 1 29.02 634 ALA A O 1
ATOM 5106 N N . GLU A 1 635 ? -10.031 -8.125 -19.625 1 31.75 635 GLU A N 1
ATOM 5107 C CA . GLU A 1 635 ? -10.344 -7.59 -18.297 1 31.75 635 GLU A CA 1
ATOM 5108 C C . GLU A 1 635 ? -9.078 -7.355 -17.484 1 31.75 635 GLU A C 1
ATOM 5110 O O . GLU A 1 635 ? -8.375 -8.305 -17.125 1 31.75 635 GLU A O 1
ATOM 5115 N N . GLU A 1 636 ? -8.344 -6.363 -17.609 1 35.75 636 GLU A N 1
ATOM 5116 C CA . GLU A 1 636 ? -7.133 -5.832 -17 1 35.75 636 GLU A CA 1
ATOM 5117 C C . GLU A 1 636 ? -6.918 -6.426 -15.609 1 35.75 636 GLU A C 1
ATOM 5119 O O . GLU A 1 636 ? -5.777 -6.645 -15.195 1 35.75 636 GLU A O 1
ATOM 5124 N N . THR A 1 637 ? -7.965 -6.719 -14.836 1 37.06 637 THR A N 1
ATOM 5125 C CA . THR A 1 637 ? -7.836 -7.105 -13.43 1 37.06 637 THR A CA 1
ATOM 5126 C C . THR A 1 637 ? -7.523 -8.594 -13.305 1 37.06 637 THR A C 1
ATOM 5128 O O . THR A 1 637 ? -6.941 -9.031 -12.312 1 37.06 637 THR A O 1
ATOM 5131 N N . ALA A 1 638 ? -7.938 -9.422 -14.297 1 39.31 638 ALA A N 1
ATOM 5132 C CA . ALA A 1 638 ? -7.973 -10.852 -13.992 1 39.31 638 ALA A CA 1
ATOM 5133 C C . ALA A 1 638 ? -6.703 -11.547 -14.469 1 39.31 638 ALA A C 1
ATOM 5135 O O . ALA A 1 638 ? -6.566 -12.766 -14.344 1 39.31 638 ALA A O 1
ATOM 5136 N N . ASP A 1 639 ? -5.918 -10.867 -15.188 1 42.03 639 ASP A N 1
ATOM 5137 C CA . ASP A 1 639 ? -4.762 -11.641 -15.625 1 42.03 639 ASP A CA 1
ATOM 5138 C C . ASP A 1 639 ? -3.758 -11.828 -14.492 1 42.03 639 ASP A C 1
ATOM 5140 O O . ASP A 1 639 ? -3.311 -10.859 -13.883 1 42.03 639 ASP A O 1
ATOM 5144 N N . PRO A 1 640 ? -3.586 -13.133 -14.281 1 46.53 640 PRO A N 1
ATOM 5145 C CA . PRO A 1 640 ? -2.709 -13.469 -13.156 1 46.53 640 PRO A CA 1
ATOM 5146 C C . PRO A 1 640 ? -1.356 -12.758 -13.234 1 46.53 640 PRO A C 1
ATOM 5148 O O . PRO A 1 640 ? -0.748 -12.469 -12.203 1 46.53 640 PRO A O 1
ATOM 5151 N N . ILE A 1 641 ? -1.024 -12.445 -14.516 1 45.34 641 ILE A N 1
ATOM 5152 C CA . ILE A 1 641 ? 0.316 -11.891 -14.664 1 45.34 641 ILE A CA 1
ATOM 5153 C C . ILE A 1 641 ? 0.348 -10.469 -14.102 1 45.34 641 ILE A C 1
ATOM 5155 O O . ILE A 1 641 ? 1.402 -9.984 -13.688 1 45.34 641 ILE A O 1
ATOM 5159 N N . TYR A 1 642 ? -0.804 -9.898 -14.102 1 46.75 642 TYR A N 1
ATOM 5160 C CA . TYR A 1 642 ? -0.832 -8.516 -13.641 1 46.75 642 TYR A CA 1
ATOM 5161 C C . TYR A 1 642 ? -0.454 -8.43 -12.164 1 46.75 642 TYR A C 1
ATOM 5163 O O . TYR A 1 642 ? 0.002 -7.383 -11.695 1 46.75 642 TYR A O 1
ATOM 5171 N N . HIS A 1 643 ? -0.503 -9.602 -11.648 1 47.91 643 HIS A N 1
ATOM 5172 C CA . HIS A 1 643 ? -0.041 -9.609 -10.266 1 47.91 643 HIS A CA 1
ATOM 5173 C C . HIS A 1 643 ? 1.463 -9.375 -10.188 1 47.91 643 HIS A C 1
ATOM 5175 O O . HIS A 1 643 ? 1.982 -9.008 -9.133 1 47.91 643 HIS A O 1
ATOM 5181 N N . TRP A 1 644 ? 1.988 -9.469 -11.453 1 45.78 644 TRP A N 1
ATOM 5182 C CA . TRP A 1 644 ? 3.439 -9.32 -11.516 1 45.78 644 TRP A CA 1
ATOM 5183 C C . TRP A 1 644 ? 3.828 -7.891 -11.859 1 45.78 644 TRP A C 1
ATOM 5185 O O . TRP A 1 644 ? 5.012 -7.543 -11.859 1 45.78 644 TRP A O 1
ATOM 5195 N N . ILE A 1 645 ? 2.787 -7.078 -12.25 1 42.34 645 ILE A N 1
ATOM 5196 C CA . ILE A 1 645 ? 3.125 -5.801 -12.859 1 42.34 645 ILE A CA 1
ATOM 5197 C C . ILE A 1 645 ? 2.736 -4.66 -11.922 1 42.34 645 ILE A C 1
ATOM 5199 O O . ILE A 1 645 ? 1.79 -4.785 -11.141 1 42.34 645 ILE A O 1
ATOM 5203 N N . GLN A 1 646 ? 3.66 -3.713 -11.867 1 42 646 GLN A N 1
ATOM 5204 C CA . GLN A 1 646 ? 3.258 -2.455 -11.25 1 42 646 GLN A CA 1
ATOM 5205 C C . GLN A 1 646 ? 2.479 -1.581 -12.227 1 42 646 GLN A C 1
ATOM 5207 O O . GLN A 1 646 ? 2.916 -1.37 -13.359 1 42 646 GLN A O 1
ATOM 5212 N N . ILE A 1 647 ? 1.134 -1.628 -12.117 1 40.53 647 ILE A N 1
ATOM 5213 C CA . ILE A 1 647 ? 0.385 -0.733 -12.992 1 40.53 647 ILE A CA 1
ATOM 5214 C C . ILE A 1 647 ? 0.52 0.705 -12.492 1 40.53 647 ILE A C 1
ATOM 5216 O O . ILE A 1 647 ? 0.419 0.967 -11.297 1 40.53 647 ILE A O 1
ATOM 5220 N N . MET B 1 1 ? 56.531 -3.951 45.562 1 21.88 1 MET B N 1
ATOM 5221 C CA . MET B 1 1 ? 55.125 -4.121 45.219 1 21.88 1 MET B CA 1
ATOM 5222 C C . MET B 1 1 ? 54.781 -3.328 43.969 1 21.88 1 MET B C 1
ATOM 5224 O O . MET B 1 1 ? 53.625 -3.154 43.625 1 21.88 1 MET B O 1
ATOM 5228 N N . ARG B 1 2 ? 55.75 -2.633 43.312 1 21.62 2 ARG B N 1
ATOM 5229 C CA . ARG B 1 2 ? 56 -1.636 42.281 1 21.62 2 ARG B CA 1
ATOM 5230 C C . ARG B 1 2 ? 55.562 -2.15 40.906 1 21.62 2 ARG B C 1
ATOM 5232 O O . ARG B 1 2 ? 55.875 -1.541 39.906 1 21.62 2 ARG B O 1
ATOM 5239 N N . ARG B 1 3 ? 55.219 -3.467 40.844 1 25.23 3 ARG B N 1
ATOM 5240 C CA . ARG B 1 3 ? 54.969 -4.238 39.625 1 25.23 3 ARG B CA 1
ATOM 5241 C C . ARG B 1 3 ? 53.781 -3.672 38.844 1 25.23 3 ARG B C 1
ATOM 5243 O O . ARG B 1 3 ? 53.344 -4.246 37.844 1 25.23 3 ARG B O 1
ATOM 5250 N N . LYS B 1 4 ? 52.906 -2.975 39.688 1 24.55 4 LYS B N 1
ATOM 5251 C CA . LYS B 1 4 ? 51.531 -2.76 39.25 1 24.55 4 LYS B CA 1
ATOM 5252 C C . LYS B 1 4 ? 51.5 -1.953 37.938 1 24.55 4 LYS B C 1
ATOM 5254 O O . LYS B 1 4 ? 50.719 -2.258 37.031 1 24.55 4 LYS B O 1
ATOM 5259 N N . CYS B 1 5 ? 51.875 -0.711 38.062 1 21.67 5 CYS B N 1
ATOM 5260 C CA . CYS B 1 5 ? 51.219 0.427 37.406 1 21.67 5 CYS B CA 1
ATOM 5261 C C . CYS B 1 5 ? 51.688 0.595 35.969 1 21.67 5 CYS B C 1
ATOM 5263 O O . CYS B 1 5 ? 51.281 1.53 35.281 1 21.67 5 CYS B O 1
ATOM 5265 N N . THR B 1 6 ? 52.875 0.088 35.688 1 23.89 6 THR B N 1
ATOM 5266 C CA . THR B 1 6 ? 53.594 0.644 34.531 1 23.89 6 THR B CA 1
ATOM 5267 C C . THR B 1 6 ? 52.906 0.221 33.219 1 23.89 6 THR B C 1
ATOM 5269 O O . THR B 1 6 ? 53.125 0.829 32.188 1 23.89 6 THR B O 1
ATOM 5272 N N . ALA B 1 7 ? 52.406 -1.043 33.281 1 23.36 7 ALA B N 1
ATOM 5273 C CA . ALA B 1 7 ? 52.219 -1.703 31.984 1 23.36 7 ALA B CA 1
ATOM 5274 C C . ALA B 1 7 ? 51.062 -1.098 31.219 1 23.36 7 ALA B C 1
ATOM 5276 O O . ALA B 1 7 ? 50.812 -1.44 30.062 1 23.36 7 ALA B O 1
ATOM 5277 N N . LYS B 1 8 ? 50 -0.573 32.031 1 25.94 8 LYS B N 1
ATOM 5278 C CA . LYS B 1 8 ? 48.719 -0.231 31.422 1 25.94 8 LYS B CA 1
ATOM 5279 C C . LYS B 1 8 ? 48.875 0.952 30.469 1 25.94 8 LYS B C 1
ATOM 5281 O O . LYS B 1 8 ? 47.875 1.443 29.922 1 25.94 8 LYS B O 1
ATOM 5286 N N . TYR B 1 9 ? 50.062 1.65 30.438 1 23.52 9 TYR B N 1
ATOM 5287 C CA . TYR B 1 9 ? 50.312 2.869 29.688 1 23.52 9 TYR B CA 1
ATOM 5288 C C . TYR B 1 9 ? 50.219 2.607 28.188 1 23.52 9 TYR B C 1
ATOM 5290 O O . TYR B 1 9 ? 49.938 3.523 27.406 1 23.52 9 TYR B O 1
ATOM 5298 N N . GLN B 1 10 ? 50.812 1.41 27.75 1 26.05 10 GLN B N 1
ATOM 5299 C CA . GLN B 1 10 ? 51.156 1.313 26.344 1 26.05 10 GLN B CA 1
ATOM 5300 C C . GLN B 1 10 ? 49.906 1.221 25.469 1 26.05 10 GLN B C 1
ATOM 5302 O O . GLN B 1 10 ? 50 1.274 24.234 1 26.05 10 GLN B O 1
ATOM 5307 N N . LYS B 1 11 ? 48.781 0.687 26.062 1 27.73 11 LYS B N 1
ATOM 5308 C CA . LYS B 1 11 ? 47.594 0.362 25.297 1 27.73 11 LYS B CA 1
ATOM 5309 C C . LYS B 1 11 ? 46.938 1.624 24.75 1 27.73 11 LYS B C 1
ATOM 5311 O O . LYS B 1 11 ? 46.125 1.557 23.812 1 27.73 11 LYS B O 1
ATOM 5316 N N . ASP B 1 12 ? 47.156 2.758 25.484 1 26.77 12 ASP B N 1
ATOM 5317 C CA . ASP B 1 12 ? 46.438 3.973 25.125 1 26.77 12 ASP B CA 1
ATOM 5318 C C . ASP B 1 12 ? 46.938 4.551 23.812 1 26.77 12 ASP B C 1
ATOM 5320 O O . ASP B 1 12 ? 46.25 5.344 23.172 1 26.77 12 ASP B O 1
ATOM 5324 N N . SER B 1 13 ? 48.281 4.344 23.562 1 28.28 13 SER B N 1
ATOM 5325 C CA . SER B 1 13 ? 48.906 5.105 22.484 1 28.28 13 SER B CA 1
ATOM 5326 C C . SER B 1 13 ? 48.406 4.652 21.125 1 28.28 13 SER B C 1
ATOM 5328 O O . SER B 1 13 ? 48.312 5.457 20.188 1 28.28 13 SER B O 1
ATOM 5330 N N . ILE B 1 14 ? 48.312 3.271 20.984 1 27.89 14 ILE B N 1
ATOM 5331 C CA . ILE B 1 14 ? 48.094 2.746 19.641 1 27.89 14 ILE B CA 1
ATOM 5332 C C . ILE B 1 14 ? 46.688 3.16 19.141 1 27.89 14 ILE B C 1
ATOM 5334 O O . ILE B 1 14 ? 46.438 3.215 17.938 1 27.89 14 ILE B O 1
ATOM 5338 N N . ILE B 1 15 ? 45.75 3.355 20.109 1 27.66 15 ILE B N 1
ATOM 5339 C CA . ILE B 1 15 ? 44.375 3.672 19.688 1 27.66 15 ILE B CA 1
ATOM 5340 C C . ILE B 1 15 ? 44.344 5.074 19.078 1 27.66 15 ILE B C 1
ATOM 5342 O O . ILE B 1 15 ? 43.438 5.395 18.312 1 27.66 15 ILE B O 1
ATOM 5346 N N . ARG B 1 16 ? 45.344 5.98 19.547 1 29.08 16 ARG B N 1
ATOM 5347 C CA . ARG B 1 16 ? 45.312 7.371 19.109 1 29.08 16 ARG B CA 1
ATOM 5348 C C . ARG B 1 16 ? 45.688 7.484 17.641 1 29.08 16 ARG B C 1
ATOM 5350 O O . ARG B 1 16 ? 45.094 8.266 16.906 1 29.08 16 ARG B O 1
ATOM 5357 N N . ASP B 1 17 ? 46.812 6.812 17.297 1 29.91 17 ASP B N 1
ATOM 5358 C CA . ASP B 1 17 ? 47.406 7.078 15.992 1 29.91 17 ASP B CA 1
ATOM 5359 C C . ASP B 1 17 ? 46.469 6.641 14.859 1 29.91 17 ASP B C 1
ATOM 5361 O O . ASP B 1 17 ? 46.406 7.285 13.812 1 29.91 17 ASP B O 1
ATOM 5365 N N . THR B 1 18 ? 45.781 5.426 15.117 1 27.8 18 THR B N 1
ATOM 5366 C CA . THR B 1 18 ? 44.969 4.984 13.992 1 27.8 18 THR B CA 1
ATOM 5367 C C . THR B 1 18 ? 43.844 5.977 13.711 1 27.8 18 THR B C 1
ATOM 5369 O O . THR B 1 18 ? 43.344 6.059 12.594 1 27.8 18 THR B O 1
ATOM 5372 N N . ARG B 1 19 ? 43.438 6.82 14.742 1 26.7 19 ARG B N 1
ATOM 5373 C CA . ARG B 1 19 ? 42.375 7.789 14.547 1 26.7 19 ARG B CA 1
ATOM 5374 C C . ARG B 1 19 ? 42.844 8.945 13.672 1 26.7 19 ARG B C 1
ATOM 5376 O O . ARG B 1 19 ? 42.031 9.523 12.93 1 26.7 19 ARG B O 1
ATOM 5383 N N . GLU B 1 20 ? 44.156 9.297 13.883 1 29.33 20 GLU B N 1
ATOM 5384 C CA . GLU B 1 20 ? 44.656 10.492 13.203 1 29.33 20 GLU B CA 1
ATOM 5385 C C . GLU B 1 20 ? 44.656 10.297 11.688 1 29.33 20 GLU B C 1
ATOM 5387 O O . GLU B 1 20 ? 44.344 11.219 10.938 1 29.33 20 GLU B O 1
ATOM 5392 N N . GLU B 1 21 ? 45.25 9.094 11.312 1 29.14 21 GLU B N 1
ATOM 5393 C CA . GLU B 1 21 ? 45.5 8.922 9.891 1 29.14 21 GLU B CA 1
ATOM 5394 C C . GLU B 1 21 ? 44.219 9 9.078 1 29.14 21 GLU B C 1
ATOM 5396 O O . GLU B 1 21 ? 44.25 9.477 7.938 1 29.14 21 GLU B O 1
ATOM 5401 N N . LEU B 1 22 ? 43.094 8.469 9.672 1 26.42 22 LEU B N 1
ATOM 5402 C CA . LEU B 1 22 ? 41.875 8.5 8.875 1 26.42 22 LEU B CA 1
ATOM 5403 C C . LEU B 1 22 ? 41.406 9.938 8.664 1 26.42 22 LEU B C 1
ATOM 5405 O O . LEU B 1 22 ? 40.719 10.227 7.691 1 26.42 22 LEU B O 1
ATOM 5409 N N . ARG B 1 23 ? 41.812 10.914 9.586 1 26.41 23 ARG B N 1
ATOM 5410 C CA . ARG B 1 23 ? 41.312 12.281 9.516 1 26.41 23 ARG B CA 1
ATOM 5411 C C . ARG B 1 23 ? 41.969 13.047 8.367 1 26.41 23 ARG B C 1
ATOM 5413 O O . ARG B 1 23 ? 41.375 13.969 7.809 1 26.41 23 ARG B O 1
ATOM 5420 N N . SER B 1 24 ? 43.312 12.805 8.297 1 28 24 SER B N 1
ATOM 5421 C CA . SER B 1 24 ? 44.094 13.75 7.504 1 28 24 SER B CA 1
ATOM 5422 C C . SER B 1 24 ? 43.688 13.727 6.043 1 28 24 SER B C 1
ATOM 5424 O O . SER B 1 24 ? 43.781 14.734 5.34 1 28 24 SER B O 1
ATOM 5426 N N . GLY B 1 25 ? 43.688 12.5 5.477 1 24.95 25 GLY B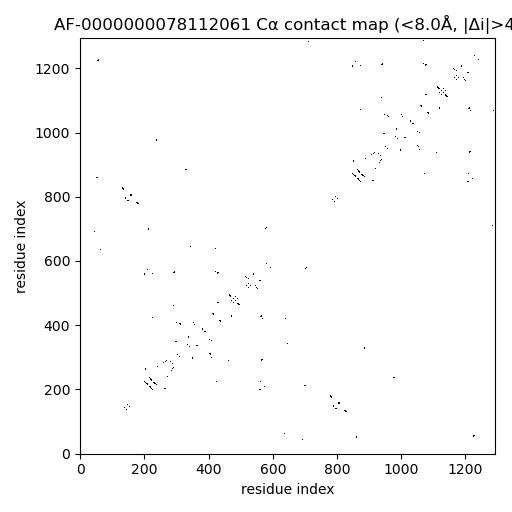 N 1
ATOM 5427 C CA . GLY B 1 25 ? 43.625 12.469 4.023 1 24.95 25 GLY B CA 1
ATOM 5428 C C . GLY B 1 25 ? 42.438 13.242 3.459 1 24.95 25 GLY B C 1
ATOM 5429 O O . GLY B 1 25 ? 42.188 13.219 2.25 1 24.95 25 GLY B O 1
ATOM 5430 N N . LEU B 1 26 ? 41.5 13.578 4.371 1 23.31 26 LEU B N 1
ATOM 5431 C CA . LEU B 1 26 ? 40.25 14.18 3.881 1 23.31 26 LEU B CA 1
ATOM 5432 C C . LEU B 1 26 ? 40.469 15.641 3.504 1 23.31 26 LEU B C 1
ATOM 5434 O O . LEU B 1 26 ? 39.531 16.344 3.123 1 23.31 26 LEU B O 1
ATOM 5438 N N . SER B 1 27 ? 41.688 16.234 3.818 1 22.08 27 SER B N 1
ATOM 5439 C CA . SER B 1 27 ? 41.781 17.688 3.859 1 22.08 27 SER B CA 1
ATOM 5440 C C . SER B 1 27 ? 41.625 18.281 2.463 1 22.08 27 SER B C 1
ATOM 5442 O O . SER B 1 27 ? 40.969 19.328 2.291 1 22.08 27 SER B O 1
ATOM 5444 N N . GLN B 1 28 ? 42.656 17.953 1.616 1 22.45 28 GLN B N 1
ATOM 5445 C CA . GLN B 1 28 ? 43.188 18.969 0.703 1 22.45 28 GLN B CA 1
ATOM 5446 C C . GLN B 1 28 ? 42.094 19.422 -0.273 1 22.45 28 GLN B C 1
ATOM 5448 O O . GLN B 1 28 ? 42.094 20.578 -0.697 1 22.45 28 GLN B O 1
ATOM 5453 N N . GLN B 1 29 ? 41.594 18.391 -0.993 1 21.92 29 GLN B N 1
ATOM 5454 C CA . GLN B 1 29 ? 41.219 18.734 -2.365 1 21.92 29 GLN B CA 1
ATOM 5455 C C . GLN B 1 29 ? 40.094 19.734 -2.4 1 21.92 29 GLN B C 1
ATOM 5457 O O . GLN B 1 29 ? 38.969 19.406 -2.846 1 21.92 29 GLN B O 1
ATOM 5462 N N . LEU B 1 30 ? 39.875 20.469 -1.323 1 21.52 30 LEU B N 1
ATOM 5463 C CA . LEU B 1 30 ? 38.594 21.156 -1.201 1 21.52 30 LEU B CA 1
ATOM 5464 C C . LEU B 1 30 ? 38.531 22.391 -2.082 1 21.52 30 LEU B C 1
ATOM 5466 O O . LEU B 1 30 ? 37.594 23.188 -1.988 1 21.52 30 LEU B O 1
ATOM 5470 N N . ASN B 1 31 ? 39.75 22.781 -2.668 1 20.17 31 ASN B N 1
ATOM 5471 C CA . ASN B 1 31 ? 39.719 24.203 -2.945 1 20.17 31 ASN B CA 1
ATOM 5472 C C . ASN B 1 31 ? 38.625 24.562 -3.938 1 20.17 31 ASN B C 1
ATOM 5474 O O . ASN B 1 31 ? 38.312 25.75 -4.141 1 20.17 31 ASN B O 1
ATOM 5478 N N . SER B 1 32 ? 38.688 23.797 -5.055 1 21.44 32 SER B N 1
ATOM 5479 C CA . SER B 1 32 ? 38.312 24.484 -6.289 1 21.44 32 SER B CA 1
ATOM 5480 C C . SER B 1 32 ? 36.906 25.047 -6.207 1 21.44 32 SER B C 1
ATOM 5482 O O . SER B 1 32 ? 36.094 24.578 -5.402 1 21.44 32 SER B O 1
ATOM 5484 N N . GLU B 1 33 ? 36.531 26.188 -7.027 1 21.64 33 GLU B N 1
ATOM 5485 C CA . GLU B 1 33 ? 35.5 27.203 -7.148 1 21.64 33 GLU B CA 1
ATOM 5486 C C . GLU B 1 33 ? 34.125 26.547 -7.262 1 21.64 33 GLU B C 1
ATOM 5488 O O . GLU B 1 33 ? 33.969 25.531 -7.941 1 21.64 33 GLU B O 1
ATOM 5493 N N . ASP B 1 34 ? 33.156 26.938 -6.43 1 21.7 34 ASP B N 1
ATOM 5494 C CA . ASP B 1 34 ? 31.953 26.438 -5.754 1 21.7 34 ASP B CA 1
ATOM 5495 C C . ASP B 1 34 ? 30.812 26.234 -6.738 1 21.7 34 ASP B C 1
ATOM 5497 O O . ASP B 1 34 ? 29.656 26.062 -6.332 1 21.7 34 ASP B O 1
ATOM 5501 N N . GLU B 1 35 ? 31.016 26.656 -8.047 1 21.86 35 GLU B N 1
ATOM 5502 C CA . GLU B 1 35 ? 29.75 26.953 -8.711 1 21.86 35 GLU B CA 1
ATOM 5503 C C . GLU B 1 35 ? 28.812 25.75 -8.68 1 21.86 35 GLU B C 1
ATOM 5505 O O . GLU B 1 35 ? 28.641 25.062 -9.688 1 21.86 35 GLU B O 1
ATOM 5510 N N . ASP B 1 36 ? 29.016 24.938 -7.719 1 20.23 36 ASP B N 1
ATOM 5511 C CA . ASP B 1 36 ? 28.656 23.516 -7.73 1 20.23 36 ASP B CA 1
ATOM 5512 C C . ASP B 1 36 ? 27.125 23.344 -7.758 1 20.23 36 ASP B C 1
ATOM 5514 O O . ASP B 1 36 ? 26.438 23.797 -6.848 1 20.23 36 ASP B O 1
ATOM 5518 N N . GLU B 1 37 ? 26.484 23.562 -9.023 1 22.98 37 GLU B N 1
ATOM 5519 C CA . GLU B 1 37 ? 25.062 23.234 -9.211 1 22.98 37 GLU B CA 1
ATOM 5520 C C . GLU B 1 37 ? 24.703 21.953 -8.453 1 22.98 37 GLU B C 1
ATOM 5522 O O . GLU B 1 37 ? 25.234 20.891 -8.75 1 22.98 37 GLU B O 1
ATOM 5527 N N . GLY B 1 38 ? 24.703 22.094 -7.18 1 20.41 38 GLY B N 1
ATOM 5528 C CA . GLY B 1 38 ? 24.531 21.047 -6.191 1 20.41 38 GLY B CA 1
ATOM 5529 C C . GLY B 1 38 ? 23.438 20.062 -6.559 1 20.41 38 GLY B C 1
ATOM 5530 O O . GLY B 1 38 ? 22.266 20.422 -6.645 1 20.41 38 GLY B O 1
ATOM 5531 N N . PHE B 1 39 ? 23.812 19.312 -7.625 1 21.66 39 PHE B N 1
ATOM 5532 C CA . PHE B 1 39 ? 22.922 18.203 -7.922 1 21.66 39 PHE B CA 1
ATOM 5533 C C . PHE B 1 39 ? 22.594 17.422 -6.656 1 21.66 39 PHE B C 1
ATOM 5535 O O . PHE B 1 39 ? 23.484 16.875 -6.012 1 21.66 39 PHE B O 1
ATOM 5542 N N . VAL B 1 40 ? 21.672 17.969 -5.836 1 22.22 40 VAL B N 1
ATOM 5543 C CA . VAL B 1 40 ? 21.094 17.25 -4.695 1 22.22 40 VAL B CA 1
ATOM 5544 C C . VAL B 1 40 ? 21.047 15.75 -5.004 1 22.22 40 VAL B C 1
ATOM 5546 O O . VAL B 1 40 ? 20.438 15.336 -5.992 1 22.22 40 VAL B O 1
ATOM 5549 N N . GLY B 1 41 ? 22.234 15.188 -4.824 1 21.09 41 GLY B N 1
ATOM 5550 C CA . GLY B 1 41 ? 22.438 13.75 -4.914 1 21.09 41 GLY B CA 1
ATOM 5551 C C . GLY B 1 41 ? 21.297 12.953 -4.305 1 21.09 41 GLY B C 1
ATOM 5552 O O . GLY B 1 41 ? 20.953 13.148 -3.137 1 21.09 41 GLY B O 1
ATOM 5553 N N . GLN B 1 42 ? 20.312 12.773 -5.102 1 21.66 42 GLN B N 1
ATOM 5554 C CA . GLN B 1 42 ? 19.172 11.93 -4.785 1 21.66 42 GLN B CA 1
ATOM 5555 C C . GLN B 1 42 ? 19.609 10.586 -4.215 1 21.66 42 GLN B C 1
ATOM 5557 O O . GLN B 1 42 ? 20.297 9.82 -4.891 1 21.66 42 GLN B O 1
ATOM 5562 N N . HIS B 1 43 ? 20.219 10.703 -2.912 1 21.83 43 HIS B N 1
ATOM 5563 C CA . HIS B 1 43 ? 20.531 9.492 -2.164 1 21.83 43 HIS B CA 1
ATOM 5564 C C . HIS B 1 43 ? 19.516 8.391 -2.445 1 21.83 43 HIS B C 1
ATOM 5566 O O . HIS B 1 43 ? 18.312 8.617 -2.363 1 21.83 43 HIS B O 1
ATOM 5572 N N . ASP B 1 44 ? 19.922 7.52 -3.252 1 23.86 44 ASP B N 1
ATOM 5573 C CA . ASP B 1 44 ? 19.25 6.309 -3.713 1 23.86 44 ASP B CA 1
ATOM 5574 C C . ASP B 1 44 ? 18.812 5.441 -2.537 1 23.86 44 ASP B C 1
ATOM 5576 O O . ASP B 1 44 ? 19.656 4.938 -1.786 1 23.86 44 ASP B O 1
ATOM 5580 N N . VAL B 1 45 ? 17.875 5.906 -1.702 1 23.42 45 VAL B N 1
ATOM 5581 C CA . VAL B 1 45 ? 17.391 5.027 -0.646 1 23.42 45 VAL B CA 1
ATOM 5582 C C . VAL B 1 45 ? 17.203 3.611 -1.193 1 23.42 45 VAL B C 1
ATOM 5584 O O . VAL B 1 45 ? 16.844 3.432 -2.355 1 23.42 45 VAL B O 1
ATOM 5587 N N . ASP B 1 46 ? 17.844 2.693 -0.582 1 23.5 46 ASP B N 1
ATOM 5588 C CA . ASP B 1 46 ? 17.953 1.244 -0.733 1 23.5 46 ASP B CA 1
ATOM 5589 C C . ASP B 1 46 ? 16.594 0.623 -1.045 1 23.5 46 ASP B C 1
ATOM 5591 O O . ASP B 1 46 ? 15.594 0.908 -0.367 1 23.5 46 ASP B O 1
ATOM 5595 N N . PRO B 1 47 ? 16.406 0.05 -2.234 1 24.72 47 PRO B N 1
ATOM 5596 C CA . PRO B 1 47 ? 15.195 -0.566 -2.777 1 24.72 47 PRO B CA 1
ATOM 5597 C C . PRO B 1 47 ? 14.57 -1.587 -1.826 1 24.72 47 PRO B C 1
ATOM 5599 O O . PRO B 1 47 ? 13.453 -2.051 -2.057 1 24.72 47 PRO B O 1
ATOM 5602 N N . ARG B 1 48 ? 15.344 -2.338 -0.99 1 27.77 48 ARG B N 1
ATOM 5603 C CA . ARG B 1 48 ? 14.867 -3.389 -0.096 1 27.77 48 ARG B CA 1
ATOM 5604 C C . ARG B 1 48 ? 13.773 -2.865 0.829 1 27.77 48 ARG B C 1
ATOM 5606 O O . ARG B 1 48 ? 13.102 -3.645 1.507 1 27.77 48 ARG B O 1
ATOM 5613 N N . ASP B 1 49 ? 13.938 -1.564 1.176 1 24.83 49 ASP B N 1
ATOM 5614 C CA . ASP B 1 49 ? 13.031 -1.088 2.219 1 24.83 49 ASP B CA 1
ATOM 5615 C C . ASP B 1 49 ? 11.609 -0.932 1.682 1 24.83 49 ASP B C 1
ATOM 5617 O O . ASP B 1 49 ? 10.711 -0.52 2.412 1 24.83 49 ASP B O 1
ATOM 5621 N N . TYR B 1 50 ? 11.5 -1.019 0.372 1 24.05 50 TYR B N 1
ATOM 5622 C CA . TYR B 1 50 ? 10.172 -0.775 -0.177 1 24.05 50 TYR B CA 1
ATOM 5623 C C . TYR B 1 50 ? 9.234 -1.945 0.113 1 24.05 50 TYR B C 1
ATOM 5625 O O . TYR B 1 50 ? 8.031 -1.759 0.281 1 24.05 50 TYR B O 1
ATOM 5633 N N . LYS B 1 51 ? 9.727 -3.18 0.066 1 26.72 51 LYS B N 1
ATOM 5634 C CA . LYS B 1 51 ? 8.883 -4.305 0.456 1 26.72 51 LYS B CA 1
ATOM 5635 C C . LYS B 1 51 ? 8.258 -4.074 1.825 1 26.72 51 LYS B C 1
ATOM 5637 O O . LYS B 1 51 ? 7.094 -4.426 2.049 1 26.72 51 LYS B O 1
ATOM 5642 N N . ALA B 1 52 ? 9.016 -3.451 2.715 1 24.45 52 ALA B N 1
ATOM 5643 C CA . ALA B 1 52 ? 8.523 -3.219 4.07 1 24.45 52 ALA B CA 1
ATOM 5644 C C . ALA B 1 52 ? 7.484 -2.105 4.09 1 24.45 52 ALA B C 1
ATOM 5646 O O . ALA B 1 52 ? 6.508 -2.174 4.844 1 24.45 52 ALA B O 1
ATOM 5647 N N . ALA B 1 53 ? 7.586 -1.069 3.279 1 25.41 53 ALA B N 1
ATOM 5648 C CA . ALA B 1 53 ? 6.695 0.086 3.367 1 25.41 53 ALA B CA 1
ATOM 5649 C C . ALA B 1 53 ? 5.309 -0.248 2.828 1 25.41 53 ALA B C 1
ATOM 5651 O O . ALA B 1 53 ? 4.301 0.226 3.355 1 25.41 53 ALA B O 1
ATOM 5652 N N . MET B 1 54 ? 5.148 -0.933 1.755 1 27.5 54 MET B N 1
ATOM 5653 C CA . MET B 1 54 ? 3.828 -1.356 1.299 1 27.5 54 MET B CA 1
ATOM 5654 C C . MET B 1 54 ? 3.082 -2.096 2.404 1 27.5 54 MET B C 1
ATOM 5656 O O . MET B 1 54 ? 1.855 -2.018 2.49 1 27.5 54 MET B O 1
ATOM 5660 N N . ARG B 1 55 ? 3.723 -2.824 3.256 1 26.25 55 ARG B N 1
ATOM 5661 C CA . ARG B 1 55 ? 3.18 -3.539 4.406 1 26.25 55 ARG B CA 1
ATOM 5662 C C . ARG B 1 55 ? 2.719 -2.568 5.488 1 26.25 55 ARG B C 1
ATOM 5664 O O . ARG B 1 55 ? 1.705 -2.801 6.148 1 26.25 55 ARG B O 1
ATOM 5671 N N . ALA B 1 56 ? 3.326 -1.461 5.656 1 25.8 56 ALA B N 1
ATOM 5672 C CA . ALA B 1 56 ? 3.055 -0.562 6.773 1 25.8 56 ALA B CA 1
ATOM 5673 C C . ALA B 1 56 ? 1.722 0.157 6.59 1 25.8 56 ALA B C 1
ATOM 5675 O O . ALA B 1 56 ? 0.983 0.366 7.555 1 25.8 56 ALA B O 1
ATOM 5676 N N . SER B 1 57 ? 1.327 0.695 5.5 1 25.8 57 SER B N 1
ATOM 5677 C CA . SER B 1 57 ? 0.092 1.466 5.406 1 25.8 57 SER B CA 1
ATOM 5678 C C . SER B 1 57 ? -1.121 0.611 5.758 1 25.8 57 SER B C 1
ATOM 5680 O O . SER B 1 57 ? -2.051 1.083 6.418 1 25.8 57 SER B O 1
ATOM 5682 N N . ARG B 1 58 ? -1.257 -0.56 5.383 1 27.67 58 ARG B N 1
ATOM 5683 C CA . ARG B 1 58 ? -2.412 -1.391 5.707 1 27.67 58 ARG B CA 1
ATOM 5684 C C . ARG B 1 58 ? -2.436 -1.735 7.191 1 27.67 58 ARG B C 1
ATOM 5686 O O . ARG B 1 58 ? -3.479 -2.111 7.73 1 27.67 58 ARG B O 1
ATOM 5693 N N . GLN B 1 59 ? -1.362 -1.601 7.934 1 25.94 59 GLN B N 1
ATOM 5694 C CA . GLN B 1 59 ? -1.22 -2.035 9.32 1 25.94 59 GLN B CA 1
ATOM 5695 C C . GLN B 1 59 ? -1.912 -1.065 10.273 1 25.94 59 GLN B C 1
ATOM 5697 O O . GLN B 1 59 ? -2.467 -1.48 11.289 1 25.94 59 GLN B O 1
ATOM 5702 N N . SER B 1 60 ? -2.125 0.125 10.078 1 25.66 60 SER B N 1
ATOM 5703 C CA . SER B 1 60 ? -2.621 1.063 11.086 1 25.66 60 SER B CA 1
ATOM 5704 C C . SER B 1 60 ? -4.078 0.779 11.438 1 25.66 60 SER B C 1
ATOM 5706 O O . SER B 1 60 ? -4.488 0.951 12.586 1 25.66 60 SER B O 1
ATOM 5708 N N . GLU B 1 61 ? -4.871 0.316 10.609 1 23.83 61 GLU B N 1
ATOM 5709 C CA . GLU B 1 61 ? -6.289 0.259 10.969 1 23.83 61 GLU B CA 1
ATOM 5710 C C . GLU B 1 61 ? -6.555 -0.843 11.984 1 23.83 61 GLU B C 1
ATOM 5712 O O . GLU B 1 61 ? -7.379 -0.674 12.891 1 23.83 61 GLU B O 1
ATOM 5717 N N . TRP B 1 62 ? -5.855 -1.932 11.977 1 25.31 62 TRP B N 1
ATOM 5718 C CA . TRP B 1 62 ? -6.234 -3.1 12.766 1 25.31 62 TRP B CA 1
ATOM 5719 C C . TRP B 1 62 ? -5.918 -2.887 14.242 1 25.31 62 TRP B C 1
ATOM 5721 O O . TRP B 1 62 ? -6.707 -3.266 15.109 1 25.31 62 TRP B O 1
ATOM 5731 N N . GLU B 1 63 ? -4.961 -2.111 14.586 1 26.08 63 GLU B N 1
ATOM 5732 C CA . GLU B 1 63 ? -4.57 -1.964 15.984 1 26.08 63 GLU B CA 1
ATOM 5733 C C . GLU B 1 63 ? -5.688 -1.329 16.812 1 26.08 63 GLU B C 1
ATOM 5735 O O . GLU B 1 63 ? -5.77 -1.541 18.016 1 26.08 63 GLU B O 1
ATOM 5740 N N . ARG B 1 64 ? -6.523 -0.677 16.188 1 26 64 ARG B N 1
ATOM 5741 C CA . ARG B 1 64 ? -7.531 -0.011 17 1 26 64 ARG B CA 1
ATOM 5742 C C . ARG B 1 64 ? -8.414 -1.027 17.719 1 26 64 ARG B C 1
ATOM 5744 O O . ARG B 1 64 ? -9.039 -0.709 18.734 1 26 64 ARG B O 1
ATOM 5751 N N . GLU B 1 65 ? -8.547 -2.266 17.125 1 22.91 65 GLU B N 1
ATOM 5752 C CA . GLU B 1 65 ? -9.617 -3.105 17.656 1 22.91 65 GLU B CA 1
ATOM 5753 C C . GLU B 1 65 ? -9.234 -3.732 18.984 1 22.91 65 GLU B C 1
ATOM 5755 O O . GLU B 1 65 ? -10.094 -4.195 19.734 1 22.91 65 GLU B O 1
ATOM 5760 N N . GLN B 1 66 ? -7.965 -4.094 19.266 1 25.64 66 GLN B N 1
ATOM 5761 C CA . GLN B 1 66 ? -7.809 -4.957 20.422 1 25.64 66 GLN B CA 1
ATOM 5762 C C . GLN B 1 66 ? -8.023 -4.176 21.719 1 25.64 66 GLN B C 1
ATOM 5764 O O . GLN B 1 66 ? -7.27 -3.252 22.031 1 25.64 66 GLN B O 1
ATOM 5769 N N . GLY B 1 67 ? -9.258 -3.742 22.016 1 21.33 67 GLY B N 1
ATOM 5770 C CA . GLY B 1 67 ? -9.727 -3.242 23.297 1 21.33 67 GLY B CA 1
ATOM 5771 C C . GLY B 1 67 ? -9.312 -4.121 24.469 1 21.33 67 GLY B C 1
ATOM 5772 O O . GLY B 1 67 ? -9.508 -5.34 24.422 1 21.33 67 GLY B O 1
ATOM 5773 N N . ILE B 1 68 ? -8.359 -3.857 25.172 1 22.64 68 ILE B N 1
ATOM 5774 C CA . ILE B 1 68 ? -7.797 -4.422 26.406 1 22.64 68 ILE B CA 1
ATOM 5775 C C . ILE B 1 68 ? -8.906 -4.633 27.438 1 22.64 68 ILE B C 1
ATOM 5777 O O . ILE B 1 68 ? -9.5 -3.668 27.906 1 22.64 68 ILE B O 1
ATOM 5781 N N . SER B 1 69 ? -9.844 -5.691 27.266 1 19.81 69 SER B N 1
ATOM 5782 C CA . SER B 1 69 ? -10.734 -6.008 28.375 1 19.81 69 SER B CA 1
ATOM 5783 C C . SER B 1 69 ? -9.953 -6.305 29.641 1 19.81 69 SER B C 1
ATOM 5785 O O . SER B 1 69 ? -8.969 -7.051 29.609 1 19.81 69 SER B O 1
ATOM 5787 N N . ARG B 1 70 ? -9.969 -5.48 30.609 1 20.05 70 ARG B N 1
ATOM 5788 C CA . ARG B 1 70 ? -9.516 -5.547 32 1 20.05 70 ARG B CA 1
ATOM 5789 C C . ARG B 1 70 ? -10.109 -6.754 32.719 1 20.05 70 ARG B C 1
ATOM 5791 O O . ARG B 1 70 ? -11.328 -6.859 32.844 1 20.05 70 ARG B O 1
ATOM 5798 N N . GLY B 1 71 ? -9.609 -8.102 32.531 1 17.89 71 GLY B N 1
ATOM 5799 C CA . GLY B 1 71 ? -9.922 -9.367 33.188 1 17.89 71 GLY B CA 1
ATOM 5800 C C . GLY B 1 71 ? -9.93 -9.281 34.688 1 17.89 71 GLY B C 1
ATOM 5801 O O . GLY B 1 71 ? -8.961 -8.82 35.312 1 17.89 71 GLY B O 1
ATOM 5802 N N . VAL B 1 72 ? -11.094 -9.164 35.312 1 17.95 72 VAL B N 1
ATOM 5803 C CA . VAL B 1 72 ? -11.492 -9.312 36.688 1 17.95 72 VAL B CA 1
ATOM 5804 C C . VAL B 1 72 ? -11.117 -10.711 37.188 1 17.95 72 VAL B C 1
ATOM 5806 O O . VAL B 1 72 ? -11.367 -11.703 36.5 1 17.95 72 VAL B O 1
ATOM 5809 N N . SER B 1 73 ? -10.352 -10.938 38.25 1 17.5 73 SER B N 1
ATOM 5810 C CA . SER B 1 73 ? -9.625 -12.008 38.938 1 17.5 73 SER B CA 1
ATOM 5811 C C . SER B 1 73 ? -10.578 -12.969 39.625 1 17.5 73 SER B C 1
ATOM 5813 O O . SER B 1 73 ? -10.148 -13.859 40.375 1 17.5 73 SER B O 1
ATOM 5815 N N . GLY B 1 74 ? -11.875 -13.141 39.25 1 16.11 74 GLY B N 1
ATOM 5816 C CA . GLY B 1 74 ? -12.539 -13.781 40.375 1 16.11 74 GLY B CA 1
ATOM 5817 C C . GLY B 1 74 ? -12.055 -15.195 40.656 1 16.11 74 GLY B C 1
ATOM 5818 O O . GLY B 1 74 ? -11.5 -15.836 39.75 1 16.11 74 GLY B O 1
ATOM 5819 N N . PRO B 1 75 ? -12.008 -15.805 41.906 1 17.08 75 PRO B N 1
ATOM 5820 C CA . PRO B 1 75 ? -11.289 -16.859 42.625 1 17.08 75 PRO B CA 1
ATOM 5821 C C . PRO B 1 75 ? -11.82 -18.25 42.281 1 17.08 75 PRO B C 1
ATOM 5823 O O . PRO B 1 75 ? -11.078 -19.234 42.344 1 17.08 75 PRO B O 1
ATOM 5826 N N . GLY B 1 76 ? -13.156 -18.469 41.875 1 15.84 76 GLY B N 1
ATOM 5827 C CA . GLY B 1 76 ? -13.859 -19.453 42.656 1 15.84 76 GLY B CA 1
ATOM 5828 C C . GLY B 1 76 ? -13.398 -20.875 42.406 1 15.84 76 GLY B C 1
ATOM 5829 O O . GLY B 1 76 ? -12.68 -21.141 41.438 1 15.84 76 GLY B O 1
ATOM 5830 N N . GLY B 1 77 ? -14.148 -21.953 43 1 16.03 77 GLY B N 1
ATOM 5831 C CA . GLY B 1 77 ? -14.023 -23.203 43.75 1 16.03 77 GLY B CA 1
ATOM 5832 C C . GLY B 1 77 ? -13.945 -24.422 42.875 1 16.03 77 GLY B C 1
ATOM 5833 O O . GLY B 1 77 ? -13.688 -24.328 41.656 1 16.03 77 GLY B O 1
ATOM 5834 N N . THR B 1 78 ? -15.086 -25.297 42.781 1 15.98 78 THR B N 1
ATOM 5835 C CA . THR B 1 78 ? -15.18 -26.641 43.344 1 15.98 78 THR B CA 1
ATOM 5836 C C . THR B 1 78 ? -14.938 -27.703 42.281 1 15.98 78 THR B C 1
ATOM 5838 O O . THR B 1 78 ? -14.93 -27.391 41.062 1 15.98 78 THR B O 1
ATOM 5841 N N . SER B 1 79 ? -15.789 -28.844 42.281 1 15.52 79 SER B N 1
ATOM 5842 C CA . SER B 1 79 ? -15.562 -30.25 42.562 1 15.52 79 SER B CA 1
ATOM 5843 C C . SER B 1 79 ? -15.531 -31.094 41.281 1 15.52 79 SER B C 1
ATOM 5845 O O . SER B 1 79 ? -14.531 -31.75 41 1 15.52 79 SER B O 1
ATOM 5847 N N . ARG B 1 80 ? -16.594 -32.125 41.094 1 16.31 80 ARG B N 1
ATOM 5848 C CA . ARG B 1 80 ? -16.516 -33.594 41.156 1 16.31 80 ARG B CA 1
ATOM 5849 C C . ARG B 1 80 ? -16.469 -34.219 39.781 1 16.31 80 ARG B C 1
ATOM 5851 O O . ARG B 1 80 ? -16.688 -33.531 38.781 1 16.31 80 ARG B O 1
ATOM 5858 N N . SER B 1 81 ? -17.234 -35.344 39.469 1 16.52 81 SER B N 1
ATOM 5859 C CA . SER B 1 81 ? -16.969 -36.75 39.188 1 16.52 81 SER B CA 1
ATOM 5860 C C . SER B 1 81 ? -17.391 -37.125 37.781 1 16.52 81 SER B C 1
ATOM 5862 O O . SER B 1 81 ? -17.172 -38.25 37.344 1 16.52 81 SER B O 1
ATOM 5864 N N . GLN B 1 82 ? -17.781 -36.219 36.844 1 15.55 82 GLN B N 1
ATOM 5865 C CA . GLN B 1 82 ? -18.906 -36.781 36.125 1 15.55 82 GLN B CA 1
ATOM 5866 C C . GLN B 1 82 ? -18.5 -38.062 35.375 1 15.55 82 GLN B C 1
ATOM 5868 O O . GLN B 1 82 ? -17.344 -38.188 34.938 1 15.55 82 GLN B O 1
ATOM 5873 N N . PRO B 1 83 ? -19.625 -38.875 34.969 1 17.17 83 PRO B N 1
ATOM 5874 C CA . PRO B 1 83 ? -19.891 -40.312 34.781 1 17.17 83 PRO B CA 1
ATOM 5875 C C . PRO B 1 83 ? -19.422 -40.812 33.406 1 17.17 83 PRO B C 1
ATOM 5877 O O . PRO B 1 83 ? -19.125 -40.031 32.5 1 17.17 83 PRO B O 1
ATOM 5880 N N . LYS B 1 84 ? -19.891 -42.094 32.969 1 18.66 84 LYS B N 1
ATOM 5881 C CA . LYS B 1 84 ? -19.5 -43.406 32.469 1 18.66 84 LYS B CA 1
ATOM 5882 C C . LYS B 1 84 ? -19.75 -43.531 30.984 1 18.66 84 LYS B C 1
ATOM 5884 O O . LYS B 1 84 ? -19.594 -44.594 30.406 1 18.66 84 LYS B O 1
ATOM 5889 N N . PHE B 1 85 ? -19.875 -42.344 30.234 1 16.62 85 PHE B N 1
ATOM 5890 C CA . PHE B 1 85 ? -20.766 -42.625 29.094 1 16.62 85 PHE B CA 1
ATOM 5891 C C . PHE B 1 85 ? -20.203 -43.781 28.266 1 16.62 85 PHE B C 1
ATOM 5893 O O . PHE B 1 85 ? -19 -43.812 28 1 16.62 85 PHE B O 1
ATOM 5900 N N . ASP B 1 86 ? -21.125 -44.688 28 1 17.55 86 ASP B N 1
ATOM 5901 C CA . ASP B 1 86 ? -21.203 -46.031 27.484 1 17.55 86 ASP B CA 1
ATOM 5902 C C . ASP B 1 86 ? -20.938 -46.094 25.984 1 17.55 86 ASP B C 1
ATOM 5904 O O . ASP B 1 86 ? -21.484 -45.281 25.234 1 17.55 86 ASP B O 1
ATOM 5908 N N . ARG B 1 87 ? -19.891 -46.75 25.547 1 17.12 87 ARG B N 1
ATOM 5909 C CA . ARG B 1 87 ? -19.109 -46.781 24.312 1 17.12 87 ARG B CA 1
ATOM 5910 C C . ARG B 1 87 ? -19.953 -47.25 23.141 1 17.12 87 ARG B C 1
ATOM 5912 O O . ARG B 1 87 ? -19.812 -46.75 22.031 1 17.12 87 ARG B O 1
ATOM 5919 N N . SER B 1 88 ? -20.734 -48.375 23.266 1 15.99 88 SER B N 1
ATOM 5920 C CA . SER B 1 88 ? -20.188 -49.375 22.359 1 15.99 88 SER B CA 1
ATOM 5921 C C . SER B 1 88 ? -20.781 -49.25 20.969 1 15.99 88 SER B C 1
ATOM 5923 O O . SER B 1 88 ? -20.078 -49.406 19.969 1 15.99 88 SER B O 1
ATOM 5925 N N . LYS B 1 89 ? -22.188 -49.094 20.797 1 16.62 89 LYS B N 1
ATOM 5926 C CA . LYS B 1 89 ? -22.828 -50.188 20.047 1 16.62 89 LYS B CA 1
ATOM 5927 C C . LYS B 1 89 ? -22.547 -50.031 18.547 1 16.62 89 LYS B C 1
ATOM 5929 O O . LYS B 1 89 ? -22.109 -48.969 18.094 1 16.62 89 LYS B O 1
ATOM 5934 N N . SER B 1 90 ? -23.688 -50.375 17.703 1 18.2 90 SER B N 1
ATOM 5935 C CA . SER B 1 90 ? -24.016 -51.281 16.609 1 18.2 90 SER B CA 1
ATOM 5936 C C . SER B 1 90 ? -23.875 -50.594 15.25 1 18.2 90 SER B C 1
ATOM 5938 O O . SER B 1 90 ? -24.078 -49.406 15.133 1 18.2 90 SER B O 1
ATOM 5940 N N . VAL B 1 91 ? -23.453 -51.312 14.125 1 18.52 91 VAL B N 1
ATOM 5941 C CA . VAL B 1 91 ? -22.797 -51.281 12.82 1 18.52 91 VAL B CA 1
ATOM 5942 C C . VAL B 1 91 ? -23.766 -50.812 11.75 1 18.52 91 VAL B C 1
ATOM 5944 O O . VAL B 1 91 ? -23.359 -50.469 10.633 1 18.52 91 VAL B O 1
ATOM 5947 N N . ARG B 1 92 ? -25.141 -50.688 11.914 1 19.95 92 ARG B N 1
ATOM 5948 C CA . ARG B 1 92 ? -25.859 -51.062 10.703 1 19.95 92 ARG B CA 1
ATOM 5949 C C . ARG B 1 92 ? -25.656 -50.031 9.594 1 19.95 92 ARG B C 1
ATOM 5951 O O . ARG B 1 92 ? -25.469 -48.844 9.875 1 19.95 92 ARG B O 1
ATOM 5958 N N . GLN B 1 93 ? -25.672 -50.469 8.32 1 19.22 93 GLN B N 1
ATOM 5959 C CA . GLN B 1 93 ? -25.188 -50.188 6.973 1 19.22 93 GLN B CA 1
ATOM 5960 C C . GLN B 1 93 ? -26.031 -49.094 6.305 1 19.22 93 GLN B C 1
ATOM 5962 O O . GLN B 1 93 ? -25.766 -48.719 5.164 1 19.22 93 GLN B O 1
ATOM 5967 N N . GLU B 1 94 ? -26.969 -48.438 7.043 1 18.78 94 GLU B N 1
ATOM 5968 C CA . GLU B 1 94 ? -28.047 -48 6.145 1 18.78 94 GLU B CA 1
ATOM 5969 C C . GLU B 1 94 ? -27.547 -46.969 5.137 1 18.78 94 GLU B C 1
ATOM 5971 O O . GLU B 1 94 ? -26.609 -46.219 5.418 1 18.78 94 GLU B O 1
ATOM 5976 N N . HIS B 1 95 ? -28.078 -46.969 3.936 1 21.23 95 HIS B N 1
ATOM 5977 C CA . HIS B 1 95 ? -27.938 -46.406 2.59 1 21.23 95 HIS B CA 1
ATOM 5978 C C . HIS B 1 95 ? -28.156 -44.906 2.584 1 21.23 95 HIS B C 1
ATOM 5980 O O . HIS B 1 95 ? -28.266 -44.281 1.518 1 21.23 95 HIS B O 1
ATOM 5986 N N . GLU B 1 96 ? -27.719 -44.125 3.643 1 19.94 96 GLU B N 1
ATOM 5987 C CA . GLU B 1 96 ? -28.406 -42.844 3.748 1 19.94 96 GLU B CA 1
ATOM 5988 C C . GLU B 1 96 ? -28.141 -41.969 2.527 1 19.94 96 GLU B C 1
ATOM 5990 O O . GLU B 1 96 ? -27.047 -42 1.96 1 19.94 96 GLU B O 1
ATOM 5995 N N . ASP B 1 97 ? -29.172 -41.219 2.045 1 21.55 97 ASP B N 1
ATOM 5996 C CA . ASP B 1 97 ? -29.531 -40.25 1.021 1 21.55 97 ASP B CA 1
ATOM 5997 C C . ASP B 1 97 ? -28.625 -39 1.092 1 21.55 97 ASP B C 1
ATOM 5999 O O . ASP B 1 97 ? -28.375 -38.469 2.176 1 21.55 97 ASP B O 1
ATOM 6003 N N . GLN B 1 98 ? -27.766 -38.812 0.131 1 22.8 98 GLN B N 1
ATOM 6004 C CA . GLN B 1 98 ? -26.75 -37.781 -0.025 1 22.8 98 GLN B CA 1
ATOM 6005 C C . GLN B 1 98 ? -27.344 -36.406 0.12 1 22.8 98 GLN B C 1
ATOM 6007 O O . GLN B 1 98 ? -28.281 -36.031 -0.612 1 22.8 98 GLN B O 1
ATOM 6012 N N . PRO B 1 99 ? -27.406 -35.812 1.339 1 24.75 99 PRO B N 1
ATOM 6013 C CA . PRO B 1 99 ? -28.016 -34.469 1.45 1 24.75 99 PRO B CA 1
ATOM 6014 C C . PRO B 1 99 ? -27.406 -33.469 0.473 1 24.75 99 PRO B C 1
ATOM 6016 O O . PRO B 1 99 ? -26.203 -33.469 0.262 1 24.75 99 PRO B O 1
ATOM 6019 N N . GLN B 1 100 ? -28.156 -32.969 -0.501 1 24.58 100 GLN B N 1
ATOM 6020 C CA . GLN B 1 100 ? -27.953 -31.938 -1.515 1 24.58 100 GLN B CA 1
ATOM 6021 C C . GLN B 1 100 ? -27.391 -30.656 -0.897 1 24.58 100 GLN B C 1
ATOM 6023 O O . GLN B 1 100 ? -27.969 -30.109 0.047 1 24.58 100 GLN B O 1
ATOM 6028 N N . ALA B 1 101 ? -26.109 -30.562 -0.895 1 27.22 101 ALA B N 1
ATOM 6029 C CA . ALA B 1 101 ? -25.422 -29.359 -0.434 1 27.22 101 ALA B CA 1
ATOM 6030 C C . ALA B 1 101 ? -26.094 -28.109 -0.998 1 27.22 101 ALA B C 1
ATOM 6032 O O . ALA B 1 101 ? -26.297 -28 -2.209 1 27.22 101 ALA B O 1
ATOM 6033 N N . SER B 1 102 ? -27.062 -27.469 -0.277 1 26.27 102 SER B N 1
ATOM 6034 C CA . SER B 1 102 ? -27.812 -26.25 -0.552 1 26.27 102 SER B CA 1
ATOM 6035 C C . SER B 1 102 ? -26.875 -25.109 -0.973 1 26.27 102 SER B C 1
ATOM 6037 O O . SER B 1 102 ? -26.062 -24.641 -0.175 1 26.27 102 SER B O 1
ATOM 6039 N N . PHE B 1 103 ? -26.359 -25.203 -2.146 1 26.91 103 PHE B N 1
ATOM 6040 C CA . PHE B 1 103 ? -25.625 -24.047 -2.666 1 26.91 103 PHE B CA 1
ATOM 6041 C C . PHE B 1 103 ? -26.438 -22.781 -2.486 1 26.91 103 PHE B C 1
ATOM 6043 O O . PHE B 1 103 ? -27.641 -22.75 -2.768 1 26.91 103 PHE B O 1
ATOM 6050 N N . PRO B 1 104 ? -26.125 -21.938 -1.661 1 29 104 PRO B N 1
ATOM 6051 C CA . PRO B 1 104 ? -26.953 -20.734 -1.701 1 29 104 PRO B CA 1
ATOM 6052 C C . PRO B 1 104 ? -27.094 -20.156 -3.109 1 29 104 PRO B C 1
ATOM 6054 O O . PRO B 1 104 ? -26.078 -19.969 -3.799 1 29 104 PRO B O 1
ATOM 6057 N N . GLN B 1 105 ? -28.094 -20.531 -3.938 1 29.25 105 GLN B N 1
ATOM 6058 C CA . GLN B 1 105 ? -28.594 -20.031 -5.215 1 29.25 105 GLN B CA 1
ATOM 6059 C C . GLN B 1 105 ? -28.375 -18.531 -5.332 1 29.25 105 GLN B C 1
ATOM 6061 O O . GLN B 1 105 ? -28.625 -17.781 -4.375 1 29.25 105 GLN B O 1
ATOM 6066 N N . SER B 1 106 ? -27.438 -18.125 -6.035 1 31.3 106 SER B N 1
ATOM 6067 C CA . SER B 1 106 ? -27.578 -16.734 -6.457 1 31.3 106 SER B CA 1
ATOM 6068 C C . SER B 1 106 ? -29.031 -16.391 -6.75 1 31.3 106 SER B C 1
ATOM 6070 O O . SER B 1 106 ? -29.703 -17.078 -7.527 1 31.3 106 SER B O 1
ATOM 6072 N N . LEU B 1 107 ? -29.797 -15.75 -5.871 1 32.59 107 LEU B N 1
ATOM 6073 C CA . LEU B 1 107 ? -31.234 -15.445 -5.863 1 32.59 107 LEU B CA 1
ATOM 6074 C C . LEU B 1 107 ? -31.641 -14.734 -7.152 1 32.59 107 LEU B C 1
ATOM 6076 O O . LEU B 1 107 ? -32.719 -14.172 -7.23 1 32.59 107 LEU B O 1
ATOM 6080 N N . TYR B 1 108 ? -30.719 -14.258 -7.934 1 30.06 108 TYR B N 1
ATOM 6081 C CA . TYR B 1 108 ? -31.438 -13.398 -8.867 1 30.06 108 TYR B CA 1
ATOM 6082 C C . TYR B 1 108 ? -32.25 -14.219 -9.852 1 30.06 108 TYR B C 1
ATOM 6084 O O . TYR B 1 108 ? -31.703 -14.867 -10.75 1 30.06 108 TYR B O 1
ATOM 6092 N N . LYS B 1 109 ? -33.438 -14.914 -9.445 1 30.66 109 LYS B N 1
ATOM 6093 C CA . LYS B 1 109 ? -34.438 -15.594 -10.258 1 30.66 109 LYS B CA 1
ATOM 6094 C C . LYS B 1 109 ? -34.844 -14.742 -11.453 1 30.66 109 LYS B C 1
ATOM 6096 O O . LYS B 1 109 ? -34.812 -13.516 -11.391 1 30.66 109 LYS B O 1
ATOM 6101 N N . SER B 1 110 ? -35.062 -15.352 -12.477 1 29.2 110 SER B N 1
ATOM 6102 C CA . SER B 1 110 ? -36.031 -14.984 -13.531 1 29.2 110 SER B CA 1
ATOM 6103 C C . SER B 1 110 ? -37.344 -14.508 -12.953 1 29.2 110 SER B C 1
ATOM 6105 O O . SER B 1 110 ? -37.562 -14.602 -11.742 1 29.2 110 SER B O 1
ATOM 6107 N N . ASN B 1 111 ? -38.719 -15.008 -13.5 1 31.23 111 ASN B N 1
ATOM 6108 C CA . ASN B 1 111 ? -40.094 -14.602 -13.406 1 31.23 111 ASN B CA 1
ATOM 6109 C C . ASN B 1 111 ? -40.594 -14.672 -11.961 1 31.23 111 ASN B C 1
ATOM 6111 O O . ASN B 1 111 ? -39.906 -15.172 -11.086 1 31.23 111 ASN B O 1
ATOM 6115 N N . ALA B 1 112 ? -42.219 -15.312 -11.641 1 30.64 112 ALA B N 1
ATOM 6116 C CA . ALA B 1 112 ? -43.25 -15.352 -10.633 1 30.64 112 ALA B CA 1
ATOM 6117 C C . ALA B 1 112 ? -42.844 -16.188 -9.43 1 30.64 112 ALA B C 1
ATOM 6119 O O . ALA B 1 112 ? -43.656 -16.453 -8.531 1 30.64 112 ALA B O 1
ATOM 6120 N N . ALA B 1 113 ? -41.938 -17.031 -9.367 1 31.97 113 ALA B N 1
ATOM 6121 C CA . ALA B 1 113 ? -41.875 -17.906 -8.195 1 31.97 113 ALA B CA 1
ATOM 6122 C C . ALA B 1 113 ? -41.25 -17.203 -7.004 1 31.97 113 ALA B C 1
ATOM 6124 O O . ALA B 1 113 ? -40.281 -16.438 -7.164 1 31.97 113 ALA B O 1
ATOM 6125 N N . LYS B 1 114 ? -41.781 -17.266 -5.73 1 37.84 114 LYS B N 1
ATOM 6126 C CA . LYS B 1 114 ? -41.531 -16.703 -4.402 1 37.84 114 LYS B CA 1
ATOM 6127 C C . LYS B 1 114 ? -40.094 -16.859 -3.986 1 37.84 114 LYS B C 1
ATOM 6129 O O . LYS B 1 114 ? -39.562 -17.969 -3.924 1 37.84 114 LYS B O 1
ATOM 6134 N N . GLN B 1 115 ? -39.125 -15.914 -4.207 1 45.5 115 GLN B N 1
ATOM 6135 C CA . GLN B 1 115 ? -37.75 -15.781 -3.801 1 45.5 115 GLN B CA 1
ATOM 6136 C C . GLN B 1 115 ? -37.5 -16.359 -2.402 1 45.5 115 GLN B C 1
ATOM 6138 O O . GLN B 1 115 ? -38.156 -15.914 -1.44 1 45.5 115 GLN B O 1
ATOM 6143 N N . LYS B 1 116 ? -37.062 -17.578 -2.178 1 51.16 116 LYS B N 1
ATOM 6144 C CA . LYS B 1 116 ? -36.781 -18.188 -0.884 1 51.16 116 LYS B CA 1
ATOM 6145 C C . LYS B 1 116 ? -35.906 -17.266 -0.021 1 51.16 116 LYS B C 1
ATOM 6147 O O . LYS B 1 116 ? -35.031 -16.594 -0.528 1 51.16 116 LYS B O 1
ATOM 6152 N N . SER B 1 117 ? -36.312 -16.922 1.275 1 64.94 117 SER B N 1
ATOM 6153 C CA . SER B 1 117 ? -35.656 -16.156 2.322 1 64.94 117 SER B CA 1
ATOM 6154 C C . SER B 1 117 ? -34.219 -16.609 2.516 1 64.94 117 SER B C 1
ATOM 6156 O O . SER B 1 117 ? -33.906 -17.812 2.465 1 64.94 117 SER B O 1
ATOM 6158 N N . ILE B 1 118 ? -33.156 -15.719 2.311 1 69.94 118 ILE B N 1
ATOM 6159 C CA . ILE B 1 118 ? -31.734 -15.992 2.549 1 69.94 118 ILE B CA 1
ATOM 6160 C C . ILE B 1 118 ? -31.562 -16.656 3.91 1 69.94 118 ILE B C 1
ATOM 6162 O O . ILE B 1 118 ? -30.781 -17.609 4.051 1 69.94 118 ILE B O 1
ATOM 6166 N N . ILE B 1 119 ? -32.375 -16.297 4.84 1 73.19 119 ILE B N 1
ATOM 6167 C CA . ILE B 1 119 ? -32.25 -16.781 6.211 1 73.19 119 ILE B CA 1
ATOM 6168 C C . ILE B 1 119 ? -32.812 -18.203 6.309 1 73.19 119 ILE B C 1
ATOM 6170 O O . ILE B 1 119 ? -32.25 -19.031 7.023 1 73.19 119 ILE B O 1
ATOM 6174 N N . ASP B 1 120 ? -33.812 -18.375 5.457 1 65.75 120 ASP B N 1
ATOM 6175 C CA . ASP B 1 120 ? -34.406 -19.703 5.496 1 65.75 120 ASP B CA 1
ATOM 6176 C C . ASP B 1 120 ? -33.5 -20.734 4.816 1 65.75 120 ASP B C 1
ATOM 6178 O O . ASP B 1 120 ? -33.562 -21.938 5.141 1 65.75 120 ASP B O 1
ATOM 6182 N N . SER B 1 121 ? -32.688 -20.266 3.836 1 64.88 121 SER B N 1
ATOM 6183 C CA . SER B 1 121 ? -31.812 -21.172 3.111 1 64.88 121 SER B CA 1
ATOM 6184 C C . SER B 1 121 ? -30.609 -21.562 3.961 1 64.88 121 SER B C 1
ATOM 6186 O O . SER B 1 121 ? -29.906 -22.531 3.65 1 64.88 121 SER B O 1
ATOM 6188 N N . MET B 1 122 ? -30.453 -20.797 5.004 1 67 122 MET B N 1
ATOM 6189 C CA . MET B 1 122 ? -29.297 -21.062 5.852 1 67 122 MET B CA 1
ATOM 6190 C C . MET B 1 122 ? -29.609 -22.141 6.879 1 67 122 MET B C 1
ATOM 6192 O O . MET B 1 122 ? -30.781 -22.359 7.223 1 67 122 MET B O 1
ATOM 6196 N N . SER B 1 123 ? -28.719 -23.031 7.047 1 60.56 123 SER B N 1
ATOM 6197 C CA . SER B 1 123 ? -28.875 -24.156 7.953 1 60.56 123 SER B CA 1
ATOM 6198 C C . SER B 1 123 ? -29.609 -23.75 9.227 1 60.56 123 SER B C 1
ATOM 6200 O O . SER B 1 123 ? -29.812 -22.562 9.477 1 60.56 123 SER B O 1
ATOM 6202 N N . MET B 1 124 ? -29.781 -24.672 10.195 1 64.25 124 MET B N 1
ATOM 6203 C CA . MET B 1 124 ? -30.453 -24.672 11.492 1 64.25 124 MET B CA 1
ATOM 6204 C C . MET B 1 124 ? -29.75 -23.75 12.477 1 64.25 124 MET B C 1
ATOM 6206 O O . MET B 1 124 ? -28.516 -23.641 12.469 1 64.25 124 MET B O 1
ATOM 6210 N N . GLY B 1 125 ? -30.297 -22.688 13.023 1 72.5 125 GLY B N 1
ATOM 6211 C CA . GLY B 1 125 ? -29.781 -21.828 14.086 1 72.5 125 GLY B CA 1
ATOM 6212 C C . GLY B 1 125 ? -30.719 -20.688 14.422 1 72.5 125 GLY B C 1
ATOM 6213 O O . GLY B 1 125 ? -31.75 -20.5 13.773 1 72.5 125 GLY B O 1
ATOM 6214 N N . SER B 1 126 ? -30.375 -19.953 15.531 1 83.81 126 SER B N 1
ATOM 6215 C CA . SER B 1 126 ? -31.125 -18.781 15.992 1 83.81 126 SER B CA 1
ATOM 6216 C C . SER B 1 126 ? -31.016 -17.625 14.992 1 83.81 126 SER B C 1
ATOM 6218 O O . SER B 1 126 ? -30.141 -17.625 14.133 1 83.81 126 SER B O 1
ATOM 6220 N N . LEU B 1 127 ? -32 -16.781 14.938 1 88.56 127 LEU B N 1
ATOM 6221 C CA . LEU B 1 127 ? -32 -15.609 14.078 1 88.56 127 LEU B CA 1
ATOM 6222 C C . LEU B 1 127 ? -30.719 -14.812 14.266 1 88.56 127 LEU B C 1
ATOM 6224 O O . LEU B 1 127 ? -30.172 -14.266 13.305 1 88.56 127 LEU B O 1
ATOM 6228 N N . LYS B 1 128 ? -30.25 -14.828 15.484 1 90.81 128 LYS B N 1
ATOM 6229 C CA . LYS B 1 128 ? -29.016 -14.125 15.797 1 90.81 128 LYS B CA 1
ATOM 6230 C C . LYS B 1 128 ? -27.828 -14.758 15.086 1 90.81 128 LYS B C 1
ATOM 6232 O O . LYS B 1 128 ? -26.969 -14.055 14.555 1 90.81 128 LYS B O 1
ATOM 6237 N N . GLU B 1 129 ? -27.844 -16.016 15.094 1 91.25 129 GLU B N 1
ATOM 6238 C CA . GLU B 1 129 ? -26.75 -16.734 14.461 1 91.25 129 GLU B CA 1
ATOM 6239 C C . GLU B 1 129 ? -26.812 -16.609 12.938 1 91.25 129 GLU B C 1
ATOM 6241 O O . GLU B 1 129 ? -25.781 -16.484 12.281 1 91.25 129 GLU B O 1
ATOM 6246 N N . LYS B 1 130 ? -28.016 -16.594 12.445 1 90.81 130 LYS B N 1
ATOM 6247 C CA . LYS B 1 130 ? -28.172 -16.469 11 1 90.81 130 LYS B CA 1
ATOM 6248 C C . LYS B 1 130 ? -27.75 -15.094 10.516 1 90.81 130 LYS B C 1
ATOM 6250 O O . LYS B 1 130 ? -27.062 -14.977 9.5 1 90.81 130 LYS B O 1
ATOM 6255 N N . LEU B 1 131 ? -28.188 -14.086 11.258 1 93.38 131 LEU B N 1
ATOM 6256 C CA . LEU B 1 131 ? -27.766 -12.734 10.914 1 93.38 131 LEU B CA 1
ATOM 6257 C C . LEU B 1 131 ? -26.25 -12.594 11.031 1 93.38 131 LEU B C 1
ATOM 6259 O O . LEU B 1 131 ? -25.609 -11.977 10.172 1 93.38 131 LEU B O 1
ATOM 6263 N N . GLY B 1 132 ? -25.688 -13.188 12.062 1 94.25 132 GLY B N 1
ATOM 6264 C CA . GLY B 1 132 ? -24.25 -13.148 12.266 1 94.25 132 GLY B CA 1
ATOM 6265 C C . GLY B 1 132 ? -23.469 -13.812 11.148 1 94.25 132 GLY B C 1
ATOM 6266 O O . GLY B 1 132 ? -22.422 -13.312 10.742 1 94.25 132 GLY B O 1
ATOM 6267 N N . GLN B 1 133 ? -23.984 -14.844 10.656 1 92.56 133 GLN B N 1
ATOM 6268 C CA . GLN B 1 133 ? -23.312 -15.578 9.586 1 92.56 133 GLN B CA 1
ATOM 6269 C C . GLN B 1 133 ? -23.328 -14.781 8.289 1 92.56 133 GLN B C 1
ATOM 6271 O O . GLN B 1 133 ? -22.312 -14.703 7.59 1 92.56 133 GLN B O 1
ATOM 6276 N N . VAL B 1 134 ? -24.469 -14.211 8.023 1 92.94 134 VAL B N 1
ATOM 6277 C CA . VAL B 1 134 ? -24.578 -13.461 6.781 1 92.94 134 VAL B CA 1
ATOM 6278 C C . VAL B 1 134 ? -23.703 -12.219 6.836 1 92.94 134 VAL B C 1
ATOM 6280 O O . VAL B 1 134 ? -23.031 -11.875 5.855 1 92.94 134 VAL B O 1
ATOM 6283 N N . CYS B 1 135 ? -23.672 -11.562 7.961 1 95.12 135 CYS B N 1
ATOM 6284 C CA . CYS B 1 135 ? -22.797 -10.406 8.141 1 95.12 135 CYS B CA 1
ATOM 6285 C C . CYS B 1 135 ? -21.328 -10.828 8.109 1 95.12 135 CYS B C 1
ATOM 6287 O O . CYS B 1 135 ? -20.5 -10.156 7.484 1 95.12 135 CYS B O 1
ATOM 6289 N N . GLY B 1 136 ? -21.031 -11.938 8.742 1 93.62 136 GLY B N 1
ATOM 6290 C CA . GLY B 1 136 ? -19.672 -12.453 8.758 1 93.62 136 GLY B CA 1
ATOM 6291 C C . GLY B 1 136 ? -19.141 -12.766 7.367 1 93.62 136 GLY B C 1
ATOM 6292 O O . GLY B 1 136 ? -17.984 -12.461 7.055 1 93.62 136 GLY B O 1
ATOM 6293 N N . LYS B 1 137 ? -19.953 -13.258 6.52 1 92.88 137 LYS B N 1
ATOM 6294 C CA . LYS B 1 137 ? -19.562 -13.602 5.156 1 92.88 137 LYS B CA 1
ATOM 6295 C C . LYS B 1 137 ? -19.203 -12.359 4.355 1 92.88 137 LYS B C 1
ATOM 6297 O O . LYS B 1 137 ? -18.297 -12.391 3.52 1 92.88 137 LYS B O 1
ATOM 6302 N N . PHE B 1 138 ? -19.906 -11.258 4.617 1 93 138 PHE B N 1
ATOM 6303 C CA . PHE B 1 138 ? -19.578 -10.008 3.943 1 93 138 PHE B CA 1
ATOM 6304 C C . PHE B 1 138 ? -18.172 -9.547 4.309 1 93 138 PHE B C 1
ATOM 6306 O O . PHE B 1 138 ? -17.375 -9.203 3.432 1 93 138 PHE B O 1
ATOM 6313 N N . PHE B 1 139 ? -17.828 -9.602 5.574 1 90.25 139 PHE B N 1
ATOM 6314 C CA . PHE B 1 139 ? -16.531 -9.117 6.047 1 90.25 139 PHE B CA 1
ATOM 6315 C C . PHE B 1 139 ? -15.414 -10.047 5.602 1 90.25 139 PHE B C 1
ATOM 6317 O O . PHE B 1 139 ? -14.352 -9.594 5.18 1 90.25 139 PHE B O 1
ATOM 6324 N N . ILE B 1 140 ? -15.664 -11.312 5.594 1 86.19 140 ILE B N 1
ATOM 6325 C CA . ILE B 1 140 ? -14.633 -12.305 5.312 1 86.19 140 ILE B CA 1
ATOM 6326 C C . ILE B 1 140 ? -14.367 -12.359 3.809 1 86.19 140 ILE B C 1
ATOM 6328 O O . ILE B 1 140 ? -13.219 -12.266 3.373 1 86.19 140 ILE B O 1
ATOM 6332 N N . TYR B 1 141 ? -15.383 -12.383 2.992 1 86.88 141 TYR B N 1
ATOM 6333 C CA . TYR B 1 141 ? -15.211 -12.711 1.582 1 86.88 141 TYR B CA 1
ATOM 6334 C C . TYR B 1 141 ? -15.023 -11.445 0.747 1 86.88 141 TYR B C 1
ATOM 6336 O O . TYR B 1 141 ? -14.555 -11.516 -0.39 1 86.88 141 TYR B O 1
ATOM 6344 N N . THR B 1 142 ? -15.445 -10.25 1.258 1 84.75 142 THR B N 1
ATOM 6345 C CA . THR B 1 142 ? -15.195 -9.016 0.53 1 84.75 142 THR B CA 1
ATOM 6346 C C . THR B 1 142 ? -13.961 -8.305 1.085 1 84.75 142 THR B C 1
ATOM 6348 O O . THR B 1 142 ? -13.602 -7.223 0.623 1 84.75 142 THR B O 1
ATOM 6351 N N . ASN B 1 143 ? -13.336 -8.953 2.035 1 79.44 143 ASN B N 1
ATOM 6352 C CA . ASN B 1 143 ? -12.094 -8.461 2.627 1 79.44 143 ASN B CA 1
ATOM 6353 C C . ASN B 1 143 ? -12.281 -7.082 3.256 1 79.44 143 ASN B C 1
ATOM 6355 O O . ASN B 1 143 ? -11.5 -6.164 2.994 1 79.44 143 ASN B O 1
ATOM 6359 N N . VAL B 1 144 ? -13.352 -6.852 3.875 1 84.25 144 VAL B N 1
ATOM 6360 C CA . VAL B 1 144 ? -13.555 -5.668 4.707 1 84.25 144 VAL B CA 1
ATOM 6361 C C . VAL B 1 144 ? -13.047 -5.941 6.121 1 84.25 144 VAL B C 1
ATOM 6363 O O . VAL B 1 144 ? -13.391 -6.957 6.727 1 84.25 144 VAL B O 1
ATOM 6366 N N . PRO B 1 145 ? -12.18 -5.109 6.641 1 80.06 145 PRO B N 1
ATOM 6367 C CA . PRO B 1 145 ? -11.68 -5.34 7.996 1 80.06 145 PRO B CA 1
ATOM 6368 C C . PRO B 1 145 ? -12.805 -5.426 9.031 1 80.06 145 PRO B C 1
ATOM 6370 O O . PRO B 1 145 ? -13.711 -4.598 9.023 1 80.06 145 PRO B O 1
ATOM 6373 N N . ALA B 1 146 ? -12.703 -6.363 9.953 1 85.31 146 ALA B N 1
ATOM 6374 C CA . ALA B 1 146 ? -13.766 -6.672 10.898 1 85.31 146 ALA B CA 1
ATOM 6375 C C . ALA B 1 146 ? -13.984 -5.52 11.875 1 85.31 146 ALA B C 1
ATOM 6377 O O . ALA B 1 146 ? -15.094 -5.336 12.391 1 85.31 146 ALA B O 1
ATOM 6378 N N . TYR B 1 147 ? -13.008 -4.734 12.133 1 83.19 147 TYR B N 1
ATOM 6379 C CA . TYR B 1 147 ? -13.141 -3.672 13.117 1 83.19 147 TYR B CA 1
ATOM 6380 C C . TYR B 1 147 ? -14.133 -2.611 12.648 1 83.19 147 TYR B C 1
ATOM 6382 O O . TYR B 1 147 ? -14.664 -1.846 13.453 1 83.19 147 TYR B O 1
ATOM 6390 N N . LYS B 1 148 ? -14.312 -2.5 11.352 1 86.88 148 LYS B N 1
ATOM 6391 C CA . LYS B 1 148 ? -15.289 -1.556 10.812 1 86.88 148 LYS B CA 1
ATOM 6392 C C . LYS B 1 148 ? -16.703 -1.9 11.273 1 86.88 148 LYS B C 1
ATOM 6394 O O . LYS B 1 148 ? -17.609 -1.075 11.172 1 86.88 148 LYS B O 1
ATOM 6399 N N . ALA B 1 149 ? -16.875 -3.158 11.82 1 92.56 149 ALA B N 1
ATOM 6400 C CA . ALA B 1 149 ? -18.172 -3.559 12.367 1 92.56 149 ALA B CA 1
ATOM 6401 C C . ALA B 1 149 ? -18.453 -2.838 13.68 1 92.56 149 ALA B C 1
ATOM 6403 O O . ALA B 1 149 ? -19.594 -2.832 14.156 1 92.56 149 ALA B O 1
ATOM 6404 N N . GLU B 1 150 ? -17.469 -2.168 14.227 1 89.75 150 GLU B N 1
ATOM 6405 C CA . GLU B 1 150 ? -17.656 -1.428 15.469 1 89.75 150 GLU B CA 1
ATOM 6406 C C . GLU B 1 150 ? -18.141 -0.002 15.195 1 89.75 150 GLU B C 1
ATOM 6408 O O . GLU B 1 150 ? -18.594 0.691 16.109 1 89.75 150 GLU B O 1
ATOM 6413 N N . SER B 1 151 ? -18.062 0.414 13.977 1 87 151 SER B N 1
ATOM 6414 C CA . SER B 1 151 ? -18.438 1.776 13.625 1 87 151 SER B CA 1
ATOM 6415 C C . SER B 1 151 ? -19.938 1.997 13.812 1 87 151 SER B C 1
ATOM 6417 O O . SER B 1 151 ? -20.734 1.064 13.664 1 87 151 SER B O 1
ATOM 6419 N N . HIS B 1 152 ? -20.312 3.182 14.133 1 87.06 152 HIS B N 1
ATOM 6420 C CA . HIS B 1 152 ? -21.719 3.541 14.25 1 87.06 152 HIS B CA 1
ATOM 6421 C C . HIS B 1 152 ? -22.438 3.443 12.906 1 87.06 152 HIS B C 1
ATOM 6423 O O . HIS B 1 152 ? -23.609 3.086 12.852 1 87.06 152 HIS B O 1
ATOM 6429 N N . GLU B 1 153 ? -21.688 3.727 11.852 1 90.94 153 GLU B N 1
ATOM 6430 C CA . GLU B 1 153 ? -22.266 3.68 10.508 1 90.94 153 GLU B CA 1
ATOM 6431 C C . GLU B 1 153 ? -22.688 2.264 10.141 1 90.94 153 GLU B C 1
ATOM 6433 O O . GLU B 1 153 ? -23.734 2.07 9.523 1 90.94 153 GLU B O 1
ATOM 6438 N N . TYR B 1 154 ? -21.891 1.222 10.539 1 93.56 154 TYR B N 1
ATOM 6439 C CA . TYR B 1 154 ? -22.234 -0.171 10.273 1 93.56 154 TYR B CA 1
ATOM 6440 C C . TYR B 1 154 ? -23.469 -0.583 11.047 1 93.56 154 TYR B C 1
ATOM 6442 O O . TYR B 1 154 ? -24.375 -1.206 10.492 1 93.56 154 TYR B O 1
ATOM 6450 N N . LYS B 1 155 ? -23.5 -0.237 12.312 1 92 155 LYS B N 1
ATOM 6451 C CA . LYS B 1 155 ? -24.641 -0.576 13.156 1 92 155 LYS B CA 1
ATOM 6452 C C . LYS B 1 155 ? -25.922 0.073 12.641 1 92 155 LYS B C 1
ATOM 6454 O O . LYS B 1 155 ? -26.969 -0.582 12.539 1 92 155 LYS B O 1
ATOM 6459 N N . ASN B 1 156 ? -25.828 1.367 12.219 1 91.94 156 ASN B N 1
ATOM 6460 C CA . ASN B 1 156 ? -26.969 2.084 11.664 1 91.94 156 ASN B CA 1
ATOM 6461 C C . ASN B 1 156 ? -27.438 1.465 10.352 1 91.94 156 ASN B C 1
ATOM 6463 O O . ASN B 1 156 ? -28.641 1.473 10.055 1 91.94 156 ASN B O 1
ATOM 6467 N N . MET B 1 157 ? -26.484 0.962 9.562 1 94.75 157 MET B N 1
ATOM 6468 C CA . MET B 1 157 ? -26.828 0.327 8.297 1 94.75 157 MET B CA 1
ATOM 6469 C C . MET B 1 157 ? -27.672 -0.926 8.523 1 94.75 157 MET B C 1
ATOM 6471 O O . MET B 1 157 ? -28.703 -1.113 7.875 1 94.75 157 MET B O 1
ATOM 6475 N N . ILE B 1 158 ? -27.25 -1.81 9.531 1 95.06 158 ILE B N 1
ATOM 6476 C CA . ILE B 1 158 ? -27.953 -3.061 9.797 1 95.06 158 ILE B CA 1
ATOM 6477 C C . ILE B 1 158 ? -29.312 -2.762 10.406 1 95.06 158 ILE B C 1
ATOM 6479 O O . ILE B 1 158 ? -30.328 -3.311 9.961 1 95.06 158 ILE B O 1
ATOM 6483 N N . ILE B 1 159 ? -29.359 -1.833 11.375 1 91.75 159 ILE B N 1
ATOM 6484 C CA . ILE B 1 159 ? -30.625 -1.467 12.016 1 91.75 159 ILE B CA 1
ATOM 6485 C C . ILE B 1 159 ? -31.547 -0.809 11 1 91.75 159 ILE B C 1
ATOM 6487 O O . ILE B 1 159 ? -32.75 -1.097 10.961 1 91.75 159 ILE B O 1
ATOM 6491 N N . GLY B 1 160 ? -30.969 0.092 10.148 1 92.12 160 GLY B N 1
ATOM 6492 C CA . GLY B 1 160 ? -31.75 0.718 9.094 1 92.12 160 GLY B CA 1
ATOM 6493 C C . GLY B 1 160 ? -32.344 -0.281 8.117 1 92.12 160 GLY B C 1
ATOM 6494 O O . GLY B 1 160 ? -33.469 -0.123 7.668 1 92.12 160 GLY B O 1
ATOM 6495 N N . ALA B 1 161 ? -31.578 -1.291 7.766 1 93.44 161 ALA B N 1
ATOM 6496 C CA . ALA B 1 161 ? -32.062 -2.338 6.871 1 93.44 161 ALA B CA 1
ATOM 6497 C C . ALA B 1 161 ? -33.188 -3.121 7.512 1 93.44 161 ALA B C 1
ATOM 6499 O O . ALA B 1 161 ? -34.156 -3.488 6.84 1 93.44 161 ALA B O 1
ATOM 6500 N N . GLN B 1 162 ? -33.094 -3.377 8.812 1 92.38 162 GLN B N 1
ATOM 6501 C CA . GLN B 1 162 ? -34.125 -4.098 9.547 1 92.38 162 GLN B CA 1
ATOM 6502 C C . GLN B 1 162 ? -35.469 -3.336 9.523 1 92.38 162 GLN B C 1
ATOM 6504 O O . GLN B 1 162 ? -36.531 -3.941 9.57 1 92.38 162 GLN B O 1
ATOM 6509 N N . GLU B 1 163 ? -35.344 -2.014 9.43 1 91.06 163 GLU B N 1
ATOM 6510 C CA . GLU B 1 163 ? -36.531 -1.149 9.469 1 91.06 163 GLU B CA 1
ATOM 6511 C C . GLU B 1 163 ? -37.094 -0.94 8.07 1 91.06 163 GLU B C 1
ATOM 6513 O O . GLU B 1 163 ? -38.156 -0.329 7.914 1 91.06 163 GLU B O 1
ATOM 6518 N N . CYS B 1 164 ? -36.406 -1.469 7.047 1 91 164 CYS B N 1
ATOM 6519 C CA . CYS B 1 164 ? -36.875 -1.329 5.672 1 91 164 CYS B CA 1
ATOM 6520 C C . CYS B 1 164 ? -37 -2.691 5 1 91 164 CYS B C 1
ATOM 6522 O O . CYS B 1 164 ? -36.281 -3.004 4.062 1 91 164 CYS B O 1
ATOM 6524 N N . PRO B 1 165 ? -38.062 -3.432 5.367 1 89.62 165 PRO B N 1
ATOM 6525 C CA . PRO B 1 165 ? -38.188 -4.766 4.777 1 89.62 165 PRO B CA 1
ATOM 6526 C C . PRO B 1 165 ? -38.531 -4.719 3.289 1 89.62 165 PRO B C 1
ATOM 6528 O O . PRO B 1 165 ? -39.281 -3.834 2.846 1 89.62 165 PRO B O 1
ATOM 6531 N N . ASN B 1 166 ? -37.969 -5.535 2.469 1 88.5 166 ASN B N 1
ATOM 6532 C CA . ASN B 1 166 ? -38.25 -5.781 1.062 1 88.5 166 ASN B CA 1
ATOM 6533 C C . ASN B 1 166 ? -37.781 -4.637 0.177 1 88.5 166 ASN B C 1
ATOM 6535 O O . ASN B 1 166 ? -38.281 -4.434 -0.924 1 88.5 166 ASN B O 1
ATOM 6539 N N . VAL B 1 167 ? -36.969 -3.752 0.724 1 92.62 167 VAL B N 1
ATOM 6540 C CA . VAL B 1 167 ? -36.344 -2.709 -0.084 1 92.62 167 VAL B CA 1
ATOM 6541 C C . VAL B 1 167 ? -35 -3.207 -0.623 1 92.62 167 VAL B C 1
ATOM 6543 O O . VAL B 1 167 ? -34.156 -3.676 0.14 1 92.62 167 VAL B O 1
ATOM 6546 N N . PRO B 1 168 ? -34.875 -3.154 -1.858 1 92.5 168 PRO B N 1
ATOM 6547 C CA . PRO B 1 168 ? -33.594 -3.623 -2.404 1 92.5 168 PRO B CA 1
ATOM 6548 C C . PRO B 1 168 ? -32.406 -2.771 -1.949 1 92.5 168 PRO B C 1
ATOM 6550 O O . PRO B 1 168 ? -32.531 -1.553 -1.812 1 92.5 168 PRO B O 1
ATOM 6553 N N . PRO B 1 169 ? -31.312 -3.426 -1.701 1 93.69 169 PRO B N 1
ATOM 6554 C CA . PRO B 1 169 ? -30.109 -2.666 -1.322 1 93.69 169 PRO B CA 1
ATOM 6555 C C . PRO B 1 169 ? -29.641 -1.729 -2.43 1 93.69 169 PRO B C 1
ATOM 6557 O O . PRO B 1 169 ? -29.828 -2.014 -3.613 1 93.69 169 PRO B O 1
ATOM 6560 N N . PRO B 1 170 ? -29.094 -0.6 -2.043 1 94.75 170 PRO B N 1
ATOM 6561 C CA . PRO B 1 170 ? -28.578 0.325 -3.057 1 94.75 170 PRO B CA 1
ATOM 6562 C C . PRO B 1 170 ? -27.391 -0.249 -3.836 1 94.75 170 PRO B C 1
ATOM 6564 O O . PRO B 1 170 ? -26.578 -0.976 -3.271 1 94.75 170 PRO B O 1
ATOM 6567 N N . SER B 1 171 ? -27.297 0.068 -5.074 1 93.06 171 SER B N 1
ATOM 6568 C CA . SER B 1 171 ? -26.188 -0.33 -5.93 1 93.06 171 SER B CA 1
ATOM 6569 C C . SER B 1 171 ? -24.984 0.581 -5.73 1 93.06 171 SER B C 1
ATOM 6571 O O . SER B 1 171 ? -25.094 1.637 -5.105 1 93.06 171 SER B O 1
ATOM 6573 N N . SER B 1 172 ? -23.844 0.063 -6.227 1 90.5 172 SER B N 1
ATOM 6574 C CA . SER B 1 172 ? -22.641 0.874 -6.18 1 90.5 172 SER B CA 1
ATOM 6575 C C . SER B 1 172 ? -22.828 2.209 -6.887 1 90.5 172 SER B C 1
ATOM 6577 O O . SER B 1 172 ? -22.375 3.246 -6.414 1 90.5 172 SER B O 1
ATOM 6579 N N . PHE B 1 173 ? -23.609 2.176 -7.922 1 90.25 173 PHE B N 1
ATOM 6580 C CA . PHE B 1 173 ? -23.891 3.375 -8.703 1 90.25 173 PHE B CA 1
ATOM 6581 C C . PHE B 1 173 ? -24.719 4.363 -7.895 1 90.25 173 PHE B C 1
ATOM 6583 O O . PHE B 1 173 ? -24.438 5.562 -7.891 1 90.25 173 PHE B O 1
ATOM 6590 N N . GLN B 1 174 ? -25.719 3.893 -7.258 1 94 174 GLN B N 1
ATOM 6591 C CA . GLN B 1 174 ? -26.578 4.754 -6.457 1 94 174 GLN B CA 1
ATOM 6592 C C . GLN B 1 174 ? -25.812 5.375 -5.293 1 94 174 GLN B C 1
ATOM 6594 O O . GLN B 1 174 ? -26 6.551 -4.977 1 94 174 GLN B O 1
ATOM 6599 N N . ILE B 1 175 ? -24.969 4.59 -4.648 1 92.31 175 ILE B N 1
ATOM 6600 C CA . ILE B 1 175 ? -24.188 5.051 -3.504 1 92.31 175 ILE B CA 1
ATOM 6601 C C . ILE B 1 175 ? -23.25 6.172 -3.939 1 92.31 175 ILE B C 1
ATOM 6603 O O . ILE B 1 175 ? -23.172 7.211 -3.275 1 92.31 175 ILE B O 1
ATOM 6607 N N . MET B 1 176 ? -22.625 6.066 -5.145 1 89.12 176 MET B N 1
ATOM 6608 C CA . MET B 1 176 ? -21.578 6.98 -5.598 1 89.12 176 MET B CA 1
ATOM 6609 C C . MET B 1 176 ? -22.188 8.211 -6.266 1 89.12 176 MET B C 1
ATOM 6611 O O . MET B 1 176 ? -21.484 9.211 -6.473 1 89.12 176 MET B O 1
ATOM 6615 N N . ASN B 1 177 ? -23.422 8.148 -6.574 1 91.44 177 ASN B N 1
ATOM 6616 C CA . ASN B 1 177 ? -24.047 9.281 -7.258 1 91.44 177 ASN B CA 1
ATOM 6617 C C . ASN B 1 177 ? -25.125 9.93 -6.406 1 91.44 177 ASN B C 1
ATOM 6619 O O . ASN B 1 177 ? -24.875 10.898 -5.695 1 91.44 177 ASN B O 1
ATOM 6623 N N . LYS B 1 178 ? -26.219 9.242 -6.258 1 93.5 178 LYS B N 1
ATOM 6624 C CA . LYS B 1 178 ? -27.375 9.828 -5.578 1 93.5 178 LYS B CA 1
ATOM 6625 C C . LYS B 1 178 ? -27.078 10.055 -4.098 1 93.5 178 LYS B C 1
ATOM 6627 O O . LYS B 1 178 ? -27.234 11.172 -3.594 1 93.5 178 LYS B O 1
ATOM 6632 N N . TYR B 1 179 ? -26.719 9.086 -3.439 1 93.88 179 TYR B N 1
ATOM 6633 C CA . TYR B 1 179 ? -26.594 9.164 -1.988 1 93.88 179 TYR B CA 1
ATOM 6634 C C . TYR B 1 179 ? -25.344 9.938 -1.59 1 93.88 179 TYR B C 1
ATOM 6636 O O . TYR B 1 179 ? -25.328 10.609 -0.552 1 93.88 179 TYR B O 1
ATOM 6644 N N . LEU B 1 180 ? -24.234 9.859 -2.365 1 92.75 180 LEU B N 1
ATOM 6645 C CA . LEU B 1 180 ? -23.078 10.703 -2.131 1 92.75 180 LEU B CA 1
ATOM 6646 C C . LEU B 1 180 ? -23.422 12.18 -2.285 1 92.75 180 LEU B C 1
ATOM 6648 O O . LEU B 1 180 ? -23 13.016 -1.48 1 92.75 180 LEU B O 1
ATOM 6652 N N . ALA B 1 181 ? -24.188 12.477 -3.35 1 94.12 181 ALA B N 1
ATOM 6653 C CA . ALA B 1 181 ? -24.625 13.852 -3.578 1 94.12 181 ALA B CA 1
ATOM 6654 C C . ALA B 1 181 ? -25.469 14.359 -2.418 1 94.12 181 ALA B C 1
ATOM 6656 O O . ALA B 1 181 ? -25.359 15.523 -2.023 1 94.12 181 ALA B O 1
ATOM 6657 N N . MET B 1 182 ? -26.328 13.5 -1.882 1 93.06 182 MET B N 1
ATOM 6658 C CA . MET B 1 182 ? -27.156 13.875 -0.743 1 93.06 182 MET B CA 1
ATOM 6659 C C . MET B 1 182 ? -26.297 14.172 0.483 1 93.06 182 MET B C 1
ATOM 6661 O O . MET B 1 182 ? -26.531 15.156 1.186 1 93.06 182 MET B O 1
ATOM 6665 N N . GLU B 1 183 ? -25.328 13.297 0.732 1 92.31 183 GLU B N 1
ATOM 6666 C CA . GLU B 1 183 ? -24.422 13.516 1.854 1 92.31 183 GLU B CA 1
ATOM 6667 C C . GLU B 1 183 ? -23.625 14.805 1.665 1 92.31 183 GLU B C 1
ATOM 6669 O O . GLU B 1 183 ? -23.375 15.531 2.625 1 92.31 183 GLU B O 1
ATOM 6674 N N . HIS B 1 184 ? -23.156 15.07 0.447 1 94.62 184 HIS B N 1
ATOM 6675 C CA . HIS B 1 184 ? -22.391 16.281 0.127 1 94.62 184 HIS B CA 1
ATOM 6676 C C . HIS B 1 184 ? -23.203 17.531 0.441 1 94.62 184 HIS B C 1
ATOM 6678 O O . HIS B 1 184 ? -22.672 18.5 0.987 1 94.62 184 HIS B O 1
ATOM 6684 N N . LYS B 1 185 ? -24.422 17.484 0.098 1 94.44 185 LYS B N 1
ATOM 6685 C CA . LYS B 1 185 ? -25.312 18.609 0.362 1 94.44 185 LYS B CA 1
ATOM 6686 C C . LYS B 1 185 ? -25.469 18.844 1.861 1 94.44 185 LYS B C 1
ATOM 6688 O O . LYS B 1 185 ? -25.438 19.984 2.324 1 94.44 185 LYS B O 1
ATOM 6693 N N . GLU B 1 186 ? -25.641 17.781 2.588 1 91.81 186 GLU B N 1
ATOM 6694 C CA . GLU B 1 186 ? -25.797 17.875 4.035 1 91.81 186 GLU B CA 1
ATOM 6695 C C . GLU B 1 186 ? -24.547 18.453 4.691 1 91.81 186 GLU B C 1
ATOM 6697 O O . GLU B 1 186 ? -24.641 19.344 5.547 1 91.81 186 GLU B O 1
ATOM 6702 N N . ILE B 1 187 ? -23.453 17.984 4.316 1 93.75 187 ILE B N 1
ATOM 6703 C CA . ILE B 1 187 ? -22.188 18.438 4.898 1 93.75 187 ILE B CA 1
ATOM 6704 C C . ILE B 1 187 ? -21.938 19.891 4.504 1 93.75 187 ILE B C 1
ATOM 6706 O O . ILE B 1 187 ? -21.406 20.672 5.293 1 93.75 187 ILE B O 1
ATOM 6710 N N . THR B 1 188 ? -22.344 20.266 3.258 1 95.62 188 THR B N 1
ATOM 6711 C CA . THR B 1 188 ? -22.156 21.641 2.791 1 95.62 188 THR B CA 1
ATOM 6712 C C . THR B 1 188 ? -22.969 22.609 3.652 1 95.62 188 THR B C 1
ATOM 6714 O O . THR B 1 188 ? -22.531 23.734 3.904 1 95.62 188 THR B O 1
ATOM 6717 N N . GLU B 1 189 ? -24.078 22.188 4.125 1 93.44 189 GLU B N 1
ATOM 6718 C CA . GLU B 1 189 ? -24.875 23.016 5.027 1 93.44 189 GLU B CA 1
ATOM 6719 C C . GLU B 1 189 ? -24.141 23.266 6.34 1 93.44 189 GLU B C 1
ATOM 6721 O O . GLU B 1 189 ? -24.141 24.375 6.859 1 93.44 189 GLU B O 1
ATOM 6726 N N . TYR B 1 190 ? -23.578 22.25 6.789 1 92.19 190 TYR B N 1
ATOM 6727 C CA . TYR B 1 190 ? -22.766 22.406 7.992 1 92.19 190 TYR B CA 1
ATOM 6728 C C . TYR B 1 190 ? -21.609 23.359 7.762 1 92.19 190 TYR B C 1
ATOM 6730 O O . TYR B 1 190 ? -21.344 24.234 8.586 1 92.19 190 TYR B O 1
ATOM 6738 N N . ILE B 1 191 ? -20.922 23.266 6.641 1 94.5 191 ILE B N 1
ATOM 6739 C CA . ILE B 1 191 ? -19.781 24.109 6.336 1 94.5 191 ILE B CA 1
ATOM 6740 C C . ILE B 1 191 ? -20.219 25.562 6.184 1 94.5 191 ILE B C 1
ATOM 6742 O O . ILE B 1 191 ? -19.5 26.484 6.582 1 94.5 191 ILE B O 1
ATOM 6746 N N . ASN B 1 192 ? -21.391 25.734 5.637 1 93.88 192 ASN B N 1
ATOM 6747 C CA . ASN B 1 192 ? -21.906 27.094 5.484 1 93.88 192 ASN B CA 1
ATOM 6748 C C . ASN B 1 192 ? -22.125 27.766 6.836 1 93.88 192 ASN B C 1
ATOM 6750 O O . ASN B 1 192 ? -21.938 28.969 6.973 1 93.88 192 ASN B O 1
ATOM 6754 N N . SER B 1 193 ? -22.453 26.953 7.777 1 91.25 193 SER B N 1
ATOM 6755 C CA . SER B 1 193 ? -22.609 27.5 9.125 1 91.25 193 SER B CA 1
ATOM 6756 C C . SER B 1 193 ? -21.266 27.906 9.703 1 91.25 193 SER B C 1
ATOM 6758 O O . SER B 1 193 ? -21.172 28.875 10.461 1 91.25 193 SER B O 1
ATOM 6760 N N . GLN B 1 194 ? -20.25 27.203 9.367 1 91.25 194 GLN B N 1
ATOM 6761 C CA . GLN B 1 194 ? -18.906 27.531 9.828 1 91.25 194 GLN B CA 1
ATOM 6762 C C . GLN B 1 194 ? -18.375 28.781 9.125 1 91.25 194 GLN B C 1
ATOM 6764 O O . GLN B 1 194 ? -17.641 29.562 9.727 1 91.25 194 GLN B O 1
ATOM 6769 N N . ARG B 1 195 ? -18.766 29 7.938 1 93.88 195 ARG B N 1
ATOM 6770 C CA . ARG B 1 195 ? -18.297 30.125 7.125 1 93.88 195 ARG B CA 1
ATOM 6771 C C . ARG B 1 195 ? -18.688 31.453 7.75 1 93.88 195 ARG B C 1
ATOM 6773 O O . ARG B 1 195 ? -18 32.469 7.57 1 93.88 195 ARG B O 1
ATOM 6780 N N . LYS B 1 196 ? -19.719 31.438 8.477 1 92.81 196 LYS B N 1
ATOM 6781 C CA . LYS B 1 196 ? -20.172 32.656 9.125 1 92.81 196 LYS B CA 1
ATOM 6782 C C . LYS B 1 196 ? -19.156 33.188 10.133 1 92.81 196 LYS B C 1
ATOM 6784 O O . LYS B 1 196 ? -19.047 34.375 10.352 1 92.81 196 LYS B O 1
ATOM 6789 N N . MET B 1 197 ? -18.375 32.344 10.648 1 94.25 197 MET B N 1
ATOM 6790 C CA . MET B 1 197 ? -17.406 32.688 11.672 1 94.25 197 MET B CA 1
ATOM 6791 C C . MET B 1 197 ? -16.141 33.281 11.047 1 94.25 197 MET B C 1
ATOM 6793 O O . MET B 1 197 ? -15.359 33.938 11.727 1 94.25 197 MET B O 1
ATOM 6797 N N . TRP B 1 198 ? -16 33.094 9.703 1 96.31 198 TRP B N 1
ATOM 6798 C CA . TRP B 1 198 ? -14.781 33.531 9.039 1 96.31 198 TRP B CA 1
ATOM 6799 C C . TRP B 1 198 ? -14.695 35.062 9.023 1 96.31 198 TRP B C 1
ATOM 6801 O O . TRP B 1 198 ? -13.594 35.625 9.023 1 96.31 198 TRP B O 1
ATOM 6811 N N . LYS B 1 199 ? -15.836 35.688 9.055 1 93.94 199 LYS B N 1
ATOM 6812 C CA . LYS B 1 199 ? -15.859 37.125 9.031 1 93.94 199 LYS B CA 1
ATOM 6813 C C . LYS B 1 199 ? -15.352 37.719 10.352 1 93.94 199 LYS B C 1
ATOM 6815 O O . LYS B 1 199 ? -14.609 38.688 10.359 1 93.94 199 LYS B O 1
ATOM 6820 N N . THR B 1 200 ? -15.695 37.062 11.406 1 94.81 200 THR B N 1
ATOM 6821 C CA . THR B 1 200 ? -15.375 37.531 12.734 1 94.81 200 THR B CA 1
ATOM 6822 C C . THR B 1 200 ? -13.945 37.156 13.125 1 94.81 200 THR B C 1
ATOM 6824 O O . THR B 1 200 ? -13.195 38 13.633 1 94.81 200 THR B O 1
ATOM 6827 N N . TYR B 1 201 ? -13.547 35.969 12.883 1 96.94 201 TYR B N 1
ATOM 6828 C CA . TYR B 1 201 ? -12.305 35.438 13.422 1 96.94 201 TYR B CA 1
ATOM 6829 C C . TYR B 1 201 ? -11.227 35.375 12.352 1 96.94 201 TYR B C 1
ATOM 6831 O O . TYR B 1 201 ? -10.062 35.094 12.648 1 96.94 201 TYR B O 1
ATOM 6839 N N . GLY B 1 202 ? -11.578 35.656 11.102 1 96.69 202 GLY B N 1
ATOM 6840 C CA . GLY B 1 202 ? -10.625 35.5 10.016 1 96.69 202 GLY B CA 1
ATOM 6841 C C . GLY B 1 202 ? -10.297 34.062 9.711 1 96.69 202 GLY B C 1
ATOM 6842 O O . GLY B 1 202 ? -10.75 33.156 10.422 1 96.69 202 GLY B O 1
ATOM 6843 N N . CYS B 1 203 ? -9.594 33.812 8.609 1 97.12 203 CYS B N 1
ATOM 6844 C CA . CYS B 1 203 ? -9.258 32.438 8.281 1 97.12 203 CYS B CA 1
ATOM 6845 C C . CYS B 1 203 ? -7.902 32.344 7.594 1 97.12 203 CYS B C 1
ATOM 6847 O O . CYS B 1 203 ? -7.383 33.375 7.109 1 97.12 203 CYS B O 1
ATOM 6849 N N . THR B 1 204 ? -7.266 31.203 7.699 1 97.62 204 THR B N 1
ATOM 6850 C CA . THR B 1 204 ? -6.035 30.859 6.996 1 97.62 204 THR B CA 1
ATOM 6851 C C . THR B 1 204 ? -6.328 29.891 5.852 1 97.62 204 THR B C 1
ATOM 6853 O O . THR B 1 204 ? -6.949 28.844 6.055 1 97.62 204 THR B O 1
ATOM 6856 N N . ILE B 1 205 ? -5.938 30.266 4.66 1 97.38 205 ILE B N 1
ATOM 6857 C CA . ILE B 1 205 ? -6.039 29.359 3.525 1 97.38 205 ILE B CA 1
ATOM 6858 C C . ILE B 1 205 ? -4.762 28.531 3.418 1 97.38 205 ILE B C 1
ATOM 6860 O O . ILE B 1 205 ? -3.654 29.078 3.467 1 97.38 205 ILE B O 1
ATOM 6864 N N . MET B 1 206 ? -4.938 27.281 3.334 1 95.31 206 MET B N 1
ATOM 6865 C CA . MET B 1 206 ? -3.811 26.359 3.207 1 95.31 206 MET B CA 1
ATOM 6866 C C . MET B 1 206 ? -3.922 25.531 1.933 1 95.31 206 MET B C 1
ATOM 6868 O O . MET B 1 206 ? -5.027 25.266 1.451 1 95.31 206 MET B O 1
ATOM 6872 N N . ALA B 1 207 ? -2.816 25.203 1.399 1 91.44 207 ALA B N 1
ATOM 6873 C CA . ALA B 1 207 ? -2.785 24.359 0.208 1 91.44 207 ALA B CA 1
ATOM 6874 C C . ALA B 1 207 ? -1.587 23.422 0.237 1 91.44 207 ALA B C 1
ATOM 6876 O O . ALA B 1 207 ? -0.542 23.75 0.804 1 91.44 207 ALA B O 1
ATOM 6877 N N . ASP B 1 208 ? -1.79 22.25 -0.251 1 82.62 208 ASP B N 1
ATOM 6878 C CA . ASP B 1 208 ? -0.71 21.281 -0.395 1 82.62 208 ASP B CA 1
ATOM 6879 C C . ASP B 1 208 ? -0.928 20.391 -1.618 1 82.62 208 ASP B C 1
ATOM 6881 O O . ASP B 1 208 ? -2.066 20.172 -2.043 1 82.62 208 ASP B O 1
ATOM 6885 N N . GLY B 1 209 ? 0.174 20.031 -2.213 1 78.38 209 GLY B N 1
ATOM 6886 C CA . GLY B 1 209 ? 0.112 19.141 -3.357 1 78.38 209 GLY B CA 1
ATOM 6887 C C . GLY B 1 209 ? 0.263 17.672 -2.98 1 78.38 209 GLY B C 1
ATOM 6888 O O . GLY B 1 209 ? 1.036 17.344 -2.08 1 78.38 209 GLY B O 1
ATOM 6889 N N . TRP B 1 210 ? -0.548 16.844 -3.639 1 71.94 210 TRP B N 1
ATOM 6890 C CA . TRP B 1 210 ? -0.475 15.406 -3.426 1 71.94 210 TRP B CA 1
ATOM 6891 C C . TRP B 1 210 ? -0.368 14.664 -4.754 1 71.94 210 TRP B C 1
ATOM 6893 O O . TRP B 1 210 ? -1.027 15.031 -5.73 1 71.94 210 TRP B O 1
ATOM 6903 N N . SER B 1 211 ? 0.536 13.766 -4.758 1 70.81 211 SER B N 1
ATOM 6904 C CA . SER B 1 211 ? 0.632 12.867 -5.906 1 70.81 211 SER B CA 1
ATOM 6905 C C . SER B 1 211 ? 0.255 11.438 -5.523 1 70.81 211 SER B C 1
ATOM 6907 O O . SER B 1 211 ? 0.79 10.891 -4.559 1 70.81 211 SER B O 1
ATOM 6909 N N . GLY B 1 212 ? -0.725 10.883 -6.148 1 63.19 212 GLY B N 1
ATOM 6910 C CA . GLY B 1 212 ? -1.197 9.531 -5.883 1 63.19 212 GLY B CA 1
ATOM 6911 C C . GLY B 1 212 ? -0.386 8.469 -6.594 1 63.19 212 GLY B C 1
ATOM 6912 O O . GLY B 1 212 ? 0.542 8.781 -7.34 1 63.19 212 GLY B O 1
ATOM 6913 N N . PRO B 1 213 ? -0.737 7.207 -6.305 1 59.56 213 PRO B N 1
ATOM 6914 C CA . PRO B 1 213 ? -0.06 6.09 -6.961 1 59.56 213 PRO B CA 1
ATOM 6915 C C . PRO B 1 213 ? -0.228 6.105 -8.477 1 59.56 213 PRO B C 1
ATOM 6917 O O . PRO B 1 213 ? 0.646 5.625 -9.203 1 59.56 213 PRO B O 1
ATOM 6920 N N . THR B 1 214 ? -1.348 6.688 -8.93 1 62.38 214 THR B N 1
ATOM 6921 C CA . THR B 1 214 ? -1.595 6.797 -10.367 1 62.38 214 THR B CA 1
ATOM 6922 C C . THR B 1 214 ? -0.898 8.031 -10.938 1 62.38 214 THR B C 1
ATOM 6924 O O . THR B 1 214 ? -1.067 8.352 -12.117 1 62.38 214 THR B O 1
ATOM 6927 N N . ARG B 1 215 ? -0.169 8.742 -10.086 1 70.44 215 ARG B N 1
ATOM 6928 C CA . ARG B 1 215 ? 0.587 9.938 -10.438 1 70.44 215 ARG B CA 1
ATOM 6929 C C . ARG B 1 215 ? -0.345 11.109 -10.719 1 70.44 215 ARG B C 1
ATOM 6931 O O . ARG B 1 215 ? 0.016 12.039 -11.438 1 70.44 215 ARG B O 1
ATOM 6938 N N . MET B 1 216 ? -1.556 10.852 -10.312 1 75.88 216 MET B N 1
ATOM 6939 C CA . MET B 1 216 ? -2.445 12.016 -10.305 1 75.88 216 MET B CA 1
ATOM 6940 C C . MET B 1 216 ? -1.938 13.078 -9.344 1 75.88 216 MET B C 1
ATOM 6942 O O . MET B 1 216 ? -1.505 12.766 -8.234 1 75.88 216 MET B O 1
ATOM 6946 N N . GLN B 1 217 ? -1.851 14.258 -9.898 1 80.88 217 GLN B N 1
ATOM 6947 C CA . GLN B 1 217 ? -1.403 15.367 -9.062 1 80.88 217 GLN B CA 1
ATOM 6948 C C . GLN B 1 217 ? -2.578 16.234 -8.633 1 80.88 217 GLN B C 1
ATOM 6950 O O . GLN B 1 217 ? -3.248 16.844 -9.469 1 80.88 217 GLN B O 1
ATOM 6955 N N . VAL B 1 218 ? -2.812 16.234 -7.352 1 83.75 218 VAL B N 1
ATOM 6956 C CA . VAL B 1 218 ? -3.947 16.969 -6.816 1 83.75 218 VAL B CA 1
ATOM 6957 C C . VAL B 1 218 ? -3.453 18.047 -5.859 1 83.75 218 VAL B C 1
ATOM 6959 O O . VAL B 1 218 ? -2.475 17.844 -5.137 1 83.75 218 VAL B O 1
ATOM 6962 N N . ILE B 1 219 ? -4.043 19.219 -5.949 1 88.44 219 ILE B N 1
ATOM 6963 C CA . ILE B 1 219 ? -3.793 20.297 -4.996 1 88.44 219 ILE B CA 1
ATOM 6964 C C . ILE B 1 219 ? -5.02 20.5 -4.109 1 88.44 219 ILE B C 1
ATOM 6966 O O . ILE B 1 219 ? -6.117 20.766 -4.605 1 88.44 219 ILE B O 1
ATOM 6970 N N . ASN B 1 220 ? -4.805 20.312 -2.848 1 88.38 220 ASN B N 1
ATOM 6971 C CA . ASN B 1 220 ? -5.883 20.469 -1.879 1 88.38 220 ASN B CA 1
ATOM 6972 C C . ASN B 1 220 ? -5.891 21.875 -1.282 1 88.38 220 ASN B C 1
ATOM 6974 O O . ASN B 1 220 ? -4.828 22.453 -1.028 1 88.38 220 ASN B O 1
ATOM 6978 N N . PHE B 1 221 ? -7.062 22.391 -1.127 1 93.56 221 PHE B N 1
ATOM 6979 C CA . PHE B 1 221 ? -7.242 23.672 -0.465 1 93.56 221 PHE B CA 1
ATOM 6980 C C . PHE B 1 221 ? -8.07 23.516 0.803 1 93.56 221 PHE B C 1
ATOM 6982 O O . PHE B 1 221 ? -9.156 22.938 0.772 1 93.56 221 PHE B O 1
ATOM 6989 N N . MET B 1 222 ? -7.551 24 1.856 1 94.12 222 MET B N 1
ATOM 6990 C CA . MET B 1 222 ? -8.211 23.953 3.156 1 94.12 222 MET B CA 1
ATOM 6991 C C . MET B 1 222 ? -8.281 25.344 3.787 1 94.12 222 MET B C 1
ATOM 6993 O O . MET B 1 222 ? -7.496 26.219 3.438 1 94.12 222 MET B O 1
ATOM 6997 N N . VAL B 1 223 ? -9.227 25.484 4.645 1 96.06 223 VAL B N 1
ATOM 6998 C CA . VAL B 1 223 ? -9.398 26.75 5.355 1 96.06 223 VAL B CA 1
ATOM 6999 C C . VAL B 1 223 ? -9.43 26.5 6.859 1 96.06 223 VAL B C 1
ATOM 7001 O O . VAL B 1 223 ? -10.18 25.656 7.34 1 96.06 223 VAL B O 1
ATOM 7004 N N . TYR B 1 224 ? -8.578 27.172 7.582 1 95.94 224 TYR B N 1
ATOM 7005 C CA . TYR B 1 224 ? -8.508 27.047 9.031 1 95.94 224 TYR B CA 1
ATOM 7006 C C . TYR B 1 224 ? -9.086 28.281 9.719 1 95.94 224 TYR B C 1
ATOM 7008 O O . TYR B 1 224 ? -8.82 29.406 9.312 1 95.94 224 TYR B O 1
ATOM 7016 N N . CYS B 1 225 ? -9.93 28.078 10.727 1 95.88 225 CYS B N 1
ATOM 7017 C CA . CYS B 1 225 ? -10.5 29.141 11.531 1 95.88 225 CYS B CA 1
ATOM 7018 C C . CYS B 1 225 ? -10.797 28.672 12.945 1 95.88 225 CYS B C 1
ATOM 7020 O O . CYS B 1 225 ? -11.648 27.797 13.148 1 95.88 225 CYS B O 1
ATOM 7022 N N . LYS B 1 226 ? -10.141 29.234 13.93 1 93 226 LYS B N 1
ATOM 7023 C CA . LYS B 1 226 ? -10.414 29.062 15.352 1 93 226 LYS B CA 1
ATOM 7024 C C . LYS B 1 226 ? -10.438 27.578 15.727 1 93 226 LYS B C 1
ATOM 7026 O O . LYS B 1 226 ? -11.414 27.094 16.297 1 93 226 LYS B O 1
ATOM 7031 N N . GLY B 1 227 ? -9.484 26.844 15.273 1 89.31 227 GLY B N 1
ATOM 7032 C CA . GLY B 1 227 ? -9.328 25.453 15.688 1 89.31 227 GLY B CA 1
ATOM 7033 C C . GLY B 1 227 ? -10.062 24.484 14.789 1 89.31 227 GLY B C 1
ATOM 7034 O O . GLY B 1 227 ? -10.109 23.281 15.07 1 89.31 227 GLY B O 1
ATOM 7035 N N . LYS B 1 228 ? -10.625 24.953 13.711 1 91.5 228 LYS B N 1
ATOM 7036 C CA . LYS B 1 228 ? -11.367 24.109 12.781 1 91.5 228 LYS B CA 1
ATOM 7037 C C . LYS B 1 228 ? -10.805 24.219 11.367 1 91.5 228 LYS B C 1
ATOM 7039 O O . LYS B 1 228 ? -10.625 25.312 10.852 1 91.5 228 LYS B O 1
ATOM 7044 N N . THR B 1 229 ? -10.469 23.062 10.852 1 92.19 229 THR B N 1
ATOM 7045 C CA . THR B 1 229 ? -9.984 23.031 9.469 1 92.19 229 THR B CA 1
ATOM 7046 C C . THR B 1 229 ? -11.039 22.438 8.547 1 92.19 229 THR B C 1
ATOM 7048 O O . THR B 1 229 ? -11.508 21.328 8.758 1 92.19 229 THR B O 1
ATOM 7051 N N . VAL B 1 230 ? -11.438 23.172 7.566 1 93.31 230 VAL B N 1
ATOM 7052 C CA . VAL B 1 230 ? -12.438 22.766 6.586 1 93.31 230 VAL B CA 1
ATOM 7053 C C . VAL B 1 230 ? -11.742 22.391 5.273 1 93.31 230 VAL B C 1
ATOM 7055 O O . VAL B 1 230 ? -10.898 23.125 4.777 1 93.31 230 VAL B O 1
ATOM 7058 N N . PHE B 1 231 ? -12.016 21.203 4.855 1 92.56 231 PHE B N 1
ATOM 7059 C CA . PHE B 1 231 ? -11.633 20.875 3.488 1 92.56 231 PHE B CA 1
ATOM 7060 C C . PHE B 1 231 ? -12.523 21.594 2.484 1 92.56 231 PHE B C 1
ATOM 7062 O O . PHE B 1 231 ? -13.727 21.344 2.43 1 92.56 231 PHE B O 1
ATOM 7069 N N . LEU B 1 232 ? -11.969 22.453 1.731 1 94.06 232 LEU B N 1
ATOM 7070 C CA . LEU B 1 232 ? -12.758 23.281 0.827 1 94.06 232 LEU B CA 1
ATOM 7071 C C . LEU B 1 232 ? -12.938 22.609 -0.525 1 94.06 232 LEU B C 1
ATOM 7073 O O . LEU B 1 232 ? -14.062 22.328 -0.95 1 94.06 232 LEU B O 1
ATOM 7077 N N . LYS B 1 233 ? -11.852 22.297 -1.17 1 92.19 233 LYS B N 1
ATOM 7078 C CA . LYS B 1 233 ? -11.906 21.641 -2.469 1 92.19 233 LYS B CA 1
ATOM 7079 C C . LYS B 1 233 ? -10.523 21.156 -2.895 1 92.19 233 LYS B C 1
ATOM 7081 O O . LYS B 1 233 ? -9.523 21.453 -2.242 1 92.19 233 LYS B O 1
ATOM 7086 N N . SER B 1 234 ? -10.484 20.297 -3.883 1 89.69 234 SER B N 1
ATOM 7087 C CA . SER B 1 234 ? -9.25 19.844 -4.508 1 89.69 234 SER B CA 1
ATOM 7088 C C . SER B 1 234 ? -9.273 20.078 -6.016 1 89.69 234 SER B C 1
ATOM 7090 O O . SER B 1 234 ? -10.344 20.109 -6.625 1 89.69 234 SER B O 1
ATOM 7092 N N . VAL B 1 235 ? -8.125 20.344 -6.562 1 90.25 235 VAL B N 1
ATOM 7093 C CA . VAL B 1 235 ? -8.008 20.578 -8 1 90.25 235 VAL B CA 1
ATOM 7094 C C . VAL B 1 235 ? -7.07 19.547 -8.617 1 90.25 235 VAL B C 1
ATOM 7096 O O . VAL B 1 235 ? -6 19.266 -8.07 1 90.25 235 VAL B O 1
ATOM 7099 N N . ASN B 1 236 ? -7.543 18.922 -9.664 1 86.56 236 ASN B N 1
ATOM 7100 C CA . ASN B 1 236 ? -6.684 18.016 -10.43 1 86.56 236 ASN B CA 1
ATOM 7101 C C . ASN B 1 236 ? -5.691 18.797 -11.297 1 86.56 236 ASN B C 1
ATOM 7103 O O . ASN B 1 236 ? -6.074 19.406 -12.297 1 86.56 236 ASN B O 1
ATOM 7107 N N . ALA B 1 237 ? -4.488 18.812 -10.875 1 86.69 237 ALA B N 1
ATOM 7108 C CA . ALA B 1 237 ? -3.455 19.578 -11.57 1 86.69 237 ALA B CA 1
ATOM 7109 C C . ALA B 1 237 ? -2.559 18.656 -12.391 1 86.69 237 ALA B C 1
ATOM 7111 O O . ALA B 1 237 ? -1.412 19 -12.695 1 86.69 237 ALA B O 1
ATOM 7112 N N . SER B 1 238 ? -3.01 17.5 -12.758 1 80.75 238 SER B N 1
ATOM 7113 C CA . SER B 1 238 ? -2.189 16.5 -13.445 1 80.75 238 SER B CA 1
ATOM 7114 C C . SER B 1 238 ? -1.753 17 -14.82 1 80.75 238 SER B C 1
ATOM 7116 O O . SER B 1 238 ? -0.654 16.672 -15.273 1 80.75 238 SER B O 1
ATOM 7118 N N . SER B 1 239 ? -2.545 17.781 -15.484 1 81.38 239 SER B N 1
ATOM 7119 C CA . SER B 1 239 ? -2.277 18.188 -16.859 1 81.38 239 SER B CA 1
ATOM 7120 C C . SER B 1 239 ? -1.638 19.562 -16.922 1 81.38 239 SER B C 1
ATOM 7122 O O . SER B 1 239 ? -1.317 20.062 -18 1 81.38 239 SER B O 1
ATOM 7124 N N . ASP B 1 240 ? -1.426 20.109 -15.789 1 81.5 240 ASP B N 1
ATOM 7125 C CA . ASP B 1 240 ? -0.952 21.5 -15.789 1 81.5 240 ASP B CA 1
ATOM 7126 C C . ASP B 1 240 ? 0.483 21.578 -15.273 1 81.5 240 ASP B C 1
ATOM 7128 O O . ASP B 1 240 ? 0.928 20.719 -14.508 1 81.5 240 ASP B O 1
ATOM 7132 N N . ILE B 1 241 ? 1.124 22.594 -15.875 1 77.25 241 ILE B N 1
ATOM 7133 C CA . ILE B 1 241 ? 2.434 22.922 -15.32 1 77.25 241 ILE B CA 1
ATOM 7134 C C . ILE B 1 241 ? 2.264 23.703 -14.023 1 77.25 241 ILE B C 1
ATOM 7136 O O . ILE B 1 241 ? 1.715 24.812 -14.023 1 77.25 241 ILE B O 1
ATOM 7140 N N . ARG B 1 242 ? 2.721 23.234 -12.984 1 80.88 242 ARG B N 1
ATOM 7141 C CA . ARG B 1 242 ? 2.492 23.781 -11.656 1 80.88 242 ARG B CA 1
ATOM 7142 C C . ARG B 1 242 ? 3.52 24.859 -11.32 1 80.88 242 ARG B C 1
ATOM 7144 O O . ARG B 1 242 ? 4.211 24.766 -10.305 1 80.88 242 ARG B O 1
ATOM 7151 N N . ASP B 1 243 ? 3.484 25.828 -12.148 1 86.19 243 ASP B N 1
ATOM 7152 C CA . ASP B 1 243 ? 4.367 26.953 -11.859 1 86.19 243 ASP B CA 1
ATOM 7153 C C . ASP B 1 243 ? 3.686 27.969 -10.938 1 86.19 243 ASP B C 1
ATOM 7155 O O . ASP B 1 243 ? 2.537 27.766 -10.531 1 86.19 243 ASP B O 1
ATOM 7159 N N . HIS B 1 244 ? 4.473 29 -10.57 1 91.56 244 HIS B N 1
ATOM 7160 C CA . HIS B 1 244 ? 3.969 29.953 -9.594 1 91.56 244 HIS B CA 1
ATOM 7161 C C . HIS B 1 244 ? 2.748 30.703 -10.133 1 91.56 244 HIS B C 1
ATOM 7163 O O . HIS B 1 244 ? 1.849 31.062 -9.367 1 91.56 244 HIS B O 1
ATOM 7169 N N . LYS B 1 245 ? 2.654 30.844 -11.414 1 92.5 245 LYS B N 1
ATOM 7170 C CA . LYS B 1 245 ? 1.516 31.547 -12 1 92.5 245 LYS B CA 1
ATOM 7171 C C . LYS B 1 245 ? 0.245 30.703 -11.906 1 92.5 245 LYS B C 1
ATOM 7173 O O . LYS B 1 245 ? -0.825 31.234 -11.586 1 92.5 245 LYS B O 1
ATOM 7178 N N . TYR B 1 246 ? 0.449 29.5 -12.188 1 92.31 246 TYR B N 1
ATOM 7179 C CA . TYR B 1 246 ? -0.686 28.578 -12.109 1 92.31 246 TYR B CA 1
ATOM 7180 C C . TYR B 1 246 ? -1.201 28.469 -10.68 1 92.31 246 TYR B C 1
ATOM 7182 O O . TYR B 1 246 ? -2.408 28.547 -10.438 1 92.31 246 TYR B O 1
ATOM 7190 N N . ILE B 1 247 ? -0.332 28.344 -9.758 1 93.81 247 ILE B N 1
ATOM 7191 C CA . ILE B 1 247 ? -0.702 28.219 -8.352 1 93.81 247 ILE B CA 1
ATOM 7192 C C . ILE B 1 247 ? -1.369 29.516 -7.879 1 93.81 247 ILE B C 1
ATOM 7194 O O . ILE B 1 247 ? -2.361 29.469 -7.148 1 93.81 247 ILE B O 1
ATOM 7198 N N . ALA B 1 248 ? -0.815 30.656 -8.297 1 96 248 ALA B N 1
ATOM 7199 C CA . ALA B 1 248 ? -1.396 31.953 -7.934 1 96 248 ALA B CA 1
ATOM 7200 C C . ALA B 1 248 ? -2.826 32.062 -8.445 1 96 248 ALA B C 1
ATOM 7202 O O . ALA B 1 248 ? -3.699 32.594 -7.754 1 96 248 ALA B O 1
ATOM 7203 N N . LYS B 1 249 ? -3.027 31.531 -9.641 1 95.81 249 LYS B N 1
ATOM 7204 C CA . LYS B 1 249 ? -4.371 31.578 -10.211 1 95.81 249 LYS B CA 1
ATOM 7205 C C . LYS B 1 249 ? -5.344 30.734 -9.383 1 95.81 249 LYS B C 1
ATOM 7207 O O . LYS B 1 249 ? -6.477 31.156 -9.133 1 95.81 249 LYS B O 1
ATOM 7212 N N . LEU B 1 250 ? -4.93 29.594 -9.016 1 95.25 250 LEU B N 1
ATOM 7213 C CA . LEU B 1 250 ? -5.773 28.734 -8.195 1 95.25 250 LEU B CA 1
ATOM 7214 C C . LEU B 1 250 ? -6.105 29.391 -6.867 1 95.25 250 LEU B C 1
ATOM 7216 O O . LEU B 1 250 ? -7.25 29.344 -6.41 1 95.25 250 LEU B O 1
ATOM 7220 N N . PHE B 1 251 ? -5.094 30.078 -6.254 1 96.62 251 PHE B N 1
ATOM 7221 C CA . PHE B 1 251 ? -5.309 30.766 -4.984 1 96.62 251 PHE B CA 1
ATOM 7222 C C . PHE B 1 251 ? -6.301 31.906 -5.152 1 96.62 251 PHE B C 1
ATOM 7224 O O . PHE B 1 251 ? -7.129 32.156 -4.273 1 96.62 251 PHE B O 1
ATOM 7231 N N . LYS B 1 252 ? -6.172 32.594 -6.246 1 97 252 LYS B N 1
ATOM 7232 C CA . LYS B 1 252 ? -7.082 33.688 -6.488 1 97 252 LYS B CA 1
ATOM 7233 C C . LYS B 1 252 ? -8.539 33.219 -6.488 1 97 252 LYS B C 1
ATOM 7235 O O . LYS B 1 252 ? -9.406 33.875 -5.902 1 97 252 LYS B O 1
ATOM 7240 N N . ASP B 1 253 ? -8.719 32.094 -7.121 1 96.5 253 ASP B N 1
ATOM 7241 C CA . ASP B 1 253 ? -10.07 31.516 -7.148 1 96.5 253 ASP B CA 1
ATOM 7242 C C . ASP B 1 253 ? -10.555 31.188 -5.742 1 96.5 253 ASP B C 1
ATOM 7244 O O . ASP B 1 253 ? -11.703 31.453 -5.398 1 96.5 253 ASP B O 1
ATOM 7248 N N . VAL B 1 254 ? -9.719 30.641 -4.953 1 97.19 254 VAL B N 1
ATOM 7249 C CA . VAL B 1 254 ? -10.062 30.219 -3.6 1 97.19 254 VAL B CA 1
ATOM 7250 C C . VAL B 1 254 ? -10.289 31.453 -2.719 1 97.19 254 VAL B C 1
ATOM 7252 O O . VAL B 1 254 ? -11.203 31.469 -1.895 1 97.19 254 VAL B O 1
ATOM 7255 N N . ILE B 1 255 ? -9.445 32.5 -2.855 1 97.56 255 ILE B N 1
ATOM 7256 C CA . ILE B 1 255 ? -9.578 33.75 -2.102 1 97.56 255 ILE B CA 1
ATOM 7257 C C . ILE B 1 255 ? -10.938 34.375 -2.377 1 97.56 255 ILE B C 1
ATOM 7259 O O . ILE B 1 255 ? -11.602 34.875 -1.458 1 97.56 255 ILE B O 1
ATOM 7263 N N . ASP B 1 256 ? -11.336 34.281 -3.613 1 96.69 256 ASP B N 1
ATOM 7264 C CA . ASP B 1 256 ? -12.633 34.812 -3.996 1 96.69 256 ASP B CA 1
ATOM 7265 C C . ASP B 1 256 ? -13.773 34.031 -3.371 1 96.69 256 ASP B C 1
ATOM 7267 O O . ASP B 1 256 ? -14.781 34.594 -2.943 1 96.69 256 ASP B O 1
ATOM 7271 N N . GLU B 1 257 ? -13.562 32.781 -3.346 1 95.5 257 GLU B N 1
ATOM 7272 C CA . GLU B 1 257 ? -14.578 31.891 -2.771 1 95.5 257 GLU B CA 1
ATOM 7273 C C . GLU B 1 257 ? -14.711 32.094 -1.266 1 95.5 257 GLU B C 1
ATOM 7275 O O . GLU B 1 257 ? -15.82 32.125 -0.73 1 95.5 257 GLU B O 1
ATOM 7280 N N . VAL B 1 258 ? -13.641 32.25 -0.538 1 96.88 258 VAL B N 1
ATOM 7281 C CA . VAL B 1 258 ? -13.609 32.406 0.913 1 96.88 258 VAL B CA 1
ATOM 7282 C C . VAL B 1 258 ? -14 33.844 1.285 1 96.88 258 VAL B C 1
ATOM 7284 O O . VAL B 1 258 ? -14.633 34.094 2.32 1 96.88 258 VAL B O 1
ATOM 7287 N N . GLY B 1 259 ? -13.766 34.781 0.462 1 95.88 259 GLY B N 1
ATOM 7288 C CA . GLY B 1 259 ? -13.883 36.219 0.744 1 95.88 259 GLY B CA 1
ATOM 7289 C C . GLY B 1 259 ? -12.562 36.875 1.101 1 95.88 259 GLY B C 1
ATOM 7290 O O . GLY B 1 259 ? -11.977 36.562 2.145 1 95.88 259 GLY B O 1
ATOM 7291 N N . LYS B 1 260 ? -12.109 37.75 0.308 1 94.75 260 LYS B N 1
ATOM 7292 C CA . LYS B 1 260 ? -10.805 38.406 0.466 1 94.75 260 LYS B CA 1
ATOM 7293 C C . LYS B 1 260 ? -10.688 39.062 1.827 1 94.75 260 LYS B C 1
ATOM 7295 O O . LYS B 1 260 ? -9.602 39.125 2.406 1 94.75 260 LYS B O 1
ATOM 7300 N N . GLU B 1 261 ? -11.805 39.562 2.334 1 93 261 GLU B N 1
ATOM 7301 C CA . GLU B 1 261 ? -11.797 40.281 3.594 1 93 261 GLU B CA 1
ATOM 7302 C C . GLU B 1 261 ? -11.641 39.344 4.785 1 93 261 GLU B C 1
ATOM 7304 O O . GLU B 1 261 ? -11.266 39.781 5.875 1 93 261 GLU B O 1
ATOM 7309 N N . ASN B 1 262 ? -11.914 38.094 4.547 1 96.38 262 ASN B N 1
ATOM 7310 C CA . ASN B 1 262 ? -11.859 37.094 5.637 1 96.38 262 ASN B CA 1
ATOM 7311 C C . ASN B 1 262 ? -10.469 36.5 5.785 1 96.38 262 ASN B C 1
ATOM 7313 O O . ASN B 1 262 ? -10.164 35.875 6.801 1 96.38 262 ASN B O 1
ATOM 7317 N N . VAL B 1 263 ? -9.602 36.688 4.797 1 97.75 263 VAL B N 1
ATOM 7318 C CA . VAL B 1 263 ? -8.32 36 4.758 1 97.75 263 VAL B CA 1
ATOM 7319 C C . VAL B 1 263 ? -7.277 36.781 5.547 1 97.75 263 VAL B C 1
ATOM 7321 O O . VAL B 1 263 ? -7.039 37.969 5.273 1 97.75 263 VAL B O 1
ATOM 7324 N N . VAL B 1 264 ? -6.707 36.125 6.535 1 97.75 264 VAL B N 1
ATOM 7325 C CA . VAL B 1 264 ? -5.645 36.719 7.336 1 97.75 264 VAL B CA 1
ATOM 7326 C C . VAL B 1 264 ? -4.285 36.344 6.766 1 97.75 264 VAL B C 1
ATOM 7328 O O . VAL B 1 264 ? -3.363 37.156 6.715 1 97.75 264 VAL B O 1
ATOM 7331 N N . GLN B 1 265 ? -4.246 35.062 6.344 1 97.44 265 GLN B N 1
ATOM 7332 C CA . GLN B 1 265 ? -2.979 34.594 5.789 1 97.44 265 GLN B CA 1
ATOM 7333 C C . GLN B 1 265 ? -3.188 33.406 4.875 1 97.44 265 GLN B C 1
ATOM 7335 O O . GLN B 1 265 ? -4.219 32.719 4.949 1 97.44 265 GLN B O 1
ATOM 7340 N N . ILE B 1 266 ? -2.236 33.188 4.012 1 97.06 266 ILE B N 1
ATOM 7341 C CA . ILE B 1 266 ? -2.039 31.969 3.248 1 97.06 266 ILE B CA 1
ATOM 7342 C C . ILE B 1 266 ? -0.81 31.234 3.77 1 97.06 266 ILE B C 1
ATOM 7344 O O . ILE B 1 266 ? 0.261 31.828 3.924 1 97.06 266 ILE B O 1
ATOM 7348 N N . CYS B 1 267 ? -1.059 30.016 4.164 1 95.75 267 CYS B N 1
ATOM 7349 C CA . CYS B 1 267 ? 0.022 29.219 4.723 1 95.75 267 CYS B CA 1
ATOM 7350 C C . CYS B 1 267 ? 0.314 28 3.848 1 95.75 267 CYS B C 1
ATOM 7352 O O . CYS B 1 267 ? -0.57 27.188 3.605 1 95.75 267 CYS B O 1
ATOM 7354 N N . THR B 1 268 ? 1.476 27.875 3.301 1 92.5 268 THR B N 1
ATOM 7355 C CA . THR B 1 268 ? 1.845 26.766 2.438 1 92.5 268 THR B CA 1
ATOM 7356 C C . THR B 1 268 ? 3.215 26.203 2.822 1 92.5 268 THR B C 1
ATOM 7358 O O . THR B 1 268 ? 3.898 26.781 3.678 1 92.5 268 THR B O 1
ATOM 7361 N N . ASP B 1 269 ? 3.557 25.094 2.23 1 86 269 ASP B N 1
ATOM 7362 C CA . ASP B 1 269 ? 4.902 24.578 2.432 1 86 269 ASP B CA 1
ATOM 7363 C C . ASP B 1 269 ? 5.941 25.422 1.707 1 86 269 ASP B C 1
ATOM 7365 O O . ASP B 1 269 ? 5.609 26.453 1.124 1 86 269 ASP B O 1
ATOM 7369 N N . ASN B 1 270 ? 7.191 25.094 1.797 1 83.25 270 ASN B N 1
ATOM 7370 C CA . ASN B 1 270 ? 8.289 25.906 1.288 1 83.25 270 ASN B CA 1
ATOM 7371 C C . ASN B 1 270 ? 8.641 25.531 -0.148 1 83.25 270 ASN B C 1
ATOM 7373 O O . ASN B 1 270 ? 9.766 25.781 -0.601 1 83.25 270 ASN B O 1
ATOM 7377 N N . GLY B 1 271 ? 7.668 24.922 -0.822 1 85 271 GLY B N 1
ATOM 7378 C CA . GLY B 1 271 ? 7.93 24.719 -2.238 1 85 271 GLY B CA 1
ATOM 7379 C C . GLY B 1 271 ? 8.094 26.016 -3.01 1 85 271 GLY B C 1
ATOM 7380 O O . GLY B 1 271 ? 7.379 26.984 -2.758 1 85 271 GLY B O 1
ATOM 7381 N N . SER B 1 272 ? 9.008 26.031 -3.92 1 87.44 272 SER B N 1
ATOM 7382 C CA . SER B 1 272 ? 9.375 27.266 -4.613 1 87.44 272 SER B CA 1
ATOM 7383 C C . SER B 1 272 ? 8.172 27.906 -5.301 1 87.44 272 SER B C 1
ATOM 7385 O O . SER B 1 272 ? 7.961 29.109 -5.207 1 87.44 272 SER B O 1
ATOM 7387 N N . ALA B 1 273 ? 7.348 27.062 -5.949 1 88.94 273 ALA B N 1
ATOM 7388 C CA . ALA B 1 273 ? 6.18 27.578 -6.66 1 88.94 273 ALA B CA 1
ATOM 7389 C C . ALA B 1 273 ? 5.16 28.156 -5.688 1 88.94 273 ALA B C 1
ATOM 7391 O O . ALA B 1 273 ? 4.57 29.203 -5.949 1 88.94 273 ALA B O 1
ATOM 7392 N N . PHE B 1 274 ? 4.965 27.547 -4.562 1 90.81 274 PHE B N 1
ATOM 7393 C CA . PHE B 1 274 ? 4.012 28.016 -3.557 1 90.81 274 PHE B CA 1
ATOM 7394 C C . PHE B 1 274 ? 4.508 29.281 -2.885 1 90.81 274 PHE B C 1
ATOM 7396 O O . PHE B 1 274 ? 3.727 30.203 -2.643 1 90.81 274 PHE B O 1
ATOM 7403 N N . VAL B 1 275 ? 5.832 29.328 -2.635 1 92.06 275 VAL B N 1
ATOM 7404 C CA . VAL B 1 275 ? 6.43 30.5 -1.989 1 92.06 275 VAL B CA 1
ATOM 7405 C C . VAL B 1 275 ? 6.297 31.719 -2.896 1 92.06 275 VAL B C 1
ATOM 7407 O O . VAL B 1 275 ? 5.836 32.781 -2.459 1 92.06 275 VAL B O 1
ATOM 7410 N N . LYS B 1 276 ? 6.652 31.531 -4.137 1 94.69 276 LYS B N 1
ATOM 7411 C CA . LYS B 1 276 ? 6.578 32.656 -5.074 1 94.69 276 LYS B CA 1
ATOM 7412 C C . LYS B 1 276 ? 5.137 33.094 -5.281 1 94.69 276 LYS B C 1
ATOM 7414 O O . LYS B 1 276 ? 4.855 34.281 -5.344 1 94.69 276 LYS B O 1
ATOM 7419 N N . ALA B 1 277 ? 4.246 32.156 -5.387 1 95.31 277 ALA B N 1
ATOM 7420 C CA . ALA B 1 277 ? 2.828 32.469 -5.523 1 95.31 277 ALA B CA 1
ATOM 7421 C C . ALA B 1 277 ? 2.311 33.219 -4.289 1 95.31 277 ALA B C 1
ATOM 7423 O O . ALA B 1 277 ? 1.604 34.219 -4.402 1 95.31 277 ALA B O 1
ATOM 7424 N N . GLY B 1 278 ? 2.66 32.719 -3.135 1 94.12 278 GLY B N 1
ATOM 7425 C CA . GLY B 1 278 ? 2.24 33.344 -1.886 1 94.12 278 GLY B CA 1
ATOM 7426 C C . GLY B 1 278 ? 2.734 34.75 -1.726 1 94.12 278 GLY B C 1
ATOM 7427 O O . GLY B 1 278 ? 1.971 35.656 -1.34 1 94.12 278 GLY B O 1
ATOM 7428 N N . LYS B 1 279 ? 3.965 35 -2.033 1 94 279 LYS B N 1
ATOM 7429 C CA . LYS B 1 279 ? 4.551 36.312 -1.926 1 94 279 LYS B CA 1
ATOM 7430 C C . LYS B 1 279 ? 3.889 37.281 -2.895 1 94 279 LYS B C 1
ATOM 7432 O O . LYS B 1 279 ? 3.578 38.438 -2.529 1 94 279 LYS B O 1
ATOM 7437 N N . THR B 1 280 ? 3.648 36.812 -4.086 1 95.75 280 THR B N 1
ATOM 7438 C CA . THR B 1 280 ? 3 37.625 -5.094 1 95.75 280 THR B CA 1
ATOM 7439 C C . THR B 1 280 ? 1.597 38.031 -4.648 1 95.75 280 THR B C 1
ATOM 7441 O O . THR B 1 280 ? 1.199 39.188 -4.793 1 95.75 280 THR B O 1
ATOM 7444 N N . LEU B 1 281 ? 0.914 37.125 -4.125 1 96.44 281 LEU B N 1
ATOM 7445 C CA . LEU B 1 281 ? -0.455 37.375 -3.691 1 96.44 281 LEU B CA 1
ATOM 7446 C C . LEU B 1 281 ? -0.476 38.281 -2.461 1 96.44 281 LEU B C 1
ATOM 7448 O O . LEU B 1 281 ? -1.366 39.125 -2.314 1 96.44 281 LEU B O 1
ATOM 7452 N N . SER B 1 282 ? 0.483 38.094 -1.581 1 95.19 282 SER B N 1
ATOM 7453 C CA . SER B 1 282 ? 0.57 38.938 -0.376 1 95.19 282 SER B CA 1
ATOM 7454 C C . SER B 1 282 ? 0.84 40.375 -0.72 1 95.19 282 SER B C 1
ATOM 7456 O O . SER B 1 282 ? 0.467 41.281 0.035 1 95.19 282 SER B O 1
ATOM 7458 N N . GLU B 1 283 ? 1.5 40.625 -1.806 1 94 283 GLU B N 1
ATOM 7459 C CA . GLU B 1 283 ? 1.764 41.969 -2.252 1 94 283 GLU B CA 1
ATOM 7460 C C . GLU B 1 283 ? 0.516 42.625 -2.863 1 94 283 GLU B C 1
ATOM 7462 O O . GLU B 1 283 ? 0.334 43.844 -2.795 1 94 283 GLU B O 1
ATOM 7467 N N . ARG B 1 284 ? -0.285 41.781 -3.332 1 93.69 284 ARG B N 1
ATOM 7468 C CA . ARG B 1 284 ? -1.451 42.281 -4.059 1 93.69 284 ARG B CA 1
ATOM 7469 C C . ARG B 1 284 ? -2.656 42.406 -3.135 1 93.69 284 ARG B C 1
ATOM 7471 O O . ARG B 1 284 ? -3.531 43.25 -3.365 1 93.69 284 ARG B O 1
ATOM 7478 N N . TYR B 1 285 ? -2.74 41.562 -2.172 1 95.19 285 TYR B N 1
ATOM 7479 C CA . TYR B 1 285 ? -3.896 41.531 -1.283 1 95.19 285 TYR B CA 1
ATOM 7480 C C . TYR B 1 285 ? -3.506 41.938 0.134 1 95.19 285 TYR B C 1
ATOM 7482 O O . TYR B 1 285 ? -2.32 42.062 0.447 1 95.19 285 TYR B O 1
ATOM 7490 N N . ASN B 1 286 ? -4.547 42.125 0.979 1 94.25 286 ASN B N 1
ATOM 7491 C CA . ASN B 1 286 ? -4.32 42.594 2.346 1 94.25 286 ASN B CA 1
ATOM 7492 C C . ASN B 1 286 ? -4.215 41.438 3.32 1 94.25 286 ASN B C 1
ATOM 7494 O O . ASN B 1 286 ? -4.93 41.375 4.324 1 94.25 286 ASN B O 1
ATOM 7498 N N . PHE B 1 287 ? -3.455 40.5 2.988 1 96.44 287 PHE B N 1
ATOM 7499 C CA . PHE B 1 287 ? -3.166 39.406 3.889 1 96.44 287 PHE B CA 1
ATOM 7500 C C . PHE B 1 287 ? -1.697 39 3.807 1 96.44 287 PHE B C 1
ATOM 7502 O O . PHE B 1 287 ? -0.944 39.562 3.002 1 96.44 287 PHE B O 1
ATOM 7509 N N . TYR B 1 288 ? -1.255 38.156 4.664 1 96.75 288 TYR B N 1
ATOM 7510 C CA . TYR B 1 288 ? 0.136 37.719 4.699 1 96.75 288 TYR B CA 1
ATOM 7511 C C . TYR B 1 288 ? 0.282 36.312 4.109 1 96.75 288 TYR B C 1
ATOM 7513 O O . TYR B 1 288 ? -0.665 35.531 4.125 1 96.75 288 TYR B O 1
ATOM 7521 N N . TRP B 1 289 ? 1.333 36.062 3.49 1 96.56 289 TRP B N 1
ATOM 7522 C CA . TRP B 1 289 ? 1.78 34.719 3.266 1 96.56 289 TRP B CA 1
ATOM 7523 C C . TRP B 1 289 ? 2.809 34.281 4.312 1 96.56 289 TRP B C 1
ATOM 7525 O O . TRP B 1 289 ? 3.744 35.031 4.605 1 96.56 289 TRP B O 1
ATOM 7535 N N . THR B 1 290 ? 2.637 33.188 4.941 1 95.69 290 THR B N 1
ATOM 7536 C CA . THR B 1 290 ? 3.604 32.656 5.887 1 95.69 290 THR B CA 1
ATOM 7537 C C . THR B 1 290 ? 3.936 31.203 5.551 1 95.69 290 THR B C 1
ATOM 7539 O O . THR B 1 290 ? 3.074 30.469 5.074 1 95.69 290 THR B O 1
ATOM 7542 N N . PRO B 1 291 ? 5.188 30.812 5.719 1 94.75 291 PRO B N 1
ATOM 7543 C CA . PRO B 1 291 ? 5.543 29.406 5.52 1 94.75 291 PRO B CA 1
ATOM 7544 C C . PRO B 1 291 ? 5.031 28.5 6.641 1 94.75 291 PRO B C 1
ATOM 7546 O O . PRO B 1 291 ? 4.891 28.953 7.781 1 94.75 291 PRO B O 1
ATOM 7549 N N . CYS B 1 292 ? 4.703 27.266 6.305 1 93.75 292 CYS B N 1
ATOM 7550 C CA . CYS B 1 292 ? 4.266 26.281 7.289 1 93.75 292 CYS B CA 1
ATOM 7551 C C . CYS B 1 292 ? 5.328 26.078 8.367 1 93.75 292 CYS B C 1
ATOM 7553 O O . CYS B 1 292 ? 6.465 25.719 8.062 1 93.75 292 CYS B O 1
ATOM 7555 N N . ALA B 1 293 ? 4.941 26.297 9.586 1 94.81 293 ALA B N 1
ATOM 7556 C CA . ALA B 1 293 ? 5.871 26.172 10.703 1 94.81 293 ALA B CA 1
ATOM 7557 C C . ALA B 1 293 ? 6.383 24.734 10.844 1 94.81 293 ALA B C 1
ATOM 7559 O O . ALA B 1 293 ? 7.57 24.516 11.086 1 94.81 293 ALA B O 1
ATOM 7560 N N . ALA B 1 294 ? 5.5 23.797 10.711 1 91.06 294 ALA B N 1
ATOM 7561 C CA . ALA B 1 294 ? 5.898 22.391 10.836 1 91.06 294 ALA B CA 1
ATOM 7562 C C . ALA B 1 294 ? 6.977 22.047 9.812 1 91.06 294 ALA B C 1
ATOM 7564 O O . ALA B 1 294 ? 7.957 21.375 10.148 1 91.06 294 ALA B O 1
ATOM 7565 N N . HIS B 1 295 ? 6.844 22.5 8.586 1 89.88 295 HIS B N 1
ATOM 7566 C CA . HIS B 1 295 ? 7.82 22.219 7.535 1 89.88 295 HIS B CA 1
ATOM 7567 C C . HIS B 1 295 ? 9.141 22.938 7.82 1 89.88 295 HIS B C 1
ATOM 7569 O O . HIS B 1 295 ? 10.211 22.375 7.582 1 89.88 295 HIS B O 1
ATOM 7575 N N . CYS B 1 296 ? 9.047 24.156 8.266 1 93.62 296 CYS B N 1
ATOM 7576 C CA . CYS B 1 296 ? 10.258 24.891 8.586 1 93.62 296 CYS B CA 1
ATOM 7577 C C . CYS B 1 296 ? 11.047 24.203 9.695 1 93.62 296 CYS B C 1
ATOM 7579 O O . CYS B 1 296 ? 12.273 24.094 9.617 1 93.62 296 CYS B O 1
ATOM 7581 N N . ILE B 1 297 ? 10.344 23.766 10.703 1 93.62 297 ILE B N 1
ATOM 7582 C CA . ILE B 1 297 ? 10.992 23.078 11.812 1 93.62 297 ILE B CA 1
ATOM 7583 C C . ILE B 1 297 ? 11.617 21.766 11.32 1 93.62 297 ILE B C 1
ATOM 7585 O O . ILE B 1 297 ? 12.711 21.406 11.75 1 93.62 297 ILE B O 1
ATOM 7589 N N . ASP B 1 298 ? 10.93 21.094 10.477 1 90.56 298 ASP B N 1
ATOM 7590 C CA . ASP B 1 298 ? 11.492 19.891 9.883 1 90.56 298 ASP B CA 1
ATOM 7591 C C . ASP B 1 298 ? 12.789 20.188 9.141 1 90.56 298 ASP B C 1
ATOM 7593 O O . ASP B 1 298 ? 13.734 19.391 9.172 1 90.56 298 ASP B O 1
ATOM 7597 N N . LEU B 1 299 ? 12.836 21.297 8.461 1 91.94 299 LEU B N 1
ATOM 7598 C CA . LEU B 1 299 ? 14.047 21.703 7.762 1 91.94 299 LEU B CA 1
ATOM 7599 C C . LEU B 1 299 ? 15.164 22.016 8.758 1 91.94 299 LEU B C 1
ATOM 7601 O O . LEU B 1 299 ? 16.344 21.797 8.461 1 91.94 299 LEU B O 1
ATOM 7605 N N . MET B 1 300 ? 14.812 22.547 9.914 1 94.56 300 MET B N 1
ATOM 7606 C CA . MET B 1 300 ? 15.805 22.75 10.961 1 94.56 300 MET B CA 1
ATOM 7607 C C . MET B 1 300 ? 16.438 21.422 11.367 1 94.56 300 MET B C 1
ATOM 7609 O O . MET B 1 300 ? 17.656 21.328 11.516 1 94.56 300 MET B O 1
ATOM 7613 N N . PHE B 1 301 ? 15.555 20.453 11.508 1 93.75 301 PHE B N 1
ATOM 7614 C CA . PHE B 1 301 ? 16.047 19.125 11.836 1 93.75 301 PHE B CA 1
ATOM 7615 C C . PHE B 1 301 ? 17 18.625 10.75 1 93.75 301 PHE B C 1
ATOM 7617 O O . PHE B 1 301 ? 18.016 18 11.047 1 93.75 301 PHE B O 1
ATOM 7624 N N . GLU B 1 302 ? 16.641 18.828 9.516 1 92.75 302 GLU B N 1
ATOM 7625 C CA . GLU B 1 302 ? 17.469 18.422 8.391 1 92.75 302 GLU B CA 1
ATOM 7626 C C . GLU B 1 302 ? 18.844 19.062 8.461 1 92.75 302 GLU B C 1
ATOM 7628 O O . GLU B 1 302 ? 19.875 18.391 8.281 1 92.75 302 GLU B O 1
ATOM 7633 N N . ASP B 1 303 ? 18.891 20.375 8.727 1 94.56 303 ASP B N 1
ATOM 7634 C CA . ASP B 1 303 ? 20.141 21.109 8.805 1 94.56 303 ASP B CA 1
ATOM 7635 C C . ASP B 1 303 ? 21 20.594 9.961 1 94.56 303 ASP B C 1
ATOM 7637 O O . ASP B 1 303 ? 22.219 20.453 9.82 1 94.56 303 ASP B O 1
ATOM 7641 N N . ILE B 1 304 ? 20.391 20.328 11.047 1 94.25 304 ILE B N 1
ATOM 7642 C CA . ILE B 1 304 ? 21.109 19.797 12.195 1 94.25 304 ILE B CA 1
ATOM 7643 C C . ILE B 1 304 ? 21.641 18.406 11.875 1 94.25 304 ILE B C 1
ATOM 7645 O O . ILE B 1 304 ? 22.797 18.078 12.203 1 94.25 304 ILE B O 1
ATOM 7649 N N . GLY B 1 305 ? 20.828 17.641 11.227 1 92.25 305 GLY B N 1
ATOM 7650 C CA . GLY B 1 305 ? 21.188 16.266 10.883 1 92.25 305 GLY B CA 1
ATOM 7651 C C . GLY B 1 305 ? 22.328 16.188 9.883 1 92.25 305 GLY B C 1
ATOM 7652 O O . GLY B 1 305 ? 23 15.156 9.789 1 92.25 305 GLY B O 1
ATOM 7653 N N . LYS B 1 306 ? 22.594 17.219 9.141 1 92.69 306 LYS B N 1
ATOM 7654 C CA . LYS B 1 306 ? 23.656 17.25 8.133 1 92.69 306 LYS B CA 1
ATOM 7655 C C . LYS B 1 306 ? 25.016 17.453 8.781 1 92.69 306 LYS B C 1
ATOM 7657 O O . LYS B 1 306 ? 26.047 17.188 8.164 1 92.69 306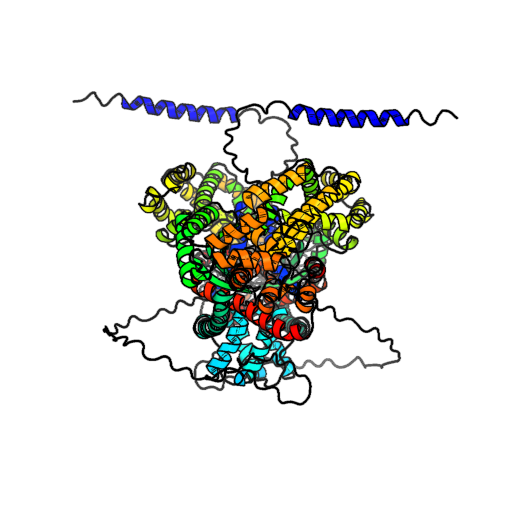 LYS B O 1
ATOM 7662 N N . LYS B 1 307 ? 24.984 17.938 10 1 92.38 307 LYS B N 1
ATOM 7663 C CA . LYS B 1 307 ? 26.25 18.062 10.703 1 92.38 307 LYS B CA 1
ATOM 7664 C C . LYS B 1 307 ? 26.875 16.688 10.984 1 92.38 307 LYS B C 1
ATOM 7666 O O . LYS B 1 307 ? 26.188 15.766 11.406 1 92.38 307 LYS B O 1
ATOM 7671 N N . LYS B 1 308 ? 28.109 16.547 10.758 1 90.5 308 LYS B N 1
ATOM 7672 C CA . LYS B 1 308 ? 28.812 15.266 10.773 1 90.5 308 LYS B CA 1
ATOM 7673 C C . LYS B 1 308 ? 28.594 14.539 12.102 1 90.5 308 LYS B C 1
ATOM 7675 O O . LYS B 1 308 ? 28.297 13.344 12.125 1 90.5 308 LYS B O 1
ATOM 7680 N N . LYS B 1 309 ? 28.719 15.258 13.195 1 88.69 309 LYS B N 1
ATOM 7681 C CA . LYS B 1 309 ? 28.594 14.641 14.516 1 88.69 309 LYS B CA 1
ATOM 7682 C C . LYS B 1 309 ? 27.219 13.992 14.688 1 88.69 309 LYS B C 1
ATOM 7684 O O . LYS B 1 309 ? 27.094 12.953 15.336 1 88.69 309 LYS B O 1
ATOM 7689 N N . VAL B 1 310 ? 26.266 14.648 14.172 1 93.88 310 VAL B N 1
ATOM 7690 C CA . VAL B 1 310 ? 24.906 14.148 14.305 1 93.88 310 VAL B CA 1
ATOM 7691 C C . VAL B 1 310 ? 24.641 13.102 13.227 1 93.88 310 VAL B C 1
ATOM 7693 O O . VAL B 1 310 ? 24.062 12.039 13.516 1 93.88 310 VAL B O 1
ATOM 7696 N N . SER B 1 311 ? 25.078 13.336 12 1 93.56 311 SER B N 1
ATOM 7697 C CA . SER B 1 311 ? 24.859 12.43 10.875 1 93.56 311 SER B CA 1
ATOM 7698 C C . SER B 1 311 ? 25.484 11.062 11.133 1 93.56 311 SER B C 1
ATOM 7700 O O . SER B 1 311 ? 24.922 10.031 10.766 1 93.56 311 SER B O 1
ATOM 7702 N N . ASP B 1 312 ? 26.594 11.023 11.773 1 93.12 312 ASP B N 1
ATOM 7703 C CA . ASP B 1 312 ? 27.266 9.773 12.086 1 93.12 312 ASP B CA 1
ATOM 7704 C C . ASP B 1 312 ? 26.438 8.93 13.055 1 93.12 312 ASP B C 1
ATOM 7706 O O . ASP B 1 312 ? 26.312 7.715 12.867 1 93.12 312 ASP B O 1
ATOM 7710 N N . VAL B 1 313 ? 25.969 9.578 14.031 1 94.5 313 VAL B N 1
ATOM 7711 C CA . VAL B 1 313 ? 25.156 8.883 15.023 1 94.5 313 VAL B CA 1
ATOM 7712 C C . VAL B 1 313 ? 23.906 8.297 14.359 1 94.5 313 VAL B C 1
ATOM 7714 O O . VAL B 1 313 ? 23.547 7.145 14.602 1 94.5 313 VAL B O 1
ATOM 7717 N N . ILE B 1 314 ? 23.281 9.086 13.5 1 92.62 314 ILE B N 1
ATOM 7718 C CA . ILE B 1 314 ? 22.062 8.656 12.82 1 92.62 314 ILE B CA 1
ATOM 7719 C C . ILE B 1 314 ? 22.391 7.488 11.883 1 92.62 314 ILE B C 1
ATOM 7721 O O . ILE B 1 314 ? 21.625 6.523 11.812 1 92.62 314 ILE B O 1
ATOM 7725 N N . THR B 1 315 ? 23.453 7.566 11.234 1 93.12 315 THR B N 1
ATOM 7726 C CA . THR B 1 315 ? 23.859 6.52 10.305 1 93.12 315 THR B CA 1
ATOM 7727 C C . THR B 1 315 ? 24.094 5.203 11.039 1 93.12 315 THR B C 1
ATOM 7729 O O . THR B 1 315 ? 23.656 4.145 10.586 1 93.12 315 THR B O 1
ATOM 7732 N N . ILE B 1 316 ? 24.781 5.258 12.141 1 94 316 ILE B N 1
ATOM 7733 C CA . ILE B 1 316 ? 25.062 4.062 12.93 1 94 316 ILE B CA 1
ATOM 7734 C C . ILE B 1 316 ? 23.75 3.49 13.469 1 94 316 ILE B C 1
ATOM 7736 O O . ILE B 1 316 ? 23.547 2.275 13.438 1 94 316 ILE B O 1
ATOM 7740 N N . ALA B 1 317 ? 22.922 4.375 14.008 1 94.75 317 ALA B N 1
ATOM 7741 C CA . ALA B 1 317 ? 21.625 3.934 14.508 1 94.75 317 ALA B CA 1
ATOM 7742 C C . ALA B 1 317 ? 20.828 3.223 13.422 1 94.75 317 ALA B C 1
ATOM 7744 O O . ALA B 1 317 ? 20.203 2.193 13.68 1 94.75 317 ALA B O 1
ATOM 7745 N N . ARG B 1 318 ? 20.859 3.785 12.266 1 92 318 ARG B N 1
ATOM 7746 C CA . ARG B 1 318 ? 20.172 3.189 11.125 1 92 318 ARG B CA 1
ATOM 7747 C C . ARG B 1 318 ? 20.766 1.832 10.773 1 92 318 ARG B C 1
ATOM 7749 O O . ARG B 1 318 ? 20.047 0.901 10.422 1 92 318 ARG B O 1
ATOM 7756 N N . LEU B 1 319 ? 22.078 1.709 10.82 1 93.69 319 LEU B N 1
ATOM 7757 C CA . LEU B 1 319 ? 22.766 0.449 10.531 1 93.69 319 LEU B CA 1
ATOM 7758 C C . LEU B 1 319 ? 22.297 -0.647 11.484 1 93.69 319 LEU B C 1
ATOM 7760 O O . LEU B 1 319 ? 22.031 -1.777 11.062 1 93.69 319 LEU B O 1
ATOM 7764 N N . VAL B 1 320 ? 22.141 -0.313 12.695 1 94.88 320 VAL B N 1
ATOM 7765 C CA . VAL B 1 320 ? 21.719 -1.268 13.711 1 94.88 320 VAL B CA 1
ATOM 7766 C C . VAL B 1 320 ? 20.281 -1.694 13.445 1 94.88 320 VAL B C 1
ATOM 7768 O O . VAL B 1 320 ? 19.969 -2.889 13.406 1 94.88 320 VAL B O 1
ATOM 7771 N N . THR B 1 321 ? 19.438 -0.727 13.227 1 92.38 321 THR B N 1
ATOM 7772 C CA . THR B 1 321 ? 18.016 -1.003 13.023 1 92.38 321 THR B CA 1
ATOM 7773 C C . THR B 1 321 ? 17.797 -1.81 11.75 1 92.38 321 THR B C 1
ATOM 7775 O O . THR B 1 321 ? 17.031 -2.77 11.734 1 92.38 321 THR B O 1
ATOM 7778 N N . VAL B 1 322 ? 18.484 -1.412 10.719 1 90.75 322 VAL B N 1
ATOM 7779 C CA . VAL B 1 322 ? 18.344 -2.086 9.43 1 90.75 322 VAL B CA 1
ATOM 7780 C C . VAL B 1 322 ? 18.797 -3.535 9.555 1 90.75 322 VAL B C 1
ATOM 7782 O O . VAL B 1 322 ? 18.156 -4.445 9.031 1 90.75 322 VAL B O 1
ATOM 7785 N N . TYR B 1 323 ? 19.938 -3.797 10.211 1 93.44 323 TYR B N 1
ATOM 7786 C CA . TYR B 1 323 ? 20.438 -5.152 10.391 1 93.44 323 TYR B CA 1
ATOM 7787 C C . TYR B 1 323 ? 19.406 -6.023 11.102 1 93.44 323 TYR B C 1
ATOM 7789 O O . TYR B 1 323 ? 19.141 -7.152 10.688 1 93.44 323 TYR B O 1
ATOM 7797 N N . ILE B 1 324 ? 18.844 -5.508 12.148 1 93 324 ILE B N 1
ATOM 7798 C CA . ILE B 1 324 ? 17.891 -6.258 12.953 1 93 324 ILE B CA 1
ATOM 7799 C C . ILE B 1 324 ? 16.656 -6.578 12.133 1 93 324 ILE B C 1
ATOM 7801 O O . ILE B 1 324 ? 16.172 -7.719 12.125 1 93 324 ILE B O 1
ATOM 7805 N N . TYR B 1 325 ? 16.188 -5.629 11.398 1 88.06 325 TYR B N 1
ATOM 7806 C CA . TYR B 1 325 ? 14.922 -5.793 10.695 1 88.06 325 TYR B CA 1
ATOM 7807 C C . TYR B 1 325 ? 15.117 -6.57 9.398 1 88.06 325 TYR B C 1
ATOM 7809 O O . TYR B 1 325 ? 14.156 -7.055 8.805 1 88.06 325 TYR B O 1
ATOM 7817 N N . ASN B 1 326 ? 16.359 -6.707 8.984 1 87.19 326 ASN B N 1
ATOM 7818 C CA . ASN B 1 326 ? 16.641 -7.473 7.773 1 87.19 326 ASN B CA 1
ATOM 7819 C C . ASN B 1 326 ? 16.812 -8.961 8.078 1 87.19 326 ASN B C 1
ATOM 7821 O O . ASN B 1 326 ? 16.844 -9.789 7.168 1 87.19 326 ASN B O 1
ATOM 7825 N N . HIS B 1 327 ? 17 -9.242 9.297 1 88.56 327 HIS B N 1
ATOM 7826 C CA . HIS B 1 327 ? 17.156 -10.633 9.719 1 88.56 327 HIS B CA 1
ATOM 7827 C C . HIS B 1 327 ? 15.992 -11.07 10.609 1 88.56 327 HIS B C 1
ATOM 7829 O O . HIS B 1 327 ? 15.938 -10.703 11.789 1 88.56 327 HIS B O 1
ATOM 7835 N N . GLY B 1 328 ? 15.148 -11.898 10.062 1 84.19 328 GLY B N 1
ATOM 7836 C CA . GLY B 1 328 ? 13.898 -12.281 10.703 1 84.19 328 GLY B CA 1
ATOM 7837 C C . GLY B 1 328 ? 14.109 -12.891 12.078 1 84.19 328 GLY B C 1
ATOM 7838 O O . GLY B 1 328 ? 13.398 -12.547 13.031 1 84.19 328 GLY B O 1
ATOM 7839 N N . TRP B 1 329 ? 15.062 -13.773 12.188 1 87.88 329 TRP B N 1
ATOM 7840 C CA . TRP B 1 329 ? 15.328 -14.43 13.469 1 87.88 329 TRP B CA 1
ATOM 7841 C C . TRP B 1 329 ? 15.805 -13.422 14.508 1 87.88 329 TRP B C 1
ATOM 7843 O O . TRP B 1 329 ? 15.391 -13.469 15.664 1 87.88 329 TRP B O 1
ATOM 7853 N N . VAL B 1 330 ? 16.672 -12.516 14.078 1 92.75 330 VAL B N 1
ATOM 7854 C CA . VAL B 1 330 ? 17.172 -11.492 14.984 1 92.75 330 VAL B CA 1
ATOM 7855 C C . VAL B 1 330 ? 16.031 -10.594 15.445 1 92.75 330 VAL B C 1
ATOM 7857 O O . VAL B 1 330 ? 15.953 -10.234 16.625 1 92.75 330 VAL B O 1
ATOM 7860 N N . LEU B 1 331 ? 15.195 -10.258 14.508 1 90.56 331 LEU B N 1
ATOM 7861 C CA . LEU B 1 331 ? 14.047 -9.414 14.82 1 90.56 331 LEU B CA 1
ATOM 7862 C C . LEU B 1 331 ? 13.141 -10.094 15.844 1 90.56 331 LEU B C 1
ATOM 7864 O O . LEU B 1 331 ? 12.656 -9.453 16.781 1 90.56 331 LEU B O 1
ATOM 7868 N N . ALA B 1 332 ? 12.891 -11.336 15.641 1 88.19 332 ALA B N 1
ATOM 7869 C CA . ALA B 1 332 ? 12.062 -12.086 16.578 1 88.19 332 ALA B CA 1
ATOM 7870 C C . ALA B 1 332 ? 12.695 -12.102 17.969 1 88.19 332 ALA B C 1
ATOM 7872 O O . ALA B 1 332 ? 11.992 -11.977 18.984 1 88.19 332 ALA B O 1
ATOM 7873 N N . LEU B 1 333 ? 13.984 -12.305 18 1 92.56 333 LEU B N 1
ATOM 7874 C CA . LEU B 1 333 ? 14.703 -12.289 19.266 1 92.56 333 LEU B CA 1
ATOM 7875 C C . LEU B 1 333 ? 14.594 -10.922 19.938 1 92.56 333 LEU B C 1
ATOM 7877 O O . LEU B 1 333 ? 14.398 -10.836 21.156 1 92.56 333 LEU B O 1
ATOM 7881 N N . MET B 1 334 ? 14.742 -9.898 19.156 1 94.12 334 MET B N 1
ATOM 7882 C CA . MET B 1 334 ? 14.609 -8.547 19.703 1 94.12 334 MET B CA 1
ATOM 7883 C C . MET B 1 334 ? 13.227 -8.328 20.297 1 94.12 334 MET B C 1
ATOM 7885 O O . MET B 1 334 ? 13.086 -7.766 21.375 1 94.12 334 MET B O 1
ATOM 7889 N N . ARG B 1 335 ? 12.18 -8.711 19.578 1 89.12 335 ARG B N 1
ATOM 7890 C CA . ARG B 1 335 ? 10.805 -8.539 20.047 1 89.12 335 ARG B CA 1
ATOM 7891 C C . ARG B 1 335 ? 10.57 -9.289 21.344 1 89.12 335 ARG B C 1
ATOM 7893 O O . ARG B 1 335 ? 9.812 -8.828 22.203 1 89.12 335 ARG B O 1
ATOM 7900 N N . LYS B 1 336 ? 11.18 -10.398 21.469 1 89.88 336 LYS B N 1
ATOM 7901 C CA . LYS B 1 336 ? 11.07 -11.203 22.688 1 89.88 336 LYS B CA 1
ATOM 7902 C C . LYS B 1 336 ? 11.734 -10.5 23.875 1 89.88 336 LYS B C 1
ATOM 7904 O O . LYS B 1 336 ? 11.172 -10.438 24.969 1 89.88 336 LYS B O 1
ATOM 7909 N N . ILE B 1 337 ? 12.875 -9.945 23.609 1 94.25 337 ILE B N 1
ATOM 7910 C CA . ILE B 1 337 ? 13.688 -9.391 24.688 1 94.25 337 ILE B CA 1
ATOM 7911 C C . ILE B 1 337 ? 13.234 -7.969 25 1 94.25 337 ILE B C 1
ATOM 7913 O O . ILE B 1 337 ? 13.078 -7.602 26.172 1 94.25 337 ILE B O 1
ATOM 7917 N N . CYS B 1 338 ? 13.078 -7.125 23.969 1 92.88 338 CYS B N 1
ATOM 7918 C CA . CYS B 1 338 ? 12.766 -5.715 24.156 1 92.88 338 CYS B CA 1
ATOM 7919 C C . CYS B 1 338 ? 11.266 -5.496 24.266 1 92.88 338 CYS B C 1
ATOM 7921 O O . CYS B 1 338 ? 10.812 -4.406 24.625 1 92.88 338 CYS B O 1
ATOM 7923 N N . ASN B 1 339 ? 10.469 -6.496 24.016 1 84.69 339 ASN B N 1
ATOM 7924 C CA . ASN B 1 339 ? 9.016 -6.414 24.094 1 84.69 339 ASN B CA 1
ATOM 7925 C C . ASN B 1 339 ? 8.477 -5.289 23.219 1 84.69 339 ASN B C 1
ATOM 7927 O O . ASN B 1 339 ? 7.719 -4.438 23.703 1 84.69 339 ASN B O 1
ATOM 7931 N N . GLY B 1 340 ? 8.844 -5.258 22.078 1 81.5 340 GLY B N 1
ATOM 7932 C CA . GLY B 1 340 ? 8.328 -4.242 21.172 1 81.5 340 GLY B CA 1
ATOM 7933 C C . GLY B 1 340 ? 9.227 -4 19.984 1 81.5 340 GLY B C 1
ATOM 7934 O O . GLY B 1 340 ? 10.305 -4.59 19.875 1 81.5 340 GLY B O 1
ATOM 7935 N N . ASP B 1 341 ? 8.75 -3.145 19.109 1 84.56 341 ASP B N 1
ATOM 7936 C CA . ASP B 1 341 ? 9.477 -2.844 17.891 1 84.56 341 ASP B CA 1
ATOM 7937 C C . ASP B 1 341 ? 10.227 -1.519 18 1 84.56 341 ASP B C 1
ATOM 7939 O O . ASP B 1 341 ? 9.961 -0.726 18.906 1 84.56 341 ASP B O 1
ATOM 7943 N N . LEU B 1 342 ? 11.188 -1.324 17.219 1 87.31 342 LEU B N 1
ATOM 7944 C CA . LEU B 1 342 ? 11.867 -0.043 17.062 1 87.31 342 LEU B CA 1
ATOM 7945 C C . LEU B 1 342 ? 11.141 0.844 16.062 1 87.31 342 LEU B C 1
ATOM 7947 O O . LEU B 1 342 ? 10.633 0.355 15.047 1 87.31 342 LEU B O 1
ATOM 7951 N N . ILE B 1 343 ? 11.023 2.084 16.422 1 81.5 343 ILE B N 1
ATOM 7952 C CA . ILE B 1 343 ? 10.406 3.02 15.484 1 81.5 343 ILE B CA 1
ATOM 7953 C C . ILE B 1 343 ? 11.398 3.389 14.391 1 81.5 343 ILE B C 1
ATOM 7955 O O . ILE B 1 343 ? 12.531 3.779 14.672 1 81.5 343 ILE B O 1
ATOM 7959 N N . ARG B 1 344 ? 11.023 3.23 13.172 1 80.38 344 ARG B N 1
ATOM 7960 C CA . ARG B 1 344 ? 11.891 3.551 12.039 1 80.38 344 ARG B CA 1
ATOM 7961 C C . ARG B 1 344 ? 11.539 4.914 11.461 1 80.38 344 ARG B C 1
ATOM 7963 O O . ARG B 1 344 ? 10.359 5.277 11.375 1 80.38 344 ARG B O 1
ATOM 7970 N N . PRO B 1 345 ? 12.57 5.621 11.055 1 75.62 345 PRO B N 1
ATOM 7971 C CA . PRO B 1 345 ? 12.328 6.969 10.531 1 75.62 345 PRO B CA 1
ATOM 7972 C C . PRO B 1 345 ? 11.656 6.949 9.156 1 75.62 345 PRO B C 1
ATOM 7974 O O . PRO B 1 345 ? 11.859 6.016 8.375 1 75.62 345 PRO B O 1
ATOM 7977 N N . GLY B 1 346 ? 10.836 7.984 8.938 1 69.62 346 GLY B N 1
ATOM 7978 C CA . GLY B 1 346 ? 10.258 8.188 7.621 1 69.62 346 GLY B CA 1
ATOM 7979 C C . GLY B 1 346 ? 11.227 8.805 6.633 1 69.62 346 GLY B C 1
ATOM 7980 O O . GLY B 1 346 ? 12.125 9.555 7.02 1 69.62 346 GLY B O 1
ATOM 7981 N N . PRO B 1 347 ? 11.117 8.562 5.352 1 59.06 347 PRO B N 1
ATOM 7982 C CA . PRO B 1 347 ? 12.102 8.992 4.359 1 59.06 347 PRO B CA 1
ATOM 7983 C C . PRO B 1 347 ? 12.109 10.508 4.156 1 59.06 347 PRO B C 1
ATOM 7985 O O . PRO B 1 347 ? 13.148 11.086 3.818 1 59.06 347 PRO B O 1
ATOM 7988 N N . THR B 1 348 ? 11.008 11.266 4.348 1 59.72 348 THR B N 1
ATOM 7989 C CA . THR B 1 348 ? 10.977 12.672 3.973 1 59.72 348 THR B CA 1
ATOM 7990 C C . THR B 1 348 ? 10.773 13.555 5.199 1 59.72 348 THR B C 1
ATOM 7992 O O . THR B 1 348 ? 10.633 14.773 5.078 1 59.72 348 THR B O 1
ATOM 7995 N N . ARG B 1 349 ? 10.797 12.953 6.27 1 72.38 349 ARG B N 1
ATOM 7996 C CA . ARG B 1 349 ? 10.586 13.711 7.5 1 72.38 349 ARG B CA 1
ATOM 7997 C C . ARG B 1 349 ? 11.75 13.508 8.469 1 72.38 349 ARG B C 1
ATOM 7999 O O . ARG B 1 349 ? 11.789 12.5 9.188 1 72.38 349 ARG B O 1
ATOM 8006 N N . PHE B 1 350 ? 12.531 14.555 8.617 1 76.31 350 PHE B N 1
ATOM 8007 C CA . PHE B 1 350 ? 13.789 14.477 9.352 1 76.31 350 PHE B CA 1
ATOM 8008 C C . PHE B 1 350 ? 13.539 14.43 10.852 1 76.31 350 PHE B C 1
ATOM 8010 O O . PHE B 1 350 ? 14.367 13.922 11.609 1 76.31 350 PHE B O 1
ATOM 8017 N N . ALA B 1 351 ? 12.383 14.906 11.219 1 83.94 351 ALA B N 1
ATOM 8018 C CA . ALA B 1 351 ? 12.039 14.898 12.633 1 83.94 351 ALA B CA 1
ATOM 8019 C C . ALA B 1 351 ? 11.859 13.477 13.156 1 83.94 351 ALA B C 1
ATOM 8021 O O . ALA B 1 351 ? 11.984 13.227 14.352 1 83.94 351 ALA B O 1
ATOM 8022 N N . THR B 1 352 ? 11.648 12.609 12.227 1 83.38 352 THR B N 1
ATOM 8023 C CA . THR B 1 352 ? 11.383 11.242 12.641 1 83.38 352 THR B CA 1
ATOM 8024 C C . THR B 1 352 ? 12.664 10.57 13.125 1 83.38 352 THR B C 1
ATOM 8026 O O . THR B 1 352 ? 12.609 9.547 13.812 1 83.38 352 THR B O 1
ATOM 8029 N N . ASN B 1 353 ? 13.789 11.164 12.797 1 86 353 ASN B N 1
ATOM 8030 C CA . ASN B 1 353 ? 15.047 10.648 13.336 1 86 353 ASN B CA 1
ATOM 8031 C C . ASN B 1 353 ? 15.086 10.758 14.859 1 86 353 ASN B C 1
ATOM 8033 O O . ASN B 1 353 ? 15.641 9.883 15.531 1 86 353 ASN B O 1
ATOM 8037 N N . TYR B 1 354 ? 14.539 11.82 15.352 1 87.56 354 TYR B N 1
ATOM 8038 C CA . TYR B 1 354 ? 14.484 11.992 16.797 1 87.56 354 TYR B CA 1
ATOM 8039 C C . TYR B 1 354 ? 13.727 10.844 17.453 1 87.56 354 TYR B C 1
ATOM 8041 O O . TYR B 1 354 ? 14.211 10.234 18.406 1 87.56 354 TYR B O 1
ATOM 8049 N N . ILE B 1 355 ? 12.547 10.539 16.906 1 86.06 355 ILE B N 1
ATOM 8050 C CA . ILE B 1 355 ? 11.695 9.5 17.484 1 86.06 355 ILE B CA 1
ATOM 8051 C C . ILE B 1 355 ? 12.383 8.141 17.359 1 86.06 355 ILE B C 1
ATOM 8053 O O . ILE B 1 355 ? 12.297 7.309 18.266 1 86.06 355 ILE B O 1
ATOM 8057 N N . SER B 1 356 ? 12.992 7.945 16.234 1 89.19 356 SER B N 1
ATOM 8058 C CA . SER B 1 356 ? 13.711 6.695 16 1 89.19 356 SER B CA 1
ATOM 8059 C C . SER B 1 356 ? 14.859 6.531 17 1 89.19 356 SER B C 1
ATOM 8061 O O . SER B 1 356 ? 15.031 5.457 17.578 1 89.19 356 SER B O 1
ATOM 8063 N N . LEU B 1 357 ? 15.617 7.621 17.234 1 93 357 LEU B N 1
ATOM 8064 C CA . LEU B 1 357 ? 16.734 7.578 18.172 1 93 357 LEU B CA 1
ATOM 8065 C C . LEU B 1 357 ? 16.234 7.391 19.609 1 93 357 LEU B C 1
ATOM 8067 O O . LEU B 1 357 ? 16.828 6.645 20.391 1 93 357 LEU B O 1
ATOM 8071 N N . GLN B 1 358 ? 15.188 8.07 19.875 1 91.25 358 GLN B N 1
ATOM 8072 C CA . GLN B 1 358 ? 14.602 7.934 21.203 1 91.25 358 GLN B CA 1
ATOM 8073 C C . GLN B 1 358 ? 14.125 6.504 21.469 1 91.25 358 GLN B C 1
ATOM 8075 O O . GLN B 1 358 ? 14.352 5.953 22.547 1 91.25 358 GLN B O 1
ATOM 8080 N N . SER B 1 359 ? 13.453 5.941 20.469 1 90.81 359 SER B N 1
ATOM 8081 C CA . SER B 1 359 ? 12.992 4.559 20.578 1 90.81 359 SER B CA 1
ATOM 8082 C C . SER B 1 359 ? 14.156 3.598 20.766 1 90.81 359 SER B C 1
ATOM 8084 O O . SER B 1 359 ? 14.086 2.68 21.578 1 90.81 359 SER B O 1
ATOM 8086 N N . LEU B 1 360 ? 15.203 3.809 20.031 1 94.38 360 LEU B N 1
ATOM 8087 C CA . LEU B 1 360 ? 16.406 2.994 20.125 1 94.38 360 LEU B CA 1
ATOM 8088 C C . LEU B 1 360 ? 17.031 3.111 21.516 1 94.38 360 LEU B C 1
ATOM 8090 O O . LEU B 1 360 ? 17.422 2.104 22.109 1 94.38 360 LEU B O 1
ATOM 8094 N N . PHE B 1 361 ? 17.125 4.305 22 1 95.62 361 PHE B N 1
ATOM 8095 C CA . PHE B 1 361 ? 17.75 4.566 23.281 1 95.62 361 PHE B CA 1
ATOM 8096 C C . PHE B 1 361 ? 16.953 3.951 24.422 1 95.62 361 PHE B C 1
ATOM 8098 O O . PHE B 1 361 ? 17.516 3.449 25.391 1 95.62 361 PHE B O 1
ATOM 8105 N N . GLN B 1 362 ? 15.633 4.023 24.312 1 94.25 362 GLN B N 1
ATOM 8106 C CA . GLN B 1 362 ? 14.758 3.451 25.344 1 94.25 362 GLN B CA 1
ATOM 8107 C C . GLN B 1 362 ? 14.945 1.94 25.438 1 94.25 362 GLN B C 1
ATOM 8109 O O . GLN B 1 362 ? 14.75 1.353 26.5 1 94.25 362 GLN B O 1
ATOM 8114 N N . LYS B 1 363 ? 15.359 1.356 24.375 1 95.5 363 LYS B N 1
ATOM 8115 C CA . LYS B 1 363 ? 15.523 -0.094 24.359 1 95.5 363 LYS B CA 1
ATOM 8116 C C . LYS B 1 363 ? 17 -0.477 24.453 1 95.5 363 LYS B C 1
ATOM 8118 O O . LYS B 1 363 ? 17.391 -1.588 24.078 1 95.5 363 LYS B O 1
ATOM 8123 N N . LYS B 1 364 ? 17.812 0.437 24.906 1 96.5 364 LYS B N 1
ATOM 8124 C CA . LYS B 1 364 ? 19.25 0.247 25.016 1 96.5 364 LYS B CA 1
ATOM 8125 C C . LYS B 1 364 ? 19.578 -1.017 25.812 1 96.5 364 LYS B C 1
ATOM 8127 O O . LYS B 1 364 ? 20.359 -1.854 25.359 1 96.5 364 LYS B O 1
ATOM 8132 N N . ALA B 1 365 ? 18.984 -1.158 26.938 1 95.62 365 ALA B N 1
ATOM 8133 C CA . ALA B 1 365 ? 19.266 -2.299 27.797 1 95.62 365 ALA B CA 1
ATOM 8134 C C . ALA B 1 365 ? 18.875 -3.611 27.125 1 95.62 365 ALA B C 1
ATOM 8136 O O . ALA B 1 365 ? 19.641 -4.586 27.188 1 95.62 365 ALA B O 1
ATOM 8137 N N . GLY B 1 366 ? 17.688 -3.594 26.547 1 96.31 366 GLY B N 1
ATOM 8138 C CA . GLY B 1 366 ? 17.25 -4.781 25.844 1 96.31 366 GLY B CA 1
ATOM 8139 C C . GLY B 1 366 ? 18.125 -5.137 24.656 1 96.31 366 GLY B C 1
ATOM 8140 O O . GLY B 1 366 ? 18.391 -6.312 24.406 1 96.31 366 GLY B O 1
ATOM 8141 N N . LEU B 1 367 ? 18.625 -4.184 23.953 1 97.12 367 LEU B N 1
ATOM 8142 C CA . LEU B 1 367 ? 19.484 -4.414 22.797 1 97.12 367 LEU B CA 1
ATOM 8143 C C . LEU B 1 367 ? 20.844 -4.953 23.219 1 97.12 367 LEU B C 1
ATOM 8145 O O . LEU B 1 367 ? 21.391 -5.84 22.562 1 97.12 367 LEU B O 1
ATOM 8149 N N . LYS B 1 368 ? 21.375 -4.375 24.266 1 96.44 368 LYS B N 1
ATOM 8150 C CA . LYS B 1 368 ? 22.625 -4.91 24.781 1 96.44 368 LYS B CA 1
ATOM 8151 C C . LYS B 1 368 ? 22.469 -6.367 25.219 1 96.44 368 LYS B C 1
ATOM 8153 O O . LYS B 1 368 ? 23.359 -7.191 24.969 1 96.44 368 LYS B O 1
ATOM 8158 N N . GLN B 1 369 ? 21.297 -6.68 25.781 1 96.69 369 GLN B N 1
ATOM 8159 C CA . GLN B 1 369 ? 21 -8.047 26.188 1 96.69 369 GLN B CA 1
ATOM 8160 C C . GLN B 1 369 ? 20.875 -8.961 24.969 1 96.69 369 GLN B C 1
ATOM 8162 O O . GLN B 1 369 ? 21.312 -10.109 24.984 1 96.69 369 GLN B O 1
ATOM 8167 N N . LEU B 1 370 ? 20.266 -8.469 23.953 1 96.62 370 LEU B N 1
ATOM 8168 C CA . LEU B 1 370 ? 20.047 -9.227 22.719 1 96.62 370 LEU B CA 1
ATOM 8169 C C . LEU B 1 370 ? 21.375 -9.734 22.156 1 96.62 370 LEU B C 1
ATOM 8171 O O . LEU B 1 370 ? 21.484 -10.906 21.797 1 96.62 370 LEU B O 1
ATOM 8175 N N . PHE B 1 371 ? 22.422 -8.898 22.188 1 96.44 371 PHE B N 1
ATOM 8176 C CA . PHE B 1 371 ? 23.672 -9.242 21.531 1 96.44 371 PHE B CA 1
ATOM 8177 C C . PHE B 1 371 ? 24.625 -9.906 22.5 1 96.44 371 PHE B C 1
ATOM 8179 O O . PHE B 1 371 ? 25.797 -10.117 22.188 1 96.44 371 PHE B O 1
ATOM 8186 N N . THR B 1 372 ? 24.125 -10.211 23.734 1 95.19 372 THR B N 1
ATOM 8187 C CA . THR B 1 372 ? 24.953 -10.906 24.703 1 95.19 372 THR B CA 1
ATOM 8188 C C . THR B 1 372 ? 24.266 -12.18 25.188 1 95.19 372 THR B C 1
ATOM 8190 O O . THR B 1 372 ? 24.875 -12.984 25.906 1 95.19 372 THR B O 1
ATOM 8193 N N . CYS B 1 373 ? 23.047 -12.383 24.844 1 95.19 373 CYS B N 1
ATOM 8194 C CA . CYS B 1 373 ? 22.297 -13.539 25.328 1 95.19 373 CYS B CA 1
ATOM 8195 C C . CYS B 1 373 ? 22.797 -14.828 24.688 1 95.19 373 CYS B C 1
ATOM 8197 O O . CYS B 1 373 ? 23.5 -14.797 23.688 1 95.19 373 CYS B O 1
ATOM 8199 N N . ASP B 1 374 ? 22.375 -15.93 25.172 1 94.44 374 ASP B N 1
ATOM 8200 C CA . ASP B 1 374 ? 22.844 -17.25 24.734 1 94.44 374 ASP B CA 1
ATOM 8201 C C . ASP B 1 374 ? 22.375 -17.562 23.328 1 94.44 374 ASP B C 1
ATOM 8203 O O . ASP B 1 374 ? 23.125 -18.109 22.516 1 94.44 374 ASP B O 1
ATOM 8207 N N . ASP B 1 375 ? 21.203 -17.234 23.047 1 92.25 375 ASP B N 1
ATOM 8208 C CA . ASP B 1 375 ? 20.641 -17.5 21.719 1 92.25 375 ASP B CA 1
ATOM 8209 C C . ASP B 1 375 ? 21.469 -16.828 20.625 1 92.25 375 ASP B C 1
ATOM 8211 O O . ASP B 1 375 ? 21.734 -17.422 19.578 1 92.25 375 ASP B O 1
ATOM 8215 N N . TRP B 1 376 ? 21.891 -15.594 20.938 1 94.25 376 TRP B N 1
ATOM 8216 C CA . TRP B 1 376 ? 22.688 -14.844 19.969 1 94.25 376 TRP B CA 1
ATOM 8217 C C . TRP B 1 376 ? 24.078 -15.461 19.812 1 94.25 376 TRP B C 1
ATOM 8219 O O . TRP B 1 376 ? 24.531 -15.719 18.703 1 94.25 376 TRP B O 1
ATOM 8229 N N . VAL B 1 377 ? 24.703 -15.836 20.891 1 93.56 377 VAL B N 1
ATOM 8230 C CA . VAL B 1 377 ? 26.078 -16.312 20.891 1 93.56 377 VAL B CA 1
ATOM 8231 C C . VAL B 1 377 ? 26.156 -17.641 20.125 1 93.56 377 VAL B C 1
ATOM 8233 O O . VAL B 1 377 ? 27.141 -17.891 19.422 1 93.56 377 VAL B O 1
ATOM 8236 N N . THR B 1 378 ? 25.062 -18.391 20.203 1 91.75 378 THR B N 1
ATOM 8237 C CA . THR B 1 378 ? 25.078 -19.703 19.578 1 91.75 378 THR B CA 1
ATOM 8238 C C . THR B 1 378 ? 24.516 -19.625 18.156 1 91.75 378 THR B C 1
ATOM 8240 O O . THR B 1 378 ? 24.562 -20.609 17.406 1 91.75 378 THR B O 1
ATOM 8243 N N . SER B 1 379 ? 24.109 -18.5 17.797 1 88.62 379 SER B N 1
ATOM 8244 C CA . SER B 1 379 ? 23.469 -18.359 16.484 1 88.62 379 SER B CA 1
ATOM 8245 C C . SER B 1 379 ? 24.5 -18.172 15.383 1 88.62 379 SER B C 1
ATOM 8247 O O . SER B 1 379 ? 25.625 -17.75 15.641 1 88.62 379 SER B O 1
ATOM 8249 N N . LYS B 1 380 ? 24.109 -18.438 14.141 1 87.38 380 LYS B N 1
ATOM 8250 C CA . LYS B 1 380 ? 24.969 -18.25 12.977 1 87.38 380 LYS B CA 1
ATOM 8251 C C . LYS B 1 380 ? 25.203 -16.766 12.711 1 87.38 380 LYS B C 1
ATOM 8253 O O . LYS B 1 380 ? 26.203 -16.391 12.086 1 87.38 380 LYS B O 1
ATOM 8258 N N . TYR B 1 381 ? 24.359 -15.945 13.188 1 91 381 TYR B N 1
ATOM 8259 C CA . TYR B 1 381 ? 24.438 -14.516 12.922 1 91 381 TYR B CA 1
ATOM 8260 C C . TYR B 1 381 ? 25.578 -13.875 13.695 1 91 381 TYR B C 1
ATOM 8262 O O . TYR B 1 381 ? 26.203 -12.922 13.211 1 91 381 TYR B O 1
ATOM 8270 N N . SER B 1 382 ? 25.859 -14.438 14.898 1 92.5 382 SER B N 1
ATOM 8271 C CA . SER B 1 382 ? 26.922 -13.883 15.727 1 92.5 382 SER B CA 1
ATOM 8272 C C . SER B 1 382 ? 28.297 -14.141 15.109 1 92.5 382 SER B C 1
ATOM 8274 O O . SER B 1 382 ? 29.266 -13.43 15.414 1 92.5 382 SER B O 1
ATOM 8276 N N . ARG B 1 383 ? 28.359 -15.094 14.211 1 91.38 383 ARG B N 1
ATOM 8277 C CA . ARG B 1 383 ? 29.641 -15.484 13.617 1 91.38 383 ARG B CA 1
ATOM 8278 C C . ARG B 1 383 ? 29.891 -14.734 12.312 1 91.38 383 ARG B C 1
ATOM 8280 O O . ARG B 1 383 ? 31.016 -14.688 11.828 1 91.38 383 ARG B O 1
ATOM 8287 N N . SER B 1 384 ? 28.891 -14.117 11.828 1 92.94 384 SER B N 1
ATOM 8288 C CA . SER B 1 384 ? 29.031 -13.359 10.586 1 92.94 384 SER B CA 1
ATOM 8289 C C . SER B 1 384 ? 29.781 -12.055 10.812 1 92.94 384 SER B C 1
ATOM 8291 O O . SER B 1 384 ? 29.75 -11.508 11.922 1 92.94 384 SER B O 1
ATOM 8293 N N . LYS B 1 385 ? 30.453 -11.586 9.781 1 93.94 385 LYS B N 1
ATOM 8294 C CA . LYS B 1 385 ? 31.188 -10.328 9.867 1 93.94 385 LYS B CA 1
ATOM 8295 C C . LYS B 1 385 ? 30.25 -9.172 10.219 1 93.94 385 LYS B C 1
ATOM 8297 O O . LYS B 1 385 ? 30.578 -8.352 11.078 1 93.94 385 LYS B O 1
ATOM 8302 N N . GLU B 1 386 ? 29.141 -9.148 9.578 1 93.88 386 GLU B N 1
ATOM 8303 C CA . GLU B 1 386 ? 28.172 -8.086 9.828 1 93.88 386 GLU B CA 1
ATOM 8304 C C . GLU B 1 386 ? 27.609 -8.18 11.242 1 93.88 386 GLU B C 1
ATOM 8306 O O . GLU B 1 386 ? 27.438 -7.16 11.922 1 93.88 386 GLU B O 1
ATOM 8311 N N . GLY B 1 387 ? 27.312 -9.344 11.664 1 95.06 387 GLY B N 1
ATOM 8312 C CA . GLY B 1 387 ? 26.781 -9.539 13.008 1 95.06 387 GLY B CA 1
ATOM 8313 C C . GLY B 1 387 ? 27.75 -9.102 14.094 1 95.06 387 GLY B C 1
ATOM 8314 O O . GLY B 1 387 ? 27.328 -8.469 15.07 1 95.06 387 GLY B O 1
ATOM 8315 N N . ARG B 1 388 ? 29 -9.352 13.914 1 94.44 388 ARG B N 1
ATOM 8316 C CA . ARG B 1 388 ? 30.031 -8.961 14.883 1 94.44 388 ARG B CA 1
ATOM 8317 C C . ARG B 1 388 ? 30.172 -7.441 14.938 1 94.44 388 ARG B C 1
ATOM 8319 O O . ARG B 1 388 ? 30.344 -6.871 16.016 1 94.44 388 ARG B O 1
ATOM 8326 N N . ARG B 1 389 ? 30.125 -6.898 13.734 1 95.38 389 ARG B N 1
ATOM 8327 C CA . ARG B 1 389 ? 30.219 -5.445 13.656 1 95.38 389 ARG B CA 1
ATOM 8328 C C . ARG B 1 389 ? 29.078 -4.781 14.43 1 95.38 389 ARG B C 1
ATOM 8330 O O . ARG B 1 389 ? 29.312 -3.842 15.195 1 95.38 389 ARG B O 1
ATOM 8337 N N . ILE B 1 390 ? 27.891 -5.25 14.234 1 96.69 390 ILE B N 1
ATOM 8338 C CA . ILE B 1 390 ? 26.719 -4.68 14.891 1 96.69 390 ILE B CA 1
ATOM 8339 C C . ILE B 1 390 ? 26.797 -4.918 16.406 1 96.69 390 ILE B C 1
ATOM 8341 O O . ILE B 1 390 ? 26.438 -4.043 17.188 1 96.69 390 ILE B O 1
ATOM 8345 N N . GLU B 1 391 ? 27.266 -6.105 16.766 1 96.56 391 GLU B N 1
ATOM 8346 C CA . GLU B 1 391 ? 27.469 -6.438 18.172 1 96.56 391 GLU B CA 1
ATOM 8347 C C . GLU B 1 391 ? 28.422 -5.453 18.844 1 96.56 391 GLU B C 1
ATOM 8349 O O . GLU B 1 391 ? 28.141 -4.949 19.938 1 96.56 391 GLU B O 1
ATOM 8354 N N . GLU B 1 392 ? 29.422 -5.125 18.188 1 95.88 392 GLU B N 1
ATOM 8355 C CA . GLU B 1 392 ? 30.406 -4.191 18.703 1 95.88 392 GLU B CA 1
ATOM 8356 C C . GLU B 1 392 ? 29.828 -2.793 18.875 1 95.88 392 GLU B C 1
ATOM 8358 O O . GLU B 1 392 ? 30.062 -2.125 19.875 1 95.88 392 GLU B O 1
ATOM 8363 N N . LEU B 1 393 ? 29.125 -2.373 17.953 1 96 393 LEU B N 1
ATOM 8364 C CA . LEU B 1 393 ? 28.531 -1.04 17.969 1 96 393 LEU B CA 1
ATOM 8365 C C . LEU B 1 393 ? 27.531 -0.898 19.125 1 96 393 LEU B C 1
ATOM 8367 O O . LEU B 1 393 ? 27.547 0.104 19.844 1 96 393 LEU B O 1
ATOM 8371 N N . VAL B 1 394 ? 26.703 -1.89 19.344 1 97 394 VAL B N 1
ATOM 8372 C CA . VAL B 1 394 ? 25.641 -1.841 20.328 1 97 394 VAL B CA 1
ATOM 8373 C C . VAL B 1 394 ? 26.234 -1.912 21.734 1 97 394 VAL B C 1
ATOM 8375 O O . VAL B 1 394 ? 25.703 -1.318 22.672 1 97 394 VAL B O 1
ATOM 8378 N N . LEU B 1 395 ? 27.359 -2.596 21.844 1 96.25 395 LEU B N 1
ATOM 8379 C CA . LEU B 1 395 ? 27.938 -2.785 23.172 1 96.25 395 LEU B CA 1
ATOM 8380 C C . LEU B 1 395 ? 28.859 -1.618 23.531 1 96.25 395 LEU B C 1
ATOM 8382 O O . LEU B 1 395 ? 29.234 -1.455 24.703 1 96.25 395 LEU B O 1
ATOM 8386 N N . GLU B 1 396 ? 29.125 -0.788 22.562 1 94.94 396 GLU B N 1
ATOM 8387 C CA . GLU B 1 396 ? 29.969 0.381 22.812 1 94.94 396 GLU B CA 1
ATOM 8388 C C . GLU B 1 396 ? 29.188 1.473 23.547 1 94.94 396 GLU B C 1
ATOM 8390 O O . GLU B 1 396 ? 28.203 1.988 23.031 1 94.94 396 GLU B O 1
ATOM 8395 N N . ASN B 1 397 ? 29.656 1.93 24.641 1 94.06 397 ASN B N 1
ATOM 8396 C CA . ASN B 1 397 ? 28.969 2.928 25.453 1 94.06 397 ASN B CA 1
ATOM 8397 C C . ASN B 1 397 ? 29.016 4.309 24.797 1 94.06 397 ASN B C 1
ATOM 8399 O O . ASN B 1 397 ? 28.094 5.102 24.969 1 94.06 397 ASN B O 1
ATOM 8403 N N . MET B 1 398 ? 30.047 4.547 24.109 1 92.75 398 MET B N 1
ATOM 8404 C CA . MET B 1 398 ? 30.188 5.848 23.453 1 92.75 398 MET B CA 1
ATOM 8405 C C . MET B 1 398 ? 29.062 6.09 22.453 1 92.75 398 MET B C 1
ATOM 8407 O O . MET B 1 398 ? 28.609 7.219 22.297 1 92.75 398 MET B O 1
ATOM 8411 N N . PHE B 1 399 ? 28.688 5.055 21.844 1 95 399 PHE B N 1
ATOM 8412 C CA . PHE B 1 399 ? 27.578 5.164 20.891 1 95 399 PHE B CA 1
ATOM 8413 C C . PHE B 1 399 ? 26.312 5.648 21.594 1 95 399 PHE B C 1
ATOM 8415 O O . PHE B 1 399 ? 25.656 6.566 21.109 1 95 399 PHE B O 1
ATOM 8422 N N . TRP B 1 400 ? 26.016 5.172 22.719 1 96.94 400 TRP B N 1
ATOM 8423 C CA . TRP B 1 400 ? 24.797 5.508 23.438 1 96.94 400 TRP B CA 1
ATOM 8424 C C . TRP B 1 400 ? 24.891 6.906 24.047 1 96.94 400 TRP B C 1
ATOM 8426 O O . TRP B 1 400 ? 23.891 7.625 24.109 1 96.94 400 TRP B O 1
ATOM 8436 N N . ASP B 1 401 ? 26.047 7.312 24.422 1 94 401 ASP B N 1
ATOM 8437 C CA . ASP B 1 401 ? 26.234 8.672 24.906 1 94 401 ASP B CA 1
ATOM 8438 C C . ASP B 1 401 ? 25.984 9.695 23.797 1 94 401 ASP B C 1
ATOM 8440 O O . ASP B 1 401 ? 25.375 10.742 24.031 1 94 401 ASP B O 1
ATOM 8444 N N . ASN B 1 402 ? 26.484 9.32 22.672 1 94.5 402 ASN B N 1
ATOM 8445 C CA . ASN B 1 402 ? 26.266 10.188 21.531 1 94.5 402 ASN B CA 1
ATOM 8446 C C . ASN B 1 402 ? 24.781 10.25 21.156 1 94.5 402 ASN B C 1
ATOM 8448 O O . ASN B 1 402 ? 24.281 11.312 20.781 1 94.5 402 ASN B O 1
ATOM 8452 N N . VAL B 1 403 ? 24.109 9.117 21.25 1 96.06 403 VAL B N 1
ATOM 8453 C CA . VAL B 1 403 ? 22.672 9.078 20.969 1 96.06 403 VAL B CA 1
ATOM 8454 C C . VAL B 1 403 ? 21.922 9.969 21.953 1 96.06 403 VAL B C 1
ATOM 8456 O O . VAL B 1 403 ? 21.062 10.766 21.547 1 96.06 403 VAL B O 1
ATOM 8459 N N . GLN B 1 404 ? 22.297 9.891 23.141 1 93.88 404 GLN B N 1
ATOM 8460 C CA . GLN B 1 404 ? 21.656 10.703 24.172 1 93.88 404 GLN B CA 1
ATOM 8461 C C . GLN B 1 404 ? 21.922 12.188 23.938 1 93.88 404 GLN B C 1
ATOM 8463 O O . GLN B 1 404 ? 21.031 13.016 24.156 1 93.88 404 GLN B O 1
ATOM 8468 N N . ALA B 1 405 ? 23.078 12.516 23.531 1 92.31 405 ALA B N 1
ATOM 8469 C CA . ALA B 1 405 ? 23.422 13.906 23.25 1 92.31 405 ALA B CA 1
ATOM 8470 C C . ALA B 1 405 ? 22.578 14.461 22.109 1 92.31 405 ALA B C 1
ATOM 8472 O O . ALA B 1 405 ? 22.078 15.586 22.188 1 92.31 405 ALA B O 1
ATOM 8473 N N . VAL B 1 406 ? 22.406 13.672 21.094 1 93.62 406 VAL B N 1
ATOM 8474 C CA . VAL B 1 406 ? 21.609 14.117 19.953 1 93.62 406 VAL B CA 1
ATOM 8475 C C . VAL B 1 406 ? 20.156 14.273 20.359 1 93.62 406 VAL B C 1
ATOM 8477 O O . VAL B 1 406 ? 19.484 15.227 19.953 1 93.62 406 VAL B O 1
ATOM 8480 N N . ILE B 1 407 ? 19.672 13.383 21.203 1 93.44 407 ILE B N 1
ATOM 8481 C CA . ILE B 1 407 ? 18.297 13.445 21.672 1 93.44 407 ILE B CA 1
ATOM 8482 C C . ILE B 1 407 ? 18.094 14.734 22.469 1 93.44 407 ILE B C 1
ATOM 8484 O O . ILE B 1 407 ? 17.062 15.398 22.312 1 93.44 407 ILE B O 1
ATOM 8488 N N . SER B 1 408 ? 19.047 15.117 23.203 1 90.94 408 SER B N 1
ATOM 8489 C CA . SER B 1 408 ? 18.938 16.312 24.031 1 90.94 408 SER B CA 1
ATOM 8490 C C . SER B 1 408 ? 18.875 17.578 23.188 1 90.94 408 SER B C 1
ATOM 8492 O O . SER B 1 408 ? 18.219 18.547 23.547 1 90.94 408 SER B O 1
ATOM 8494 N N . ILE B 1 409 ? 19.562 17.516 22.109 1 91.56 409 ILE B N 1
ATOM 8495 C CA . ILE B 1 409 ? 19.594 18.656 21.188 1 91.56 409 ILE B CA 1
ATOM 8496 C C . ILE B 1 409 ? 18.266 18.734 20.422 1 91.56 409 ILE B C 1
ATOM 8498 O O . ILE B 1 409 ? 17.766 19.828 20.156 1 91.56 409 ILE B O 1
ATOM 8502 N N . TYR B 1 410 ? 17.672 17.594 20.109 1 91.44 410 TYR B N 1
ATOM 8503 C CA . TYR B 1 410 ? 16.469 17.516 19.281 1 91.44 410 TYR B CA 1
ATOM 8504 C C . TYR B 1 410 ? 15.219 17.781 20.094 1 91.44 410 TYR B C 1
ATOM 8506 O O . TYR B 1 410 ? 14.219 18.281 19.578 1 91.44 410 TYR B O 1
ATOM 8514 N N . GLU B 1 411 ? 15.203 17.516 21.297 1 91.5 411 GLU B N 1
ATOM 8515 C CA . GLU B 1 411 ? 14.016 17.391 22.141 1 91.5 411 GLU B CA 1
ATOM 8516 C C . GLU B 1 411 ? 13.25 18.719 22.188 1 91.5 411 GLU B C 1
ATOM 8518 O O . GLU B 1 411 ? 12.031 18.75 22 1 91.5 411 GLU B O 1
ATOM 8523 N N . PRO B 1 412 ? 13.945 19.844 22.422 1 92.25 412 PRO B N 1
ATOM 8524 C CA . PRO B 1 412 ? 13.195 21.094 22.5 1 92.25 412 PRO B CA 1
ATOM 8525 C C . PRO B 1 412 ? 12.469 21.422 21.203 1 92.25 412 PRO B C 1
ATOM 8527 O O . PRO B 1 412 ? 11.32 21.875 21.219 1 92.25 412 PRO B O 1
ATOM 8530 N N . LEU B 1 413 ? 13.102 21.203 20.125 1 92.5 413 LEU B N 1
ATOM 8531 C CA . LEU B 1 413 ? 12.516 21.484 18.812 1 92.5 413 LEU B CA 1
ATOM 8532 C C . LEU B 1 413 ? 11.359 20.531 18.531 1 92.5 413 LEU B C 1
ATOM 8534 O O . LEU B 1 413 ? 10.352 20.938 17.938 1 92.5 413 LEU B O 1
ATOM 8538 N N . TYR B 1 414 ? 11.555 19.312 18.922 1 90.81 414 TYR B N 1
ATOM 8539 C CA . TYR B 1 414 ? 10.508 18.328 18.719 1 90.81 414 TYR B CA 1
ATOM 8540 C C . TYR B 1 414 ? 9.25 18.688 19.5 1 90.81 414 TYR B C 1
ATOM 8542 O O . TYR B 1 414 ? 8.133 18.469 19.031 1 90.81 414 TYR B O 1
ATOM 8550 N N . GLY B 1 415 ? 9.461 19.188 20.656 1 89.56 415 GLY B N 1
ATOM 8551 C CA . GLY B 1 415 ? 8.32 19.656 21.438 1 89.56 415 GLY B CA 1
ATOM 8552 C C . GLY B 1 415 ? 7.5 20.719 20.734 1 89.56 415 GLY B C 1
ATOM 8553 O O . GLY B 1 415 ? 6.27 20.672 20.75 1 89.56 415 GLY B O 1
ATOM 8554 N N . VAL B 1 416 ? 8.148 21.625 20.094 1 92.44 416 VAL B N 1
ATOM 8555 C CA . VAL B 1 416 ? 7.465 22.688 19.359 1 92.44 416 VAL B CA 1
ATOM 8556 C C . VAL B 1 416 ? 6.754 22.094 18.141 1 92.44 416 VAL B C 1
ATOM 8558 O O . VAL B 1 416 ? 5.621 22.469 17.844 1 92.44 416 VAL B O 1
ATOM 8561 N N . LEU B 1 417 ? 7.445 21.188 17.453 1 90.5 417 LEU B N 1
ATOM 8562 C CA . LEU B 1 417 ? 6.863 20.547 16.281 1 90.5 417 LEU B CA 1
ATOM 8563 C C . LEU B 1 417 ? 5.551 19.859 16.641 1 90.5 417 LEU B C 1
ATOM 8565 O O . LEU B 1 417 ? 4.582 19.938 15.875 1 90.5 417 LEU B O 1
ATOM 8569 N N . ARG B 1 418 ? 5.477 19.219 17.734 1 86.31 418 ARG B N 1
ATOM 8570 C CA . ARG B 1 418 ? 4.27 18.531 18.172 1 86.31 418 ARG B CA 1
ATOM 8571 C C . ARG B 1 418 ? 3.123 19.516 18.391 1 86.31 418 ARG B C 1
ATOM 8573 O O . ARG B 1 418 ? 1.965 19.203 18.094 1 86.31 418 ARG B O 1
ATOM 8580 N N . ILE B 1 419 ? 3.461 20.656 18.828 1 87.5 419 ILE B N 1
ATOM 8581 C CA . ILE B 1 419 ? 2.447 21.656 19.141 1 87.5 419 ILE B CA 1
ATOM 8582 C C . ILE B 1 419 ? 1.909 22.25 17.844 1 87.5 419 ILE B C 1
ATOM 8584 O O . ILE B 1 419 ? 0.695 22.375 17.672 1 87.5 419 ILE B O 1
ATOM 8588 N N . VAL B 1 420 ? 2.801 22.547 16.984 1 90.44 420 VAL B N 1
ATOM 8589 C CA . VAL B 1 420 ? 2.387 23.266 15.789 1 90.44 420 VAL B CA 1
ATOM 8590 C C . VAL B 1 420 ? 1.724 22.312 14.805 1 90.44 420 VAL B C 1
ATOM 8592 O O . VAL B 1 420 ? 1.045 22.734 13.867 1 90.44 420 VAL B O 1
ATOM 8595 N N . ASP B 1 421 ? 1.957 21 14.992 1 82.88 421 ASP B N 1
ATOM 8596 C CA . ASP B 1 421 ? 1.372 20.016 14.102 1 82.88 421 ASP B CA 1
ATOM 8597 C C . ASP B 1 421 ? -0.03 19.625 14.57 1 82.88 421 ASP B C 1
ATOM 8599 O O . ASP B 1 421 ? -0.6 18.641 14.078 1 82.88 421 ASP B O 1
ATOM 8603 N N . THR B 1 422 ? -0.626 20.375 15.383 1 79.06 422 THR B N 1
ATOM 8604 C CA . THR B 1 422 ? -1.984 20.125 15.852 1 79.06 422 THR B CA 1
ATOM 8605 C C . THR B 1 422 ? -2.977 21.062 15.172 1 79.06 422 THR B C 1
ATOM 8607 O O . THR B 1 422 ? -2.602 22.141 14.719 1 79.06 422 THR B O 1
ATOM 8610 N N . GLU B 1 423 ? -4.266 20.656 15.102 1 76.94 423 GLU B N 1
ATOM 8611 C CA . GLU B 1 423 ? -5.293 21.453 14.438 1 76.94 423 GLU B CA 1
ATOM 8612 C C . GLU B 1 423 ? -6.281 22.031 15.445 1 76.94 423 GLU B C 1
ATOM 8614 O O . GLU B 1 423 ? -6.969 23.016 15.156 1 76.94 423 GLU B O 1
ATOM 8619 N N . VAL B 1 424 ? -6.324 21.547 16.578 1 80.62 424 VAL B N 1
ATOM 8620 C CA . VAL B 1 424 ? -7.414 21.844 17.5 1 80.62 424 VAL B CA 1
ATOM 8621 C C . VAL B 1 424 ? -7.211 23.219 18.125 1 80.62 424 VAL B C 1
ATOM 8623 O O . VAL B 1 424 ? -8.172 23.953 18.344 1 80.62 424 VAL B O 1
ATOM 8626 N N . ASN B 1 425 ? -5.949 23.594 18.312 1 85.06 425 ASN B N 1
ATOM 8627 C CA . ASN B 1 425 ? -5.672 24.891 18.906 1 85.06 425 ASN B CA 1
ATOM 8628 C C . ASN B 1 425 ? -4.879 25.781 17.969 1 85.06 425 ASN B C 1
ATOM 8630 O O . ASN B 1 425 ? -3.906 25.344 17.359 1 85.06 425 ASN B O 1
ATOM 8634 N N . PRO B 1 426 ? -5.43 27.016 17.906 1 94 426 PRO B N 1
ATOM 8635 C CA . PRO B 1 426 ? -4.621 27.953 17.109 1 94 426 PRO B CA 1
ATOM 8636 C C . PRO B 1 426 ? -3.197 28.094 17.641 1 94 426 PRO B C 1
ATOM 8638 O O . PRO B 1 426 ? -2.996 28.219 18.859 1 94 426 PRO B O 1
ATOM 8641 N N . THR B 1 427 ? -2.275 28.109 16.781 1 95.12 427 THR B N 1
ATOM 8642 C CA . THR B 1 427 ? -0.883 28.094 17.203 1 95.12 427 THR B CA 1
ATOM 8643 C C . THR B 1 427 ? -0.219 29.438 16.922 1 95.12 427 THR B C 1
ATOM 8645 O O . THR B 1 427 ? 0.877 29.719 17.422 1 95.12 427 THR B O 1
ATOM 8648 N N . MET B 1 428 ? -0.872 30.328 16.266 1 96.56 428 MET B N 1
ATOM 8649 C CA . MET B 1 428 ? -0.329 31.656 15.93 1 96.56 428 MET B CA 1
ATOM 8650 C C . MET B 1 428 ? 0.048 32.406 17.203 1 96.56 428 MET B C 1
ATOM 8652 O O . MET B 1 428 ? 1.144 32.969 17.281 1 96.56 428 MET B O 1
ATOM 8656 N N . PRO B 1 429 ? -0.769 32.344 18.234 1 95.94 429 PRO B N 1
ATOM 8657 C CA . PRO B 1 429 ? -0.432 33.125 19.438 1 95.94 429 PRO B CA 1
ATOM 8658 C C . PRO B 1 429 ? 0.743 32.531 20.203 1 95.94 429 PRO B C 1
ATOM 8660 O O . PRO B 1 429 ? 1.325 33.219 21.062 1 95.94 429 PRO B O 1
ATOM 8663 N N . MET B 1 430 ? 1.154 31.359 19.859 1 94.75 430 MET B N 1
ATOM 8664 C CA . MET B 1 430 ? 2.084 30.641 20.734 1 94.75 430 MET B CA 1
ATOM 8665 C C . MET B 1 430 ? 3.459 30.531 20.078 1 94.75 430 MET B C 1
ATOM 8667 O O . MET B 1 430 ? 4.465 30.375 20.781 1 94.75 430 MET B O 1
ATOM 8671 N N . LEU B 1 431 ? 3.545 30.609 18.812 1 96.19 431 LEU B N 1
ATOM 8672 C CA . LEU B 1 431 ? 4.738 30.219 18.078 1 96.19 431 LEU B CA 1
ATOM 8673 C C . LEU B 1 431 ? 5.945 31.047 18.516 1 96.19 431 LEU B C 1
ATOM 8675 O O . LEU B 1 431 ? 7.016 30.484 18.766 1 96.19 431 LEU B O 1
ATOM 8679 N N . TYR B 1 432 ? 5.777 32.344 18.641 1 95.75 432 TYR B N 1
ATOM 8680 C CA . TYR B 1 432 ? 6.871 33.219 18.984 1 95.75 432 TYR B CA 1
ATOM 8681 C C . TYR B 1 432 ? 7.445 32.875 20.359 1 95.75 432 TYR B C 1
ATOM 8683 O O . TYR B 1 432 ? 8.664 32.812 20.516 1 95.75 432 TYR B O 1
ATOM 8691 N N . ASP B 1 433 ? 6.66 32.625 21.297 1 93.94 433 ASP B N 1
ATOM 8692 C CA . ASP B 1 433 ? 7.094 32.281 22.656 1 93.94 433 ASP B CA 1
ATOM 8693 C C . ASP B 1 433 ? 7.77 30.906 22.672 1 93.94 433 ASP B C 1
ATOM 8695 O O . ASP B 1 433 ? 8.727 30.703 23.422 1 93.94 433 ASP B O 1
ATOM 8699 N N . LEU B 1 434 ? 7.199 30.031 21.953 1 94.69 434 LEU B N 1
ATOM 8700 C CA . LEU B 1 434 ? 7.754 28.672 21.906 1 94.69 434 LEU B CA 1
ATOM 8701 C C . LEU B 1 434 ? 9.211 28.703 21.453 1 94.69 434 LEU B C 1
ATOM 8703 O O . LEU B 1 434 ? 10.055 28 22.016 1 94.69 434 LEU B O 1
ATOM 8707 N N . PHE B 1 435 ? 9.531 29.5 20.484 1 95.12 435 PHE B N 1
ATOM 8708 C CA . PHE B 1 435 ? 10.898 29.547 19.969 1 95.12 435 PHE B CA 1
ATOM 8709 C C . PHE B 1 435 ? 11.805 30.297 20.938 1 95.12 435 PHE B C 1
ATOM 8711 O O . PHE B 1 435 ? 13 30 21.016 1 95.12 435 PHE B O 1
ATOM 8718 N N . LYS B 1 436 ? 11.289 31.203 21.703 1 92 436 LYS B N 1
ATOM 8719 C CA . LYS B 1 436 ? 12.055 31.812 22.781 1 92 436 LYS B CA 1
ATOM 8720 C C . LYS B 1 436 ? 12.445 30.75 23.828 1 92 436 LYS B C 1
ATOM 8722 O O . LYS B 1 436 ? 13.586 30.719 24.281 1 92 436 LYS B O 1
ATOM 8727 N N . LYS B 1 437 ? 11.523 29.953 24.125 1 92.81 437 LYS B N 1
ATOM 8728 C CA . LYS B 1 437 ? 11.758 28.891 25.109 1 92.81 437 LYS B CA 1
ATOM 8729 C C . LYS B 1 437 ? 12.758 27.875 24.594 1 92.81 437 LYS B C 1
ATOM 8731 O O . LYS B 1 437 ? 13.578 27.344 25.359 1 92.81 437 LYS B O 1
ATOM 8736 N N . VAL B 1 438 ? 12.609 27.562 23.297 1 94.62 438 VAL B N 1
ATOM 8737 C CA . VAL B 1 438 ? 13.555 26.625 22.688 1 94.62 438 VAL B CA 1
ATOM 8738 C C . VAL B 1 438 ? 14.977 27.172 22.828 1 94.62 438 VAL B C 1
ATOM 8740 O O . VAL B 1 438 ? 15.891 26.422 23.188 1 94.62 438 VAL B O 1
ATOM 8743 N N . ARG B 1 439 ? 15.172 28.422 22.609 1 90.75 439 ARG B N 1
ATOM 8744 C CA . ARG B 1 439 ? 16.484 29.047 22.719 1 90.75 439 ARG B CA 1
ATOM 8745 C C . ARG B 1 439 ? 17.016 28.953 24.141 1 90.75 439 ARG B C 1
ATOM 8747 O O . ARG B 1 439 ? 18.188 28.625 24.359 1 90.75 439 ARG B O 1
ATOM 8754 N N . ILE B 1 440 ? 16.188 29.141 25.078 1 91.25 440 ILE B N 1
ATOM 8755 C CA . ILE B 1 440 ? 16.578 29.094 26.484 1 91.25 440 ILE B CA 1
ATOM 8756 C C . ILE B 1 440 ? 16.969 27.672 26.859 1 91.25 440 ILE B C 1
ATOM 8758 O O . ILE B 1 440 ? 18 27.453 27.5 1 91.25 440 ILE B O 1
ATOM 8762 N N . LYS B 1 441 ? 16.188 26.75 26.438 1 92.38 441 LYS B N 1
ATOM 8763 C CA . LYS B 1 441 ? 16.453 25.344 26.766 1 92.38 441 LYS B CA 1
ATOM 8764 C C . LYS B 1 441 ? 17.766 24.875 26.156 1 92.38 441 LYS B C 1
ATOM 8766 O O . LYS B 1 441 ? 18.516 24.109 26.766 1 92.38 441 LYS B O 1
ATOM 8771 N N . LEU B 1 442 ? 18.031 25.344 24.969 1 92.38 442 LEU B N 1
ATOM 8772 C CA . LEU B 1 442 ? 19.25 24.938 24.281 1 92.38 442 LEU B CA 1
ATOM 8773 C C . LEU B 1 442 ? 20.484 25.594 24.891 1 92.38 442 LEU B C 1
ATOM 8775 O O . LEU B 1 442 ? 21.594 25.078 24.766 1 92.38 442 LEU B O 1
ATOM 8779 N N . GLU B 1 443 ? 20.344 26.703 25.516 1 90.56 443 GLU B N 1
ATOM 8780 C CA . GLU B 1 443 ? 21.453 27.359 26.203 1 90.56 443 GLU B CA 1
ATOM 8781 C C . GLU B 1 443 ? 21.906 26.547 27.422 1 90.56 443 GLU B C 1
ATOM 8783 O O . GLU B 1 443 ? 23.062 26.625 27.828 1 90.56 443 GLU B O 1
ATOM 8788 N N . GLU B 1 444 ? 21 25.719 27.906 1 89.44 444 GLU B N 1
ATOM 8789 C CA . GLU B 1 444 ? 21.312 24.875 29.047 1 89.44 444 GLU B CA 1
ATOM 8790 C C . GLU B 1 444 ? 22.078 23.625 28.625 1 89.44 444 GLU B C 1
ATOM 8792 O O . GLU B 1 444 ? 22.703 22.969 29.453 1 89.44 444 GLU B O 1
ATOM 8797 N N . VAL B 1 445 ? 22.016 23.344 27.438 1 85.75 445 VAL B N 1
ATOM 8798 C CA . VAL B 1 445 ? 22.703 22.172 26.922 1 85.75 445 VAL B CA 1
ATOM 8799 C C . VAL B 1 445 ? 24.109 22.547 26.469 1 85.75 445 VAL B C 1
ATOM 8801 O O . VAL B 1 445 ? 24.312 23.625 25.906 1 85.75 445 VAL B O 1
ATOM 8804 N N . ARG B 1 446 ? 25.031 21.672 26.688 1 81 446 ARG B N 1
ATOM 8805 C CA . ARG B 1 446 ? 26.438 21.953 26.391 1 81 446 ARG B CA 1
ATOM 8806 C C . ARG B 1 446 ? 26.688 21.891 24.875 1 81 446 ARG B C 1
ATOM 8808 O O . ARG B 1 446 ? 26.125 21.047 24.188 1 81 446 ARG B O 1
ATOM 8815 N N . ASN B 1 447 ? 27.5 22.812 24.359 1 82.69 447 ASN B N 1
ATOM 8816 C CA . ASN B 1 447 ? 28.031 22.797 23 1 82.69 447 ASN B CA 1
ATOM 8817 C C . ASN B 1 447 ? 26.922 22.891 21.953 1 82.69 447 ASN B C 1
ATOM 8819 O O . ASN B 1 447 ? 26.875 22.094 21.016 1 82.69 447 ASN B O 1
ATOM 8823 N N . THR B 1 448 ? 25.969 23.812 22.219 1 89.44 448 THR B N 1
ATOM 8824 C CA . THR B 1 448 ? 24.828 23.891 21.312 1 89.44 448 THR B CA 1
ATOM 8825 C C . THR B 1 448 ? 24.859 25.203 20.531 1 89.44 448 THR B C 1
ATOM 8827 O O . THR B 1 448 ? 23.828 25.625 19.984 1 89.44 448 THR B O 1
ATOM 8830 N N . VAL B 1 449 ? 26 25.938 20.5 1 90.88 449 VAL B N 1
ATOM 8831 C CA . VAL B 1 449 ? 26.109 27.219 19.812 1 90.88 449 VAL B CA 1
ATOM 8832 C C . VAL B 1 449 ? 25.797 27.031 18.328 1 90.88 449 VAL B C 1
ATOM 8834 O O . VAL B 1 449 ? 25.062 27.828 17.734 1 90.88 449 VAL B O 1
ATOM 8837 N N . TRP B 1 450 ? 26.344 25.984 17.812 1 92.12 450 TRP B N 1
ATOM 8838 C CA . TRP B 1 450 ? 26.141 25.734 16.391 1 92.12 450 TRP B CA 1
ATOM 8839 C C . TRP B 1 450 ? 24.672 25.391 16.109 1 92.12 450 TRP B C 1
ATOM 8841 O O . TRP B 1 450 ? 24.125 25.781 15.07 1 92.12 450 TRP B O 1
ATOM 8851 N N . VAL B 1 451 ? 24 24.75 16.969 1 94.56 451 VAL B N 1
ATOM 8852 C CA . VAL B 1 451 ? 22.594 24.391 16.828 1 94.56 451 VAL B CA 1
ATOM 8853 C C . VAL B 1 451 ? 21.734 25.656 16.875 1 94.56 451 VAL B C 1
ATOM 8855 O O . VAL B 1 451 ? 20.812 25.828 16.062 1 94.56 451 VAL B O 1
ATOM 8858 N N . ARG B 1 452 ? 22.062 26.531 17.781 1 94.06 452 ARG B N 1
ATOM 8859 C CA . ARG B 1 452 ? 21.328 27.781 17.938 1 94.06 452 ARG B CA 1
ATOM 8860 C C . ARG B 1 452 ? 21.469 28.656 16.703 1 94.06 452 ARG B C 1
ATOM 8862 O O . ARG B 1 452 ? 20.531 29.344 16.297 1 94.06 452 ARG B O 1
ATOM 8869 N N . LYS B 1 453 ? 22.562 28.594 16.125 1 94.38 453 LYS B N 1
ATOM 8870 C CA . LYS B 1 453 ? 22.781 29.359 14.898 1 94.38 453 LYS B CA 1
ATOM 8871 C C . LYS B 1 453 ? 21.875 28.875 13.773 1 94.38 453 LYS B C 1
ATOM 8873 O O . LYS B 1 453 ? 21.281 29.672 13.047 1 94.38 453 LYS B O 1
ATOM 8878 N N . ILE B 1 454 ? 21.781 27.578 13.641 1 94.94 454 ILE B N 1
ATOM 8879 C CA . ILE B 1 454 ? 20.938 27 12.609 1 94.94 454 ILE B CA 1
ATOM 8880 C C . ILE B 1 454 ? 19.484 27.406 12.844 1 94.94 454 ILE B C 1
ATOM 8882 O O . ILE B 1 454 ? 18.797 27.844 11.914 1 94.94 454 ILE B O 1
ATOM 8886 N N . ILE B 1 455 ? 19.031 27.312 14.039 1 95.38 455 ILE B N 1
ATOM 8887 C CA . ILE B 1 455 ? 17.656 27.625 14.398 1 95.38 455 ILE B CA 1
ATOM 8888 C C . ILE B 1 455 ? 17.375 29.109 14.164 1 95.38 455 ILE B C 1
ATOM 8890 O O . ILE B 1 455 ? 16.344 29.469 13.594 1 95.38 455 ILE B O 1
ATOM 8894 N N . ASN B 1 456 ? 18.344 29.922 14.539 1 94.12 456 ASN B N 1
ATOM 8895 C CA . ASN B 1 456 ? 18.172 31.375 14.367 1 94.12 456 ASN B CA 1
ATOM 8896 C C . ASN B 1 456 ? 18.141 31.75 12.891 1 94.12 456 ASN B C 1
ATOM 8898 O O . ASN B 1 456 ? 17.359 32.625 12.492 1 94.12 456 ASN B O 1
ATOM 8902 N N . ASP B 1 457 ? 18.922 31.109 12.172 1 94.62 457 ASP B N 1
ATOM 8903 C CA . ASP B 1 457 ? 18.953 31.406 10.742 1 94.62 457 ASP B CA 1
ATOM 8904 C C . ASP B 1 457 ? 17.609 31.078 10.094 1 94.62 457 ASP B C 1
ATOM 8906 O O . ASP B 1 457 ? 17.078 31.875 9.32 1 94.62 457 ASP B O 1
ATOM 8910 N N . ARG B 1 458 ? 17.078 30 10.398 1 94.69 458 ARG B N 1
ATOM 8911 C CA . ARG B 1 458 ? 15.805 29.594 9.828 1 94.69 458 ARG B CA 1
ATOM 8912 C C . ARG B 1 458 ? 14.664 30.453 10.383 1 94.69 458 ARG B C 1
ATOM 8914 O O . ARG B 1 458 ? 13.711 30.766 9.672 1 94.69 458 ARG B O 1
ATOM 8921 N N . TRP B 1 459 ? 14.742 30.781 11.641 1 95 459 TRP B N 1
ATOM 8922 C CA . TRP B 1 459 ? 13.719 31.594 12.289 1 95 459 TRP B CA 1
ATOM 8923 C C . TRP B 1 459 ? 13.625 32.969 11.648 1 95 459 TRP B C 1
ATOM 8925 O O . TRP B 1 459 ? 12.547 33.406 11.266 1 95 459 TRP B O 1
ATOM 8935 N N . PHE B 1 460 ? 14.727 33.625 11.453 1 92.69 460 PHE B N 1
ATOM 8936 C CA . PHE B 1 460 ? 14.727 35 11.039 1 92.69 460 PHE B CA 1
ATOM 8937 C C . PHE B 1 460 ? 14.633 35.125 9.516 1 92.69 460 PHE B C 1
ATOM 8939 O O . PHE B 1 460 ? 14.039 36.062 8.992 1 92.69 460 PHE B O 1
ATOM 8946 N N . LYS B 1 461 ? 15.07 34.125 8.82 1 91.31 461 LYS B N 1
ATOM 8947 C CA . LYS B 1 461 ? 15.125 34.25 7.367 1 91.31 461 LYS B CA 1
ATOM 8948 C C . LYS B 1 461 ? 13.891 33.656 6.719 1 91.31 461 LYS B C 1
ATOM 8950 O O . LYS B 1 461 ? 13.5 34.031 5.617 1 91.31 461 LYS B O 1
ATOM 8955 N N . GLN B 1 462 ? 13.352 32.75 7.426 1 91.69 462 GLN B N 1
ATOM 8956 C CA . GLN B 1 462 ? 12.32 31.984 6.73 1 91.69 462 GLN B CA 1
ATOM 8957 C C . GLN B 1 462 ? 11.008 32 7.516 1 91.69 462 GLN B C 1
ATOM 8959 O O . GLN B 1 462 ? 9.961 32.344 6.977 1 91.69 462 GLN B O 1
ATOM 8964 N N . LEU B 1 463 ? 10.977 31.734 8.812 1 93.81 463 LEU B N 1
ATOM 8965 C CA . LEU B 1 463 ? 9.766 31.375 9.539 1 93.81 463 LEU B CA 1
ATOM 8966 C C . LEU B 1 463 ? 9.109 32.594 10.148 1 93.81 463 LEU B C 1
ATOM 8968 O O . LEU B 1 463 ? 7.906 32.812 9.977 1 93.81 463 LEU B O 1
ATOM 8972 N N . CYS B 1 464 ? 9.859 33.469 10.773 1 92.69 464 CYS B N 1
ATOM 8973 C CA . CYS B 1 464 ? 9.289 34.562 11.562 1 92.69 464 CYS B CA 1
ATOM 8974 C C . CYS B 1 464 ? 8.773 35.656 10.648 1 92.69 464 CYS B C 1
ATOM 8976 O O . CYS B 1 464 ? 9.508 36.156 9.797 1 92.69 464 CYS B O 1
ATOM 8978 N N . HIS B 1 465 ? 7.555 36 10.789 1 93.62 465 HIS B N 1
ATOM 8979 C CA . HIS B 1 465 ? 6.879 37.094 10.109 1 93.62 465 HIS B CA 1
ATOM 8980 C C . HIS B 1 465 ? 6.234 38.062 11.109 1 93.62 465 HIS B C 1
ATOM 8982 O O . HIS B 1 465 ? 6.008 37.688 12.266 1 93.62 465 HIS B O 1
ATOM 8988 N N . PRO B 1 466 ? 5.953 39.281 10.633 1 96 466 PRO B N 1
ATOM 8989 C CA . PRO B 1 466 ? 5.324 40.25 11.531 1 96 466 PRO B CA 1
ATOM 8990 C C . PRO B 1 466 ? 4.031 39.719 12.156 1 96 466 PRO B C 1
ATOM 8992 O O . PRO B 1 466 ? 3.701 40.094 13.289 1 96 466 PRO B O 1
ATOM 8995 N N . LEU B 1 467 ? 3.414 38.906 11.477 1 96.94 467 LEU B N 1
ATOM 8996 C CA . LEU B 1 467 ? 2.166 38.344 11.977 1 96.94 467 LEU B CA 1
ATOM 8997 C C . LEU B 1 467 ? 2.404 37.562 13.266 1 96.94 467 LEU B C 1
ATOM 8999 O O . LEU B 1 467 ? 1.603 37.656 14.203 1 96.94 467 LEU B O 1
ATOM 9003 N N . HIS B 1 468 ? 3.471 36.844 13.375 1 97.25 468 HIS B N 1
ATOM 9004 C CA . HIS B 1 468 ? 3.812 36.062 14.562 1 97.25 468 HIS B CA 1
ATOM 9005 C C . HIS B 1 468 ? 4.133 36.969 15.742 1 97.25 468 HIS B C 1
ATOM 9007 O O . HIS B 1 468 ? 3.699 36.688 16.875 1 97.25 468 HIS B O 1
ATOM 9013 N N . ALA B 1 469 ? 4.887 37.969 15.484 1 96.69 469 ALA B N 1
ATOM 9014 C CA . ALA B 1 469 ? 5.262 38.938 16.516 1 96.69 469 ALA B CA 1
ATOM 9015 C C . ALA B 1 469 ? 4.039 39.688 17.047 1 96.69 469 ALA B C 1
ATOM 9017 O O . ALA B 1 469 ? 3.9 39.875 18.25 1 96.69 469 ALA B O 1
ATOM 9018 N N . ALA B 1 470 ? 3.199 40.062 16.109 1 97.62 470 ALA B N 1
ATOM 9019 C CA . ALA B 1 470 ? 1.978 40.75 16.516 1 97.62 470 ALA B CA 1
ATOM 9020 C C . ALA B 1 470 ? 1.09 39.875 17.375 1 97.62 470 ALA B C 1
ATOM 9022 O O . ALA B 1 470 ? 0.501 40.312 18.359 1 97.62 470 ALA B O 1
ATOM 9023 N N . ALA B 1 471 ? 0.991 38.625 17.016 1 98 471 ALA B N 1
ATOM 9024 C CA . ALA B 1 471 ? 0.196 37.656 17.797 1 98 471 ALA B CA 1
ATOM 9025 C C . ALA B 1 471 ? 0.75 37.5 19.203 1 98 471 ALA B C 1
ATOM 9027 O O . ALA B 1 471 ? -0.012 37.406 20.172 1 98 471 ALA B O 1
ATOM 9028 N N . TYR B 1 472 ? 2.041 37.438 19.266 1 97.25 472 TYR B N 1
ATOM 9029 C CA . TYR B 1 472 ? 2.707 37.344 20.547 1 97.25 472 TYR B CA 1
ATOM 9030 C C . TYR B 1 472 ? 2.4 38.562 21.422 1 97.25 472 TYR B C 1
ATOM 9032 O O . TYR B 1 472 ? 2.09 38.406 22.609 1 97.25 472 TYR B O 1
ATOM 9040 N N . TYR B 1 473 ? 2.4 39.719 20.859 1 97.44 473 TYR B N 1
ATOM 9041 C CA . TYR B 1 473 ? 2.141 40.969 21.578 1 97.44 473 TYR B CA 1
ATOM 9042 C C . TYR B 1 473 ? 0.698 41.031 22.062 1 97.44 473 TYR B C 1
ATOM 9044 O O . TYR B 1 473 ? 0.431 41.5 23.172 1 97.44 473 TYR B O 1
ATOM 9052 N N . LEU B 1 474 ? -0.185 40.531 21.266 1 97.44 474 LEU B N 1
ATOM 9053 C CA . LEU B 1 474 ? -1.611 40.688 21.547 1 97.44 474 LEU B CA 1
ATOM 9054 C C . LEU B 1 474 ? -2.088 39.562 22.469 1 97.44 474 LEU B C 1
ATOM 9056 O O . LEU B 1 474 ? -3.24 39.562 22.906 1 97.44 474 LEU B O 1
ATOM 9060 N N . ASN B 1 475 ? -1.244 38.531 22.703 1 96.81 475 ASN B N 1
ATOM 9061 C CA . ASN B 1 475 ? -1.617 37.438 23.594 1 96.81 475 ASN B CA 1
ATOM 9062 C C . ASN B 1 475 ? -1.595 37.844 25.047 1 96.81 475 ASN B C 1
ATOM 9064 O O . ASN B 1 475 ? -0.528 38.125 25.609 1 96.81 475 ASN B O 1
ATOM 9068 N N . PRO B 1 476 ? -2.736 37.844 25.703 1 95.75 476 PRO B N 1
ATOM 9069 C CA . PRO B 1 476 ? -2.787 38.312 27.094 1 95.75 476 PRO B CA 1
ATOM 9070 C C . PRO B 1 476 ? -1.978 37.438 28.047 1 95.75 476 PRO B C 1
ATOM 9072 O O . PRO B 1 476 ? -1.576 37.875 29.125 1 95.75 476 PRO B O 1
ATOM 9075 N N . MET B 1 477 ? -1.736 36.281 27.656 1 93.94 477 MET B N 1
ATOM 9076 C CA . MET B 1 477 ? -0.952 35.375 28.484 1 93.94 477 MET B CA 1
ATOM 9077 C C . MET B 1 477 ? 0.483 35.844 28.625 1 93.94 477 MET B C 1
ATOM 9079 O O . MET B 1 477 ? 1.112 35.656 29.672 1 93.94 477 MET B O 1
ATOM 9083 N N . PHE B 1 478 ? 0.956 36.594 27.609 1 94.5 478 PHE B N 1
ATOM 9084 C CA . PHE B 1 478 ? 2.369 36.938 27.578 1 94.5 478 PHE B CA 1
ATOM 9085 C C . PHE B 1 478 ? 2.549 38.438 27.719 1 94.5 478 PHE B C 1
ATOM 9087 O O . PHE B 1 478 ? 3.596 38.906 28.172 1 94.5 478 PHE B O 1
ATOM 9094 N N . GLN B 1 479 ? 1.606 39.188 27.344 1 93.75 479 GLN B N 1
ATOM 9095 C CA . GLN B 1 479 ? 1.706 40.656 27.203 1 93.75 479 GLN B CA 1
ATOM 9096 C C . GLN B 1 479 ? 2.225 41.281 28.484 1 93.75 479 GLN B C 1
ATOM 9098 O O . GLN B 1 479 ? 2.957 42.281 28.438 1 93.75 479 GLN B O 1
ATOM 9103 N N . TYR B 1 480 ? 1.986 40.781 29.594 1 91.5 480 TYR B N 1
ATOM 9104 C CA . TYR B 1 480 ? 2.234 41.5 30.844 1 91.5 480 TYR B CA 1
ATOM 9105 C C . TYR B 1 480 ? 3.484 40.969 31.531 1 91.5 480 TYR B C 1
ATOM 9107 O O . TYR B 1 480 ? 3.775 41.312 32.688 1 91.5 480 TYR B O 1
ATOM 9115 N N . SER B 1 481 ? 4.152 40.156 30.812 1 89.5 481 SER B N 1
ATOM 9116 C CA . SER B 1 481 ? 5.496 39.781 31.234 1 89.5 481 SER B CA 1
ATOM 9117 C C . SER B 1 481 ? 6.496 40.906 31 1 89.5 481 SER B C 1
ATOM 9119 O O . SER B 1 481 ? 6.258 41.781 30.172 1 89.5 481 SER B O 1
ATOM 9121 N N . GLU B 1 482 ? 7.578 40.844 31.688 1 86.5 482 GLU B N 1
ATOM 9122 C CA . GLU B 1 482 ? 8.57 41.906 31.656 1 86.5 482 GLU B CA 1
ATOM 9123 C C . GLU B 1 482 ? 9.156 42.094 30.266 1 86.5 482 GLU B C 1
ATOM 9125 O O . GLU B 1 482 ? 9.57 41.125 29.625 1 86.5 482 GLU B O 1
ATOM 9130 N N . GLY B 1 483 ? 9.07 43.281 29.75 1 86.25 483 GLY B N 1
ATOM 9131 C CA . GLY B 1 483 ? 9.789 43.656 28.547 1 86.25 483 GLY B CA 1
ATOM 9132 C C . GLY B 1 483 ? 8.961 43.5 27.281 1 86.25 483 GLY B C 1
ATOM 9133 O O . GLY B 1 483 ? 9.367 43.938 26.203 1 86.25 483 GLY B O 1
ATOM 9134 N N . ILE B 1 484 ? 7.773 42.938 27.219 1 89.88 484 ILE B N 1
ATOM 9135 C CA . ILE B 1 484 ? 7 42.625 26.016 1 89.88 484 ILE B CA 1
ATOM 9136 C C . ILE B 1 484 ? 6.211 43.875 25.594 1 89.88 484 ILE B C 1
ATOM 9138 O O . ILE B 1 484 ? 6.25 44.25 24.422 1 89.88 484 ILE B O 1
ATOM 9142 N N . GLY B 1 485 ? 5.551 44.562 26.516 1 88.88 485 GLY B N 1
ATOM 9143 C CA . GLY B 1 485 ? 4.695 45.688 26.203 1 88.88 485 GLY B CA 1
ATOM 9144 C C . GLY B 1 485 ? 5.445 46.844 25.578 1 88.88 485 GLY B C 1
ATOM 9145 O O . GLY B 1 485 ? 4.883 47.594 24.75 1 88.88 485 GLY B O 1
ATOM 9146 N N . ASP B 1 486 ? 6.723 47 25.922 1 90 486 ASP B N 1
ATOM 9147 C CA . ASP B 1 486 ? 7.484 48.125 25.453 1 90 486 ASP B CA 1
ATOM 9148 C C . ASP B 1 486 ? 8.516 47.719 24.406 1 90 486 ASP B C 1
ATOM 9150 O O . ASP B 1 486 ? 9.359 48.531 24.016 1 90 486 ASP B O 1
ATOM 9154 N N . ASP B 1 487 ? 8.445 46.594 23.969 1 93.94 487 ASP B N 1
ATOM 9155 C CA . ASP B 1 487 ? 9.391 46.125 22.953 1 93.94 487 ASP B CA 1
ATOM 9156 C C . ASP B 1 487 ? 9.133 46.781 21.609 1 93.94 487 ASP B C 1
ATOM 9158 O O . ASP B 1 487 ? 8.078 46.594 21 1 93.94 487 ASP B O 1
ATOM 9162 N N . PRO B 1 488 ? 10.055 47.5 21.109 1 94.5 488 PRO B N 1
ATOM 9163 C CA . PRO B 1 488 ? 9.828 48.25 19.891 1 94.5 488 PRO B CA 1
ATOM 9164 C C . PRO B 1 488 ? 9.617 47.375 18.656 1 94.5 488 PRO B C 1
ATOM 9166 O O . PRO B 1 488 ? 8.844 47.719 17.766 1 94.5 488 PRO B O 1
ATOM 9169 N N . GLU B 1 489 ? 10.336 46.312 18.641 1 94 489 GLU B N 1
ATOM 9170 C CA . GLU B 1 489 ? 10.188 45.406 17.5 1 94 489 GLU B CA 1
ATOM 9171 C C . GLU B 1 489 ? 8.789 44.812 17.453 1 94 489 GLU B C 1
ATOM 9173 O O . GLU B 1 489 ? 8.203 44.688 16.359 1 94 489 GLU B O 1
ATOM 9178 N N . LEU B 1 490 ? 8.242 44.438 18.562 1 95.94 490 LEU B N 1
ATOM 9179 C CA . LEU B 1 490 ? 6.902 43.875 18.641 1 95.94 490 LEU B CA 1
ATOM 9180 C C . LEU B 1 490 ? 5.852 44.938 18.281 1 95.94 490 LEU B C 1
ATOM 9182 O O . LEU B 1 490 ? 4.879 44.625 17.594 1 95.94 490 LEU B O 1
ATOM 9186 N N . LEU B 1 491 ? 6.027 46.125 18.781 1 95.06 491 LEU B N 1
ATOM 9187 C CA . LEU B 1 491 ? 5.102 47.219 18.484 1 95.06 491 LEU B CA 1
ATOM 9188 C C . LEU B 1 491 ? 5.113 47.562 17 1 95.06 491 LEU B C 1
ATOM 9190 O O . LEU B 1 491 ? 4.062 47.812 16.422 1 95.06 491 LEU B O 1
ATOM 9194 N N . ASP B 1 492 ? 6.316 47.594 16.484 1 95.88 492 ASP B N 1
ATOM 9195 C CA . ASP B 1 492 ? 6.441 47.844 15.055 1 95.88 492 ASP B CA 1
ATOM 9196 C C . ASP B 1 492 ? 5.711 46.781 14.227 1 95.88 492 ASP B C 1
ATOM 9198 O O . ASP B 1 492 ? 5.055 47.125 13.242 1 95.88 492 ASP B O 1
ATOM 9202 N N . ALA B 1 493 ? 5.891 45.562 14.594 1 96.56 493 ALA B N 1
ATOM 9203 C CA . ALA B 1 493 ? 5.207 44.469 13.914 1 96.56 493 ALA B CA 1
ATOM 9204 C C . ALA B 1 493 ? 3.693 44.625 14.008 1 96.56 493 ALA B C 1
ATOM 9206 O O . ALA B 1 493 ? 2.98 44.406 13.023 1 96.56 493 ALA B O 1
ATOM 9207 N N . LEU B 1 494 ? 3.162 45 15.156 1 96 494 LEU B N 1
ATOM 9208 C CA . LEU B 1 494 ? 1.73 45.188 15.352 1 96 494 LEU B CA 1
ATOM 9209 C C . LEU B 1 494 ? 1.193 46.281 14.445 1 96 494 LEU B C 1
ATOM 9211 O O . LEU B 1 494 ? 0.151 46.125 13.805 1 96 494 LEU B O 1
ATOM 9215 N N . HIS B 1 495 ? 1.896 47.375 14.406 1 93.69 495 HIS B N 1
ATOM 9216 C CA . HIS B 1 495 ? 1.488 48.469 13.547 1 93.69 495 HIS B CA 1
ATOM 9217 C C . HIS B 1 495 ? 1.502 48.062 12.078 1 93.69 495 HIS B C 1
ATOM 9219 O O . HIS B 1 495 ? 0.598 48.406 11.32 1 93.69 495 HIS B O 1
ATOM 9225 N N . SER B 1 496 ? 2.527 47.375 11.734 1 94.44 496 SER B N 1
ATOM 9226 C CA . SER B 1 496 ? 2.646 46.906 10.359 1 94.44 496 SER B CA 1
ATOM 9227 C C . SER B 1 496 ? 1.497 45.969 9.984 1 94.44 496 SER B C 1
ATOM 9229 O O . SER B 1 496 ? 0.966 46.031 8.875 1 94.44 496 SER B O 1
ATOM 9231 N N . VAL B 1 497 ? 1.146 45.094 10.883 1 96.44 497 VAL B N 1
ATOM 9232 C CA . VAL B 1 497 ? 0.077 44.125 10.633 1 96.44 497 VAL B CA 1
ATOM 9233 C C . VAL B 1 497 ? -1.26 44.844 10.523 1 96.44 497 VAL B C 1
ATOM 9235 O O . VAL B 1 497 ? -2.078 44.531 9.656 1 96.44 497 VAL B O 1
ATOM 9238 N N . PHE B 1 498 ? -1.461 45.781 11.383 1 94.44 498 PHE B N 1
ATOM 9239 C CA . PHE B 1 498 ? -2.691 46.562 11.336 1 94.44 498 PHE B CA 1
ATOM 9240 C C . PHE B 1 498 ? -2.809 47.312 10.008 1 94.44 498 PHE B C 1
ATOM 9242 O O . PHE B 1 498 ? -3.871 47.312 9.383 1 94.44 498 PHE B O 1
ATOM 9249 N N . ALA B 1 499 ? -1.756 47.938 9.617 1 92.19 499 ALA B N 1
ATOM 9250 C CA . ALA B 1 499 ? -1.742 48.719 8.375 1 92.19 499 ALA B CA 1
ATOM 9251 C C . ALA B 1 499 ? -2.014 47.812 7.176 1 92.19 499 ALA B C 1
ATOM 9253 O O . ALA B 1 499 ? -2.643 48.219 6.199 1 92.19 499 ALA B O 1
ATOM 9254 N N . LYS B 1 500 ? -1.621 46.625 7.285 1 93.75 500 LYS B N 1
ATOM 9255 C CA . LYS B 1 500 ? -1.758 45.688 6.168 1 93.75 500 LYS B CA 1
ATOM 9256 C C . LYS B 1 500 ? -3.145 45.031 6.148 1 93.75 500 LYS B C 1
ATOM 9258 O O . LYS B 1 500 ? -3.789 44.969 5.098 1 93.75 500 LYS B O 1
ATOM 9263 N N . LEU B 1 501 ? -3.656 44.562 7.242 1 93.56 501 LEU B N 1
ATOM 9264 C CA . LEU B 1 501 ? -4.902 43.812 7.297 1 93.56 501 LEU B CA 1
ATOM 9265 C C . LEU B 1 501 ? -6.109 44.75 7.223 1 93.56 501 LEU B C 1
ATOM 9267 O O . LEU B 1 501 ? -7.176 44.344 6.742 1 93.56 501 LEU B O 1
ATOM 9271 N N . ASP B 1 502 ? -5.953 45.906 7.777 1 87.19 502 ASP B N 1
ATOM 9272 C CA . ASP B 1 502 ? -7.059 46.844 7.777 1 87.19 502 ASP B CA 1
ATOM 9273 C C . ASP B 1 502 ? -6.582 48.25 7.363 1 87.19 502 ASP B C 1
ATOM 9275 O O . ASP B 1 502 ? -6.66 49.188 8.148 1 87.19 502 ASP B O 1
ATOM 9279 N N . PRO B 1 503 ? -6.27 48.406 6.152 1 81.75 503 PRO B N 1
ATOM 9280 C CA . PRO B 1 503 ? -5.699 49.688 5.707 1 81.75 503 PRO B CA 1
ATOM 9281 C C . PRO B 1 503 ? -6.699 50.844 5.785 1 81.75 503 PRO B C 1
ATOM 9283 O O . PRO B 1 503 ? -6.305 51.969 5.969 1 81.75 503 PRO B O 1
ATOM 9286 N N . ASN B 1 504 ? -7.883 50.531 5.652 1 76.62 504 ASN B N 1
ATOM 9287 C CA . ASN B 1 504 ? -8.875 51.625 5.578 1 76.62 504 ASN B CA 1
ATOM 9288 C C . ASN B 1 504 ? -9.594 51.812 6.914 1 76.62 504 ASN B C 1
ATOM 9290 O O . ASN B 1 504 ? -10.672 52.375 6.961 1 76.62 504 ASN B O 1
ATOM 9294 N N . SER B 1 505 ? -8.867 51.344 7.848 1 74.06 505 SER B N 1
ATOM 9295 C CA . SER B 1 505 ? -9.555 51.438 9.133 1 74.06 505 SER B CA 1
ATOM 9296 C C . SER B 1 505 ? -9.734 52.906 9.539 1 74.06 505 SER B C 1
ATOM 9298 O O . SER B 1 505 ? -8.812 53.688 9.406 1 74.06 505 SER B O 1
ATOM 9300 N N . ILE B 1 506 ? -10.875 53.312 9.914 1 68.06 506 ILE B N 1
ATOM 9301 C CA . ILE B 1 506 ? -11.203 54.656 10.406 1 68.06 506 ILE B CA 1
ATOM 9302 C C . ILE B 1 506 ? -10.586 54.844 11.789 1 68.06 506 ILE B C 1
ATOM 9304 O O . ILE B 1 506 ? -10.289 55.969 12.188 1 68.06 506 ILE B O 1
ATOM 9308 N N . GLY B 1 507 ? -10.195 53.906 12.359 1 66.19 507 GLY B N 1
ATOM 9309 C CA . GLY B 1 507 ? -9.836 53.969 13.773 1 66.19 507 GLY B CA 1
ATOM 9310 C C . GLY B 1 507 ? -8.336 54 14 1 66.19 507 GLY B C 1
ATOM 9311 O O . GLY B 1 507 ? -7.844 53.531 15.023 1 66.19 507 GLY B O 1
ATOM 9312 N N . ILE B 1 508 ? -7.555 54.469 13.062 1 71.62 508 ILE B N 1
ATOM 9313 C CA . ILE B 1 508 ? -6.105 54.5 13.211 1 71.62 508 ILE B CA 1
ATOM 9314 C C . ILE B 1 508 ? -5.73 55.344 14.445 1 71.62 508 ILE B C 1
ATOM 9316 O O . ILE B 1 508 ? -4.824 54.969 15.188 1 71.62 508 ILE B O 1
ATOM 9320 N N . ALA B 1 509 ? -6.426 56.375 14.617 1 76.25 509 ALA B N 1
ATOM 9321 C CA . ALA B 1 509 ? -6.121 57.219 15.773 1 76.25 509 ALA B CA 1
ATOM 9322 C C . ALA B 1 509 ? -6.461 56.5 17.078 1 76.25 509 ALA B C 1
ATOM 9324 O O . ALA B 1 509 ? -5.707 56.562 18.047 1 76.25 509 ALA B O 1
ATOM 9325 N N . GLN B 1 510 ? -7.547 55.812 16.953 1 86.94 510 GLN B N 1
ATOM 9326 C CA . GLN B 1 510 ? -7.996 55.094 18.156 1 86.94 510 GLN B CA 1
ATOM 9327 C C . GLN B 1 510 ? -7.109 53.875 18.438 1 86.94 510 GLN B C 1
ATOM 9329 O O . GLN B 1 510 ? -6.996 53.469 19.594 1 86.94 510 GLN B O 1
ATOM 9334 N N . PHE B 1 511 ? -6.516 53.406 17.422 1 90.81 511 PHE B N 1
ATOM 9335 C CA . PHE B 1 511 ? -5.695 52.219 17.516 1 90.81 511 PHE B CA 1
ATOM 9336 C C . PHE B 1 511 ? -4.559 52.406 18.516 1 90.81 511 PHE B C 1
ATOM 9338 O O . PHE B 1 511 ? -4.344 51.562 19.406 1 90.81 511 PHE B O 1
ATOM 9345 N N . GLY B 1 512 ? -3.908 53.469 18.5 1 89.06 512 GLY B N 1
ATOM 9346 C CA . GLY B 1 512 ? -2.809 53.781 19.406 1 89.06 512 GLY B CA 1
ATOM 9347 C C . GLY B 1 512 ? -3.232 53.812 20.859 1 89.06 512 GLY B C 1
ATOM 9348 O O . GLY B 1 512 ? -2.557 53.281 21.719 1 89.06 512 GLY B O 1
ATOM 9349 N N . ASN B 1 513 ? -4.348 54.5 21.094 1 91.56 513 ASN B N 1
ATOM 9350 C CA . ASN B 1 513 ? -4.863 54.625 22.453 1 91.56 513 ASN B CA 1
ATOM 9351 C C . ASN B 1 513 ? -5.277 53.25 23 1 91.56 513 ASN B C 1
ATOM 9353 O O . ASN B 1 513 ? -5.094 52.969 24.188 1 91.56 513 ASN B O 1
ATOM 9357 N N . GLU B 1 514 ? -5.816 52.531 22.125 1 94.19 514 GLU B N 1
ATOM 9358 C CA . GLU B 1 514 ? -6.277 51.219 22.547 1 94.19 514 GLU B CA 1
ATOM 9359 C C . GLU B 1 514 ? -5.102 50.312 22.906 1 94.19 514 GLU B C 1
ATOM 9361 O O . GLU B 1 514 ? -5.188 49.5 23.828 1 94.19 514 GLU B O 1
ATOM 9366 N N . ILE B 1 515 ? -3.982 50.438 22.188 1 94.62 515 ILE B N 1
ATOM 9367 C CA . ILE B 1 515 ? -2.773 49.688 22.484 1 94.62 515 ILE B CA 1
ATOM 9368 C C . ILE B 1 515 ? -2.279 50.031 23.891 1 94.62 515 ILE B C 1
ATOM 9370 O O . ILE B 1 515 ? -1.9 49.156 24.656 1 94.62 515 ILE B O 1
ATOM 9374 N N . ILE B 1 516 ? -2.34 51.281 24.156 1 92.69 516 ILE B N 1
ATOM 9375 C CA . ILE B 1 516 ? -1.871 51.781 25.453 1 92.69 516 ILE B CA 1
ATOM 9376 C C . ILE B 1 516 ? -2.746 51.219 26.562 1 92.69 516 ILE B C 1
ATOM 9378 O O . ILE B 1 516 ? -2.238 50.75 27.594 1 92.69 516 ILE B O 1
ATOM 9382 N N . SER B 1 517 ? -4.059 51.25 26.328 1 94 517 SER B N 1
ATOM 9383 C CA . SER B 1 517 ? -4.98 50.719 27.312 1 94 517 SER B CA 1
ATOM 9384 C C . SER B 1 517 ? -4.715 49.219 27.562 1 94 517 SER B C 1
ATOM 9386 O O . SER B 1 517 ? -4.781 48.75 28.703 1 94 517 SER B O 1
ATOM 9388 N N . PHE B 1 518 ? -4.438 48.531 26.516 1 96 518 PHE B N 1
ATOM 9389 C CA . PHE B 1 518 ? -4.152 47.125 26.625 1 96 518 PHE B CA 1
ATOM 9390 C C . PHE B 1 518 ? -2.83 46.875 27.344 1 96 518 PHE B C 1
ATOM 9392 O O . PHE B 1 518 ? -2.75 46.031 28.25 1 96 518 PHE B O 1
ATOM 9399 N N . ARG B 1 519 ? -1.843 47.625 27.016 1 94.06 519 ARG B N 1
ATOM 9400 C CA . ARG B 1 519 ? -0.495 47.5 27.562 1 94.06 519 ARG B CA 1
ATOM 9401 C C . ARG B 1 519 ? -0.492 47.719 29.062 1 94.06 519 ARG B C 1
ATOM 9403 O O . ARG B 1 519 ? 0.219 47.031 29.797 1 94.06 519 ARG B O 1
ATOM 9410 N N . TYR B 1 520 ? -1.326 48.594 29.516 1 92.75 520 TYR B N 1
ATOM 9411 C CA . TYR B 1 520 ? -1.284 48.969 30.922 1 92.75 520 TYR B CA 1
ATOM 9412 C C . TYR B 1 520 ? -2.436 48.344 31.688 1 92.75 520 TYR B C 1
ATOM 9414 O O . TYR B 1 520 ? -2.666 48.656 32.875 1 92.75 520 TYR B O 1
ATOM 9422 N N . SER B 1 521 ? -3.104 47.438 31.031 1 93.75 521 SER B N 1
ATOM 9423 C CA . SER B 1 521 ? -4.223 46.719 31.672 1 93.75 521 SER B CA 1
ATOM 9424 C C . SER B 1 521 ? -5.223 47.719 32.25 1 93.75 521 SER B C 1
ATOM 9426 O O . SER B 1 521 ? -5.594 47.594 33.438 1 93.75 521 SER B O 1
ATOM 9428 N N . SER B 1 522 ? -5.594 48.625 31.438 1 92.19 522 SER B N 1
ATOM 9429 C CA . SER B 1 522 ? -6.523 49.656 31.906 1 92.19 522 SER B CA 1
ATOM 9430 C C . SER B 1 522 ? -7.965 49.281 31.594 1 92.19 522 SER B C 1
ATOM 9432 O O . SER B 1 522 ? -8.219 48.469 30.688 1 92.19 522 SER B O 1
ATOM 9434 N N . TYR B 1 523 ? -8.891 49.844 32.344 1 91.19 523 TYR B N 1
ATOM 9435 C CA . TYR B 1 523 ? -10.32 49.656 32.156 1 91.19 523 TYR B CA 1
ATOM 9436 C C . TYR B 1 523 ? -10.711 48.188 32.219 1 91.19 523 TYR B C 1
ATOM 9438 O O . TYR B 1 523 ? -10.383 47.5 33.188 1 91.19 523 TYR B O 1
ATOM 9446 N N . GLY B 1 524 ? -11.312 47.75 31.234 1 90.69 524 GLY B N 1
ATOM 9447 C CA . GLY B 1 524 ? -11.797 46.375 31.219 1 90.69 524 GLY B CA 1
ATOM 9448 C C . GLY B 1 524 ? -10.688 45.344 31.281 1 90.69 524 GLY B C 1
ATOM 9449 O O . GLY B 1 524 ? -10.883 44.25 31.797 1 90.69 524 GLY B O 1
ATOM 9450 N N . PHE B 1 525 ? -9.5 45.625 30.875 1 94.94 525 PHE B N 1
ATOM 9451 C CA . PHE B 1 525 ? -8.359 44.688 30.859 1 94.94 525 PHE B CA 1
ATOM 9452 C C . PHE B 1 525 ? -7.82 44.5 32.281 1 94.94 525 PHE B C 1
ATOM 9454 O O . PHE B 1 525 ? -7.117 43.5 32.531 1 94.94 525 PHE B O 1
ATOM 9461 N N . GLY B 1 526 ? -8.148 45.469 33.125 1 93.25 526 GLY B N 1
ATOM 9462 C CA . GLY B 1 526 ? -7.633 45.438 34.469 1 93.25 526 GLY B CA 1
ATOM 9463 C C . GLY B 1 526 ? -8.594 44.781 35.469 1 93.25 526 GLY B C 1
ATOM 9464 O O . GLY B 1 526 ? -8.281 44.656 36.656 1 93.25 526 GLY B O 1
ATOM 9465 N N . ARG B 1 527 ? -9.742 44.406 35 1 94.88 527 ARG B N 1
ATOM 9466 C CA . ARG B 1 527 ? -10.703 43.719 35.875 1 94.88 527 ARG B CA 1
ATOM 9467 C C . ARG B 1 527 ? -10.148 42.375 36.375 1 94.88 527 ARG B C 1
ATOM 9469 O O . ARG B 1 527 ? -9.469 41.688 35.625 1 94.88 527 ARG B O 1
ATOM 9476 N N . PRO B 1 528 ? -10.445 42.062 37.562 1 94.44 528 PRO B N 1
ATOM 9477 C CA . PRO B 1 528 ? -9.93 40.812 38.125 1 94.44 528 PRO B CA 1
ATOM 9478 C C . PRO B 1 528 ? -10.289 39.594 37.281 1 94.44 528 PRO B C 1
ATOM 9480 O O . PRO B 1 528 ? -9.469 38.719 37.094 1 94.44 528 PRO B O 1
ATOM 9483 N N . ALA B 1 529 ? -11.461 39.656 36.781 1 94.06 529 ALA B N 1
ATOM 9484 C CA . ALA B 1 529 ? -11.891 38.562 35.938 1 94.06 529 ALA B CA 1
ATOM 9485 C C . ALA B 1 529 ? -11.047 38.469 34.656 1 94.06 529 ALA B C 1
ATOM 9487 O O . ALA B 1 529 ? -10.703 37.344 34.219 1 94.06 529 ALA B O 1
ATOM 9488 N N . ALA B 1 530 ? -10.727 39.469 34.094 1 95.69 530 ALA B N 1
ATOM 9489 C CA . ALA B 1 530 ? -9.906 39.5 32.875 1 95.69 530 ALA B CA 1
ATOM 9490 C C . ALA B 1 530 ? -8.484 39.031 33.188 1 95.69 530 ALA B C 1
ATOM 9492 O O . ALA B 1 530 ? -7.891 38.312 32.375 1 95.69 530 ALA B O 1
ATOM 9493 N N . ILE B 1 531 ? -7.988 39.406 34.312 1 95.19 531 ILE B N 1
ATOM 9494 C CA . ILE B 1 531 ? -6.633 39.031 34.688 1 95.19 531 ILE B CA 1
ATOM 9495 C C . ILE B 1 531 ? -6.559 37.531 34.969 1 95.19 531 ILE B C 1
ATOM 9497 O O . ILE B 1 531 ? -5.621 36.875 34.531 1 95.19 531 ILE B O 1
ATOM 9501 N N . ALA B 1 532 ? -7.516 37.031 35.562 1 93.69 532 ALA B N 1
ATOM 9502 C CA . ALA B 1 532 ? -7.547 35.625 35.875 1 93.69 532 ALA B CA 1
ATOM 9503 C C . ALA B 1 532 ? -7.695 34.781 34.625 1 93.69 532 ALA B C 1
ATOM 9505 O O . ALA B 1 532 ? -7.176 33.656 34.562 1 93.69 532 ALA B O 1
ATOM 9506 N N . ALA B 1 533 ? -8.305 35.312 33.594 1 93.75 533 ALA B N 1
ATOM 9507 C CA . ALA B 1 533 ? -8.648 34.562 32.406 1 93.75 533 ALA B CA 1
ATOM 9508 C C . ALA B 1 533 ? -7.504 34.594 31.391 1 93.75 533 ALA B C 1
ATOM 9510 O O . ALA B 1 533 ? -7.547 33.875 30.375 1 93.75 533 ALA B O 1
ATOM 9511 N N . ARG B 1 534 ? -6.441 35.312 31.672 1 93.69 534 ARG B N 1
ATOM 9512 C CA . ARG B 1 534 ? -5.344 35.469 30.734 1 93.69 534 ARG B CA 1
ATOM 9513 C C . ARG B 1 534 ? -4.703 34.125 30.406 1 93.69 534 ARG B C 1
ATOM 9515 O O . ARG B 1 534 ? -4.285 33.875 29.266 1 93.69 534 ARG B O 1
ATOM 9522 N N . LYS B 1 535 ? -4.73 33.25 31.375 1 89.38 535 LYS B N 1
ATOM 9523 C CA . LYS B 1 535 ? -4.086 31.938 31.188 1 89.38 535 LYS B CA 1
ATOM 9524 C C . LYS B 1 535 ? -5.117 30.812 31.188 1 89.38 535 LYS B C 1
ATOM 9526 O O . LYS B 1 535 ? -4.773 29.656 30.953 1 89.38 535 LYS B O 1
ATOM 9531 N N . ALA B 1 536 ? -6.355 31.172 31.344 1 87.62 536 ALA B N 1
ATOM 9532 C CA . ALA B 1 536 ? -7.371 30.141 31.578 1 87.62 536 ALA B CA 1
ATOM 9533 C C . ALA B 1 536 ? -8.18 29.875 30.312 1 87.62 536 ALA B C 1
ATOM 9535 O O . ALA B 1 536 ? -8.93 28.906 30.234 1 87.62 536 ALA B O 1
ATOM 9536 N N . MET B 1 537 ? -8.016 30.656 29.359 1 88 537 MET B N 1
ATOM 9537 C CA . MET B 1 537 ? -8.773 30.469 28.125 1 88 537 MET B CA 1
ATOM 9538 C C . MET B 1 537 ? -7.918 30.812 26.906 1 88 537 MET B C 1
ATOM 9540 O O . MET B 1 537 ? -6.809 31.328 27.047 1 88 537 MET B O 1
ATOM 9544 N N . THR B 1 538 ? -8.523 30.5 25.781 1 90.38 538 THR B N 1
ATOM 9545 C CA . THR B 1 538 ? -7.797 30.828 24.562 1 90.38 538 THR B CA 1
ATOM 9546 C C . THR B 1 538 ? -7.742 32.344 24.344 1 90.38 538 THR B C 1
ATOM 9548 O O . THR B 1 538 ? -8.641 33.062 24.781 1 90.38 538 THR B O 1
ATOM 9551 N N . SER B 1 539 ? -6.652 32.781 23.734 1 94.5 539 SER B N 1
ATOM 9552 C CA . SER B 1 539 ? -6.402 34.219 23.578 1 94.5 539 SER B CA 1
ATOM 9553 C C . SER B 1 539 ? -7.504 34.906 22.766 1 94.5 539 SER B C 1
ATOM 9555 O O . SER B 1 539 ? -7.91 36.031 23.078 1 94.5 539 SER B O 1
ATOM 9557 N N . TYR B 1 540 ? -7.996 34.219 21.672 1 94.88 540 TYR B N 1
ATOM 9558 C CA . TYR B 1 540 ? -9.031 34.844 20.875 1 94.88 540 TYR B CA 1
ATOM 9559 C C . TYR B 1 540 ? -10.344 34.938 21.641 1 94.88 540 TYR B C 1
ATOM 9561 O O . TYR B 1 540 ? -11.086 35.906 21.5 1 94.88 540 TYR B O 1
ATOM 9569 N N . GLU B 1 541 ? -10.664 33.969 22.484 1 93.44 541 GLU B N 1
ATOM 9570 C CA . GLU B 1 541 ? -11.867 34 23.312 1 93.44 541 GLU B CA 1
ATOM 9571 C C . GLU B 1 541 ? -11.75 35.094 24.391 1 93.44 541 GLU B C 1
ATOM 9573 O O . GLU B 1 541 ? -12.734 35.75 24.734 1 93.44 541 GLU B O 1
ATOM 9578 N N . TRP B 1 542 ? -10.547 35.188 24.969 1 95.88 542 TRP B N 1
ATOM 9579 C CA . TRP B 1 542 ? -10.289 36.25 25.953 1 95.88 542 TRP B CA 1
ATOM 9580 C C . TRP B 1 542 ? -10.617 37.625 25.391 1 95.88 542 TRP B C 1
ATOM 9582 O O . TRP B 1 542 ? -11.328 38.406 26.016 1 95.88 542 TRP B O 1
ATOM 9592 N N . TRP B 1 543 ? -10.141 37.906 24.219 1 97 543 TRP B N 1
ATOM 9593 C CA . TRP B 1 543 ? -10.391 39.188 23.562 1 97 543 TRP B CA 1
ATOM 9594 C C . TRP B 1 543 ? -11.867 39.375 23.25 1 97 543 TRP B C 1
ATOM 9596 O O . TRP B 1 543 ? -12.398 40.469 23.328 1 97 543 TRP B O 1
ATOM 9606 N N . ASN B 1 544 ? -12.492 38.312 22.844 1 94.62 544 ASN B N 1
ATOM 9607 C CA . ASN B 1 544 ? -13.93 38.344 22.578 1 94.62 544 ASN B CA 1
ATOM 9608 C C . ASN B 1 544 ? -14.711 38.75 23.828 1 94.62 544 ASN B C 1
ATOM 9610 O O . ASN B 1 544 ? -15.68 39.5 23.75 1 94.62 544 ASN B O 1
ATOM 9614 N N . MET B 1 545 ? -14.273 38.344 24.953 1 95.06 545 MET B N 1
ATOM 9615 C CA . MET B 1 545 ? -14.992 38.562 26.219 1 95.06 545 MET B CA 1
ATOM 9616 C C . MET B 1 545 ? -14.609 39.906 26.844 1 95.06 545 MET B C 1
ATOM 9618 O O . MET B 1 545 ? -15.469 40.594 27.391 1 95.06 545 MET B O 1
ATOM 9622 N N . TYR B 1 546 ? -13.359 40.281 26.766 1 95.25 546 TYR B N 1
ATOM 9623 C CA . TYR B 1 546 ? -12.891 41.375 27.609 1 95.25 546 TYR B CA 1
ATOM 9624 C C . TYR B 1 546 ? -12.336 42.5 26.766 1 95.25 546 TYR B C 1
ATOM 9626 O O . TYR B 1 546 ? -11.914 43.531 27.297 1 95.25 546 TYR B O 1
ATOM 9634 N N . GLY B 1 547 ? -12.344 42.375 25.453 1 94.69 547 GLY B N 1
ATOM 9635 C CA . GLY B 1 547 ? -11.766 43.375 24.578 1 94.69 547 GLY B CA 1
ATOM 9636 C C . GLY B 1 547 ? -12.75 44.469 24.188 1 94.69 547 GLY B C 1
ATOM 9637 O O . GLY B 1 547 ? -12.508 45.219 23.25 1 94.69 547 GLY B O 1
ATOM 9638 N N . GLY B 1 548 ? -13.82 44.594 24.844 1 93.5 548 GLY B N 1
ATOM 9639 C CA . GLY B 1 548 ? -14.898 45.5 24.484 1 93.5 548 GLY B CA 1
ATOM 9640 C C . GLY B 1 548 ? -14.469 46.969 24.5 1 93.5 548 GLY B C 1
ATOM 9641 O O . GLY B 1 548 ? -15 47.781 23.75 1 93.5 548 GLY B O 1
ATOM 9642 N N . ASP B 1 549 ? -13.523 47.406 25.359 1 92.44 549 ASP B N 1
ATOM 9643 C CA . ASP B 1 549 ? -13.078 48.781 25.5 1 92.44 549 ASP B CA 1
ATOM 9644 C C . ASP B 1 549 ? -12.094 49.156 24.391 1 92.44 549 ASP B C 1
ATOM 9646 O O . ASP B 1 549 ? -11.742 50.344 24.25 1 92.44 549 ASP B O 1
ATOM 9650 N N . ALA B 1 550 ? -11.672 48.219 23.672 1 94.25 550 ALA B N 1
ATOM 9651 C CA . ALA B 1 550 ? -10.758 48.438 22.547 1 94.25 550 ALA B CA 1
ATOM 9652 C C . ALA B 1 550 ? -11.266 47.75 21.281 1 94.25 550 ALA B C 1
ATOM 9654 O O . ALA B 1 550 ? -10.641 46.812 20.781 1 94.25 550 ALA B O 1
ATOM 9655 N N . PRO B 1 551 ? -12.305 48.281 20.641 1 92.56 551 PRO B N 1
ATOM 9656 C CA . PRO B 1 551 ? -12.992 47.594 19.562 1 92.56 551 PRO B CA 1
ATOM 9657 C C . PRO B 1 551 ? -12.094 47.344 18.344 1 92.56 551 PRO B C 1
ATOM 9659 O O . PRO B 1 551 ? -12.188 46.312 17.688 1 92.56 551 PRO B O 1
ATOM 9662 N N . THR B 1 552 ? -11.289 48.344 18 1 93 552 THR B N 1
ATOM 9663 C CA . THR B 1 552 ? -10.414 48.188 16.844 1 93 552 THR B CA 1
ATOM 9664 C C . THR B 1 552 ? -9.352 47.125 17.078 1 93 552 THR B C 1
ATOM 9666 O O . THR B 1 552 ? -9.117 46.281 16.234 1 93 552 THR B O 1
ATOM 9669 N N . LEU B 1 553 ? -8.766 47.25 18.234 1 94.69 553 LEU B N 1
ATOM 9670 C CA . LEU B 1 553 ? -7.738 46.281 18.609 1 94.69 553 LEU B CA 1
ATOM 9671 C C . LEU B 1 553 ? -8.344 44.875 18.797 1 94.69 553 LEU B C 1
ATOM 9673 O O . LEU B 1 553 ? -7.711 43.875 18.469 1 94.69 553 LEU B O 1
ATOM 9677 N N . ARG B 1 554 ? -9.539 44.844 19.312 1 95.19 554 ARG B N 1
ATOM 9678 C CA . ARG B 1 554 ? -10.258 43.594 19.531 1 95.19 554 ARG B CA 1
ATOM 9679 C C . ARG B 1 554 ? -10.492 42.844 18.203 1 95.19 554 ARG B C 1
ATOM 9681 O O . ARG B 1 554 ? -10.242 41.656 18.109 1 95.19 554 ARG B O 1
ATOM 9688 N N . LYS B 1 555 ? -10.977 43.562 17.25 1 94 555 LYS B N 1
ATOM 9689 C CA . LYS B 1 555 ? -11.234 42.969 15.938 1 94 555 LYS B CA 1
ATOM 9690 C C . LYS B 1 555 ? -9.961 42.406 15.336 1 94 555 LYS B C 1
ATOM 9692 O O . LYS B 1 555 ? -9.969 41.281 14.812 1 94 555 LYS B O 1
ATOM 9697 N N . LEU B 1 556 ? -8.898 43.125 15.453 1 95.19 556 LEU B N 1
ATOM 9698 C CA . LEU B 1 556 ? -7.613 42.688 14.914 1 95.19 556 LEU B CA 1
ATOM 9699 C C . LEU B 1 556 ? -7.102 41.469 15.672 1 95.19 556 LEU B C 1
ATOM 9701 O O . LEU B 1 556 ? -6.652 40.5 15.062 1 95.19 556 LEU B O 1
ATOM 9705 N N . ALA B 1 557 ? -7.156 41.531 17.016 1 97.31 557 ALA B N 1
ATOM 9706 C CA . ALA B 1 557 ? -6.652 40.469 17.875 1 97.31 557 ALA B CA 1
ATOM 9707 C C . ALA B 1 557 ? -7.402 39.156 17.609 1 97.31 557 ALA B C 1
ATOM 9709 O O . ALA B 1 557 ? -6.785 38.094 17.5 1 97.31 557 ALA B O 1
ATOM 9710 N N . MET B 1 558 ? -8.68 39.219 17.469 1 97.31 558 MET B N 1
ATOM 9711 C CA . MET B 1 558 ? -9.492 38.031 17.234 1 97.31 558 MET B CA 1
ATOM 9712 C C . MET B 1 558 ? -9.141 37.375 15.906 1 97.31 558 MET B C 1
ATOM 9714 O O . MET B 1 558 ? -9.039 36.156 15.82 1 97.31 558 MET B O 1
ATOM 9718 N N . LYS B 1 559 ? -8.906 38.125 14.922 1 97.19 559 LYS B N 1
ATOM 9719 C CA . LYS B 1 559 ? -8.555 37.594 13.609 1 97.19 559 LYS B CA 1
ATOM 9720 C C . LYS B 1 559 ? -7.184 36.938 13.641 1 97.19 559 LYS B C 1
ATOM 9722 O O . LYS B 1 559 ? -7.031 35.812 13.156 1 97.19 559 LYS B O 1
ATOM 9727 N N . ILE B 1 560 ? -6.25 37.562 14.258 1 97.69 560 ILE B N 1
ATOM 9728 C CA . ILE B 1 560 ? -4.867 37.094 14.227 1 97.69 560 ILE B CA 1
ATOM 9729 C C . ILE B 1 560 ? -4.715 35.906 15.148 1 97.69 560 ILE B C 1
ATOM 9731 O O . ILE B 1 560 ? -4.113 34.875 14.766 1 97.69 560 ILE B O 1
ATOM 9735 N N . LEU B 1 561 ? -5.309 35.969 16.344 1 97.94 561 LEU B N 1
ATOM 9736 C CA . LEU B 1 561 ? -5.07 34.969 17.391 1 97.94 561 LEU B CA 1
ATOM 9737 C C . LEU B 1 561 ? -5.848 33.688 17.125 1 97.94 561 LEU B C 1
ATOM 9739 O O . LEU B 1 561 ? -5.602 32.656 17.766 1 97.94 561 LEU B O 1
ATOM 9743 N N . SER B 1 562 ? -6.711 33.656 16.109 1 97.31 562 SER B N 1
ATOM 9744 C CA . SER B 1 562 ? -7.535 32.5 15.797 1 97.31 562 SER B CA 1
ATOM 9745 C C . SER B 1 562 ? -6.902 31.672 14.688 1 97.31 562 SER B C 1
ATOM 9747 O O . SER B 1 562 ? -7.52 30.734 14.188 1 97.31 562 SER B O 1
ATOM 9749 N N . GLN B 1 563 ? -5.648 31.938 14.312 1 97.38 563 GLN B N 1
ATOM 9750 C CA . GLN B 1 563 ? -5.066 31.312 13.125 1 97.38 563 GLN B CA 1
ATOM 9751 C C . GLN B 1 563 ? -4.055 30.234 13.516 1 97.38 563 GLN B C 1
ATOM 9753 O O . GLN B 1 563 ? -3.596 30.188 14.656 1 97.38 563 GLN B O 1
ATOM 9758 N N . THR B 1 564 ? -3.777 29.344 12.578 1 95.62 564 THR B N 1
ATOM 9759 C CA . THR B 1 564 ? -2.746 28.328 12.711 1 95.62 564 THR B CA 1
ATOM 9760 C C . THR B 1 564 ? -1.426 28.812 12.117 1 95.62 564 THR B C 1
ATOM 9762 O O . THR B 1 564 ? -1.379 29.844 11.461 1 95.62 564 THR B O 1
ATOM 9765 N N . THR B 1 565 ? -0.392 28.156 12.469 1 96 565 THR B N 1
ATOM 9766 C CA . THR B 1 565 ? 0.911 28.484 11.906 1 96 565 THR B CA 1
ATOM 9767 C C . THR B 1 565 ? 1.383 27.391 10.945 1 96 565 THR B C 1
ATOM 9769 O O . THR B 1 565 ? 2.447 27.516 10.336 1 96 565 THR B O 1
ATOM 9772 N N . SER B 1 566 ? 0.612 26.344 10.859 1 92.44 566 SER B N 1
ATOM 9773 C CA . SER B 1 566 ? 1.062 25.203 10.07 1 92.44 566 SER B CA 1
ATOM 9774 C C . SER B 1 566 ? -0.012 24.75 9.086 1 92.44 566 SER B C 1
ATOM 9776 O O . SER B 1 566 ? -1.206 24.859 9.375 1 92.44 566 SER B O 1
ATOM 9778 N N . SER B 1 567 ? 0.432 24.25 7.934 1 88.31 567 SER B N 1
ATOM 9779 C CA . SER B 1 567 ? -0.454 23.656 6.938 1 88.31 567 SER B CA 1
ATOM 9780 C C . SER B 1 567 ? -0.432 22.141 7.008 1 88.31 567 SER B C 1
ATOM 9782 O O . SER B 1 567 ? -0.735 21.469 6.027 1 88.31 567 SER B O 1
ATOM 9784 N N . SER B 1 568 ? -0.012 21.516 8.102 1 78 568 SER B N 1
ATOM 9785 C CA . SER B 1 568 ? 0.167 20.078 8.258 1 78 568 SER B CA 1
ATOM 9786 C C . SER B 1 568 ? -1.155 19.344 8.094 1 78 568 SER B C 1
ATOM 9788 O O . SER B 1 568 ? -1.169 18.156 7.766 1 78 568 SER B O 1
ATOM 9790 N N . ALA B 1 569 ? -2.273 20.031 8.344 1 73.69 569 ALA B N 1
ATOM 9791 C CA . ALA B 1 569 ? -3.584 19.422 8.148 1 73.69 569 ALA B CA 1
ATOM 9792 C C . ALA B 1 569 ? -3.748 18.922 6.715 1 73.69 569 ALA B C 1
ATOM 9794 O O . ALA B 1 569 ? -4.406 17.906 6.477 1 73.69 569 ALA B O 1
ATOM 9795 N N . CYS B 1 570 ? -3.117 19.625 5.836 1 74.06 570 CYS B N 1
ATOM 9796 C CA . CYS B 1 570 ? -3.197 19.219 4.438 1 74.06 570 CYS B CA 1
ATOM 9797 C C . CYS B 1 570 ? -2.543 17.859 4.223 1 74.06 570 CYS B C 1
ATOM 9799 O O . CYS B 1 570 ? -3.045 17.047 3.453 1 74.06 570 CYS B O 1
ATOM 9801 N N . GLU B 1 571 ? -1.439 17.594 4.902 1 67.94 571 GLU B N 1
ATOM 9802 C CA . GLU B 1 571 ? -0.714 16.344 4.742 1 67.94 571 GLU B CA 1
ATOM 9803 C C . GLU B 1 571 ? -1.511 15.164 5.305 1 67.94 571 GLU B C 1
ATOM 9805 O O . GLU B 1 571 ? -1.472 14.062 4.758 1 67.94 571 GLU B O 1
ATOM 9810 N N . ARG B 1 572 ? -2.189 15.391 6.41 1 60.81 572 ARG B N 1
ATOM 9811 C CA . ARG B 1 572 ? -3.016 14.344 7.008 1 60.81 572 ARG B CA 1
ATOM 9812 C C . ARG B 1 572 ? -4.16 13.961 6.078 1 60.81 572 ARG B C 1
ATOM 9814 O O . ARG B 1 572 ? -4.609 12.812 6.082 1 60.81 572 ARG B O 1
ATOM 9821 N N . ASN B 1 573 ? -4.582 14.875 5.301 1 56.31 573 ASN B N 1
ATOM 9822 C CA . ASN B 1 573 ? -5.641 14.641 4.324 1 56.31 573 ASN B CA 1
ATOM 9823 C C . ASN B 1 573 ? -5.195 13.68 3.23 1 56.31 573 ASN B C 1
ATOM 9825 O O . ASN B 1 573 ? -6.008 12.93 2.684 1 56.31 573 ASN B O 1
ATOM 9829 N N . TRP B 1 574 ? -3.939 13.625 3.07 1 57.88 574 TRP B N 1
ATOM 9830 C CA . TRP B 1 574 ? -3.41 12.773 2.01 1 57.88 574 TRP B CA 1
ATOM 9831 C C . TRP B 1 574 ? -3.654 11.305 2.32 1 57.88 574 TRP B C 1
ATOM 9833 O O . TRP B 1 574 ? -3.955 10.516 1.422 1 57.88 574 TRP B O 1
ATOM 9843 N N . SER B 1 575 ? -3.572 11.086 3.553 1 55 575 SER B N 1
ATOM 9844 C CA . SER B 1 575 ? -3.84 9.711 3.945 1 55 575 SER B CA 1
ATOM 9845 C C . SER B 1 575 ? -5.258 9.289 3.572 1 55 575 SER B C 1
ATOM 9847 O O . SER B 1 575 ? -5.48 8.172 3.113 1 55 575 SER B O 1
ATOM 9849 N N . THR B 1 576 ? -6.078 10.32 3.609 1 55.22 576 THR B N 1
ATOM 9850 C CA . THR B 1 576 ? -7.469 10.047 3.266 1 55.22 576 THR B CA 1
ATOM 9851 C C . THR B 1 576 ? -7.625 9.828 1.765 1 55.22 576 THR B C 1
ATOM 9853 O O . THR B 1 576 ? -8.297 8.891 1.337 1 55.22 576 THR B O 1
ATOM 9856 N N . PHE B 1 577 ? -6.996 10.75 0.964 1 58.5 577 PHE B N 1
ATOM 9857 C CA . PHE B 1 577 ? -7.043 10.617 -0.487 1 58.5 577 PHE B CA 1
ATOM 9858 C C . PHE B 1 577 ? -6.473 9.273 -0.925 1 58.5 577 PHE B C 1
ATOM 9860 O O . PHE B 1 577 ? -7.039 8.602 -1.793 1 58.5 577 PHE B O 1
ATOM 9867 N N . ALA B 1 578 ? -5.438 8.984 -0.237 1 59 578 ALA B N 1
ATOM 9868 C CA . ALA B 1 578 ? -4.762 7.742 -0.582 1 59 578 ALA B CA 1
ATOM 9869 C C . ALA B 1 578 ? -5.645 6.535 -0.271 1 59 578 ALA B C 1
ATOM 9871 O O . ALA B 1 578 ? -5.645 5.551 -1.016 1 59 578 ALA B O 1
ATOM 9872 N N . LEU B 1 579 ? -6.305 6.723 0.767 1 53.78 579 LEU B N 1
ATOM 9873 C CA . LEU B 1 579 ? -7.16 5.633 1.219 1 53.78 579 LEU B CA 1
ATOM 9874 C C . LEU B 1 579 ? -8.305 5.402 0.24 1 53.78 579 LEU B C 1
ATOM 9876 O O . LEU B 1 579 ? -8.719 4.258 0.014 1 53.78 579 LEU B O 1
ATOM 9880 N N . ILE B 1 580 ? -8.688 6.582 -0.302 1 57 580 ILE B N 1
ATOM 9881 C CA . ILE B 1 580 ? -9.914 6.512 -1.097 1 57 580 ILE B CA 1
ATOM 9882 C C . ILE B 1 580 ? -9.555 6.301 -2.566 1 57 580 ILE B C 1
ATOM 9884 O O . ILE B 1 580 ? -10.312 5.668 -3.311 1 57 580 ILE B O 1
ATOM 9888 N N . HIS B 1 581 ? -8.375 6.848 -2.93 1 50.41 581 HIS B N 1
ATOM 9889 C CA . HIS B 1 581 ? -7.996 6.84 -4.336 1 50.41 581 HIS B CA 1
ATOM 9890 C C . HIS B 1 581 ? -7.781 5.418 -4.844 1 50.41 581 HIS B C 1
ATOM 9892 O O . HIS B 1 581 ? -6.918 4.699 -4.336 1 50.41 581 HIS B O 1
ATOM 9898 N N . THR B 1 582 ? -8.898 4.98 -5.504 1 48.81 582 THR B N 1
ATOM 9899 C CA . THR B 1 582 ? -8.844 3.697 -6.195 1 48.81 582 THR B CA 1
ATOM 9900 C C . THR B 1 582 ? -8.18 3.848 -7.562 1 48.81 582 THR B C 1
ATOM 9902 O O . THR B 1 582 ? -8.141 4.945 -8.125 1 48.81 582 THR B O 1
ATOM 9905 N N . LYS B 1 583 ? -7.375 3 -8.086 1 43.56 583 LYS B N 1
ATOM 9906 C CA . LYS B 1 583 ? -6.645 2.924 -9.352 1 43.56 583 LYS B CA 1
ATOM 9907 C C . LYS B 1 583 ? -7.496 3.428 -10.508 1 43.56 583 LYS B C 1
ATOM 9909 O O . LYS B 1 583 ? -7.07 3.385 -11.664 1 43.56 583 LYS B O 1
ATOM 9914 N N . GLN B 1 584 ? -8.766 3.975 -10.336 1 41.78 584 GLN B N 1
ATOM 9915 C CA . GLN B 1 584 ? -9.5 4.375 -11.531 1 41.78 584 GLN B CA 1
ATOM 9916 C C . GLN B 1 584 ? -9.117 5.789 -11.969 1 41.78 584 GLN B C 1
ATOM 9918 O O . GLN B 1 584 ? -9.18 6.727 -11.172 1 41.78 584 GLN B O 1
ATOM 9923 N N . ARG B 1 585 ? -8.352 6.016 -13.008 1 43.34 585 ARG B N 1
ATOM 9924 C CA . ARG B 1 585 ? -7.691 7.176 -13.586 1 43.34 585 ARG B CA 1
ATOM 9925 C C . ARG B 1 585 ? -8.703 8.156 -14.172 1 43.34 585 ARG B C 1
ATOM 9927 O O . ARG B 1 585 ? -8.336 9.227 -14.664 1 43.34 585 ARG B O 1
ATOM 9934 N N . ASN B 1 586 ? -9.945 7.965 -14.336 1 45.44 586 ASN B N 1
ATOM 9935 C CA . ASN B 1 586 ? -10.711 8.891 -15.156 1 45.44 586 ASN B CA 1
ATOM 9936 C C . ASN B 1 586 ? -11.148 10.125 -14.367 1 45.44 586 ASN B C 1
ATOM 9938 O O . ASN B 1 586 ? -11.25 10.07 -13.141 1 45.44 586 ASN B O 1
ATOM 9942 N N . ARG B 1 587 ? -11.047 11.266 -15.023 1 45.62 587 ARG B N 1
ATOM 9943 C CA . ARG B 1 587 ? -11.516 12.555 -14.531 1 45.62 587 ARG B CA 1
ATOM 9944 C C . ARG B 1 587 ? -12.727 12.391 -13.617 1 45.62 587 ARG B C 1
ATOM 9946 O O . ARG B 1 587 ? -12.852 13.086 -12.609 1 45.62 587 ARG B O 1
ATOM 9953 N N . LEU B 1 588 ? -13.656 11.617 -14.133 1 49.62 588 LEU B N 1
ATOM 9954 C CA . LEU B 1 588 ? -14.852 11.297 -13.352 1 49.62 588 LEU B CA 1
ATOM 9955 C C . LEU B 1 588 ? -14.461 10.664 -12.008 1 49.62 588 LEU B C 1
ATOM 9957 O O . LEU B 1 588 ? -15.133 10.891 -11 1 49.62 588 LEU B O 1
ATOM 9961 N N . ALA B 1 589 ? -13.172 10.352 -12.117 1 66.88 589 ALA B N 1
ATOM 9962 C CA . ALA B 1 589 ? -12.656 9.656 -10.945 1 66.88 589 ALA B CA 1
ATOM 9963 C C . ALA B 1 589 ? -12.195 10.641 -9.875 1 66.88 589 ALA B C 1
ATOM 9965 O O . ALA B 1 589 ? -12.484 10.453 -8.688 1 66.88 589 ALA B O 1
ATOM 9966 N N . HIS B 1 590 ? -11.914 12 -10.492 1 77.38 590 HIS B N 1
ATOM 9967 C CA . HIS B 1 590 ? -11.445 12.953 -9.492 1 77.38 590 HIS B CA 1
ATOM 9968 C C . HIS B 1 590 ? -12.617 13.625 -8.781 1 77.38 590 HIS B C 1
ATOM 9970 O O . HIS B 1 590 ? -12.57 13.844 -7.57 1 77.38 590 HIS B O 1
ATOM 9976 N N . ASN B 1 591 ? -13.633 13.961 -9.547 1 82.44 591 ASN B N 1
ATOM 9977 C CA . ASN B 1 591 ? -14.781 14.633 -8.961 1 82.44 591 ASN B CA 1
ATOM 9978 C C . ASN B 1 591 ? -15.43 13.797 -7.863 1 82.44 591 ASN B C 1
ATOM 9980 O O . ASN B 1 591 ? -15.781 14.312 -6.801 1 82.44 591 ASN B O 1
ATOM 9984 N N . LYS B 1 592 ? -15.602 12.594 -8.172 1 83.44 592 LYS B N 1
ATOM 9985 C CA . LYS B 1 592 ? -16.188 11.695 -7.176 1 83.44 592 LYS B CA 1
ATOM 9986 C C . LYS B 1 592 ? -15.266 11.539 -5.969 1 83.44 592 LYS B C 1
ATOM 9988 O O . LYS B 1 592 ? -15.727 11.516 -4.824 1 83.44 592 LYS B O 1
ATOM 9993 N N . LEU B 1 593 ? -14.047 11.492 -6.305 1 81.25 593 LEU B N 1
ATOM 9994 C CA . LEU B 1 593 ? -13.055 11.383 -5.242 1 81.25 593 LEU B CA 1
ATOM 9995 C C . LEU B 1 593 ? -13.07 12.617 -4.348 1 81.25 593 LEU B C 1
ATOM 9997 O O . LEU B 1 593 ? -13.008 12.508 -3.123 1 81.25 593 LEU B O 1
ATOM 10001 N N . GLU B 1 594 ? -13.109 13.734 -4.996 1 86.88 594 GLU B N 1
ATOM 10002 C CA . GLU B 1 594 ? -13.156 14.992 -4.25 1 86.88 594 GLU B CA 1
ATOM 10003 C C . GLU B 1 594 ? -14.383 15.047 -3.344 1 86.88 594 GLU B C 1
ATOM 10005 O O . GLU B 1 594 ? -14.297 15.484 -2.195 1 86.88 594 GLU B O 1
ATOM 10010 N N . GLN B 1 595 ? -15.516 14.617 -3.857 1 88.88 595 GLN B N 1
ATOM 10011 C CA . GLN B 1 595 ? -16.75 14.633 -3.07 1 88.88 595 GLN B CA 1
ATOM 10012 C C . GLN B 1 595 ? -16.641 13.703 -1.863 1 88.88 595 GLN B C 1
ATOM 10014 O O . GLN B 1 595 ? -17.094 14.039 -0.771 1 88.88 595 GLN B O 1
ATOM 10019 N N . ILE B 1 596 ? -16.094 12.578 -2.047 1 87 596 ILE B N 1
ATOM 10020 C CA . ILE B 1 596 ? -15.938 11.617 -0.961 1 87 596 ILE B CA 1
ATOM 10021 C C . ILE B 1 596 ? -15.016 12.195 0.11 1 87 596 ILE B C 1
ATOM 10023 O O . ILE B 1 596 ? -15.328 12.141 1.302 1 87 596 ILE B O 1
ATOM 10027 N N . VAL B 1 597 ? -13.883 12.797 -0.339 1 84.69 597 VAL B N 1
ATOM 10028 C CA . VAL B 1 597 ? -12.922 13.367 0.595 1 84.69 597 VAL B CA 1
ATOM 10029 C C . VAL B 1 597 ? -13.555 14.547 1.332 1 84.69 597 VAL B C 1
ATOM 10031 O O . VAL B 1 597 ? -13.367 14.703 2.541 1 84.69 597 VAL B O 1
ATOM 10034 N N . TYR B 1 598 ? -14.312 15.391 0.544 1 90.81 598 TYR B N 1
ATOM 10035 C CA . TYR B 1 598 ? -15.039 16.516 1.124 1 90.81 598 TYR B CA 1
ATOM 10036 C C . TYR B 1 598 ? -15.969 16.047 2.24 1 90.81 598 TYR B C 1
ATOM 10038 O O . TYR B 1 598 ? -15.969 16.625 3.332 1 90.81 598 TYR B O 1
ATOM 10046 N N . CYS B 1 599 ? -16.703 14.977 1.971 1 89.69 599 CYS B N 1
ATOM 10047 C CA . CYS B 1 599 ? -17.641 14.453 2.951 1 89.69 599 CYS B CA 1
ATOM 10048 C C . CYS B 1 599 ? -16.906 13.844 4.137 1 89.69 599 CYS B C 1
ATOM 10050 O O . CYS B 1 599 ? -17.234 14.133 5.293 1 89.69 599 CYS B O 1
ATOM 10052 N N . TYR B 1 600 ? -15.961 13.086 3.865 1 85.38 600 TYR B N 1
ATOM 10053 C CA . TYR B 1 600 ? -15.234 12.352 4.898 1 85.38 600 TYR B CA 1
ATOM 10054 C C . TYR B 1 600 ? -14.523 13.312 5.848 1 85.38 600 TYR B C 1
ATOM 10056 O O . TYR B 1 600 ? -14.68 13.219 7.066 1 85.38 600 TYR B O 1
ATOM 10064 N N . TYR B 1 601 ? -13.82 14.242 5.348 1 84.94 601 TYR B N 1
ATOM 10065 C CA . TYR B 1 601 ? -13.016 15.156 6.156 1 84.94 601 TYR B CA 1
ATOM 10066 C C . TYR B 1 601 ? -13.898 16.078 6.973 1 84.94 601 TYR B C 1
ATOM 10068 O O . TYR B 1 601 ? -13.672 16.281 8.172 1 84.94 601 TYR B O 1
ATOM 10076 N N . ASN B 1 602 ? -14.844 16.609 6.32 1 90.25 602 ASN B N 1
ATOM 10077 C CA . ASN B 1 602 ? -15.672 17.609 6.988 1 90.25 602 ASN B CA 1
ATOM 10078 C C . ASN B 1 602 ? -16.672 16.953 7.945 1 90.25 602 ASN B C 1
ATOM 10080 O O . ASN B 1 602 ? -17.125 17.594 8.898 1 90.25 602 ASN B O 1
ATOM 10084 N N . MET B 1 603 ? -17 15.703 7.68 1 87.5 603 MET B N 1
ATOM 10085 C CA . MET B 1 603 ? -17.828 14.977 8.648 1 87.5 603 MET B CA 1
ATOM 10086 C C . MET B 1 603 ? -17.062 14.75 9.953 1 87.5 603 MET B C 1
ATOM 10088 O O . MET B 1 603 ? -17.641 14.859 11.039 1 87.5 603 MET B O 1
ATOM 10092 N N . LYS B 1 604 ? -15.852 14.406 9.867 1 81.5 604 LYS B N 1
ATOM 10093 C CA . LYS B 1 604 ? -15.023 14.234 11.055 1 81.5 604 LYS B CA 1
ATOM 10094 C C . LYS B 1 604 ? -14.961 15.523 11.875 1 81.5 604 LYS B C 1
ATOM 10096 O O . LYS B 1 604 ? -14.977 15.484 13.109 1 81.5 604 LYS B O 1
ATOM 10101 N N . LEU B 1 605 ? -14.859 16.578 11.148 1 84.25 605 LEU B N 1
ATOM 10102 C CA . LEU B 1 605 ? -14.891 17.875 11.805 1 84.25 605 LEU B CA 1
ATOM 10103 C C . LEU B 1 605 ? -16.219 18.078 12.523 1 84.25 605 LEU B C 1
ATOM 10105 O O . LEU B 1 605 ? -16.234 18.531 13.672 1 84.25 605 LEU B O 1
ATOM 10109 N N . GLN B 1 606 ? -17.25 17.688 11.867 1 86.19 606 GLN B N 1
ATOM 10110 C CA . GLN B 1 606 ? -18.578 17.828 12.445 1 86.19 606 GLN B CA 1
ATOM 10111 C C . GLN B 1 606 ? -18.719 16.984 13.711 1 86.19 606 GLN B C 1
ATOM 10113 O O . GLN B 1 606 ? -19.266 17.438 14.711 1 86.19 606 GLN B O 1
ATOM 10118 N N . LEU B 1 607 ? -18.219 15.82 13.617 1 80.19 607 LEU B N 1
ATOM 10119 C CA . LEU B 1 607 ? -18.297 14.914 14.758 1 80.19 607 LEU B CA 1
ATOM 10120 C C . LEU B 1 607 ? -17.469 15.438 15.922 1 80.19 607 LEU B C 1
ATOM 10122 O O . LEU B 1 607 ? -17.891 15.352 17.078 1 80.19 607 LEU B O 1
ATOM 10126 N N . ARG B 1 608 ? -16.375 15.953 15.641 1 78.06 608 ARG B N 1
ATOM 10127 C CA . ARG B 1 608 ? -15.516 16.531 16.672 1 78.06 608 ARG B CA 1
ATOM 10128 C C . ARG B 1 608 ? -16.203 17.719 17.344 1 78.06 608 ARG B C 1
ATOM 10130 O O . ARG B 1 608 ? -16.125 17.875 18.562 1 78.06 608 ARG B O 1
ATOM 10137 N N . ASP B 1 609 ? -16.766 18.516 16.531 1 79.38 609 ASP B N 1
ATOM 10138 C CA . ASP B 1 609 ? -17.469 19.688 17.047 1 79.38 609 ASP B CA 1
ATOM 10139 C C . ASP B 1 609 ? -18.625 19.25 17.953 1 79.38 609 ASP B C 1
ATOM 10141 O O . ASP B 1 609 ? -18.859 19.859 19.016 1 79.38 609 ASP B O 1
ATOM 10145 N N . ALA B 1 610 ? -19.234 18.172 17.531 1 74.81 610 ALA B N 1
ATOM 10146 C CA . ALA B 1 610 ? -20.344 17.656 18.312 1 74.81 610 ALA B CA 1
ATOM 10147 C C . ALA B 1 610 ? -19.875 17.078 19.641 1 74.81 610 ALA B C 1
ATOM 10149 O O . ALA B 1 610 ? -20.5 17.281 20.672 1 74.81 610 ALA B O 1
ATOM 10150 N N . LYS B 1 611 ? -18.781 16.438 19.594 1 70.25 611 LYS B N 1
ATOM 10151 C CA . LYS B 1 611 ? -18.219 15.867 20.812 1 70.25 611 LYS B CA 1
ATOM 10152 C C . LYS B 1 611 ? -17.734 16.969 21.766 1 70.25 611 LYS B C 1
ATOM 10154 O O . LYS B 1 611 ? -17.922 16.859 22.984 1 70.25 611 LYS B O 1
ATOM 10159 N N . ALA B 1 612 ? -17.047 17.984 21.219 1 69.88 612 ALA B N 1
ATOM 10160 C CA . ALA B 1 612 ? -16.562 19.109 22.031 1 69.88 612 ALA B CA 1
ATOM 10161 C C . ALA B 1 612 ? -17.734 19.828 22.703 1 69.88 612 ALA B C 1
ATOM 10163 O O . ALA B 1 612 ? -17.625 20.266 23.844 1 69.88 612 ALA B O 1
ATOM 10164 N N . ALA B 1 613 ? -18.75 19.953 21.969 1 64.88 613 ALA B N 1
ATOM 10165 C CA . ALA B 1 613 ? -19.938 20.594 22.516 1 64.88 613 ALA B CA 1
ATOM 10166 C C . ALA B 1 613 ? -20.531 19.75 23.641 1 64.88 613 ALA B C 1
ATOM 10168 O O . ALA B 1 613 ? -21.016 20.281 24.641 1 64.88 613 ALA B O 1
ATOM 10169 N N . ALA B 1 614 ? -20.219 18.375 23.406 1 57.97 614 ALA B N 1
ATOM 10170 C CA . ALA B 1 614 ? -20.75 17.453 24.422 1 57.97 614 ALA B CA 1
ATOM 10171 C C . ALA B 1 614 ? -19.844 17.438 25.656 1 57.97 614 ALA B C 1
ATOM 10173 O O . ALA B 1 614 ? -20.328 17.375 26.781 1 57.97 614 ALA B O 1
ATOM 10174 N N . ASP B 1 615 ? -18.406 17.328 25.359 1 50.97 615 ASP B N 1
ATOM 10175 C CA . ASP B 1 615 ? -17.422 17.266 26.438 1 50.97 615 ASP B CA 1
ATOM 10176 C C . ASP B 1 615 ? -17.312 18.625 27.156 1 50.97 615 ASP B C 1
ATOM 10178 O O . ASP B 1 615 ? -17 18.672 28.344 1 50.97 615 ASP B O 1
ATOM 10182 N N . ARG B 1 616 ? -17.016 19.812 26.484 1 48.38 616 ARG B N 1
ATOM 10183 C CA . ARG B 1 616 ? -16.938 21.109 27.156 1 48.38 616 ARG B CA 1
ATOM 10184 C C . ARG B 1 616 ? -17.922 21.188 28.312 1 48.38 616 ARG B C 1
ATOM 10186 O O . ARG B 1 616 ? -17.812 22.062 29.172 1 48.38 616 ARG B O 1
ATOM 10193 N N . VAL B 1 617 ? -18.922 20.422 28.328 1 37.53 617 VAL B N 1
ATOM 10194 C CA . VAL B 1 617 ? -19.484 20.484 29.672 1 37.53 617 VAL B CA 1
ATOM 10195 C C . VAL B 1 617 ? -18.453 20 30.688 1 37.53 617 VAL B C 1
ATOM 10197 O O . VAL B 1 617 ? -18.422 20.469 31.812 1 37.53 617 VAL B O 1
ATOM 10200 N N . ALA B 1 618 ? -17.531 18.953 30.406 1 34 618 ALA B N 1
ATOM 10201 C CA . ALA B 1 618 ? -16.688 18.484 31.5 1 34 618 ALA B CA 1
ATOM 10202 C C . ALA B 1 618 ? -15.352 19.203 31.516 1 34 618 ALA B C 1
ATOM 10204 O O . ALA B 1 618 ? -14.789 19.469 32.562 1 34 618 ALA B O 1
ATOM 10205 N N . GLU B 1 619 ? -14.328 19.125 30.453 1 34.81 619 GLU B N 1
ATOM 10206 C CA . GLU B 1 619 ? -12.883 19.281 30.609 1 34.81 619 GLU B CA 1
ATOM 10207 C C . GLU B 1 619 ? -12.461 20.734 30.469 1 34.81 619 GLU B C 1
ATOM 10209 O O . GLU B 1 619 ? -12.578 21.328 29.391 1 34.81 619 GLU B O 1
ATOM 10214 N N . THR B 1 620 ? -12.469 21.516 31.438 1 30.36 620 THR B N 1
ATOM 10215 C CA . THR B 1 620 ? -11.836 22.797 31.719 1 30.36 620 THR B CA 1
ATOM 10216 C C . THR B 1 620 ? -10.391 22.812 31.219 1 30.36 620 THR B C 1
ATOM 10218 O O . THR B 1 620 ? -9.711 23.844 31.328 1 30.36 620 THR B O 1
ATOM 10221 N N . SER B 1 621 ? -9.453 21.797 31.297 1 31.48 621 SER B N 1
ATOM 10222 C CA . SER B 1 621 ? -8.016 22.031 31.375 1 31.48 621 SER B CA 1
ATOM 10223 C C . SER B 1 621 ? -7.422 22.219 29.984 1 31.48 621 SER B C 1
ATOM 10225 O O . SER B 1 621 ? -7.215 21.25 29.25 1 31.48 621 SER B O 1
ATOM 10227 N N . TYR B 1 622 ? -7.672 23.125 29.188 1 30.17 622 TYR B N 1
ATOM 10228 C CA . TYR B 1 622 ? -7.254 23.516 27.844 1 30.17 622 TYR B CA 1
ATOM 10229 C C . TYR B 1 622 ? -5.734 23.484 27.719 1 30.17 622 TYR B C 1
ATOM 10231 O O . TYR B 1 622 ? -5.199 23.297 26.625 1 30.17 622 TYR B O 1
ATOM 10239 N N . LEU B 1 623 ? -4.918 24.219 28.625 1 33.03 623 LEU B N 1
ATOM 10240 C CA . LEU B 1 623 ? -3.68 24.922 28.328 1 33.03 623 LEU B CA 1
ATOM 10241 C C . LEU B 1 623 ? -2.502 23.953 28.25 1 33.03 623 LEU B C 1
ATOM 10243 O O . LEU B 1 623 ? -1.368 24.375 28 1 33.03 623 LEU B O 1
ATOM 10247 N N . ASP B 1 624 ? -2.516 22.875 28.922 1 30.55 624 ASP B N 1
ATOM 10248 C CA . ASP B 1 624 ? -1.158 22.344 28.969 1 30.55 624 ASP B CA 1
ATOM 10249 C C . ASP B 1 624 ? -0.752 21.781 27.609 1 30.55 624 ASP B C 1
ATOM 10251 O O . ASP B 1 624 ? -1.046 20.609 27.312 1 30.55 624 ASP B O 1
ATOM 10255 N N . LEU B 1 625 ? -0.625 22.578 26.625 1 32 625 LEU B N 1
ATOM 10256 C CA . LEU B 1 625 ? -0.23 22.312 25.234 1 32 625 LEU B CA 1
ATOM 10257 C C . LEU B 1 625 ? 0.875 21.266 25.188 1 32 625 LEU B C 1
ATOM 10259 O O . LEU B 1 625 ? 0.914 20.453 24.266 1 32 625 LEU B O 1
ATOM 10263 N N . PHE B 1 626 ? 1.892 21.469 26.125 1 29.72 626 PHE B N 1
ATOM 10264 C CA . PHE B 1 626 ? 3.029 20.562 26.078 1 29.72 626 PHE B CA 1
ATOM 10265 C C . PHE B 1 626 ? 2.623 19.172 26.531 1 29.72 626 PHE B C 1
ATOM 10267 O O . PHE B 1 626 ? 3.166 18.172 26.047 1 29.72 626 PHE B O 1
ATOM 10274 N N . ASN B 1 627 ? 1.699 19.188 27.531 1 30.97 627 ASN B N 1
ATOM 10275 C CA . ASN B 1 627 ? 1.266 17.875 28.016 1 30.97 627 ASN B CA 1
ATOM 10276 C C . ASN B 1 627 ? 0.346 17.188 27 1 30.97 627 ASN B C 1
ATOM 10278 O O . ASN B 1 627 ? 0.013 16.016 27.156 1 30.97 627 ASN B O 1
ATOM 10282 N N . ILE B 1 628 ? -0.245 17.953 26.25 1 31.62 628 ILE B N 1
ATOM 10283 C CA . ILE B 1 628 ? -1.062 17.359 25.188 1 31.62 628 ILE B CA 1
ATOM 10284 C C . ILE B 1 628 ? -0.189 16.484 24.297 1 31.62 628 ILE B C 1
ATOM 10286 O O . ILE B 1 628 ? -0.645 15.453 23.781 1 31.62 628 ILE B O 1
ATOM 10290 N N . ALA B 1 629 ? 1.034 16.953 24.141 1 32.25 629 ALA B N 1
ATOM 10291 C CA . ALA B 1 629 ? 1.946 16.156 23.328 1 32.25 629 ALA B CA 1
ATOM 10292 C C . ALA B 1 629 ? 2.234 14.805 23.984 1 32.25 629 ALA B C 1
ATOM 10294 O O . ALA B 1 629 ? 2.475 13.812 23.281 1 32.25 629 ALA B O 1
ATOM 10295 N N . ALA B 1 630 ? 2.316 14.766 25.344 1 29.56 630 ALA B N 1
ATOM 10296 C CA . ALA B 1 630 ? 2.689 13.555 26.078 1 29.56 630 ALA B CA 1
ATOM 10297 C C . ALA B 1 630 ? 1.599 12.492 25.969 1 29.56 630 ALA B C 1
ATOM 10299 O O . ALA B 1 630 ? 1.89 11.297 25.922 1 29.56 630 ALA B O 1
ATOM 10300 N N . ASP B 1 631 ? 0.365 12.883 26.203 1 28.89 631 ASP B N 1
ATOM 10301 C CA . ASP B 1 631 ? -0.694 11.883 26.297 1 28.89 631 ASP B CA 1
ATOM 10302 C C . ASP B 1 631 ? -0.948 11.219 24.953 1 28.89 631 ASP B C 1
ATOM 10304 O O . ASP B 1 631 ? -1.753 10.297 24.844 1 28.89 631 ASP B O 1
ATOM 10308 N N . ILE B 1 632 ? -0.554 11.852 23.984 1 31.09 632 ILE B N 1
ATOM 10309 C CA . ILE B 1 632 ? -0.791 11.258 22.672 1 31.09 632 ILE B CA 1
ATOM 10310 C C . ILE B 1 632 ? 0.086 10.016 22.5 1 31.09 632 ILE B C 1
ATOM 10312 O O . ILE B 1 632 ? 0.022 9.344 21.469 1 31.09 632 ILE B O 1
ATOM 10316 N N . GLY B 1 633 ? 1.001 9.828 23.328 1 29.38 633 GLY B N 1
ATOM 10317 C CA . GLY B 1 633 ? 1.798 8.617 23.281 1 29.38 633 GLY B CA 1
ATOM 10318 C C . GLY B 1 633 ? 0.967 7.348 23.391 1 29.38 633 GLY B C 1
ATOM 10319 O O . GLY B 1 633 ? 1.488 6.242 23.234 1 29.38 633 GLY B O 1
ATOM 10320 N N . ALA B 1 634 ? -0.027 7.41 24.219 1 28.88 634 ALA B N 1
ATOM 10321 C CA . ALA B 1 634 ? -0.69 6.152 24.547 1 28.88 634 ALA B CA 1
ATOM 10322 C C . ALA B 1 634 ? -1.379 5.547 23.328 1 28.88 634 ALA B C 1
ATOM 10324 O O . ALA B 1 634 ? -1.393 4.328 23.156 1 28.88 634 ALA B O 1
ATOM 10325 N N . GLU B 1 635 ? -2.396 6.305 22.656 1 31.47 635 GLU B N 1
ATOM 10326 C CA . GLU B 1 635 ? -3.064 5.57 21.594 1 31.47 635 GLU B CA 1
ATOM 10327 C C . GLU B 1 635 ? -2.26 5.629 20.297 1 31.47 635 GLU B C 1
ATOM 10329 O O . GLU B 1 635 ? -2.102 6.699 19.703 1 31.47 635 GLU B O 1
ATOM 10334 N N . GLU B 1 636 ? -1.262 4.922 20.078 1 35.59 636 GLU B N 1
ATOM 10335 C CA . GLU B 1 636 ? -0.333 4.699 18.969 1 35.59 636 GLU B CA 1
ATOM 10336 C C . GLU B 1 636 ? -0.922 5.188 17.641 1 35.59 636 GLU B C 1
ATOM 10338 O O . GLU B 1 636 ? -0.197 5.688 16.781 1 35.59 636 GLU B O 1
ATOM 10343 N N . THR B 1 637 ? -2.236 5.062 17.406 1 36.69 637 THR B N 1
ATOM 10344 C CA . THR B 1 637 ? -2.857 5.34 16.125 1 36.69 637 THR B CA 1
ATOM 10345 C C . THR B 1 637 ? -3.08 6.84 15.938 1 36.69 637 THR B C 1
ATOM 10347 O O . THR B 1 637 ? -3.135 7.332 14.812 1 36.69 637 THR B O 1
ATOM 10350 N N . ALA B 1 638 ? -3.273 7.594 17.047 1 38.84 638 ALA B N 1
ATOM 10351 C CA . ALA B 1 638 ? -3.852 8.922 16.875 1 38.84 638 ALA B CA 1
ATOM 10352 C C . ALA B 1 638 ? -2.764 9.984 16.781 1 38.84 638 ALA B C 1
ATOM 10354 O O . ALA B 1 638 ? -3.059 11.18 16.688 1 38.84 638 ALA B O 1
ATOM 10355 N N . ASP B 1 639 ? -1.577 9.609 17.031 1 41.72 639 ASP B N 1
ATOM 10356 C CA . ASP B 1 639 ? -0.629 10.719 16.969 1 41.72 639 ASP B CA 1
ATOM 10357 C C . ASP B 1 639 ? -0.34 11.109 15.516 1 41.72 639 ASP B C 1
ATOM 10359 O O . ASP B 1 639 ? 0.062 10.266 14.711 1 41.72 639 ASP B O 1
ATOM 10363 N N . PRO B 1 640 ? -0.684 12.367 15.344 1 45.97 640 PRO B N 1
ATOM 10364 C CA . PRO B 1 640 ? -0.532 12.852 13.969 1 45.97 640 PRO B CA 1
ATOM 10365 C C . PRO B 1 640 ? 0.863 12.594 13.406 1 45.97 640 PRO B C 1
ATOM 10367 O O . PRO B 1 640 ? 1.02 12.422 12.195 1 45.97 640 PRO B O 1
ATOM 10370 N N . ILE B 1 641 ? 1.793 12.508 14.391 1 45.12 641 ILE B N 1
ATOM 10371 C CA . ILE B 1 641 ? 3.162 12.391 13.898 1 45.12 641 ILE B CA 1
ATOM 10372 C C . ILE B 1 641 ? 3.373 11.008 13.289 1 45.12 641 ILE B C 1
ATOM 10374 O O . ILE B 1 641 ? 4.242 10.828 12.43 1 45.12 641 ILE B O 1
ATOM 10378 N N . TYR B 1 642 ? 2.576 10.133 13.758 1 46.84 642 TYR B N 1
ATOM 10379 C CA . TYR B 1 642 ? 2.77 8.773 13.258 1 46.84 642 TYR B CA 1
ATOM 10380 C C . TYR B 1 642 ? 2.48 8.695 11.766 1 46.84 642 TYR B C 1
ATOM 10382 O O . TYR B 1 642 ? 2.982 7.805 11.078 1 46.84 642 TYR B O 1
ATOM 10390 N N . HIS B 1 643 ? 1.849 9.742 11.414 1 47.59 643 HIS B N 1
ATOM 10391 C CA . HIS B 1 643 ? 1.64 9.789 9.977 1 47.59 643 HIS B CA 1
ATOM 10392 C C . HIS B 1 643 ? 2.953 10.008 9.234 1 47.59 643 HIS B C 1
ATOM 10394 O O . HIS B 1 643 ? 3.051 9.727 8.039 1 47.59 643 HIS B O 1
ATOM 10400 N N . TRP B 1 644 ? 3.922 10.359 10.156 1 45.5 644 TRP B N 1
ATOM 10401 C CA . TRP B 1 644 ? 5.223 10.664 9.57 1 45.5 644 TRP B CA 1
ATOM 10402 C C . TRP B 1 644 ? 6.133 9.438 9.602 1 45.5 644 TRP B C 1
ATOM 10404 O O . TRP B 1 644 ? 7.238 9.461 9.055 1 45.5 644 TRP B O 1
ATOM 10414 N N . ILE B 1 645 ? 5.672 8.391 10.352 1 42.16 645 ILE B N 1
ATOM 10415 C CA . ILE B 1 645 ? 6.605 7.316 10.656 1 42.16 645 ILE B CA 1
ATOM 10416 C C . ILE B 1 645 ? 6.219 6.059 9.891 1 42.16 645 ILE B C 1
ATOM 10418 O O . ILE B 1 645 ? 5.043 5.844 9.586 1 42.16 645 ILE B O 1
ATOM 10422 N N . GLN B 1 646 ? 7.254 5.434 9.367 1 41.44 646 GLN B N 1
ATOM 10423 C CA . GLN B 1 646 ? 7.02 4.082 8.867 1 41.44 646 GLN B CA 1
ATOM 10424 C C . GLN B 1 646 ? 7.023 3.064 10.008 1 41.44 646 GLN B C 1
ATOM 10426 O O . GLN B 1 646 ? 7.941 3.051 10.828 1 41.44 646 GLN B O 1
ATOM 10431 N N . ILE B 1 647 ? 5.805 2.727 10.477 1 40.53 647 ILE B N 1
ATOM 10432 C CA . ILE B 1 647 ? 5.809 1.705 11.516 1 40.53 647 ILE B CA 1
ATOM 10433 C C . ILE B 1 647 ? 6.145 0.347 10.906 1 40.53 647 ILE B C 1
ATOM 10435 O O . ILE B 1 647 ? 5.621 -0.012 9.844 1 40.53 647 ILE B O 1
#